Protein AF-0000000065911612 (afdb_homodimer)

Organism: Pyrococcus horikoshii (strain ATCC 700860 / DSM 12428 / JCM 9974 / NBRC 100139 / OT-3) (NCBI:txid70601)

Solvent-accessible surface area (backbone atoms only — not comparable to full-atom values): 47194 Å² total; per-residue (Å²): 113,81,70,70,86,50,84,61,63,89,39,46,66,60,55,32,49,72,70,73,36,94,46,76,66,59,75,48,62,83,52,57,66,87,73,58,70,90,69,70,99,57,81,78,86,70,44,71,65,56,48,51,53,53,50,50,58,57,54,64,73,57,78,52,57,88,76,26,48,61,21,42,27,88,85,53,60,71,54,79,56,62,69,66,37,59,57,57,48,63,34,61,74,50,60,70,51,68,84,60,82,52,38,93,81,24,45,70,48,39,44,45,41,34,49,28,20,51,53,51,14,64,50,42,44,23,76,41,33,29,48,31,28,56,23,38,33,58,27,48,28,50,48,52,54,36,30,18,54,74,47,72,60,75,21,43,29,36,38,34,45,60,61,46,49,66,68,37,50,51,42,29,51,59,64,27,51,78,79,59,46,43,79,43,69,26,51,58,39,87,57,68,35,76,24,64,70,55,38,66,71,61,43,67,62,17,16,25,34,43,49,42,35,49,31,59,61,7,30,59,54,83,56,51,48,58,51,27,49,55,23,47,76,47,68,16,42,22,35,36,33,32,52,62,62,44,44,43,72,44,83,28,52,29,77,39,56,35,44,31,40,27,15,42,45,26,74,32,41,38,71,45,57,94,74,39,84,38,12,3,31,47,28,28,45,94,36,70,78,52,56,64,42,49,57,71,52,31,58,37,80,48,62,46,98,84,66,45,84,36,39,39,77,41,79,55,78,35,31,30,94,70,35,46,91,72,22,62,35,84,70,81,76,61,21,55,64,43,37,43,22,16,32,50,36,50,64,69,38,38,74,67,36,36,23,50,49,20,48,43,15,35,51,39,17,49,50,50,48,55,56,46,49,74,74,36,44,57,80,47,87,58,61,46,51,32,24,35,49,36,32,47,97,50,66,48,70,62,51,41,52,53,33,46,76,69,48,31,41,48,47,35,74,40,30,90,82,39,60,92,61,41,39,23,25,24,33,31,29,31,72,63,57,46,69,68,56,52,50,50,50,47,54,50,46,63,73,70,109,112,82,68,71,85,50,84,59,62,88,39,47,66,61,54,29,49,72,70,73,34,93,45,75,65,60,76,47,61,84,51,58,67,87,72,59,70,90,68,70,100,57,81,78,87,68,43,72,67,55,49,50,52,52,50,50,58,57,55,66,76,56,78,52,58,90,76,27,47,62,21,42,26,85,86,53,61,70,52,80,57,61,69,66,38,60,58,57,48,62,35,61,74,49,61,71,50,66,86,59,80,53,37,90,80,25,45,68,51,39,44,45,41,34,48,27,22,52,53,48,14,64,50,41,44,24,75,39,35,30,49,31,27,56,23,38,33,57,27,48,27,51,49,53,53,36,30,19,55,74,47,73,61,77,21,44,29,36,36,33,44,60,60,46,49,65,67,36,50,51,42,29,51,61,67,27,52,80,80,58,46,44,78,43,69,26,51,58,39,88,56,68,34,76,25,64,70,55,38,67,70,62,42,66,63,17,17,24,34,42,49,43,35,48,30,60,60,7,30,59,54,84,57,52,48,58,52,28,50,55,23,47,75,46,68,15,42,23,33,36,35,32,54,61,61,45,44,44,72,44,85,28,52,30,75,38,57,35,43,30,39,28,15,42,44,28,75,32,43,39,71,47,58,94,73,38,84,36,12,3,31,47,27,26,45,93,37,71,79,52,55,64,41,49,56,70,52,33,58,38,81,49,62,46,98,84,66,44,83,38,39,39,77,42,79,55,78,36,30,30,94,70,34,47,90,73,23,63,35,86,70,81,78,60,20,54,64,44,38,42,22,15,33,50,35,49,64,70,38,39,74,66,38,36,23,51,49,21,48,43,16,34,50,39,18,48,50,50,48,53,56,47,50,74,74,37,43,57,80,47,86,56,61,47,49,32,23,36,50,37,33,47,95,50,65,48,70,60,52,40,53,55,32,47,76,70,47,29,40,47,46,35,74,41,31,89,82,39,60,91,59,41,38,22,27,23,33,30,30,31,70,64,58,46,70,68,56,51,52,50,50,46,56,50,46,63,71,70,106

Sequence (898 aa):
MGNHYIPNSAHKEEMLKEIGLSSIEELFADIPEKFIKEELNLPEGKSEYEVFLEMNEILEKNKTVLEMPTFLGAGTYFHYIPAHVKHLIERSEFLTSYTPYQPEISQGMLQALFEYQSLIAELVGLPVVNSSMYDWGTAMAEAALMTVRLHKGKRKKFVVPKHTHPERLQVLRTYTRGPEVEIVTVNWNERGQVDVEDLKEKVKDAAGVYIEIPNFFGLLEEEIREVGEIAHEAGAYFVVGVDPTILGIVEAPGELGADIVVGEASYFGNPMNFGGPRAGIFAVKNDMKLIRQMPGRIIGMTKDAEGKRAFVMTLQTREQHIRRAKATSNICSNEALVAVAAAIHIASLGPKGIRELGEVILKNTAYLKKRLSEVAEIPFDGVNFKDVLVRFDKPYREIHEELLKRNIHGGYYVGSHFPELGEAALFAATETTRKEWVDALISALKEVIMGNHYIPNSAHKEEMLKEIGLSSIEELFADIPEKFIKEELNLPEGKSEYEVFLEMNEILEKNKTVLEMPTFLGAGTYFHYIPAHVKHLIERSEFLTSYTPYQPEISQGMLQALFEYQSLIAELVGLPVVNSSMYDWGTAMAEAALMTVRLHKGKRKKFVVPKHTHPERLQVLRTYTRGPEVEIVTVNWNERGQVDVEDLKEKVKDAAGVYIEIPNFFGLLEEEIREVGEIAHEAGAYFVVGVDPTILGIVEAPGELGADIVVGEASYFGNPMNFGGPRAGIFAVKNDMKLIRQMPGRIIGMTKDAEGKRAFVMTLQTREQHIRRAKATSNICSNEALVAVAAAIHIASLGPKGIRELGEVILKNTAYLKKRLSEVAEIPFDGVNFKDVLVRFDKPYREIHEELLKRNIHGGYYVGSHFPELGEAALFAATETTRKEWVDALISALKEVI

Foldseek 3Di:
DPPDPDDCPVCVCVVQVVVPHRDPVVVCVVPPPVPDDPDDPDDDDDDPVVVVVVVVVVCVVDDDCVQFPAQADQAQDADDFDPVLVVVLPDCLRVVDDDPQPQVPNQPLLVLLVLLQCLVCVLQVANGWFSWAQFQLVQVLLVLLLLCVLVVNQFQEEEEALQARPVSVVSNCVSSVVSVRHYHHAYADQQREGDLVSCLVRLASHSEYEYEVVTRQQFGHDCLLVSLVSNVVNVHAYEYEYDSLQSLPDPRSNVSNHQKYKYWLLSFNHHSPVPDRTTMIIGGHPDPSSVLLGDHWGKDWDADPVRHIGIHTPNCCQECVNVPPNHSDPDDDHDSSSSSSSSVRCVVCDSVNSNVQNVLQQVQQVVLQVLLVVQFPQSHDGRGGFKGKTADPDQVVQLQVQCVVVSYHAYAFCCVSPVVRPRIGITGGGNPDDPVNSVVSSVSSNVRD/DDPDPDDCPVCVCVVQVVVPHRDPVVVCVVPPPVPDDPDDPDDDDDDPVVVVVVVVVVCVVDDDCVQFPAQADQAQDADDFDPVLVVVLPDCLRVVDDDPQPQVPNQPLLVLLVLLQCLVCVLQVANGWFSWAQFLLVQVLLVLLLLCVLVVNQFQEEEEALQARPVSVVSNCVSSVVVVRHYHHAYADQQREGDLVSCLVRLASHSEYEAEVVTRQQFGHPCLLVSLVSNVVNVHAYEYEYDSLQSLPDPRSNVSRHQKYKYWLLSFNHHSPVPDRTTMIIGGHPDPSSVLLGDHWGKDWDADPVRHIGIHTPNCCQACVNVPVNHSDPDDDHDSSSSSSSSVRCVVCDSVNSNVQNVLQQVQQVVLQVLLVVQFDQSHDGRGGFKGKTADPDQVVQLQVQCVVVSYHAYAFCCVSPVVRPRIGITGGGSPDDPVNSVVVSVSSNVRD

Radius of gyration: 34.72 Å; Cα contacts (8 Å, |Δi|>4): 1689; chains: 2; bounding box: 90×100×80 Å

pLDDT: mean 93.51, std 8.4, range [31.78, 98.94]

Structure (mmCIF, N/CA/C/O backbone):
data_AF-0000000065911612-model_v1
#
loop_
_entity.id
_entity.type
_entity.pdbx_description
1 polymer 'Probable glycine dehydrogenase (decarboxylating) subunit 1'
#
loop_
_atom_site.group_PDB
_atom_site.id
_atom_site.type_symbol
_atom_site.label_atom_id
_atom_site.label_alt_id
_atom_site.label_comp_id
_atom_site.label_asym_id
_atom_site.label_entity_id
_atom_site.label_seq_id
_atom_site.pdbx_PDB_ins_code
_atom_site.Cartn_x
_atom_site.Cartn_y
_atom_site.Cartn_z
_atom_site.occupancy
_atom_site.B_iso_or_equiv
_atom_site.auth_seq_id
_atom_site.auth_comp_id
_atom_site.auth_asym_id
_atom_site.auth_atom_id
_atom_site.pdbx_PDB_model_num
ATOM 1 N N . MET A 1 1 ? -23.266 11.758 0.957 1 31.78 1 MET A N 1
ATOM 2 C CA . MET A 1 1 ? -22.672 10.773 0.067 1 31.78 1 MET A CA 1
ATOM 3 C C . MET A 1 1 ? -22.188 11.422 -1.228 1 31.78 1 MET A C 1
ATOM 5 O O . MET A 1 1 ? -22.953 12.125 -1.894 1 31.78 1 MET A O 1
ATOM 9 N N . GLY A 1 2 ? -21.016 11.688 -1.24 1 42.59 2 GLY A N 1
ATOM 10 C CA . GLY A 1 2 ? -20.438 12.398 -2.371 1 42.59 2 GLY A CA 1
ATOM 11 C C . GLY A 1 2 ? -20.875 11.844 -3.713 1 42.59 2 GLY A C 1
ATOM 12 O O . GLY A 1 2 ? -20.984 10.633 -3.883 1 42.59 2 GLY A O 1
ATOM 13 N N . ASN A 1 3 ? -21.703 12.609 -4.281 1 46.22 3 ASN A N 1
ATOM 14 C CA . ASN A 1 3 ? -22.109 12.359 -5.66 1 46.22 3 ASN A CA 1
ATOM 15 C C . ASN A 1 3 ? -20.906 11.992 -6.535 1 46.22 3 ASN A C 1
ATOM 17 O O . ASN A 1 3 ? -19.828 12.539 -6.363 1 46.22 3 ASN A O 1
ATOM 21 N N . HIS A 1 4 ? -20.906 10.719 -6.824 1 50.16 4 HIS A N 1
ATOM 22 C CA . HIS A 1 4 ? -20.062 10.297 -7.93 1 50.16 4 HIS A CA 1
ATOM 23 C C . HIS A 1 4 ? -19.922 11.398 -8.977 1 50.16 4 HIS A C 1
ATOM 25 O O . HIS A 1 4 ? -20.859 12.156 -9.211 1 50.16 4 HIS A O 1
ATOM 31 N N . TYR A 1 5 ? -18.781 11.836 -9.008 1 53.59 5 TYR A N 1
ATOM 32 C CA . TYR A 1 5 ? -18.562 12.75 -10.117 1 53.59 5 TYR A CA 1
ATOM 33 C C . TYR A 1 5 ? -19.125 12.18 -11.414 1 53.59 5 TYR A C 1
ATOM 35 O O . TYR A 1 5 ? -18.656 11.141 -11.891 1 53.59 5 TYR A O 1
ATOM 43 N N . ILE A 1 6 ? -20.281 12.461 -11.57 1 60.88 6 ILE A N 1
ATOM 44 C CA . ILE A 1 6 ? -20.812 12.195 -12.906 1 60.88 6 ILE A CA 1
ATOM 45 C C . ILE A 1 6 ? -20.578 13.398 -13.805 1 60.88 6 ILE A C 1
ATOM 47 O O . ILE A 1 6 ? -21.156 14.469 -13.602 1 60.88 6 ILE A O 1
ATOM 51 N N . PRO A 1 7 ? -19.703 13.078 -14.625 1 63.41 7 PRO A N 1
ATOM 52 C CA . PRO A 1 7 ? -19.484 14.195 -15.547 1 63.41 7 PRO A CA 1
ATOM 53 C C . PRO A 1 7 ? -20.781 14.734 -16.141 1 63.41 7 PRO A C 1
ATOM 55 O O . PRO A 1 7 ? -21.75 13.977 -16.312 1 63.41 7 PRO A O 1
ATOM 58 N N . ASN A 1 8 ? -21.047 15.922 -16.172 1 70 8 ASN A N 1
ATOM 59 C CA . ASN A 1 8 ? -22.078 16.641 -16.906 1 70 8 ASN A CA 1
ATOM 60 C C . ASN A 1 8 ? -23.391 16.688 -16.125 1 70 8 ASN A C 1
ATOM 62 O O . ASN A 1 8 ? -24.438 17.016 -16.672 1 70 8 ASN A O 1
ATOM 66 N N . SER A 1 9 ? -23.312 16.172 -14.898 1 74.31 9 SER A N 1
ATOM 67 C CA . SER A 1 9 ? -24.531 16.219 -14.086 1 74.31 9 SER A CA 1
ATOM 68 C C . SER A 1 9 ? -25.125 17.609 -14.055 1 74.31 9 SER A C 1
ATOM 70 O O . SER A 1 9 ? -26.359 17.766 -14.047 1 74.31 9 SER A O 1
ATOM 72 N N . ALA A 1 10 ? -24.344 18.562 -14.211 1 73.56 10 ALA A N 1
ATOM 73 C CA . ALA A 1 10 ? -24.797 19.953 -14.172 1 73.56 10 ALA A CA 1
ATOM 74 C C . ALA A 1 10 ? -25.516 20.344 -15.469 1 73.56 10 ALA A C 1
ATOM 76 O O . ALA A 1 10 ? -26.25 21.328 -15.5 1 73.56 10 ALA A O 1
ATOM 77 N N . HIS A 1 11 ? -25.344 19.484 -16.406 1 82.94 11 HIS A N 1
ATOM 78 C CA . HIS A 1 11 ? -25.875 19.812 -17.719 1 82.94 11 HIS A CA 1
ATOM 79 C C . HIS A 1 11 ? -27.078 18.953 -18.062 1 82.94 11 HIS A C 1
ATOM 81 O O . HIS A 1 11 ? -27.531 18.922 -19.219 1 82.94 11 HIS A O 1
ATOM 87 N N . LYS A 1 12 ? -27.531 18.297 -17.125 1 86.06 12 LYS A N 1
ATOM 88 C CA . LYS A 1 12 ? -28.609 17.328 -17.359 1 86.06 12 LYS A CA 1
ATOM 89 C C . LYS A 1 12 ? -29.812 17.984 -18 1 86.06 12 LYS A C 1
ATOM 91 O O . LYS A 1 12 ? -30.359 17.469 -18.984 1 86.06 12 LYS A O 1
ATOM 96 N N . GLU A 1 13 ? -30.266 19.109 -17.484 1 88.5 13 GLU A N 1
ATOM 97 C CA . GLU A 1 13 ? -31.438 19.797 -18 1 88.5 13 GLU A CA 1
ATOM 98 C C . GLU A 1 13 ? -31.203 20.266 -19.438 1 88.5 13 GLU A C 1
ATOM 100 O O . GLU A 1 13 ? -32.094 20.156 -20.281 1 88.5 13 GLU A O 1
ATOM 105 N N . GLU A 1 14 ? -30.016 20.734 -19.562 1 91.62 14 GLU A N 1
ATOM 106 C CA . GLU A 1 14 ? -29.656 21.203 -20.906 1 91.62 14 GLU A CA 1
ATOM 107 C C . GLU A 1 14 ? -29.672 20.047 -21.891 1 91.62 14 GLU A C 1
ATOM 109 O O . GLU A 1 14 ? -30.141 20.203 -23.031 1 91.62 14 GLU A O 1
ATOM 114 N N . MET A 1 15 ? -29.125 18.938 -21.484 1 90.69 15 MET A N 1
ATOM 115 C CA . MET A 1 15 ? -29.062 17.766 -22.359 1 90.69 15 MET A CA 1
ATOM 116 C C . MET A 1 15 ? -30.469 17.234 -22.672 1 90.69 15 MET A C 1
ATOM 118 O O . MET A 1 15 ? -30.75 16.891 -23.812 1 90.69 15 MET A O 1
ATOM 122 N N . LEU A 1 16 ? -31.297 17.266 -21.672 1 92.38 16 LEU A N 1
ATOM 123 C CA . LEU A 1 16 ? -32.656 16.812 -21.859 1 92.38 16 LEU A CA 1
ATOM 124 C C . LEU A 1 16 ? -33.438 17.719 -22.812 1 92.38 16 LEU A C 1
ATOM 126 O O . LEU A 1 16 ? -34.094 17.234 -23.719 1 92.38 16 LEU A O 1
ATOM 130 N N . LYS A 1 17 ? -33.281 18.984 -22.609 1 92.75 17 LYS A N 1
ATOM 131 C CA . LYS A 1 17 ? -33.938 19.953 -23.469 1 92.75 17 LYS A CA 1
ATOM 132 C C . LYS A 1 17 ? -33.5 19.797 -24.922 1 92.75 17 LYS A C 1
ATOM 134 O O . LYS A 1 17 ? -34.312 19.875 -25.844 1 92.75 17 LYS A O 1
ATOM 139 N N . GLU A 1 18 ? -32.281 19.578 -25.062 1 94.12 18 GLU A N 1
ATOM 140 C CA . GLU A 1 18 ? -31.719 19.438 -26.406 1 94.12 18 GLU A CA 1
ATOM 141 C C . GLU A 1 18 ? -32.344 18.25 -27.141 1 94.12 18 GLU A C 1
ATOM 143 O O . GLU A 1 18 ? -32.531 18.297 -28.359 1 94.12 18 GLU A O 1
ATOM 148 N N . ILE A 1 19 ? -32.625 17.312 -26.406 1 93.06 19 ILE A N 1
ATOM 149 C CA . ILE A 1 19 ? -33.156 16.141 -27.078 1 93.06 19 ILE A CA 1
ATOM 150 C C . ILE A 1 19 ? -34.656 16.125 -26.969 1 93.06 19 ILE A C 1
ATOM 152 O O . ILE A 1 19 ? -35.312 15.133 -27.312 1 93.06 19 ILE A O 1
ATOM 156 N N . GLY A 1 20 ? -35.25 17.156 -26.469 1 92.81 20 GLY A N 1
ATOM 157 C CA . GLY A 1 20 ? -36.688 17.359 -26.453 1 92.81 20 GLY A CA 1
ATOM 158 C C . GLY A 1 20 ? -37.375 16.594 -25.344 1 92.81 20 GLY A C 1
ATOM 159 O O . GLY A 1 20 ? -38.531 16.188 -25.484 1 92.81 20 GLY A O 1
ATOM 160 N N . LEU A 1 21 ? -36.562 16.312 -24.344 1 93 21 LEU A N 1
ATOM 161 C CA . LEU A 1 21 ? -37.156 15.602 -23.219 1 93 21 LEU A CA 1
ATOM 162 C C . LEU A 1 21 ? -37.25 16.5 -21.984 1 93 21 LEU A C 1
ATOM 164 O O . LEU A 1 21 ? -36.531 17.5 -21.891 1 93 21 LEU A O 1
ATOM 168 N N . SER A 1 22 ? -38.281 16.156 -21.125 1 91.62 22 SER A N 1
ATOM 169 C CA . SER A 1 22 ? -38.469 17 -19.938 1 91.62 22 SER A CA 1
ATOM 170 C C . SER A 1 22 ? -37.969 16.312 -18.688 1 91.62 22 SER A C 1
ATOM 172 O O . SER A 1 22 ? -37.781 16.953 -17.641 1 91.62 22 SER A O 1
ATOM 174 N N . SER A 1 23 ? -37.781 15.008 -18.859 1 90.19 23 SER A N 1
ATOM 175 C CA . SER A 1 23 ? -37.281 14.242 -17.719 1 90.19 23 SER A CA 1
ATOM 176 C C . SER A 1 23 ? -36.469 13.039 -18.156 1 90.19 23 SER A C 1
ATOM 178 O O . SER A 1 23 ? -36.562 12.602 -19.312 1 90.19 23 SER A O 1
ATOM 180 N N . ILE A 1 24 ? -35.562 12.609 -17.25 1 86.38 24 ILE A N 1
ATOM 181 C CA . ILE A 1 24 ? -34.75 11.438 -17.5 1 86.38 24 ILE A CA 1
ATOM 182 C C . ILE A 1 24 ? -35.625 10.219 -17.719 1 86.38 24 ILE A C 1
ATOM 184 O O . ILE A 1 24 ? -35.312 9.336 -18.516 1 86.38 24 ILE A O 1
ATOM 188 N N . GLU A 1 25 ? -36.781 10.258 -17.094 1 86.56 25 GLU A N 1
ATOM 189 C CA . GLU A 1 25 ? -37.719 9.141 -17.219 1 86.56 25 GLU A CA 1
ATOM 190 C C . GLU A 1 25 ? -38.219 8.992 -18.641 1 86.56 25 GLU A C 1
ATOM 192 O O . GLU A 1 25 ? -38.438 7.875 -19.125 1 86.56 25 GLU A O 1
ATOM 197 N N . GLU A 1 26 ? -38.25 10.086 -19.188 1 89.06 26 GLU A N 1
ATOM 198 C CA . GLU A 1 26 ? -38.75 10.07 -20.562 1 89.06 26 GLU A CA 1
ATOM 199 C C . GLU A 1 26 ? -37.75 9.383 -21.5 1 89.06 26 GLU A C 1
ATOM 201 O O . GLU A 1 26 ? -38.156 8.828 -22.531 1 89.06 26 GLU A O 1
ATOM 206 N N . LEU A 1 27 ? -36.5 9.484 -21.125 1 87.44 27 LEU A N 1
ATOM 207 C CA . LEU A 1 27 ? -35.469 8.828 -21.922 1 87.44 27 LEU A CA 1
ATOM 208 C C . LEU A 1 27 ? -35.688 7.32 -21.969 1 87.44 27 LEU A C 1
ATOM 210 O O . LEU A 1 27 ? -35.312 6.66 -22.938 1 87.44 27 LEU A O 1
ATOM 214 N N . PHE A 1 28 ? -36.375 6.805 -20.906 1 86.88 28 PHE A N 1
ATOM 215 C CA . PHE A 1 28 ? -36.5 5.359 -20.766 1 86.88 28 PHE A CA 1
ATOM 216 C C . PHE A 1 28 ? -37.938 4.93 -21 1 86.88 28 PHE A C 1
ATOM 218 O O . PHE A 1 28 ? -38.344 3.824 -20.625 1 86.88 28 PHE A O 1
ATOM 225 N N . ALA A 1 29 ? -38.719 5.75 -21.688 1 86.81 29 ALA A N 1
ATOM 226 C CA . ALA A 1 29 ? -40.125 5.52 -21.906 1 86.81 29 ALA A CA 1
ATOM 227 C C . ALA A 1 29 ? -40.375 4.246 -22.719 1 86.81 29 ALA A C 1
ATOM 229 O O . ALA A 1 29 ? -41.406 3.611 -22.609 1 86.81 29 ALA A O 1
ATOM 230 N N . ASP A 1 30 ? -39.344 3.902 -23.484 1 88.69 30 ASP A N 1
ATOM 231 C CA . ASP A 1 30 ? -39.469 2.719 -24.328 1 88.69 30 ASP A CA 1
ATOM 232 C C . ASP A 1 30 ? -39.344 1.439 -23.5 1 88.69 30 ASP A C 1
ATOM 234 O O . ASP A 1 30 ? -39.688 0.354 -23.969 1 88.69 30 ASP A O 1
ATOM 238 N N . ILE A 1 31 ? -38.719 1.551 -22.406 1 87.69 31 ILE A N 1
ATOM 239 C CA . ILE A 1 31 ? -38.562 0.398 -21.531 1 87.69 31 ILE A CA 1
ATOM 240 C C . ILE A 1 31 ? -39.875 0.133 -20.797 1 87.69 31 ILE A C 1
ATOM 242 O O . ILE A 1 31 ? -40.438 1.023 -20.141 1 87.69 31 ILE A O 1
ATOM 246 N N . PRO A 1 32 ? -40.5 -1.023 -21.031 1 89.44 32 PRO A N 1
ATOM 247 C CA . PRO A 1 32 ? -41.719 -1.348 -20.312 1 89.44 32 PRO A CA 1
ATOM 248 C C . PRO A 1 32 ? -41.625 -1.088 -18.812 1 89.44 32 PRO A C 1
ATOM 250 O O . PRO A 1 32 ? -40.594 -1.369 -18.203 1 89.44 32 PRO A O 1
ATOM 253 N N . GLU A 1 33 ? -42.594 -0.499 -18.266 1 82.69 33 GLU A N 1
ATOM 254 C CA . GLU A 1 33 ? -42.656 -0.061 -16.875 1 82.69 33 GLU A CA 1
ATOM 255 C C . GLU A 1 33 ? -42.281 -1.197 -15.922 1 82.69 33 GLU A C 1
ATOM 257 O O . GLU A 1 33 ? -41.688 -0.966 -14.875 1 82.69 33 GLU A O 1
ATOM 262 N N . LYS A 1 34 ? -42.562 -2.41 -16.406 1 83.44 34 LYS A N 1
ATOM 263 C CA . LYS A 1 34 ? -42.344 -3.562 -15.539 1 83.44 34 LYS A CA 1
ATOM 264 C C . LYS A 1 34 ? -40.875 -3.779 -15.289 1 83.44 34 LYS A C 1
ATOM 266 O O . LYS A 1 34 ? -40.469 -4.418 -14.305 1 83.44 34 LYS A O 1
ATOM 271 N N . PHE A 1 35 ? -40.125 -3.242 -16.203 1 83 35 PHE A N 1
ATOM 272 C CA . PHE A 1 35 ? -38.688 -3.451 -16.078 1 83 35 PHE A CA 1
ATOM 273 C C . PHE A 1 35 ? -38.031 -2.277 -15.359 1 83 35 PHE A C 1
ATOM 275 O O . PHE A 1 35 ? -36.844 -2.318 -15.047 1 83 35 PHE A O 1
ATOM 282 N N . ILE A 1 36 ? -38.75 -1.243 -15.242 1 77.19 36 ILE A N 1
ATOM 283 C CA . ILE A 1 36 ? -38.25 -0.079 -14.539 1 77.19 36 ILE A CA 1
ATOM 284 C C . ILE A 1 36 ? -38.469 -0.238 -13.039 1 77.19 36 ILE A C 1
ATOM 286 O O . ILE A 1 36 ? -39.594 -0.276 -12.578 1 77.19 36 ILE A O 1
ATOM 290 N N . LYS A 1 37 ? -37.344 -0.72 -12.422 1 72.25 37 LYS A N 1
ATOM 291 C CA . LYS A 1 37 ? -37.438 -0.824 -10.969 1 72.25 37 LYS A CA 1
ATOM 292 C C . LYS A 1 37 ? -37.031 0.49 -10.297 1 72.25 37 LYS A C 1
ATOM 294 O O . LYS A 1 37 ? -36.031 1.09 -10.641 1 72.25 37 LYS A O 1
ATOM 299 N N . GLU A 1 38 ? -38 1.128 -9.633 1 68.44 38 GLU A N 1
ATOM 300 C CA . GLU A 1 38 ? -37.75 2.412 -8.984 1 68.44 38 GLU A CA 1
ATOM 301 C C . GLU A 1 38 ? -36.688 2.283 -7.902 1 68.44 38 GLU A C 1
ATOM 303 O O . GLU A 1 38 ? -35.812 3.139 -7.785 1 68.44 38 GLU A O 1
ATOM 308 N N . GLU A 1 39 ? -36.875 1.248 -7.09 1 73.12 39 GLU A N 1
ATOM 309 C CA . GLU A 1 39 ? -35.906 1.072 -6 1 73.12 39 GLU A CA 1
ATOM 310 C C . GLU A 1 39 ? -35.406 -0.362 -5.949 1 73.12 39 GLU A C 1
ATOM 312 O O . GLU A 1 39 ? -36.156 -1.311 -6.129 1 73.12 39 GLU A O 1
ATOM 317 N N . LEU A 1 40 ? -34.094 -0.484 -6.211 1 78.38 40 LEU A N 1
ATOM 318 C CA . LEU A 1 40 ? -33.5 -1.789 -5.992 1 78.38 40 LEU A CA 1
ATOM 319 C C . LEU A 1 40 ? -33.375 -2.092 -4.504 1 78.38 40 LEU A C 1
ATOM 321 O O . LEU A 1 40 ? -33.219 -1.175 -3.689 1 78.38 40 LEU A O 1
ATOM 325 N N . ASN A 1 41 ? -33.812 -3.219 -4.176 1 87 41 ASN A N 1
ATOM 326 C CA . ASN A 1 41 ? -33.625 -3.646 -2.791 1 87 41 ASN A CA 1
ATOM 327 C C . ASN A 1 41 ? -32.156 -3.719 -2.41 1 87 41 ASN A C 1
ATOM 329 O O . ASN A 1 41 ? -31.609 -4.805 -2.184 1 87 41 ASN A O 1
ATOM 333 N N . LEU A 1 42 ? -31.531 -2.58 -2.459 1 87.88 42 LEU A N 1
ATOM 334 C CA . LEU A 1 42 ? -30.141 -2.428 -2.047 1 87.88 42 LEU A CA 1
ATOM 335 C C . LEU A 1 42 ? -30.031 -1.472 -0.865 1 87.88 42 LEU A C 1
ATOM 337 O O . LEU A 1 42 ? -30.812 -0.534 -0.74 1 87.88 42 LEU A O 1
ATOM 341 N N . PRO A 1 43 ? -29.203 -1.851 0.057 1 86.75 43 PRO A N 1
ATOM 342 C CA . PRO A 1 43 ? -28.969 -0.881 1.133 1 86.75 43 PRO A CA 1
ATOM 343 C C . PRO A 1 43 ? -28.578 0.499 0.611 1 86.75 43 PRO A C 1
ATOM 345 O O . PRO A 1 43 ? -28.141 0.627 -0.531 1 86.75 43 PRO A O 1
ATOM 348 N N . GLU A 1 44 ? -28.891 1.483 1.371 1 87.69 44 GLU A N 1
ATOM 349 C CA . GLU A 1 44 ? -28.469 2.832 1.014 1 87.69 44 GLU A CA 1
ATOM 350 C C . GLU A 1 44 ? -26.953 2.916 0.895 1 87.69 44 GLU A C 1
ATOM 352 O O . GLU A 1 44 ? -26.234 2.174 1.564 1 87.69 44 GLU A O 1
ATOM 357 N N . GLY A 1 45 ? -26.484 3.699 0.002 1 86.75 45 GLY A N 1
ATOM 358 C CA . GLY A 1 45 ? -25.062 3.936 -0.147 1 86.75 45 GLY A CA 1
ATOM 359 C C . GLY A 1 45 ? -24.406 4.422 1.128 1 86.75 45 GLY A C 1
ATOM 360 O O . GLY A 1 45 ? -25.031 5.09 1.947 1 86.75 45 GLY A O 1
ATOM 361 N N . LYS A 1 46 ? -23.156 4.023 1.337 1 89.56 46 LYS A N 1
ATOM 362 C CA . LYS A 1 46 ? -22.344 4.449 2.475 1 89.56 46 LYS A CA 1
ATOM 363 C C . LYS A 1 46 ? -21.188 5.324 2.023 1 89.56 46 LYS A C 1
ATOM 365 O O . LYS A 1 46 ? -20.797 5.297 0.853 1 89.56 46 LYS A O 1
ATOM 370 N N . SER A 1 47 ? -20.719 6.191 2.945 1 88.69 47 SER A N 1
ATOM 371 C CA . SER A 1 47 ? -19.531 6.973 2.65 1 88.69 47 SER A CA 1
ATOM 372 C C . SER A 1 47 ? -18.297 6.078 2.51 1 88.69 47 SER A C 1
ATOM 374 O O . SER A 1 47 ? -18.297 4.941 2.982 1 88.69 47 SER A O 1
ATOM 376 N N . GLU A 1 48 ? -17.297 6.586 1.835 1 91.31 48 GLU A N 1
ATOM 377 C CA . GLU A 1 48 ? -16.047 5.848 1.698 1 91.31 48 GLU A CA 1
ATOM 378 C C . GLU A 1 48 ? -15.492 5.438 3.061 1 91.31 48 GLU A C 1
ATOM 380 O O . GLU A 1 48 ? -15 4.32 3.227 1 91.31 48 GLU A O 1
ATOM 385 N N . TYR A 1 49 ? -15.609 6.266 4.012 1 91.62 49 TYR A N 1
ATOM 386 C CA . TYR A 1 49 ? -15.109 5.984 5.352 1 91.62 49 TYR A CA 1
ATOM 387 C C . TYR A 1 49 ? -15.883 4.84 5.992 1 91.62 49 TYR A C 1
ATOM 389 O O . TYR A 1 49 ? -15.289 3.959 6.625 1 91.62 49 TYR A O 1
ATOM 397 N N . GLU A 1 50 ? -17.141 4.852 5.844 1 92.69 50 GLU A N 1
ATOM 398 C CA . GLU A 1 50 ? -17.984 3.789 6.406 1 92.69 50 GLU A CA 1
ATOM 399 C C . GLU A 1 50 ? -17.656 2.439 5.773 1 92.69 50 GLU A C 1
ATOM 401 O O . GLU A 1 50 ? -17.594 1.422 6.465 1 92.69 50 GLU A O 1
ATOM 406 N N . VAL A 1 51 ? -17.531 2.529 4.469 1 94.56 51 VAL A N 1
ATOM 407 C CA . VAL A 1 51 ? -17.172 1.304 3.76 1 94.56 51 VAL A CA 1
ATOM 408 C C . VAL A 1 51 ? -15.812 0.809 4.227 1 94.56 51 VAL A C 1
ATOM 410 O O . VAL A 1 51 ? -15.625 -0.387 4.461 1 94.56 51 VAL A O 1
ATOM 413 N N . PHE A 1 52 ? -14.891 1.691 4.336 1 94.06 52 PHE A N 1
ATOM 414 C CA . PHE A 1 52 ? -13.555 1.39 4.828 1 94.06 52 PHE A CA 1
ATOM 415 C C . PHE A 1 52 ? -13.617 0.703 6.188 1 94.06 52 PHE A C 1
ATOM 417 O O . PHE A 1 52 ? -12.961 -0.316 6.406 1 94.06 52 PHE A O 1
ATOM 424 N N . LEU A 1 53 ? -14.398 1.167 7.117 1 93.12 53 LEU A N 1
ATOM 425 C CA . LEU A 1 53 ? -14.547 0.594 8.453 1 93.12 53 LEU A CA 1
ATOM 426 C C . LEU A 1 53 ? -15.125 -0.814 8.375 1 93.12 53 LEU A C 1
ATOM 428 O O . LEU A 1 53 ? -14.641 -1.728 9.047 1 93.12 53 LEU A O 1
ATOM 432 N N . GLU A 1 54 ? -16.141 -0.906 7.57 1 94.06 54 GLU A N 1
ATOM 433 C CA . GLU A 1 54 ? -16.797 -2.203 7.43 1 94.06 54 GLU A CA 1
ATOM 434 C C . GLU A 1 54 ? -15.852 -3.238 6.832 1 94.06 54 GLU A C 1
ATOM 436 O O . GLU A 1 54 ? -15.82 -4.387 7.277 1 94.06 54 GLU A O 1
ATOM 441 N N . MET A 1 55 ? -15.133 -2.801 5.875 1 94.88 55 MET A N 1
ATOM 442 C CA . MET A 1 55 ? -14.188 -3.709 5.234 1 94.88 55 MET A CA 1
ATOM 443 C C . MET A 1 55 ? -13.078 -4.117 6.203 1 94.88 55 MET A C 1
ATOM 445 O O . MET A 1 55 ? -12.648 -5.273 6.211 1 94.88 55 MET A O 1
ATOM 449 N N . ASN A 1 56 ? -12.633 -3.188 6.938 1 92.88 56 ASN A N 1
ATOM 450 C CA . ASN A 1 56 ? -11.609 -3.502 7.93 1 92.88 56 ASN A CA 1
ATOM 451 C C . ASN A 1 56 ? -12.117 -4.492 8.969 1 92.88 56 ASN A C 1
ATOM 453 O O . ASN A 1 56 ? -11.375 -5.371 9.414 1 92.88 56 ASN A O 1
ATOM 457 N N . GLU A 1 57 ? -13.359 -4.379 9.375 1 92.31 57 GLU A N 1
ATOM 458 C CA . GLU A 1 57 ? -13.961 -5.312 10.32 1 92.31 57 GLU A CA 1
ATOM 459 C C . GLU A 1 57 ? -14 -6.727 9.75 1 92.31 57 GLU A C 1
ATOM 461 O O . GLU A 1 57 ? -13.742 -7.695 10.461 1 92.31 57 GLU A O 1
ATOM 466 N N . ILE A 1 58 ? -14.273 -6.773 8.523 1 93.75 58 ILE A N 1
ATOM 467 C CA . ILE A 1 58 ? -14.328 -8.07 7.855 1 93.75 58 ILE A CA 1
ATOM 468 C C . ILE A 1 58 ? -12.922 -8.648 7.742 1 93.75 58 ILE A C 1
ATOM 470 O O . ILE A 1 58 ? -12.703 -9.828 8.031 1 93.75 58 ILE A O 1
ATOM 474 N N . LEU A 1 59 ? -11.969 -7.844 7.367 1 91.69 59 LEU A N 1
ATOM 475 C CA . LEU A 1 59 ? -10.594 -8.289 7.18 1 91.69 59 LEU A CA 1
ATOM 476 C C . LEU A 1 59 ? -9.984 -8.75 8.5 1 91.69 59 LEU A C 1
ATOM 478 O O . LEU A 1 59 ? -9.156 -9.656 8.523 1 91.69 59 LEU A O 1
ATOM 482 N N . GLU A 1 60 ? -10.453 -8.188 9.586 1 90.12 60 GLU A N 1
ATOM 483 C CA . GLU A 1 60 ? -9.922 -8.508 10.906 1 90.12 60 GLU A CA 1
ATOM 484 C C . GLU A 1 60 ? -10.297 -9.922 11.328 1 90.12 60 GLU A C 1
ATOM 486 O O . GLU A 1 60 ? -9.719 -10.477 12.266 1 90.12 60 GLU A O 1
ATOM 491 N N . LYS A 1 61 ? -11.25 -10.477 10.664 1 91.88 61 LYS A N 1
ATOM 492 C CA . LYS A 1 61 ? -11.656 -11.844 10.961 1 91.88 61 LYS A CA 1
ATOM 493 C C . LYS A 1 61 ? -10.664 -12.852 10.383 1 91.88 61 LYS A C 1
ATOM 495 O O . LYS A 1 61 ? -10.664 -14.023 10.766 1 91.88 61 LYS A O 1
ATOM 500 N N . ASN A 1 62 ? -9.852 -12.414 9.516 1 91.19 62 ASN A N 1
ATOM 501 C CA . ASN A 1 62 ? -8.836 -13.266 8.906 1 91.19 62 ASN A CA 1
ATOM 502 C C . ASN A 1 62 ? -7.5 -13.172 9.633 1 91.19 62 ASN A C 1
ATOM 504 O O . ASN A 1 62 ? -7.25 -12.195 10.344 1 91.19 62 ASN A O 1
ATOM 508 N N . LYS A 1 63 ? -6.695 -14.195 9.5 1 91.56 63 LYS A N 1
ATOM 509 C CA . LYS A 1 63 ? -5.328 -14.18 10.016 1 91.56 63 LYS A CA 1
ATOM 510 C C . LYS A 1 63 ? -4.312 -14.141 8.883 1 91.56 63 LYS A C 1
ATOM 512 O O . LYS A 1 63 ? -4.52 -14.766 7.836 1 91.56 63 LYS A O 1
ATOM 517 N N . THR A 1 64 ? -3.314 -13.398 9.117 1 90.44 64 THR A N 1
ATOM 518 C CA . THR A 1 64 ? -2.209 -13.406 8.172 1 90.44 64 THR A CA 1
ATOM 519 C C . THR A 1 64 ? -1.242 -14.547 8.477 1 90.44 64 THR A C 1
ATOM 521 O O . THR A 1 64 ? -1.269 -15.117 9.562 1 90.44 64 THR A O 1
ATOM 524 N N . VAL A 1 65 ? -0.36 -14.859 7.547 1 92.62 65 VAL A N 1
ATOM 525 C CA . VAL A 1 65 ? 0.622 -15.93 7.699 1 92.62 65 VAL A CA 1
ATOM 526 C C . VAL A 1 65 ? 1.584 -15.594 8.836 1 92.62 65 VAL A C 1
ATOM 528 O O . VAL A 1 65 ? 2.076 -16.484 9.523 1 92.62 65 VAL A O 1
ATOM 531 N N . LEU A 1 66 ? 1.815 -14.328 9.109 1 90.62 66 LEU A N 1
ATOM 532 C CA . LEU A 1 66 ? 2.732 -13.914 10.164 1 90.62 66 LEU A CA 1
ATOM 533 C C . LEU A 1 66 ? 2.1 -14.117 11.539 1 90.62 66 LEU A C 1
ATOM 535 O O . LEU A 1 66 ? 2.801 -14.398 12.516 1 90.62 66 LEU A O 1
ATOM 539 N N . GLU A 1 67 ? 0.788 -14.023 11.57 1 90.69 67 GLU A N 1
ATOM 540 C CA . GLU A 1 67 ? 0.051 -14.242 12.812 1 90.69 67 GLU A CA 1
ATOM 541 C C . GLU A 1 67 ? -0.153 -15.734 13.078 1 90.69 67 GLU A C 1
ATOM 543 O O . GLU A 1 67 ? -0.152 -16.172 14.234 1 90.69 67 GLU A O 1
ATOM 548 N N . MET A 1 68 ? -0.359 -16.422 12.047 1 95.19 68 MET A N 1
ATOM 549 C CA . MET A 1 68 ? -0.574 -17.859 12.086 1 95.19 68 MET A CA 1
ATOM 550 C C . MET A 1 68 ? 0.202 -18.562 10.969 1 95.19 68 MET A C 1
ATOM 552 O O . MET A 1 68 ? -0.286 -18.672 9.844 1 95.19 68 MET A O 1
ATOM 556 N N . PRO A 1 69 ? 1.344 -19.047 11.352 1 95.62 69 PRO A N 1
ATOM 557 C CA . PRO A 1 69 ? 2.105 -19.781 10.336 1 95.62 69 PRO A CA 1
ATOM 558 C C . PRO A 1 69 ? 1.279 -20.859 9.648 1 95.62 69 PRO A C 1
ATOM 560 O O . PRO A 1 69 ? 0.494 -21.547 10.305 1 95.62 69 PRO A O 1
ATOM 563 N N . THR A 1 70 ? 1.445 -20.875 8.359 1 96.88 70 THR A N 1
ATOM 564 C CA . THR A 1 70 ? 0.644 -21.844 7.605 1 96.88 70 THR A CA 1
ATOM 565 C C . THR A 1 70 ? 1.537 -22.859 6.906 1 96.88 70 THR A C 1
ATOM 567 O O . THR A 1 70 ? 2.588 -22.516 6.367 1 96.88 70 THR A O 1
ATOM 570 N N . PHE A 1 71 ? 1.154 -24.141 7.008 1 98.56 71 PHE A N 1
ATOM 571 C CA . PHE A 1 71 ? 1.813 -25.234 6.309 1 98.56 71 PHE A CA 1
ATOM 572 C C . PHE A 1 71 ? 0.884 -25.844 5.266 1 98.56 71 PHE A C 1
ATOM 574 O O . PHE A 1 71 ? 1.062 -27 4.871 1 98.56 71 PHE A O 1
ATOM 581 N N . LEU A 1 72 ? -0.113 -25.047 4.934 1 97.19 72 LEU A N 1
ATOM 582 C CA . LEU A 1 72 ? -1.102 -25.516 3.969 1 97.19 72 LEU A CA 1
ATOM 583 C C . LEU A 1 72 ? -0.462 -25.734 2.602 1 97.19 72 LEU A C 1
ATOM 585 O O . LEU A 1 72 ? 0.019 -24.797 1.976 1 97.19 72 LEU A O 1
ATOM 589 N N . GLY A 1 73 ? -0.455 -27.016 2.125 1 96.81 73 GLY A N 1
ATOM 590 C CA . GLY A 1 73 ? 0.065 -27.359 0.811 1 96.81 73 GLY A CA 1
ATOM 591 C C . GLY A 1 73 ? -0.986 -27.297 -0.282 1 96.81 73 GLY A C 1
ATOM 592 O O . GLY A 1 73 ? -1.982 -26.578 -0.153 1 96.81 73 GLY A O 1
ATOM 593 N N . ALA A 1 74 ? -0.642 -27.734 -1.432 1 95.88 74 ALA A N 1
ATOM 594 C CA . ALA A 1 74 ? -1.575 -27.969 -2.529 1 95.88 74 ALA A CA 1
ATOM 595 C C . ALA A 1 74 ? -1.751 -26.719 -3.385 1 95.88 74 ALA A C 1
ATOM 597 O O . ALA A 1 74 ? -2.85 -26.453 -3.873 1 95.88 74 ALA A O 1
ATOM 598 N N . GLY A 1 75 ? -0.884 -25.891 -3.461 1 93.75 75 GLY A N 1
ATOM 599 C CA . GLY A 1 75 ? -0.891 -25.062 -4.66 1 93.75 75 GLY A CA 1
ATOM 600 C C . GLY A 1 75 ? -0.95 -23.578 -4.359 1 93.75 75 GLY A C 1
ATOM 601 O O . GLY A 1 75 ? -0.865 -22.75 -5.273 1 93.75 75 GLY A O 1
ATOM 602 N N . THR A 1 76 ? -1.192 -23.125 -3.113 1 94.44 76 THR A N 1
ATOM 603 C CA . THR A 1 76 ? -1.074 -21.719 -2.707 1 94.44 76 THR A CA 1
ATOM 604 C C . THR A 1 76 ? -0.028 -21.562 -1.607 1 94.44 76 THR A C 1
ATOM 606 O O . THR A 1 76 ? -0.232 -22.031 -0.48 1 94.44 76 THR A O 1
ATOM 609 N N . TYR A 1 77 ? 1.045 -20.906 -1.983 1 97.19 77 TYR A N 1
ATOM 610 C CA . TYR A 1 77 ? 2.189 -20.875 -1.08 1 97.19 77 TYR A CA 1
ATOM 611 C C . TYR A 1 77 ? 2.566 -19.453 -0.725 1 97.19 77 TYR A C 1
ATOM 613 O O . TYR A 1 77 ? 2.373 -18.531 -1.527 1 97.19 77 TYR A O 1
ATOM 621 N N . PHE A 1 78 ? 3.094 -19.328 0.428 1 96.44 78 PHE A N 1
ATOM 622 C CA . PHE A 1 78 ? 3.604 -18.031 0.859 1 96.44 78 PHE A CA 1
ATOM 623 C C . PHE A 1 78 ? 5.047 -17.844 0.406 1 96.44 78 PHE A C 1
ATOM 625 O O . PHE A 1 78 ? 5.953 -18.516 0.907 1 96.44 78 PHE A O 1
ATOM 632 N N . HIS A 1 79 ? 5.23 -17.047 -0.567 1 97.19 79 HIS A N 1
ATOM 633 C CA . HIS A 1 79 ? 6.535 -16.609 -1.047 1 97.19 79 HIS A CA 1
ATOM 634 C C . HIS A 1 79 ? 6.781 -15.141 -0.719 1 97.19 79 HIS A C 1
ATOM 636 O O . HIS A 1 79 ? 5.84 -14.344 -0.687 1 97.19 79 HIS A O 1
ATOM 642 N N . TYR A 1 80 ? 8.016 -14.867 -0.465 1 95.75 80 TYR A N 1
ATOM 643 C CA . TYR A 1 80 ? 8.344 -13.477 -0.202 1 95.75 80 TYR A CA 1
ATOM 644 C C . TYR A 1 80 ? 8.312 -12.656 -1.487 1 95.75 80 TYR A C 1
ATOM 646 O O . TYR A 1 80 ? 8.789 -13.109 -2.531 1 95.75 80 TYR A O 1
ATOM 654 N N . ILE A 1 81 ? 7.738 -11.523 -1.464 1 96.44 81 ILE A N 1
ATOM 655 C CA . ILE A 1 81 ? 7.684 -10.602 -2.592 1 96.44 81 ILE A CA 1
ATOM 656 C C . ILE A 1 81 ? 8.516 -9.359 -2.283 1 96.44 81 ILE A C 1
ATOM 658 O O . ILE A 1 81 ? 8.172 -8.578 -1.396 1 96.44 81 ILE A O 1
ATOM 662 N N . PRO A 1 82 ? 9.547 -9.211 -3.014 1 94.94 82 PRO A N 1
ATOM 663 C CA . PRO A 1 82 ? 10.352 -8.008 -2.797 1 94.94 82 PRO A CA 1
ATOM 664 C C . PRO A 1 82 ? 9.555 -6.719 -2.994 1 94.94 82 PRO A C 1
ATOM 666 O O . PRO A 1 82 ? 8.688 -6.652 -3.871 1 94.94 82 PRO A O 1
ATOM 669 N N . ALA A 1 83 ? 9.898 -5.652 -2.287 1 92.38 83 ALA A N 1
ATOM 670 C CA . ALA A 1 83 ? 9.156 -4.398 -2.246 1 92.38 83 ALA A CA 1
ATOM 671 C C . ALA A 1 83 ? 9.086 -3.754 -3.629 1 92.38 83 ALA A C 1
ATOM 673 O O . ALA A 1 83 ? 8.086 -3.133 -3.986 1 92.38 83 ALA A O 1
ATOM 674 N N . HIS A 1 84 ? 10.164 -3.863 -4.375 1 92.19 84 HIS A N 1
ATOM 675 C CA . HIS A 1 84 ? 10.219 -3.176 -5.66 1 92.19 84 HIS A CA 1
ATOM 676 C C . HIS A 1 84 ? 9.25 -3.795 -6.66 1 92.19 84 HIS A C 1
ATOM 678 O O . HIS A 1 84 ? 8.836 -3.139 -7.617 1 92.19 84 HIS A O 1
ATOM 684 N N . VAL A 1 85 ? 8.852 -5.113 -6.461 1 95.81 85 VAL A N 1
ATOM 685 C CA . VAL A 1 85 ? 7.887 -5.746 -7.355 1 95.81 85 VAL A CA 1
ATOM 686 C C . VAL A 1 85 ? 6.535 -5.043 -7.23 1 95.81 85 VAL A C 1
ATOM 688 O O . VAL A 1 85 ? 5.961 -4.609 -8.234 1 95.81 85 VAL A O 1
ATOM 691 N N . LYS A 1 86 ? 6.109 -4.895 -6.016 1 91.62 86 LYS A N 1
ATOM 692 C CA . LYS A 1 86 ? 4.844 -4.219 -5.758 1 91.62 86 LYS A CA 1
ATOM 693 C C . LYS A 1 86 ? 4.871 -2.781 -6.27 1 91.62 86 LYS A C 1
ATOM 695 O O . LYS A 1 86 ? 3.92 -2.324 -6.902 1 91.62 86 LYS A O 1
ATOM 700 N N . HIS A 1 87 ? 5.906 -2.133 -5.996 1 89.69 87 HIS A N 1
ATOM 701 C CA . HIS A 1 87 ? 6.031 -0.732 -6.387 1 89.69 87 HIS A CA 1
ATOM 702 C C . HIS A 1 87 ? 5.945 -0.571 -7.898 1 89.69 87 HIS A C 1
ATOM 704 O O . HIS A 1 87 ? 5.262 0.331 -8.391 1 89.69 87 HIS A O 1
ATOM 710 N N . LEU A 1 88 ? 6.559 -1.405 -8.602 1 90.88 88 LEU A N 1
ATOM 711 C CA . LEU A 1 88 ? 6.648 -1.28 -10.055 1 90.88 88 LEU A CA 1
ATOM 712 C C . LEU A 1 88 ? 5.32 -1.626 -10.711 1 90.88 88 LEU A C 1
ATOM 714 O O . LEU A 1 88 ? 4.883 -0.94 -11.641 1 90.88 88 LEU A O 1
ATOM 718 N N . ILE A 1 89 ? 4.637 -2.604 -10.219 1 92.69 89 ILE A N 1
ATOM 719 C CA . ILE A 1 89 ? 3.416 -3.02 -10.906 1 92.69 89 ILE A CA 1
ATOM 720 C C . ILE A 1 89 ? 2.295 -2.027 -10.609 1 92.69 89 ILE A C 1
ATOM 722 O O . ILE A 1 89 ? 1.254 -2.043 -11.273 1 92.69 89 ILE A O 1
ATOM 726 N N . GLU A 1 90 ? 2.477 -1.199 -9.578 1 89.19 90 GLU A N 1
ATOM 727 C CA . GLU A 1 90 ? 1.457 -0.219 -9.219 1 89.19 90 GLU A CA 1
ATOM 728 C C . GLU A 1 90 ? 1.536 1.015 -10.117 1 89.19 90 GLU A C 1
ATOM 730 O O . GLU A 1 90 ? 0.656 1.876 -10.07 1 89.19 90 GLU A O 1
ATOM 735 N N . ARG A 1 91 ? 2.51 1.056 -10.898 1 85.62 91 ARG A N 1
ATOM 736 C CA . ARG A 1 91 ? 2.572 2.141 -11.875 1 85.62 91 ARG A CA 1
ATOM 737 C C . ARG A 1 91 ? 1.382 2.09 -12.828 1 85.62 91 ARG A C 1
ATOM 739 O O . ARG A 1 91 ? 0.951 1.01 -13.234 1 85.62 91 ARG A O 1
ATOM 746 N N . SER A 1 92 ? 0.89 3.217 -13.188 1 82.12 92 SER A N 1
ATOM 747 C CA . SER A 1 92 ? -0.332 3.318 -13.977 1 82.12 92 SER A CA 1
ATOM 748 C C . SER A 1 92 ? -0.16 2.674 -15.352 1 82.12 92 SER A C 1
ATOM 750 O O . SER A 1 92 ? -1.121 2.16 -15.922 1 82.12 92 SER A O 1
ATOM 752 N N . GLU A 1 93 ? 1.098 2.691 -15.844 1 82.69 93 GLU A N 1
ATOM 753 C CA . GLU A 1 93 ? 1.388 2.1 -17.156 1 82.69 93 GLU A CA 1
ATOM 754 C C . GLU A 1 93 ? 1.08 0.605 -17.156 1 82.69 93 GLU A C 1
ATOM 756 O O . GLU A 1 93 ? 0.823 0.025 -18.219 1 82.69 93 GLU A O 1
ATOM 761 N N . PHE A 1 94 ? 1.027 -0.01 -15.914 1 88.31 94 PHE A N 1
ATOM 762 C CA . PHE A 1 94 ? 0.766 -1.44 -15.812 1 88.31 94 PHE A CA 1
ATOM 763 C C . PHE A 1 94 ? -0.6 -1.699 -15.188 1 88.31 94 PHE A C 1
ATOM 765 O O . PHE A 1 94 ? -1.395 -2.477 -15.719 1 88.31 94 PHE A O 1
ATOM 772 N N . LEU A 1 95 ? -0.836 -0.992 -14.148 1 85.75 95 LEU A N 1
ATOM 773 C CA . LEU A 1 95 ? -1.999 -1.274 -13.312 1 85.75 95 LEU A CA 1
ATOM 774 C C . LEU A 1 95 ? -3.293 -0.988 -14.07 1 85.75 95 LEU A C 1
ATOM 776 O O . LEU A 1 95 ? -4.266 -1.737 -13.953 1 85.75 95 LEU A O 1
ATOM 780 N N . THR A 1 96 ? -3.355 0.097 -14.836 1 78.56 96 THR A N 1
ATOM 781 C CA . THR A 1 96 ? -4.609 0.497 -15.461 1 78.56 96 THR A CA 1
ATOM 782 C C . THR A 1 96 ? -4.566 0.242 -16.969 1 78.56 96 THR A C 1
ATOM 784 O O . THR A 1 96 ? -5.434 0.71 -17.703 1 78.56 96 THR A O 1
ATOM 787 N N . SER A 1 97 ? -3.574 -0.481 -17.375 1 78.69 97 SER A N 1
ATOM 788 C CA . SER A 1 97 ? -3.445 -0.738 -18.812 1 78.69 97 SER A CA 1
ATOM 789 C C . SER A 1 97 ? -4.461 -1.776 -19.281 1 78.69 97 SER A C 1
ATOM 791 O O . SER A 1 97 ? -4.715 -2.76 -18.578 1 78.69 97 SER A O 1
ATOM 793 N N . TYR A 1 98 ? -5.098 -1.486 -20.266 1 77.69 98 TYR A N 1
ATOM 794 C CA . TYR A 1 98 ? -5.961 -2.451 -20.938 1 77.69 98 TYR A CA 1
ATOM 795 C C . TYR A 1 98 ? -5.188 -3.246 -21.984 1 77.69 98 TYR A C 1
ATOM 797 O O . TYR A 1 98 ? -3.975 -3.076 -22.125 1 77.69 98 TYR A O 1
ATOM 805 N N . THR A 1 99 ? -5.984 -4.148 -22.719 1 77.31 99 THR A N 1
ATOM 806 C CA . THR A 1 99 ? -5.344 -4.941 -23.75 1 77.31 99 THR A CA 1
ATOM 807 C C . THR A 1 99 ? -4.617 -4.039 -24.75 1 77.31 99 THR A C 1
ATOM 809 O O . THR A 1 99 ? -5.199 -3.084 -25.266 1 77.31 99 THR A O 1
ATOM 812 N N . PRO A 1 100 ? -3.41 -4.27 -24.938 1 83.38 100 PRO A N 1
ATOM 813 C CA . PRO A 1 100 ? -2.586 -3.361 -25.734 1 83.38 100 PRO A CA 1
ATOM 814 C C . PRO A 1 100 ? -2.785 -3.553 -27.234 1 83.38 100 PRO A C 1
ATOM 816 O O . PRO A 1 100 ? -1.82 -3.801 -27.969 1 83.38 100 PRO A O 1
ATOM 819 N N . TYR A 1 101 ? -3.996 -3.23 -27.672 1 80.44 101 TYR A N 1
ATOM 820 C CA . TYR A 1 101 ? -4.34 -3.393 -29.078 1 80.44 101 TYR A CA 1
ATOM 821 C C . TYR A 1 101 ? -3.707 -2.293 -29.922 1 80.44 101 TYR A C 1
ATOM 823 O O . TYR A 1 101 ? -3.541 -2.451 -31.141 1 80.44 101 TYR A O 1
ATOM 831 N N . GLN A 1 102 ? -3.453 -1.203 -29.266 1 84.69 102 GLN A N 1
ATOM 832 C CA . GLN A 1 102 ? -2.791 -0.095 -29.938 1 84.69 102 GLN A CA 1
ATOM 833 C C . GLN A 1 102 ? -1.312 -0.028 -29.562 1 84.69 102 GLN A C 1
ATOM 835 O O . GLN A 1 102 ? -0.932 0.68 -28.641 1 84.69 102 GLN A O 1
ATOM 840 N N . PRO A 1 103 ? -0.56 -0.735 -30.406 1 88.12 103 PRO A N 1
ATOM 841 C CA . PRO A 1 103 ? 0.853 -0.858 -30.047 1 88.12 103 PRO A CA 1
ATOM 842 C C . PRO A 1 103 ? 1.564 0.491 -29.984 1 88.12 103 PRO A C 1
ATOM 844 O O . PRO A 1 103 ? 2.533 0.646 -29.234 1 88.12 103 PRO A O 1
ATOM 847 N N . GLU A 1 104 ? 1.083 1.516 -30.672 1 87.06 104 GLU A N 1
ATOM 848 C CA . GLU A 1 104 ? 1.744 2.814 -30.75 1 87.06 104 GLU A CA 1
ATOM 849 C C . GLU A 1 104 ? 1.81 3.475 -29.375 1 87.06 104 GLU A C 1
ATOM 851 O O . GLU A 1 104 ? 2.732 4.242 -29.094 1 87.06 104 GLU A O 1
ATOM 856 N N . ILE A 1 105 ? 0.856 3.084 -28.547 1 85.12 105 ILE A N 1
ATOM 857 C CA . ILE A 1 105 ? 0.803 3.775 -27.25 1 85.12 105 ILE A CA 1
ATOM 858 C C . ILE A 1 105 ? 0.949 2.768 -26.125 1 85.12 105 ILE A C 1
ATOM 860 O O . ILE A 1 105 ? 0.764 3.111 -24.953 1 85.12 105 ILE A O 1
ATOM 864 N N . SER A 1 106 ? 1.251 1.554 -26.453 1 89.5 106 SER A N 1
ATOM 865 C CA . SER A 1 106 ? 1.283 0.517 -25.422 1 89.5 106 SER A CA 1
ATOM 866 C C . SER A 1 106 ? 2.621 -0.214 -25.422 1 89.5 106 SER A C 1
ATOM 868 O O . SER A 1 106 ? 2.695 -1.385 -25.047 1 89.5 106 SER A O 1
ATOM 870 N N . GLN A 1 107 ? 3.645 0.42 -25.797 1 91.12 107 GLN A N 1
ATOM 871 C CA . GLN A 1 107 ? 4.938 -0.236 -25.969 1 91.12 107 GLN A CA 1
ATOM 872 C C . GLN A 1 107 ? 5.492 -0.717 -24.641 1 91.12 107 GLN A C 1
ATOM 874 O O . GLN A 1 107 ? 6.148 -1.758 -24.562 1 91.12 107 GLN A O 1
ATOM 879 N N . GLY A 1 108 ? 5.227 0.039 -23.578 1 90.75 108 GLY A N 1
ATOM 880 C CA . GLY A 1 108 ? 5.703 -0.384 -22.266 1 90.75 108 GLY A CA 1
ATOM 881 C C . GLY A 1 108 ? 5.133 -1.721 -21.828 1 90.75 108 GLY A C 1
ATOM 882 O O . GLY A 1 108 ? 5.879 -2.623 -21.438 1 90.75 108 GLY A O 1
ATOM 883 N N . MET A 1 109 ? 3.873 -1.79 -21.953 1 93.06 109 MET A N 1
ATOM 884 C CA . MET A 1 109 ? 3.201 -3.031 -21.578 1 93.06 109 MET A CA 1
ATOM 885 C C . MET A 1 109 ? 3.596 -4.172 -22.5 1 93.06 109 MET A C 1
ATOM 887 O O . MET A 1 109 ? 3.859 -5.285 -22.062 1 93.06 109 MET A O 1
ATOM 891 N N . LEU A 1 110 ? 3.615 -3.896 -23.797 1 94.75 110 LEU A N 1
ATOM 892 C CA . LEU A 1 110 ? 3.982 -4.91 -24.781 1 94.75 110 LEU A CA 1
ATOM 893 C C . LEU A 1 110 ? 5.391 -5.434 -24.531 1 94.75 110 LEU A C 1
ATOM 895 O O . LEU A 1 110 ? 5.621 -6.645 -24.562 1 94.75 110 LEU A O 1
ATOM 899 N N . GLN A 1 111 ? 6.254 -4.578 -24.25 1 95 111 GLN A N 1
ATOM 900 C CA . GLN A 1 111 ? 7.617 -5.008 -23.953 1 95 111 GLN A CA 1
ATOM 901 C C . GLN A 1 111 ? 7.668 -5.828 -22.672 1 95 111 GLN A C 1
ATOM 903 O O . GLN A 1 111 ? 8.398 -6.82 -22.594 1 95 111 GLN A O 1
ATOM 908 N N . ALA A 1 112 ? 6.953 -5.367 -21.672 1 95.62 112 ALA A N 1
ATOM 909 C CA . ALA A 1 112 ? 6.93 -6.102 -20.406 1 95.62 112 ALA A CA 1
ATOM 910 C C . ALA A 1 112 ? 6.449 -7.531 -20.609 1 95.62 112 ALA A C 1
ATOM 912 O O . ALA A 1 112 ? 7.016 -8.469 -20.047 1 95.62 112 ALA A O 1
ATOM 913 N N . LEU A 1 113 ? 5.465 -7.684 -21.391 1 96.12 113 LEU A N 1
ATOM 914 C CA . LEU A 1 113 ? 4.918 -9.016 -21.656 1 96.12 113 LEU A CA 1
ATOM 915 C C . LEU A 1 113 ? 5.875 -9.836 -22.516 1 96.12 113 LEU A C 1
ATOM 917 O O . LEU A 1 113 ? 5.969 -11.055 -22.359 1 96.12 113 LEU A O 1
ATOM 921 N N . PHE A 1 114 ? 6.535 -9.133 -23.422 1 97.19 114 PHE A N 1
ATOM 922 C CA . PHE A 1 114 ? 7.566 -9.805 -24.203 1 97.19 114 PHE A CA 1
ATOM 923 C C . PHE A 1 114 ? 8.68 -10.328 -23.312 1 97.19 114 PHE A C 1
ATOM 925 O O . PHE A 1 114 ? 9.164 -11.445 -23.5 1 97.19 114 PHE A O 1
ATOM 932 N N . GLU A 1 115 ? 9.055 -9.539 -22.375 1 97.31 115 GLU A N 1
ATOM 933 C CA . GLU A 1 115 ? 10.062 -9.961 -21.406 1 97.31 115 GLU A CA 1
ATOM 934 C C . GLU A 1 115 ? 9.57 -11.141 -20.578 1 97.31 115 GLU A C 1
ATOM 936 O O . GLU A 1 115 ? 10.328 -12.078 -20.312 1 97.31 115 GLU A O 1
ATOM 941 N N . TYR A 1 116 ? 8.359 -11.047 -20.172 1 97.88 116 TYR A N 1
ATOM 942 C CA . TYR A 1 116 ? 7.766 -12.18 -19.484 1 97.88 116 TYR A CA 1
ATOM 943 C C . TYR A 1 116 ? 7.91 -13.461 -20.297 1 97.88 116 TYR A C 1
ATOM 945 O O . TYR A 1 116 ? 8.383 -14.477 -19.797 1 97.88 116 TYR A O 1
ATOM 953 N N . GLN A 1 117 ? 7.488 -13.398 -21.562 1 98.44 117 GLN A N 1
ATOM 954 C CA . GLN A 1 117 ? 7.57 -14.539 -22.469 1 98.44 117 GLN A CA 1
ATOM 955 C C . GLN A 1 117 ? 8.992 -15.07 -22.562 1 98.44 117 GLN A C 1
ATOM 957 O O . GLN A 1 117 ? 9.219 -16.281 -22.484 1 98.44 117 GLN A O 1
ATOM 962 N N . SER A 1 118 ? 9.914 -14.18 -22.656 1 98.25 118 SER A N 1
ATOM 963 C CA . SER A 1 118 ? 11.312 -14.539 -22.828 1 98.25 118 SER A CA 1
ATOM 964 C C . SER A 1 118 ? 11.875 -15.211 -21.578 1 98.25 118 SER A C 1
ATOM 966 O O . SER A 1 118 ? 12.594 -16.203 -21.672 1 98.25 118 SER A O 1
ATOM 968 N N . LEU A 1 119 ? 11.539 -14.648 -20.5 1 98.5 119 LEU A N 1
ATOM 969 C CA . LEU A 1 119 ? 12.023 -15.188 -19.234 1 98.5 119 LEU A CA 1
ATOM 970 C C . LEU A 1 119 ? 11.453 -16.578 -18.984 1 98.5 119 LEU A C 1
ATOM 972 O O . LEU A 1 119 ? 12.18 -17.5 -18.594 1 98.5 119 LEU A O 1
ATOM 976 N N . ILE A 1 120 ? 10.211 -16.75 -19.219 1 98.75 120 ILE A N 1
ATOM 977 C CA . ILE A 1 120 ? 9.57 -18.047 -19.016 1 98.75 120 ILE A CA 1
ATOM 978 C C . ILE A 1 120 ? 10.117 -19.062 -20.016 1 98.75 120 ILE A C 1
ATOM 980 O O . ILE A 1 120 ? 10.344 -20.219 -19.672 1 98.75 120 ILE A O 1
ATOM 984 N N . ALA A 1 121 ? 10.297 -18.609 -21.25 1 98.62 121 ALA A N 1
ATOM 985 C CA . ALA A 1 121 ? 10.859 -19.484 -22.281 1 98.62 121 ALA A CA 1
ATOM 986 C C . ALA A 1 121 ? 12.188 -20.062 -21.828 1 98.62 121 ALA A C 1
ATOM 988 O O . ALA A 1 121 ? 12.422 -21.281 -21.969 1 98.62 121 ALA A O 1
ATOM 989 N N . GLU A 1 122 ? 12.977 -19.234 -21.312 1 97.88 122 GLU A N 1
ATOM 990 C CA . GLU A 1 122 ? 14.281 -19.672 -20.812 1 97.88 122 GLU A CA 1
ATOM 991 C C . GLU A 1 122 ? 14.133 -20.625 -19.641 1 97.88 122 GLU A C 1
ATOM 993 O O . GLU A 1 122 ? 14.859 -21.609 -19.547 1 97.88 122 GLU A O 1
ATOM 998 N N . LEU A 1 123 ? 13.266 -20.375 -18.844 1 98.19 123 LEU A N 1
ATOM 999 C CA . LEU A 1 123 ? 13.086 -21.141 -17.625 1 98.19 123 LEU A CA 1
ATOM 1000 C C . LEU A 1 123 ? 12.578 -22.547 -17.938 1 98.19 123 LEU A C 1
ATOM 1002 O O . LEU A 1 123 ? 13.062 -23.531 -17.359 1 98.19 123 LEU A O 1
ATOM 1006 N N . VAL A 1 124 ? 11.625 -22.656 -18.828 1 98.62 124 VAL A N 1
ATOM 1007 C CA . VAL A 1 124 ? 10.938 -23.922 -19.016 1 98.62 124 VAL A CA 1
ATOM 1008 C C . VAL A 1 124 ? 11.602 -24.719 -20.141 1 98.62 124 VAL A C 1
ATOM 1010 O O . VAL A 1 124 ? 11.328 -25.906 -20.328 1 98.62 124 VAL A O 1
ATOM 1013 N N . GLY A 1 125 ? 12.445 -24.062 -20.969 1 98.38 125 GLY A N 1
ATOM 1014 C CA . GLY A 1 125 ? 13.195 -24.734 -22.016 1 98.38 125 GLY A CA 1
ATOM 1015 C C . GLY A 1 125 ? 12.422 -24.875 -23.312 1 98.38 125 GLY A C 1
ATOM 1016 O O . GLY A 1 125 ? 12.617 -25.844 -24.062 1 98.38 125 GLY A O 1
ATOM 1017 N N . LEU A 1 126 ? 11.414 -24.094 -23.516 1 98.69 126 LEU A N 1
ATOM 1018 C CA . LEU A 1 126 ? 10.68 -24.016 -24.766 1 98.69 126 LEU A CA 1
ATOM 1019 C C . LEU A 1 126 ? 10.609 -22.578 -25.266 1 98.69 126 LEU A C 1
ATOM 1021 O O . LEU A 1 126 ? 10.43 -21.641 -24.484 1 98.69 126 LEU A O 1
ATOM 1025 N N . PRO A 1 127 ? 10.688 -22.375 -26.469 1 97.75 127 PRO A N 1
ATOM 1026 C CA . PRO A 1 127 ? 11 -21.031 -26.969 1 97.75 127 PRO A CA 1
ATOM 1027 C C . PRO A 1 127 ? 9.758 -20.156 -27.125 1 97.75 1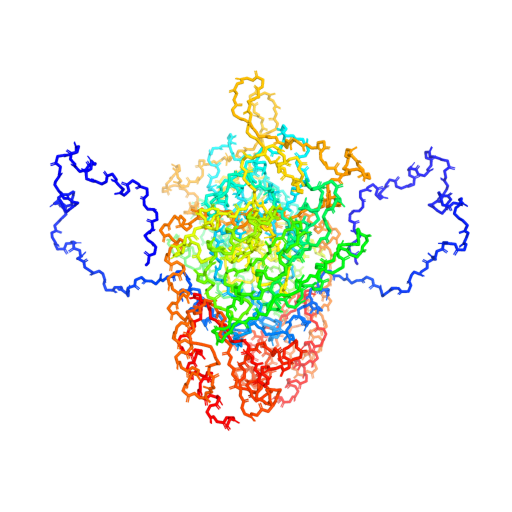27 PRO A C 1
ATOM 1029 O O . PRO A 1 127 ? 9.867 -18.938 -27.203 1 97.75 127 PRO A O 1
ATOM 1032 N N . VAL A 1 128 ? 8.578 -20.781 -27.312 1 98.19 128 VAL A N 1
ATOM 1033 C CA . VAL A 1 128 ? 7.387 -19.969 -27.578 1 98.19 128 VAL A CA 1
ATOM 1034 C C . VAL A 1 128 ? 6.453 -20.016 -26.359 1 98.19 128 VAL A C 1
ATOM 1036 O O . VAL A 1 128 ? 5.992 -21.094 -25.969 1 98.19 128 VAL A O 1
ATOM 1039 N N . VAL A 1 129 ? 6.25 -18.875 -25.844 1 98.25 129 VAL A N 1
ATOM 1040 C CA . VAL A 1 129 ? 5.414 -18.734 -24.656 1 98.25 129 VAL A CA 1
ATOM 1041 C C . VAL A 1 129 ? 4.324 -17.688 -24.906 1 98.25 129 VAL A C 1
ATOM 1043 O O . VAL A 1 129 ? 4.574 -16.656 -25.531 1 98.25 129 VAL A O 1
ATOM 1046 N N . ASN A 1 130 ? 3.152 -17.938 -24.438 1 95.94 130 ASN A N 1
ATOM 1047 C CA . ASN A 1 130 ? 2.119 -16.906 -24.516 1 95.94 130 ASN A CA 1
ATOM 1048 C C . ASN A 1 130 ? 2.199 -15.938 -23.344 1 95.94 130 ASN A C 1
ATOM 1050 O O . ASN A 1 130 ? 3.016 -16.125 -22.438 1 95.94 130 ASN A O 1
ATOM 1054 N N . SER A 1 131 ? 1.374 -14.898 -23.438 1 94.12 131 SER A N 1
ATOM 1055 C CA . SER A 1 131 ? 1.422 -13.852 -22.422 1 94.12 131 SER A CA 1
ATOM 1056 C C . SER A 1 131 ? 0.506 -14.188 -21.25 1 94.12 131 SER A C 1
ATOM 1058 O O . SER A 1 131 ? -0.337 -13.367 -20.859 1 94.12 131 SER A O 1
ATOM 1060 N N . SER A 1 132 ? 0.574 -15.414 -20.797 1 94.25 132 SER A N 1
ATOM 1061 C CA . SER A 1 132 ? -0.033 -15.945 -19.578 1 94.25 132 SER A CA 1
ATOM 1062 C C . SER A 1 132 ? -1.422 -16.5 -19.859 1 94.25 132 SER A C 1
ATOM 1064 O O . SER A 1 132 ? -2.105 -16.062 -20.781 1 94.25 132 SER A O 1
ATOM 1066 N N . MET A 1 133 ? -1.745 -17.453 -19.078 1 95.44 133 MET A N 1
ATOM 1067 C CA . MET A 1 133 ? -3.084 -18.016 -18.922 1 95.44 133 MET A CA 1
ATOM 1068 C C . MET A 1 133 ? -3.689 -17.594 -17.578 1 95.44 133 MET A C 1
ATOM 1070 O O . MET A 1 133 ? -3.074 -16.828 -16.828 1 95.44 133 MET A O 1
ATOM 1074 N N . TYR A 1 134 ? -4.906 -18.031 -17.281 1 94.81 134 TYR A N 1
ATOM 1075 C CA . TYR A 1 134 ? -5.547 -17.688 -16.016 1 94.81 134 TYR A CA 1
ATOM 1076 C C . TYR A 1 134 ? -4.832 -18.344 -14.852 1 94.81 134 TYR A C 1
ATOM 1078 O O . TYR A 1 134 ? -4.602 -17.703 -13.82 1 94.81 134 TYR A O 1
ATOM 1086 N N . ASP A 1 135 ? -4.602 -19.562 -14.984 1 95.94 135 ASP A N 1
ATOM 1087 C CA . ASP A 1 135 ? -3.969 -20.359 -13.938 1 95.94 135 ASP A CA 1
ATOM 1088 C C . ASP A 1 135 ? -3.457 -21.688 -14.492 1 95.94 135 ASP A C 1
ATOM 1090 O O . ASP A 1 135 ? -3.582 -21.953 -15.688 1 95.94 135 ASP A O 1
ATOM 1094 N N . TRP A 1 136 ? -2.834 -22.438 -13.633 1 97.38 136 TRP A N 1
ATOM 1095 C CA . TRP A 1 136 ? -2.264 -23.719 -14 1 97.38 136 TRP A CA 1
ATOM 1096 C C . TRP A 1 136 ? -3.35 -24.688 -14.477 1 97.38 136 TRP A C 1
ATOM 1098 O O . TRP A 1 136 ? -3.156 -25.406 -15.453 1 97.38 136 TRP A O 1
ATOM 1108 N N . GLY A 1 137 ? -4.488 -24.703 -13.836 1 97.31 137 GLY A N 1
ATOM 1109 C CA . GLY A 1 137 ? -5.578 -25.594 -14.219 1 97.31 137 GLY A CA 1
ATOM 1110 C C . GLY A 1 137 ? -6.105 -25.328 -15.617 1 97.31 137 GLY A C 1
ATOM 1111 O O . GLY A 1 137 ? -6.254 -26.25 -16.422 1 97.31 137 GLY A O 1
ATOM 1112 N N . THR A 1 138 ? -6.367 -24.094 -15.898 1 96.5 138 THR A N 1
ATOM 1113 C CA . THR A 1 138 ? -6.875 -23.734 -17.219 1 96.5 138 THR A CA 1
ATOM 1114 C C . THR A 1 138 ? -5.812 -23.969 -18.281 1 96.5 138 THR A C 1
ATOM 1116 O O . THR A 1 138 ? -6.133 -24.328 -19.422 1 96.5 138 THR A O 1
ATOM 1119 N N . ALA A 1 139 ? -4.57 -23.734 -17.953 1 97.5 139 ALA A N 1
ATOM 1120 C CA . ALA A 1 139 ? -3.486 -24.016 -18.891 1 97.5 139 ALA A CA 1
ATOM 1121 C C . ALA A 1 139 ? -3.432 -25.5 -19.25 1 97.5 139 ALA A C 1
ATOM 1123 O O . ALA A 1 139 ? -3.281 -25.859 -20.406 1 97.5 139 ALA A O 1
ATOM 1124 N N . MET A 1 140 ? -3.549 -26.297 -18.234 1 98.38 140 MET A N 1
ATOM 1125 C CA . MET A 1 140 ? -3.557 -27.734 -18.469 1 98.38 140 MET A CA 1
ATOM 1126 C C . MET A 1 140 ? -4.73 -28.141 -19.344 1 98.38 140 MET A C 1
ATOM 1128 O O . MET A 1 140 ? -4.57 -28.953 -20.266 1 98.38 140 MET A O 1
ATOM 1132 N N . ALA A 1 141 ? -5.871 -27.609 -19.062 1 98 141 ALA A N 1
ATOM 1133 C CA . ALA A 1 141 ? -7.07 -27.938 -19.828 1 98 141 ALA A CA 1
ATOM 1134 C C . ALA A 1 141 ? -6.918 -27.516 -21.297 1 98 141 ALA A C 1
ATOM 1136 O O . ALA A 1 141 ? -7.293 -28.266 -22.203 1 98 141 ALA A O 1
ATOM 1137 N N . GLU A 1 142 ? -6.422 -26.375 -21.484 1 97.06 142 GLU A N 1
ATOM 1138 C CA . GLU A 1 142 ? -6.203 -25.875 -22.844 1 97.06 142 GLU A CA 1
ATOM 1139 C C . GLU A 1 142 ? -5.168 -26.734 -23.578 1 97.06 142 GLU A C 1
ATOM 1141 O O . GLU A 1 142 ? -5.262 -26.922 -24.797 1 97.06 142 GLU A O 1
ATOM 1146 N N . ALA A 1 143 ? -4.148 -27.203 -22.844 1 98.38 143 ALA A N 1
ATOM 1147 C CA . ALA A 1 143 ? -3.174 -28.094 -23.453 1 98.38 143 ALA A CA 1
ATOM 1148 C C . ALA A 1 143 ? -3.84 -29.391 -23.922 1 98.38 143 ALA A C 1
ATOM 1150 O O . ALA A 1 143 ? -3.545 -29.891 -25.016 1 98.38 143 ALA A O 1
ATOM 1151 N N . ALA A 1 144 ? -4.68 -29.922 -23.109 1 98.44 144 ALA A N 1
ATOM 1152 C CA . ALA A 1 144 ? -5.414 -31.125 -23.5 1 98.44 144 ALA A CA 1
ATOM 1153 C C . ALA A 1 144 ? -6.199 -30.906 -24.797 1 98.44 144 ALA A C 1
ATOM 1155 O O . ALA A 1 144 ? -6.109 -31.703 -25.719 1 98.44 144 ALA A O 1
ATOM 1156 N N . LEU A 1 145 ? -6.941 -29.844 -24.828 1 97 145 LEU A N 1
ATOM 1157 C CA . LEU A 1 145 ? -7.73 -29.516 -26.016 1 97 145 LEU A CA 1
ATOM 1158 C C . LEU A 1 145 ? -6.832 -29.312 -27.234 1 97 145 LEU A C 1
ATOM 1160 O O . LEU A 1 145 ? -7.172 -29.75 -28.328 1 97 145 LEU A O 1
ATOM 1164 N N . MET A 1 146 ? -5.754 -28.688 -27 1 96.75 146 MET A N 1
ATOM 1165 C CA . MET A 1 146 ? -4.801 -28.422 -28.078 1 96.75 146 MET A CA 1
ATOM 1166 C C . MET A 1 146 ? -4.289 -29.734 -28.672 1 96.75 146 MET A C 1
ATOM 1168 O O . MET A 1 146 ? -4.191 -29.875 -29.891 1 96.75 146 MET A O 1
ATOM 1172 N N . THR A 1 147 ? -3.928 -30.719 -27.844 1 98.19 147 THR A N 1
ATOM 1173 C CA . THR A 1 147 ? -3.414 -31.984 -28.344 1 98.19 147 THR A CA 1
ATOM 1174 C C . THR A 1 147 ? -4.461 -32.688 -29.188 1 98.19 147 THR A C 1
ATOM 1176 O O . THR A 1 147 ? -4.133 -33.312 -30.219 1 98.19 147 THR A O 1
ATOM 1179 N N . VAL A 1 148 ? -5.699 -32.594 -28.844 1 97.38 148 VAL A N 1
ATOM 1180 C CA . VAL A 1 148 ? -6.785 -33.188 -29.609 1 97.38 148 VAL A CA 1
ATOM 1181 C C . VAL A 1 148 ? -6.902 -32.5 -30.969 1 97.38 148 VAL A C 1
ATOM 1183 O O . VAL A 1 148 ? -7.035 -33.156 -32 1 97.38 148 VAL A O 1
ATOM 1186 N N . ARG A 1 149 ? -6.844 -31.188 -30.891 1 95.38 149 ARG A N 1
ATOM 1187 C CA . ARG A 1 149 ? -6.922 -30.438 -32.156 1 95.38 149 ARG A CA 1
ATOM 1188 C C . ARG A 1 149 ? -5.75 -30.766 -33.062 1 95.38 149 ARG A C 1
ATOM 1190 O O . ARG A 1 149 ? -5.902 -30.812 -34.281 1 95.38 149 ARG A O 1
ATOM 1197 N N . LEU A 1 150 ? -4.633 -30.969 -32.469 1 96.88 150 LEU A N 1
ATOM 1198 C CA . LEU A 1 150 ? -3.428 -31.266 -33.25 1 96.88 150 LEU A CA 1
ATOM 1199 C C . LEU A 1 150 ? -3.555 -32.594 -33.969 1 96.88 150 LEU A C 1
ATOM 1201 O O . LEU A 1 150 ? -2.887 -32.844 -34.969 1 96.88 150 LEU A O 1
ATOM 1205 N N . HIS A 1 151 ? -4.434 -33.5 -33.469 1 97.25 151 HIS A N 1
ATOM 1206 C CA . HIS A 1 151 ? -4.734 -34.75 -34.125 1 97.25 151 HIS A CA 1
ATOM 1207 C C . HIS A 1 151 ? -6.004 -34.656 -34.969 1 97.25 151 HIS A C 1
ATOM 1209 O O . HIS A 1 151 ? -6.598 -35.688 -35.312 1 97.25 151 HIS A O 1
ATOM 1215 N N . LYS A 1 152 ? -6.492 -33.531 -35.188 1 94.81 152 LYS A N 1
ATOM 1216 C CA . LYS A 1 152 ? -7.676 -33.25 -35.969 1 94.81 152 LYS A CA 1
ATOM 1217 C C . LYS A 1 152 ? -8.898 -33.969 -35.438 1 94.81 152 LYS A C 1
ATOM 1219 O O . LYS A 1 152 ? -9.75 -34.438 -36.188 1 94.81 152 LYS A O 1
ATOM 1224 N N . GLY A 1 153 ? -8.805 -34.188 -34.188 1 93.06 153 GLY A N 1
ATOM 1225 C CA . GLY A 1 153 ? -9.953 -34.781 -33.5 1 93.06 153 GLY A CA 1
ATOM 1226 C C . GLY A 1 153 ? -9.984 -36.312 -33.656 1 93.06 153 GLY A C 1
ATOM 1227 O O . GLY A 1 153 ? -10.922 -36.938 -33.156 1 93.06 153 GLY A O 1
ATOM 1228 N N . LYS A 1 154 ? -9.008 -36.938 -34.188 1 96.12 154 LYS A N 1
ATOM 1229 C CA . LYS A 1 154 ? -8.984 -38.375 -34.406 1 96.12 154 LYS A CA 1
ATOM 1230 C C . LYS A 1 154 ? -8.617 -39.094 -33.094 1 96.12 154 LYS A C 1
ATOM 1232 O O . LYS A 1 154 ? -9.008 -40.25 -32.906 1 96.12 154 LYS A O 1
ATOM 1237 N N . ARG A 1 155 ? -7.801 -38.438 -32.312 1 96.94 155 ARG A N 1
ATOM 1238 C CA . ARG A 1 155 ? -7.465 -38.938 -30.984 1 96.94 155 ARG A CA 1
ATOM 1239 C C . ARG A 1 155 ? -8.086 -38.062 -29.906 1 96.94 155 ARG A C 1
ATOM 1241 O O . ARG A 1 155 ? -7.883 -36.844 -29.891 1 96.94 155 ARG A O 1
ATOM 1248 N N . LYS A 1 156 ? -8.789 -38.656 -28.984 1 96.69 156 LYS A N 1
ATOM 1249 C CA . LYS A 1 156 ? -9.516 -37.844 -28 1 96.69 156 LYS A CA 1
ATOM 1250 C C . LYS A 1 156 ? -9.164 -38.281 -26.578 1 96.69 156 LYS A C 1
ATOM 1252 O O . LYS A 1 156 ? -9.797 -37.812 -25.609 1 96.69 156 LYS A O 1
ATOM 1257 N N . LYS A 1 157 ? -8.172 -39.062 -26.5 1 98.06 157 LYS A N 1
ATOM 1258 C CA . LYS A 1 157 ? -7.75 -39.562 -25.188 1 98.06 157 LYS A CA 1
ATOM 1259 C C . LYS A 1 157 ? -6.625 -38.719 -24.625 1 98.06 157 LYS A C 1
ATOM 1261 O O . LYS A 1 157 ? -5.645 -38.406 -25.312 1 98.06 157 LYS A O 1
ATOM 1266 N N . PHE A 1 158 ? -6.809 -38.188 -23.469 1 98.75 158 PHE A N 1
ATOM 1267 C CA . PHE A 1 158 ? -5.797 -37.469 -22.734 1 98.75 158 PHE A CA 1
ATOM 1268 C C . PHE A 1 158 ? -5.449 -38.188 -21.438 1 98.75 158 PHE A C 1
ATOM 1270 O O . PHE A 1 158 ? -6.32 -38.406 -20.594 1 98.75 158 PHE A O 1
ATOM 1277 N N . VAL A 1 159 ? -4.156 -38.562 -21.25 1 98.88 159 VAL A N 1
ATOM 1278 C CA . VAL A 1 159 ? -3.717 -39.406 -20.141 1 98.88 159 VAL A CA 1
ATOM 1279 C C . VAL A 1 159 ? -3.055 -38.531 -19.078 1 98.88 159 VAL A C 1
ATOM 1281 O O . VAL A 1 159 ? -2.148 -37.75 -19.375 1 98.88 159 VAL A O 1
ATOM 1284 N N . VAL A 1 160 ? -3.51 -38.625 -17.859 1 98.81 160 VAL A N 1
ATOM 1285 C CA . VAL A 1 160 ? -2.973 -37.812 -16.75 1 98.81 160 VAL A CA 1
ATOM 1286 C C . VAL A 1 160 ? -2.727 -38.719 -15.547 1 98.81 160 VAL A C 1
ATOM 1288 O O . VAL A 1 160 ? -3.381 -39.75 -15.391 1 98.81 160 VAL A O 1
ATOM 1291 N N . PRO A 1 161 ? -1.785 -38.344 -14.68 1 98.56 161 PRO A N 1
ATOM 1292 C CA . PRO A 1 161 ? -1.628 -39.094 -13.438 1 98.56 161 PRO A CA 1
ATOM 1293 C C . PRO A 1 161 ? -2.859 -39.031 -12.539 1 98.56 161 PRO A C 1
ATOM 1295 O O . PRO A 1 161 ? -3.486 -37.969 -12.43 1 98.56 161 PRO A O 1
ATOM 1298 N N . LYS A 1 162 ? -3.117 -40.125 -11.859 1 97.94 162 LYS A N 1
ATOM 1299 C CA . LYS A 1 162 ? -4.195 -40.156 -10.875 1 97.94 162 LYS A CA 1
ATOM 1300 C C . LYS A 1 162 ? -3.953 -39.125 -9.758 1 97.94 162 LYS A C 1
ATOM 1302 O O . LYS A 1 162 ? -4.898 -38.562 -9.227 1 97.94 162 LYS A O 1
ATOM 1307 N N . HIS A 1 163 ? -2.689 -38.938 -9.469 1 97.62 163 HIS A N 1
ATOM 1308 C CA . HIS A 1 163 ? -2.336 -38 -8.398 1 97.62 163 HIS A CA 1
ATOM 1309 C C . HIS A 1 163 ? -2.135 -36.594 -8.93 1 97.62 163 HIS A C 1
ATOM 1311 O O . HIS A 1 163 ? -1.293 -35.844 -8.422 1 97.62 163 HIS A O 1
ATOM 1317 N N . THR A 1 164 ? -2.803 -36.25 -10.023 1 97.44 164 THR A N 1
ATOM 1318 C CA . THR A 1 164 ? -2.881 -34.844 -10.422 1 97.44 164 THR A CA 1
ATOM 1319 C C . THR A 1 164 ? -3.705 -34.062 -9.422 1 97.44 164 THR A C 1
ATOM 1321 O O . THR A 1 164 ? -4.641 -34.562 -8.812 1 97.44 164 THR A O 1
ATOM 1324 N N . HIS A 1 165 ? -3.307 -32.812 -9.203 1 97.25 165 HIS A N 1
ATOM 1325 C CA . HIS A 1 165 ? -4.055 -31.938 -8.305 1 97.25 165 HIS A CA 1
ATOM 1326 C C . HIS A 1 165 ? -5.555 -32.062 -8.547 1 97.25 165 HIS A C 1
ATOM 1328 O O . HIS A 1 165 ? -6.023 -31.828 -9.672 1 97.25 165 HIS A O 1
ATOM 1334 N N . PRO A 1 166 ? -6.332 -32.344 -7.523 1 97.19 166 PRO A N 1
ATOM 1335 C CA . PRO A 1 166 ? -7.762 -32.625 -7.707 1 97.19 166 PRO A CA 1
ATOM 1336 C C . PRO A 1 166 ? -8.516 -31.453 -8.312 1 97.19 166 PRO A C 1
ATOM 1338 O O . PRO A 1 166 ? -9.398 -31.641 -9.156 1 97.19 166 PRO A O 1
ATOM 1341 N N . GLU A 1 167 ? -8.211 -30.281 -7.922 1 95.38 167 GLU A N 1
ATOM 1342 C CA . GLU A 1 167 ? -8.898 -29.125 -8.469 1 95.38 167 GLU A CA 1
ATOM 1343 C C . GLU A 1 167 ? -8.516 -28.891 -9.93 1 95.38 167 GLU A C 1
ATOM 1345 O O . GLU A 1 167 ? -9.344 -28.484 -10.742 1 95.38 167 GLU A O 1
ATOM 1350 N N . ARG A 1 168 ? -7.316 -29.094 -10.25 1 97.25 168 ARG A N 1
ATOM 1351 C CA . ARG A 1 168 ? -6.891 -29 -11.641 1 97.25 168 ARG A CA 1
ATOM 1352 C C . ARG A 1 168 ? -7.582 -30.047 -12.5 1 97.25 168 ARG A C 1
ATOM 1354 O O . ARG A 1 168 ? -7.945 -29.781 -13.648 1 97.25 168 ARG A O 1
ATOM 1361 N N . LEU A 1 169 ? -7.707 -31.203 -11.945 1 97.69 169 LEU A N 1
ATOM 1362 C CA . LEU A 1 169 ? -8.422 -32.25 -12.648 1 97.69 169 LEU A CA 1
ATOM 1363 C C . LEU A 1 169 ? -9.875 -31.875 -12.883 1 97.69 169 LEU A C 1
ATOM 1365 O O . LEU A 1 169 ? -10.453 -32.188 -13.922 1 97.69 169 LEU A O 1
ATOM 1369 N N . GLN A 1 170 ? -10.461 -31.234 -11.883 1 97.62 170 GLN A N 1
ATOM 1370 C CA . GLN A 1 170 ? -11.836 -30.766 -12.039 1 97.62 170 GLN A CA 1
ATOM 1371 C C . GLN A 1 170 ? -11.945 -29.766 -13.18 1 97.62 170 GLN A C 1
ATOM 1373 O O . GLN A 1 170 ? -12.898 -29.797 -13.961 1 97.62 170 GLN A O 1
ATOM 1378 N N . VAL A 1 171 ? -11.016 -28.875 -13.242 1 97.44 171 VAL A N 1
ATOM 1379 C CA . VAL A 1 171 ? -10.992 -27.906 -14.336 1 97.44 171 VAL A CA 1
ATOM 1380 C C . VAL A 1 171 ? -10.844 -28.641 -15.672 1 97.44 171 VAL A C 1
ATOM 1382 O O . VAL A 1 171 ? -11.555 -28.328 -16.625 1 97.44 171 VAL A O 1
ATOM 1385 N N . LEU A 1 172 ? -9.945 -29.609 -15.766 1 98.12 172 LEU A N 1
ATOM 1386 C CA . LEU A 1 172 ? -9.727 -30.406 -16.969 1 98.12 172 LEU A CA 1
ATOM 1387 C C . LEU A 1 172 ? -11.023 -31.062 -17.422 1 98.12 172 LEU A C 1
ATOM 1389 O O . LEU A 1 172 ? -11.383 -30.984 -18.594 1 98.12 172 LEU A O 1
ATOM 1393 N N . ARG A 1 173 ? -11.703 -31.641 -16.5 1 97.81 173 ARG A N 1
ATOM 1394 C CA . A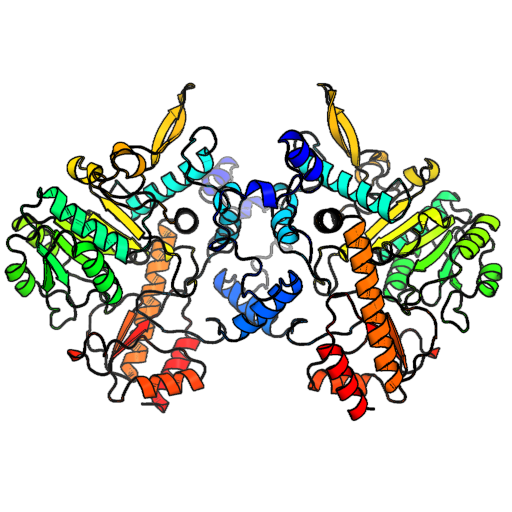RG A 1 173 ? -12.945 -32.344 -16.812 1 97.81 173 ARG A CA 1
ATOM 1395 C C . ARG A 1 173 ? -14 -31.375 -17.344 1 97.81 173 ARG A C 1
ATOM 1397 O O . ARG A 1 173 ? -14.727 -31.688 -18.297 1 97.81 173 ARG A O 1
ATOM 1404 N N . THR A 1 174 ? -14.023 -30.281 -16.734 1 96.88 174 THR A N 1
ATOM 1405 C CA . THR A 1 174 ? -15 -29.281 -17.156 1 96.88 174 THR A CA 1
ATOM 1406 C C . THR A 1 174 ? -14.719 -28.812 -18.578 1 96.88 174 THR A C 1
ATOM 1408 O O . THR A 1 174 ? -15.625 -28.75 -19.406 1 96.88 174 THR A O 1
ATOM 1411 N N . TYR A 1 175 ? -13.531 -28.484 -18.891 1 95.44 175 TYR A N 1
ATOM 1412 C CA . TYR A 1 175 ? -13.141 -27.953 -20.188 1 95.44 175 TYR A CA 1
ATOM 1413 C C . TYR A 1 175 ? -13.328 -29 -21.281 1 95.44 175 TYR A C 1
ATOM 1415 O O . TYR A 1 175 ? -13.609 -28.672 -22.438 1 95.44 175 TYR A O 1
ATOM 1423 N N . THR A 1 176 ? -13.18 -30.281 -20.969 1 95.44 176 THR A N 1
ATOM 1424 C CA . THR A 1 176 ? -13.086 -31.328 -22 1 95.44 176 THR A CA 1
ATOM 1425 C C . THR A 1 176 ? -14.445 -31.984 -22.219 1 95.44 176 THR A C 1
ATOM 1427 O O . THR A 1 176 ? -14.617 -32.75 -23.156 1 95.44 176 THR A O 1
ATOM 1430 N N . ARG A 1 177 ? -15.328 -31.656 -21.328 1 94.88 177 ARG A N 1
ATOM 1431 C CA . ARG A 1 177 ? -16.641 -32.281 -21.422 1 94.88 177 ARG A CA 1
ATOM 1432 C C . ARG A 1 177 ? -17.281 -32 -22.781 1 94.88 177 ARG A C 1
ATOM 1434 O O . ARG A 1 177 ? -17.797 -32.906 -23.438 1 94.88 177 ARG A O 1
ATOM 1441 N N . GLY A 1 178 ? -17.297 -30.828 -23.203 1 90.81 178 GLY A N 1
ATOM 1442 C CA . GLY A 1 178 ? -17.906 -30.453 -24.469 1 90.81 178 GLY A CA 1
ATOM 1443 C C . GLY A 1 178 ? -17.281 -31.156 -25.656 1 90.81 178 GLY A C 1
ATOM 1444 O O . GLY A 1 178 ? -17.984 -31.859 -26.391 1 90.81 178 GLY A O 1
ATOM 1445 N N . PRO A 1 179 ? -16.062 -31.031 -25.828 1 91.88 179 PRO A N 1
ATOM 1446 C CA . PRO A 1 179 ? -15.367 -31.672 -26.938 1 91.88 179 PRO A CA 1
ATOM 1447 C C . PRO A 1 179 ? -15.305 -33.188 -26.797 1 91.88 179 PRO A C 1
ATOM 1449 O O . PRO A 1 179 ? -14.773 -33.875 -27.672 1 91.88 179 PRO A O 1
ATOM 1452 N N . GLU A 1 180 ? -15.758 -33.719 -25.672 1 95.06 180 GLU A N 1
ATOM 1453 C CA . GLU A 1 180 ? -15.844 -35.156 -25.438 1 95.06 180 GLU A CA 1
ATOM 1454 C C . GLU A 1 180 ? -14.461 -35.781 -25.422 1 95.06 180 GLU A C 1
ATOM 1456 O O . GLU A 1 180 ? -14.234 -36.812 -26.094 1 95.06 180 GLU A O 1
ATOM 1461 N N . VAL A 1 181 ? -13.531 -35.156 -24.781 1 97.12 181 VAL A N 1
ATOM 1462 C CA . VAL A 1 181 ? -12.203 -35.688 -24.562 1 97.12 181 VAL A CA 1
ATOM 1463 C C . VAL A 1 181 ? -12.25 -36.75 -23.453 1 97.12 181 VAL A C 1
ATOM 1465 O O . VAL A 1 181 ? -12.836 -36.5 -22.391 1 97.12 181 VAL A O 1
ATOM 1468 N N . GLU A 1 182 ? -11.711 -37.875 -23.688 1 98.12 182 GLU A N 1
ATOM 1469 C CA . GLU A 1 182 ? -11.625 -38.938 -22.688 1 98.12 182 GLU A CA 1
ATOM 1470 C C . GLU A 1 182 ? -10.414 -38.75 -21.781 1 98.12 182 GLU A C 1
ATOM 1472 O O . GLU A 1 182 ? -9.273 -38.781 -22.25 1 98.12 182 GLU A O 1
ATOM 1477 N N . ILE A 1 183 ? -10.672 -38.562 -20.516 1 98.5 183 ILE A N 1
ATOM 1478 C CA . ILE A 1 183 ? -9.594 -38.438 -19.547 1 98.5 183 ILE A CA 1
ATOM 1479 C C . ILE A 1 183 ? -9.273 -39.812 -18.938 1 98.5 183 ILE A C 1
ATOM 1481 O O . ILE A 1 183 ? -10.133 -40.406 -18.297 1 98.5 183 ILE A O 1
ATOM 1485 N N . VAL A 1 184 ? -8.078 -40.281 -19.125 1 98.62 184 VAL A N 1
ATOM 1486 C CA . VAL A 1 184 ? -7.629 -41.562 -18.578 1 98.62 184 VAL A CA 1
ATOM 1487 C C . VAL A 1 184 ? -6.551 -41.312 -17.531 1 98.62 184 VAL A C 1
ATOM 1489 O O . VAL A 1 184 ? -5.59 -40.594 -17.766 1 98.62 184 VAL A O 1
ATOM 1492 N N . THR A 1 185 ? -6.695 -41.938 -16.359 1 98.44 185 THR A N 1
ATOM 1493 C CA . THR A 1 185 ? -5.734 -41.719 -15.289 1 98.44 185 THR A CA 1
ATOM 1494 C C . THR A 1 185 ? -4.773 -42.906 -15.188 1 98.44 185 THR A C 1
ATOM 1496 O O . THR A 1 185 ? -5.156 -44.062 -15.43 1 98.44 185 THR A O 1
ATOM 1499 N N . VAL A 1 186 ? -3.553 -42.562 -14.883 1 98.5 186 VAL A N 1
ATOM 1500 C CA . VAL A 1 186 ? -2.498 -43.531 -14.625 1 98.5 186 VAL A CA 1
ATOM 1501 C C . VAL A 1 186 ? -2.195 -43.594 -13.125 1 98.5 186 VAL A C 1
ATOM 1503 O O . VAL A 1 186 ? -2.154 -42.562 -12.461 1 98.5 186 VAL A O 1
ATOM 1506 N N . ASN A 1 187 ? -1.975 -44.75 -12.602 1 98.06 187 ASN A N 1
ATOM 1507 C CA . ASN A 1 187 ? -1.699 -44.938 -11.18 1 98.06 187 ASN A CA 1
ATOM 1508 C C . ASN A 1 187 ? -0.302 -44.438 -10.812 1 98.06 187 ASN A C 1
ATOM 1510 O O . ASN A 1 187 ? 0.538 -44.25 -11.688 1 98.06 187 ASN A O 1
ATOM 1514 N N . TRP A 1 188 ? -0.151 -44.156 -9.555 1 98 188 TRP A N 1
ATOM 1515 C CA . TRP A 1 188 ? 1.207 -43.938 -9.07 1 98 188 TRP A CA 1
ATOM 1516 C C . TRP A 1 188 ? 1.85 -45.219 -8.609 1 98 188 TRP A C 1
ATOM 1518 O O . TRP A 1 188 ? 1.15 -46.188 -8.266 1 98 188 TRP A O 1
ATOM 1528 N N . ASN A 1 189 ? 3.148 -45.312 -8.656 1 97.06 189 ASN A N 1
ATOM 1529 C CA . ASN A 1 189 ? 3.891 -46.5 -8.219 1 97.06 189 ASN A CA 1
ATOM 1530 C C . ASN A 1 189 ? 4.176 -46.438 -6.719 1 97.06 189 ASN A C 1
ATOM 1532 O O . ASN A 1 189 ? 3.627 -45.594 -6.004 1 97.06 189 ASN A O 1
ATOM 1536 N N . GLU A 1 190 ? 4.961 -47.375 -6.199 1 95.25 190 GLU A N 1
ATOM 1537 C CA . GLU A 1 190 ? 5.254 -47.5 -4.777 1 95.25 190 GLU A CA 1
ATOM 1538 C C . GLU A 1 190 ? 6.004 -46.281 -4.238 1 95.25 190 GLU A C 1
ATOM 1540 O O . GLU A 1 190 ? 6 -46.031 -3.033 1 95.25 190 GLU A O 1
ATOM 1545 N N . ARG A 1 191 ? 6.551 -45.531 -5.125 1 96.25 191 ARG A N 1
ATOM 1546 C CA . ARG A 1 191 ? 7.324 -44.344 -4.719 1 96.25 191 ARG A CA 1
ATOM 1547 C C . ARG A 1 191 ? 6.492 -43.094 -4.828 1 96.25 191 ARG A C 1
ATOM 1549 O O . ARG A 1 191 ? 7 -41.969 -4.617 1 96.25 191 ARG A O 1
ATOM 1556 N N . GLY A 1 192 ? 5.238 -43.219 -5.145 1 97.31 192 GLY A N 1
ATOM 1557 C CA . GLY A 1 192 ? 4.352 -42.094 -5.285 1 97.31 192 GLY A CA 1
ATOM 1558 C C . GLY A 1 192 ? 4.535 -41.344 -6.598 1 97.31 192 GLY A C 1
ATOM 1559 O O . GLY A 1 192 ? 4.105 -40.188 -6.734 1 97.31 192 GLY A O 1
ATOM 1560 N N . GLN A 1 193 ? 5.258 -41.906 -7.555 1 98 193 GLN A N 1
ATOM 1561 C CA . GLN A 1 193 ? 5.512 -41.344 -8.875 1 98 193 GLN A CA 1
ATOM 1562 C C . GLN A 1 193 ? 4.66 -42.031 -9.938 1 98 193 GLN A C 1
ATOM 1564 O O . GLN A 1 193 ? 3.979 -43.031 -9.656 1 98 193 GLN A O 1
ATOM 1569 N N . VAL A 1 194 ? 4.684 -41.562 -11.117 1 98.19 194 VAL A N 1
ATOM 1570 C CA . VAL A 1 194 ? 3.893 -42.125 -12.203 1 98.19 194 VAL A CA 1
ATOM 1571 C C . VAL A 1 194 ? 4.297 -43.594 -12.438 1 98.19 194 VAL A C 1
ATOM 1573 O O . VAL A 1 194 ? 5.484 -43.906 -12.508 1 98.19 194 VAL A O 1
ATOM 1576 N N . ASP A 1 195 ? 3.303 -44.469 -12.484 1 98.25 195 ASP A N 1
ATOM 1577 C CA . ASP A 1 195 ? 3.561 -45.875 -12.836 1 98.25 195 ASP A CA 1
ATOM 1578 C C . ASP A 1 195 ? 3.797 -46.031 -14.336 1 98.25 195 ASP A C 1
ATOM 1580 O O . ASP A 1 195 ? 2.846 -46.094 -15.117 1 98.25 195 ASP A O 1
ATOM 1584 N N . VAL A 1 196 ? 5.016 -46.219 -14.695 1 98 196 VAL A N 1
ATOM 1585 C CA . VAL A 1 196 ? 5.434 -46.219 -16.094 1 98 196 VAL A CA 1
ATOM 1586 C C . VAL A 1 196 ? 4.785 -47.406 -16.812 1 98 196 VAL A C 1
ATOM 1588 O O . VAL A 1 196 ? 4.41 -47.312 -17.969 1 98 196 VAL A O 1
ATOM 1591 N N . GLU A 1 197 ? 4.672 -48.531 -16.141 1 97.94 197 GLU A N 1
ATOM 1592 C CA . GLU A 1 197 ? 4.059 -49.719 -16.766 1 97.94 197 GLU A CA 1
ATOM 1593 C C . GLU A 1 197 ? 2.574 -49.5 -17.016 1 97.94 197 GLU A C 1
ATOM 1595 O O . GLU A 1 197 ? 2.059 -49.875 -18.078 1 97.94 197 GLU A O 1
ATOM 1600 N N . ASP A 1 198 ? 1.93 -48.938 -16.047 1 98.38 198 ASP A N 1
ATOM 1601 C CA . ASP A 1 198 ? 0.524 -48.594 -16.25 1 98.38 198 ASP A CA 1
ATOM 1602 C C . ASP A 1 198 ? 0.357 -47.594 -17.391 1 98.38 198 ASP A C 1
ATOM 1604 O O . ASP A 1 198 ? -0.589 -47.688 -18.172 1 98.38 198 ASP A O 1
ATOM 1608 N N . LEU A 1 199 ? 1.259 -46.656 -17.484 1 98.75 199 LEU A N 1
ATOM 1609 C CA . LEU A 1 199 ? 1.231 -45.656 -18.547 1 98.75 199 LEU A CA 1
ATOM 1610 C C . LEU A 1 199 ? 1.353 -46.312 -19.922 1 98.75 199 LEU A C 1
ATOM 1612 O O . LEU A 1 199 ? 0.63 -45.969 -20.859 1 98.75 199 LEU A O 1
ATOM 1616 N N . LYS A 1 200 ? 2.227 -47.281 -20.078 1 98.31 200 LYS A N 1
ATOM 1617 C CA . LYS A 1 200 ? 2.443 -47.969 -21.344 1 98.31 200 LYS A CA 1
ATOM 1618 C C . LYS A 1 200 ? 1.159 -48.625 -21.828 1 98.31 200 LYS A C 1
ATOM 1620 O O . LYS A 1 200 ? 0.896 -48.656 -23.047 1 98.31 200 LYS A O 1
ATOM 1625 N N . GLU A 1 201 ? 0.423 -49.062 -20.922 1 97.56 201 GLU A N 1
ATOM 1626 C CA . GLU A 1 201 ? -0.813 -49.75 -21.266 1 97.56 201 GLU A CA 1
ATOM 1627 C C . GLU A 1 201 ? -1.896 -48.781 -21.703 1 97.56 201 GLU A C 1
ATOM 1629 O O . GLU A 1 201 ? -2.771 -49.125 -22.5 1 97.56 201 GLU A O 1
ATOM 1634 N N . LYS A 1 202 ? -1.812 -47.625 -21.234 1 98.25 202 LYS A N 1
ATOM 1635 C CA . LYS A 1 202 ? -2.955 -46.719 -21.375 1 98.25 202 LYS A CA 1
ATOM 1636 C C . LYS A 1 202 ? -2.684 -45.625 -22.406 1 98.25 202 LYS A C 1
ATOM 1638 O O . LYS A 1 202 ? -3.605 -44.938 -22.844 1 98.25 202 LYS A O 1
ATOM 1643 N N . VAL A 1 203 ? -1.5 -45.531 -22.859 1 98.5 203 VAL A N 1
ATOM 1644 C CA . VAL A 1 203 ? -1.081 -44.406 -23.703 1 98.5 203 VAL A CA 1
ATOM 1645 C C . VAL A 1 203 ? -1.573 -44.625 -25.125 1 98.5 203 VAL A C 1
ATOM 1647 O O . VAL A 1 203 ? -1.604 -43.688 -25.922 1 98.5 203 VAL A O 1
ATOM 1650 N N . LYS A 1 204 ? -2.066 -45.875 -25.453 1 96.81 204 LYS A N 1
ATOM 1651 C CA . LYS A 1 204 ? -2.48 -46.188 -26.828 1 96.81 204 LYS A CA 1
ATOM 1652 C C . LYS A 1 204 ? -3.58 -45.25 -27.297 1 96.81 204 LYS A C 1
ATOM 1654 O O . LYS A 1 204 ? -4.566 -45.031 -26.594 1 96.81 204 LYS A O 1
ATOM 1659 N N . ASP A 1 205 ? -3.422 -44.625 -28.453 1 96.62 205 ASP A N 1
ATOM 1660 C CA . ASP A 1 205 ? -4.363 -43.75 -29.141 1 96.62 205 ASP A CA 1
ATOM 1661 C C . ASP A 1 205 ? -4.555 -42.438 -28.375 1 96.62 205 ASP A C 1
ATOM 1663 O O . ASP A 1 205 ? -5.547 -41.75 -28.578 1 96.62 205 ASP A O 1
ATOM 1667 N N . ALA A 1 206 ? -3.639 -42.156 -27.484 1 98.69 206 ALA A N 1
ATOM 1668 C CA . ALA A 1 206 ? -3.732 -40.906 -26.719 1 98.69 206 ALA A CA 1
ATOM 1669 C C . ALA A 1 206 ? -3.357 -39.719 -27.594 1 98.69 206 ALA A C 1
ATOM 1671 O O . ALA A 1 206 ? -2.445 -39.812 -28.422 1 98.69 206 ALA A O 1
ATOM 1672 N N . ALA A 1 207 ? -4.094 -38.656 -27.422 1 98.62 207 ALA A N 1
ATOM 1673 C CA . ALA A 1 207 ? -3.717 -37.375 -28.047 1 98.62 207 ALA A CA 1
ATOM 1674 C C . ALA A 1 207 ? -2.541 -36.75 -27.312 1 98.62 207 ALA A C 1
ATOM 1676 O O . ALA A 1 207 ? -1.66 -36.156 -27.938 1 98.62 207 ALA A O 1
ATOM 1677 N N . GLY A 1 208 ? -2.562 -36.844 -26.016 1 98.75 208 GLY A N 1
ATOM 1678 C CA . GLY A 1 208 ? -1.522 -36.281 -25.172 1 98.75 208 GLY A CA 1
ATOM 1679 C C . GLY A 1 208 ? -1.345 -37 -23.859 1 98.75 208 GLY A C 1
ATOM 1680 O O . GLY A 1 208 ? -2.252 -37.688 -23.391 1 98.75 208 GLY A O 1
ATOM 1681 N N . VAL A 1 209 ? -0.192 -36.906 -23.281 1 98.94 209 VAL A N 1
ATOM 1682 C CA . VAL A 1 209 ? 0.172 -37.406 -21.953 1 98.94 209 VAL A CA 1
ATOM 1683 C C . VAL A 1 209 ? 0.662 -36.25 -21.078 1 98.94 209 VAL A C 1
ATOM 1685 O O . VAL A 1 209 ? 1.505 -35.469 -21.516 1 98.94 209 VAL A O 1
ATOM 1688 N N . TYR A 1 210 ? 0.125 -36.156 -19.891 1 98.81 210 TYR A N 1
ATOM 1689 C CA . TYR A 1 210 ? 0.435 -35.062 -18.969 1 98.81 210 TYR A CA 1
ATOM 1690 C C . TYR A 1 210 ? 1.084 -35.594 -17.688 1 98.81 210 TYR A C 1
ATOM 1692 O O . TYR A 1 210 ? 0.67 -36.656 -17.156 1 98.81 210 TYR A O 1
ATOM 1700 N N . ILE A 1 211 ? 2.123 -34.938 -17.203 1 98.62 211 ILE A N 1
ATOM 1701 C CA . ILE A 1 211 ? 2.656 -35.188 -15.859 1 98.62 211 ILE A CA 1
ATOM 1702 C C . ILE A 1 211 ? 3.064 -33.844 -15.234 1 98.62 211 ILE A C 1
ATOM 1704 O O . ILE A 1 211 ? 3.074 -32.812 -15.906 1 98.62 211 ILE A O 1
ATOM 1708 N N . GLU A 1 212 ? 3.324 -33.844 -13.922 1 97.88 212 GLU A N 1
ATOM 1709 C CA . GLU A 1 212 ? 3.695 -32.625 -13.211 1 97.88 212 GLU A CA 1
ATOM 1710 C C . GLU A 1 212 ? 5.004 -32.812 -12.445 1 97.88 212 GLU A C 1
ATOM 1712 O O . GLU A 1 212 ? 5.316 -33.906 -11.992 1 97.88 212 GLU A O 1
ATOM 1717 N N . ILE A 1 213 ? 5.73 -31.734 -12.305 1 97.81 213 ILE A N 1
ATOM 1718 C CA . ILE A 1 213 ? 6.918 -31.719 -11.453 1 97.81 213 ILE A CA 1
ATOM 1719 C C . ILE A 1 213 ? 6.926 -30.453 -10.602 1 97.81 213 ILE A C 1
ATOM 1721 O O . ILE A 1 213 ? 6.969 -29.344 -11.125 1 97.81 213 ILE A O 1
ATOM 1725 N N . PRO A 1 214 ? 7.02 -30.531 -9.336 1 97.94 214 PRO A N 1
ATOM 1726 C CA . PRO A 1 214 ? 6.738 -31.797 -8.633 1 97.94 214 PRO A CA 1
ATOM 1727 C C . PRO A 1 214 ? 5.312 -32.281 -8.852 1 97.94 214 PRO A C 1
ATOM 1729 O O . PRO A 1 214 ? 4.465 -31.531 -9.352 1 97.94 214 PRO A O 1
ATOM 1732 N N . ASN A 1 215 ? 5.113 -33.562 -8.57 1 98.31 215 ASN A N 1
ATOM 1733 C CA . ASN A 1 215 ? 3.742 -34.031 -8.648 1 98.31 215 ASN A CA 1
ATOM 1734 C C . ASN A 1 215 ? 2.926 -33.625 -7.434 1 98.31 215 ASN A C 1
ATOM 1736 O O . ASN A 1 215 ? 3.408 -32.844 -6.598 1 98.31 215 ASN A O 1
ATOM 1740 N N . PHE A 1 216 ? 1.67 -33.938 -7.32 1 98.25 216 PHE A N 1
ATOM 1741 C CA . PHE A 1 216 ? 0.745 -33.438 -6.316 1 98.25 216 PHE A CA 1
ATOM 1742 C C . PHE A 1 216 ? 1.23 -33.781 -4.91 1 98.25 216 PHE A C 1
ATOM 1744 O O . PHE A 1 216 ? 0.99 -33.031 -3.967 1 98.25 216 PHE A O 1
ATOM 1751 N N . PHE A 1 217 ? 1.966 -34.906 -4.758 1 98.44 217 PHE A N 1
ATOM 1752 C CA . PHE A 1 217 ? 2.459 -35.344 -3.453 1 98.44 217 PHE A CA 1
ATOM 1753 C C . PHE A 1 217 ? 3.74 -34.594 -3.09 1 98.44 217 PHE A C 1
ATOM 1755 O O . PHE A 1 217 ? 4.34 -34.844 -2.047 1 98.44 217 PHE A O 1
ATOM 1762 N N . GLY A 1 218 ? 4.188 -33.719 -3.947 1 98.31 218 GLY A N 1
ATOM 1763 C CA . GLY A 1 218 ? 5.398 -32.938 -3.719 1 98.31 218 GLY A CA 1
ATOM 1764 C C . GLY A 1 218 ? 6.656 -33.656 -4.176 1 98.31 218 GLY A C 1
ATOM 1765 O O . GLY A 1 218 ? 7.77 -33.188 -3.93 1 98.31 218 GLY A O 1
ATOM 1766 N N . LEU A 1 219 ? 6.5 -34.75 -4.895 1 98.44 219 LEU A N 1
ATOM 1767 C CA . LEU A 1 219 ? 7.633 -35.562 -5.277 1 98.44 219 LEU A CA 1
ATOM 1768 C C . LEU A 1 219 ? 8.156 -35.188 -6.652 1 98.44 219 LEU A C 1
ATOM 1770 O O . LEU A 1 219 ? 7.375 -34.844 -7.551 1 98.44 219 LEU A O 1
ATOM 1774 N N . LEU A 1 220 ? 9.445 -35.188 -6.805 1 97.44 220 LEU A N 1
ATOM 1775 C CA . LEU A 1 220 ? 10.047 -35.031 -8.125 1 97.44 220 LEU A CA 1
ATOM 1776 C C . LEU A 1 220 ? 9.844 -36.281 -8.969 1 97.44 220 LEU A C 1
ATOM 1778 O O . LEU A 1 220 ? 10.227 -37.375 -8.562 1 97.44 220 LEU A O 1
ATOM 1782 N N . GLU A 1 221 ? 9.18 -36.125 -10.055 1 96.25 221 GLU A N 1
ATOM 1783 C CA . GLU A 1 221 ? 9.109 -37.219 -11.016 1 96.25 221 GLU A CA 1
ATOM 1784 C C . GLU A 1 221 ? 10.477 -37.5 -11.617 1 96.25 221 GLU A C 1
ATOM 1786 O O . GLU A 1 221 ? 11.07 -36.656 -12.266 1 96.25 221 GLU A O 1
ATOM 1791 N N . GLU A 1 222 ? 10.977 -38.625 -11.453 1 93.31 222 GLU A N 1
ATOM 1792 C CA . GLU A 1 222 ? 12.344 -38.938 -11.859 1 93.31 222 GLU A CA 1
ATOM 1793 C C . GLU A 1 222 ? 12.406 -39.406 -13.305 1 93.31 222 GLU A C 1
ATOM 1795 O O . GLU A 1 222 ? 13.422 -39.25 -13.977 1 93.31 222 GLU A O 1
ATOM 1800 N N . GLU A 1 223 ? 11.352 -39.938 -13.852 1 95.75 223 GLU A N 1
ATOM 1801 C CA . GLU A 1 223 ? 11.383 -40.594 -15.164 1 95.75 223 GLU A CA 1
ATOM 1802 C C . GLU A 1 223 ? 10.656 -39.719 -16.203 1 95.75 223 GLU A C 1
ATOM 1804 O O . GLU A 1 223 ? 9.922 -40.25 -17.047 1 95.75 223 GLU A O 1
ATOM 1809 N N . ILE A 1 224 ? 10.82 -38.469 -16.078 1 97.5 224 ILE A N 1
ATOM 1810 C CA . ILE A 1 224 ? 10.117 -37.562 -16.969 1 97.5 224 ILE A CA 1
ATOM 1811 C C . ILE A 1 224 ? 10.492 -37.812 -18.422 1 97.5 224 ILE A C 1
ATOM 1813 O O . ILE A 1 224 ? 9.625 -37.875 -19.297 1 97.5 224 ILE A O 1
ATOM 1817 N N . ARG A 1 225 ? 11.805 -38.062 -18.688 1 97.38 225 ARG A N 1
ATOM 1818 C CA . ARG A 1 225 ? 12.273 -38.312 -20.047 1 97.38 225 ARG A CA 1
ATOM 1819 C C . ARG A 1 225 ? 11.648 -39.594 -20.594 1 97.38 225 ARG A C 1
ATOM 1821 O O . ARG A 1 225 ? 11.219 -39.656 -21.75 1 97.38 225 ARG A O 1
ATOM 1828 N N . GLU A 1 226 ? 11.633 -40.562 -19.781 1 98 226 GLU A N 1
ATOM 1829 C CA . GLU A 1 226 ? 11.047 -41.844 -20.188 1 98 226 GLU A CA 1
ATOM 1830 C C . GLU A 1 226 ? 9.562 -41.688 -20.5 1 98 226 GLU A C 1
ATOM 1832 O O . GLU A 1 226 ? 9.07 -42.25 -21.484 1 98 226 GLU A O 1
ATOM 1837 N N . VAL A 1 227 ? 8.859 -41 -19.703 1 98.56 227 VAL A N 1
ATOM 1838 C CA . VAL A 1 227 ? 7.445 -40.75 -19.938 1 98.56 227 VAL A CA 1
ATOM 1839 C C . VAL A 1 227 ? 7.25 -40.062 -21.281 1 98.56 227 VAL A C 1
ATOM 1841 O O . VAL A 1 227 ? 6.344 -40.406 -22.031 1 98.56 227 VAL A O 1
ATOM 1844 N N . GLY A 1 228 ? 8.086 -39.062 -21.547 1 98.5 228 GLY A N 1
ATOM 1845 C CA . GLY A 1 228 ? 8.031 -38.375 -22.828 1 98.5 228 GLY A CA 1
ATOM 1846 C C . GLY A 1 228 ? 8.266 -39.312 -24 1 98.5 228 GLY A C 1
ATOM 1847 O O . GLY A 1 228 ? 7.582 -39.219 -25.016 1 98.5 228 GLY A O 1
ATOM 1848 N N . GLU A 1 229 ? 9.219 -40.219 -23.875 1 98.5 229 GLU A N 1
ATOM 1849 C CA . GLU A 1 229 ? 9.516 -41.188 -24.922 1 98.5 229 GLU A CA 1
ATOM 1850 C C . GLU A 1 229 ? 8.328 -42.125 -25.156 1 98.5 229 GLU A C 1
ATOM 1852 O O . GLU A 1 229 ? 7.977 -42.406 -26.312 1 98.5 229 GLU A O 1
ATOM 1857 N N . ILE A 1 230 ? 7.723 -42.562 -24.094 1 98.69 230 ILE A N 1
ATOM 1858 C CA . ILE A 1 230 ? 6.555 -43.438 -24.188 1 98.69 230 ILE A CA 1
ATOM 1859 C C . ILE A 1 230 ? 5.43 -42.719 -24.922 1 98.69 230 ILE A C 1
ATOM 1861 O O . ILE A 1 230 ? 4.781 -43.281 -25.797 1 98.69 230 ILE A O 1
ATOM 1865 N N . ALA A 1 231 ? 5.176 -41.438 -24.547 1 98.75 231 ALA A N 1
ATOM 1866 C CA . ALA A 1 231 ? 4.152 -40.625 -25.188 1 98.75 231 ALA A CA 1
ATOM 1867 C C . ALA A 1 231 ? 4.422 -40.5 -26.688 1 98.75 231 ALA A C 1
ATOM 1869 O O . ALA A 1 231 ? 3.539 -40.781 -27.516 1 98.75 231 ALA A O 1
ATOM 1870 N N . HIS A 1 232 ? 5.641 -40.219 -27.062 1 98.5 232 HIS A N 1
ATOM 1871 C CA . HIS A 1 232 ? 6.016 -39.969 -28.453 1 98.5 232 HIS A CA 1
ATOM 1872 C C . HIS A 1 232 ? 5.938 -41.25 -29.266 1 98.5 232 HIS A C 1
ATOM 1874 O O . HIS A 1 232 ? 5.516 -41.25 -30.422 1 98.5 232 HIS A O 1
ATOM 1880 N N . GLU A 1 233 ? 6.379 -42.312 -28.656 1 98.38 233 GLU A N 1
ATOM 1881 C CA . GLU A 1 233 ? 6.305 -43.594 -29.328 1 98.38 233 GLU A CA 1
ATOM 1882 C C . GLU A 1 233 ? 4.859 -43.969 -29.672 1 98.38 233 GLU A C 1
ATOM 1884 O O . GLU A 1 233 ? 4.598 -44.594 -30.688 1 98.38 233 GLU A O 1
ATOM 1889 N N . ALA A 1 234 ? 3.967 -43.531 -28.859 1 98.31 234 ALA A N 1
ATOM 1890 C CA . ALA A 1 234 ? 2.549 -43.812 -29.078 1 98.31 234 ALA A CA 1
ATOM 1891 C C . ALA A 1 234 ? 1.928 -42.75 -30 1 98.31 234 ALA A C 1
ATOM 1893 O O . ALA A 1 234 ? 0.737 -42.812 -30.312 1 98.31 234 ALA A O 1
ATOM 1894 N N . GLY A 1 235 ? 2.705 -41.75 -30.406 1 98.12 235 GLY A N 1
ATOM 1895 C CA . GLY A 1 235 ? 2.219 -40.688 -31.281 1 98.12 235 GLY A CA 1
ATOM 1896 C C . GLY A 1 235 ? 1.517 -39.594 -30.531 1 98.12 235 GLY A C 1
ATOM 1897 O O . GLY A 1 235 ? 0.878 -38.719 -31.141 1 98.12 235 GLY A O 1
ATOM 1898 N N . ALA A 1 236 ? 1.575 -39.594 -29.25 1 98.75 236 ALA A N 1
ATOM 1899 C CA . ALA A 1 236 ? 0.932 -38.594 -28.422 1 98.75 236 ALA A CA 1
ATOM 1900 C C . ALA A 1 236 ? 1.871 -37.406 -28.172 1 98.75 236 ALA A C 1
ATOM 1902 O O . ALA A 1 236 ? 3.09 -37.531 -28.297 1 98.75 236 ALA A O 1
ATOM 1903 N N . TYR A 1 237 ? 1.311 -36.219 -27.875 1 98.81 237 TYR A N 1
ATOM 1904 C CA . TYR A 1 237 ? 2.098 -35.094 -27.438 1 98.81 237 TYR A CA 1
ATOM 1905 C C . TYR A 1 237 ? 2.385 -35.156 -25.938 1 98.81 237 TYR A C 1
ATOM 1907 O O . TYR A 1 237 ? 1.569 -35.688 -25.172 1 98.81 237 TYR A O 1
ATOM 1915 N N . PHE A 1 238 ? 3.518 -34.75 -25.562 1 98.88 238 PHE A N 1
ATOM 1916 C CA . PHE A 1 238 ? 3.953 -34.781 -24.172 1 98.88 238 PHE A CA 1
ATOM 1917 C C . PHE A 1 238 ? 3.811 -33.438 -23.5 1 98.88 238 PHE A C 1
ATOM 1919 O O . PHE A 1 238 ? 4.469 -32.469 -23.906 1 98.88 238 PHE A O 1
ATOM 1926 N N . VAL A 1 239 ? 2.945 -33.281 -22.516 1 98.94 239 VAL A N 1
ATOM 1927 C CA . VAL A 1 239 ? 2.656 -32.062 -21.766 1 98.94 239 VAL A CA 1
ATOM 1928 C C . VAL A 1 239 ? 3.205 -32.188 -20.344 1 98.94 239 VAL A C 1
ATOM 1930 O O . VAL A 1 239 ? 2.947 -33.188 -19.656 1 98.94 239 VAL A O 1
ATOM 1933 N N . VAL A 1 240 ? 3.947 -31.203 -19.891 1 98.88 240 VAL A N 1
ATOM 1934 C CA . VAL A 1 240 ? 4.492 -31.219 -18.531 1 98.88 240 VAL A CA 1
ATOM 1935 C C . VAL A 1 240 ? 4.047 -29.969 -17.766 1 98.88 240 VAL A C 1
ATOM 1937 O O . VAL A 1 240 ? 4.203 -28.859 -18.266 1 98.88 240 VAL A O 1
ATOM 1940 N N . GLY A 1 241 ? 3.377 -30.172 -16.625 1 98.69 241 GLY A N 1
ATOM 1941 C CA . GLY A 1 241 ? 3.107 -29.094 -15.695 1 98.69 241 GLY A CA 1
ATOM 1942 C C . GLY A 1 241 ? 4.219 -28.891 -14.688 1 98.69 241 GLY A C 1
ATOM 1943 O O . GLY A 1 241 ? 4.77 -29.859 -14.156 1 98.69 241 GLY A O 1
ATOM 1944 N N . VAL A 1 242 ? 4.539 -27.609 -14.383 1 98.38 242 VAL A N 1
ATOM 1945 C CA . VAL A 1 242 ? 5.707 -27.438 -13.531 1 98.38 242 VAL A CA 1
ATOM 1946 C C . VAL A 1 242 ? 5.473 -26.266 -12.57 1 98.38 242 VAL A C 1
ATOM 1948 O O . VAL A 1 242 ? 4.836 -25.281 -12.938 1 98.38 242 VAL A O 1
ATOM 1951 N N . ASP A 1 243 ? 5.891 -26.406 -11.305 1 98.31 243 ASP A N 1
ATOM 1952 C CA . ASP A 1 243 ? 6.219 -25.281 -10.438 1 98.31 243 ASP A CA 1
ATOM 1953 C C . ASP A 1 243 ? 7.543 -24.641 -10.844 1 98.31 243 ASP A C 1
ATOM 1955 O O . ASP A 1 243 ? 8.609 -25.203 -10.617 1 98.31 243 ASP A O 1
ATOM 1959 N N . PRO A 1 244 ? 7.488 -23.516 -11.375 1 98.38 244 PRO A N 1
ATOM 1960 C CA . PRO A 1 244 ? 8.703 -23 -12.008 1 98.38 244 PRO A CA 1
ATOM 1961 C C . PRO A 1 244 ? 9.781 -22.625 -10.992 1 98.38 244 PRO A C 1
ATOM 1963 O O . PRO A 1 244 ? 10.938 -22.422 -11.367 1 98.38 244 PRO A O 1
ATOM 1966 N N . THR A 1 245 ? 9.477 -22.594 -9.711 1 98.38 245 THR A N 1
ATOM 1967 C CA . THR A 1 245 ? 10.461 -22.234 -8.695 1 98.38 245 THR A CA 1
ATOM 1968 C C . THR A 1 245 ? 11.492 -23.359 -8.531 1 98.38 245 THR A C 1
ATOM 1970 O O . THR A 1 245 ? 12.539 -23.156 -7.914 1 98.38 245 THR A O 1
ATOM 1973 N N . ILE A 1 246 ? 11.227 -24.5 -9.109 1 98.12 246 ILE A N 1
ATOM 1974 C CA . ILE A 1 246 ? 12.148 -25.625 -8.984 1 98.12 246 ILE A CA 1
ATOM 1975 C C . ILE A 1 246 ? 13.164 -25.578 -10.125 1 98.12 246 ILE A C 1
ATOM 1977 O O . ILE A 1 246 ? 14.164 -26.297 -10.102 1 98.12 246 ILE A O 1
ATOM 1981 N N . LEU A 1 247 ? 12.977 -24.797 -11.086 1 98.31 247 LEU A N 1
ATOM 1982 C CA . LEU A 1 247 ? 13.68 -24.906 -12.359 1 98.31 247 LEU A CA 1
ATOM 1983 C C . LEU A 1 247 ? 15.078 -24.297 -12.258 1 98.31 247 LEU A C 1
ATOM 1985 O O . LEU A 1 247 ? 15.859 -24.359 -13.211 1 98.31 247 LEU A O 1
ATOM 1989 N N . GLY A 1 248 ? 15.352 -23.75 -11.102 1 96.94 248 GLY A N 1
ATOM 1990 C CA . GLY A 1 248 ? 16.719 -23.359 -10.836 1 96.94 248 GLY A CA 1
ATOM 1991 C C . GLY A 1 248 ? 17.609 -24.516 -10.453 1 96.94 248 GLY A C 1
ATOM 1992 O O . GLY A 1 248 ? 18.844 -24.406 -10.492 1 96.94 248 GLY A O 1
ATOM 1993 N N . ILE A 1 249 ? 16.969 -25.656 -10.156 1 97.12 249 ILE A N 1
ATOM 1994 C CA . ILE A 1 249 ? 17.797 -26.719 -9.594 1 97.12 249 ILE A CA 1
ATOM 1995 C C . ILE A 1 249 ? 17.5 -28.031 -10.32 1 97.12 249 ILE A C 1
ATOM 1997 O O . ILE A 1 249 ? 18.156 -29.047 -10.07 1 97.12 249 ILE A O 1
ATOM 2001 N N . VAL A 1 250 ? 16.562 -28.062 -11.219 1 97.12 250 VAL A N 1
ATOM 2002 C CA . VAL A 1 250 ? 16.297 -29.234 -12.031 1 97.12 250 VAL A CA 1
ATOM 2003 C C . VAL A 1 250 ? 16.297 -28.859 -13.516 1 97.12 250 VAL A C 1
ATOM 2005 O O . VAL A 1 250 ? 16.156 -27.672 -13.852 1 97.12 250 VAL A O 1
ATOM 2008 N N . GLU A 1 251 ? 16.484 -29.859 -14.336 1 97.12 251 GLU A N 1
ATOM 2009 C CA . GLU A 1 251 ? 16.469 -29.641 -15.773 1 97.12 251 GLU A CA 1
ATOM 2010 C C . GLU A 1 251 ? 15.086 -29.203 -16.25 1 97.12 251 GLU A C 1
ATOM 2012 O O . GLU A 1 251 ? 14.07 -29.734 -15.805 1 97.12 251 GLU A O 1
ATOM 2017 N N . ALA A 1 252 ? 15.047 -28.266 -17.141 1 98.12 252 ALA A N 1
ATOM 2018 C CA . ALA A 1 252 ? 13.789 -27.75 -17.672 1 98.12 252 ALA A CA 1
ATOM 2019 C C . ALA A 1 252 ? 13.031 -28.812 -18.453 1 98.12 252 ALA A C 1
ATOM 2021 O O . ALA A 1 252 ? 13.633 -29.609 -19.172 1 98.12 252 ALA A O 1
ATOM 2022 N N . PRO A 1 253 ? 11.711 -28.844 -18.328 1 98.5 253 PRO A N 1
ATOM 2023 C CA . PRO A 1 253 ? 10.914 -29.844 -19.031 1 98.5 253 PRO A CA 1
ATOM 2024 C C . PRO A 1 253 ? 11.141 -29.844 -20.531 1 98.5 253 PRO A C 1
ATOM 2026 O O . PRO A 1 253 ? 11.117 -30.906 -21.172 1 98.5 253 PRO A O 1
ATOM 2029 N N . GLY A 1 254 ? 11.32 -28.641 -21.078 1 98.44 254 GLY A N 1
ATOM 2030 C CA . GLY A 1 254 ? 11.594 -28.562 -22.5 1 98.44 254 GLY A CA 1
ATOM 2031 C C . GLY A 1 254 ? 12.812 -29.359 -22.922 1 98.44 254 GLY A C 1
ATOM 2032 O O . GLY A 1 254 ? 12.836 -29.938 -24.016 1 98.44 254 GLY A O 1
ATOM 2033 N N . GLU A 1 255 ? 13.75 -29.453 -22.062 1 97.75 255 GLU A N 1
ATOM 2034 C CA . GLU A 1 255 ? 14.984 -30.188 -22.328 1 97.75 255 GLU A CA 1
ATOM 2035 C C . GLU A 1 255 ? 14.797 -31.688 -22.078 1 97.75 255 GLU A C 1
ATOM 2037 O O . GLU A 1 255 ? 15.656 -32.5 -22.453 1 97.75 255 GLU A O 1
ATOM 2042 N N . LEU A 1 256 ? 13.672 -31.984 -21.531 1 97.88 256 LEU A N 1
ATOM 2043 C CA . LEU A 1 256 ? 13.398 -33.375 -21.188 1 97.88 256 LEU A CA 1
ATOM 2044 C C . LEU A 1 256 ? 12.375 -34 -22.141 1 97.88 256 LEU A C 1
ATOM 2046 O O . LEU A 1 256 ? 11.82 -35.062 -21.859 1 97.88 256 LEU A O 1
ATOM 2050 N N . GLY A 1 257 ? 12.078 -33.25 -23.156 1 97.94 257 GLY A N 1
ATOM 2051 C CA . GLY A 1 257 ? 11.281 -33.812 -24.219 1 97.94 257 GLY A CA 1
ATOM 2052 C C . GLY A 1 257 ? 9.867 -33.281 -24.281 1 97.94 257 GLY A C 1
ATOM 2053 O O . GLY A 1 257 ? 9.094 -33.625 -25.172 1 97.94 257 GLY A O 1
ATOM 2054 N N . ALA A 1 258 ? 9.492 -32.375 -23.438 1 98.81 258 ALA A N 1
ATOM 2055 C CA . ALA A 1 258 ? 8.133 -31.844 -23.438 1 98.81 258 ALA A CA 1
ATOM 2056 C C . ALA A 1 258 ? 7.836 -31.094 -24.734 1 98.81 258 ALA A C 1
ATOM 2058 O O . ALA A 1 258 ? 8.688 -30.391 -25.266 1 98.81 258 ALA A O 1
ATOM 2059 N N . ASP A 1 259 ? 6.625 -31.312 -25.281 1 98.81 259 ASP A N 1
ATOM 2060 C CA . ASP A 1 259 ? 6.129 -30.547 -26.422 1 98.81 259 ASP A CA 1
ATOM 2061 C C . ASP A 1 259 ? 5.453 -29.266 -25.969 1 98.81 259 ASP A C 1
ATOM 2063 O O . ASP A 1 259 ? 5.492 -28.25 -26.656 1 98.81 259 ASP A O 1
ATOM 2067 N N . ILE A 1 260 ? 4.781 -29.375 -24.859 1 98.88 260 ILE A N 1
ATOM 2068 C CA . ILE A 1 260 ? 4.035 -28.297 -24.219 1 98.88 260 ILE A CA 1
ATOM 2069 C C . ILE A 1 260 ? 4.375 -28.234 -22.734 1 98.88 260 ILE A C 1
ATOM 2071 O O . ILE A 1 260 ? 4.434 -29.281 -22.062 1 98.88 260 ILE A O 1
ATOM 2075 N N . VAL A 1 261 ? 4.668 -27.094 -22.234 1 98.94 261 VAL A N 1
ATOM 2076 C CA . VAL A 1 261 ? 4.887 -26.906 -20.797 1 98.94 261 VAL A CA 1
ATOM 2077 C C . VAL A 1 261 ? 3.865 -25.922 -20.234 1 98.94 261 VAL A C 1
ATOM 2079 O O . VAL A 1 261 ? 3.652 -24.844 -20.812 1 98.94 261 VAL A O 1
ATOM 2082 N N . VAL A 1 262 ? 3.17 -26.297 -19.203 1 98.81 262 VAL A N 1
ATOM 2083 C CA . VAL A 1 262 ? 2.244 -25.438 -18.484 1 98.81 262 VAL A CA 1
ATOM 2084 C C . VAL A 1 262 ? 2.703 -25.281 -17.031 1 98.81 262 VAL A C 1
ATOM 2086 O O . VAL A 1 262 ? 3.693 -25.891 -16.625 1 98.81 262 VAL A O 1
ATOM 2089 N N . GLY A 1 263 ? 2.088 -24.438 -16.297 1 98.38 263 GLY A N 1
ATOM 2090 C CA . GLY A 1 263 ? 2.506 -24.234 -14.922 1 98.38 263 GLY A CA 1
ATOM 2091 C C . GLY A 1 263 ? 1.896 -23 -14.289 1 98.38 263 GLY A C 1
ATOM 2092 O O . GLY A 1 263 ? 0.783 -22.609 -14.641 1 98.38 263 GLY A O 1
ATOM 2093 N N . GLU A 1 264 ? 2.596 -22.453 -13.242 1 98.06 264 GLU A N 1
ATOM 2094 C CA . GLU A 1 264 ? 2.088 -21.328 -12.469 1 98.06 264 GLU A CA 1
ATOM 2095 C C . GLU A 1 264 ? 3.164 -20.266 -12.281 1 98.06 264 GLU A C 1
ATOM 2097 O O . GLU A 1 264 ? 4.055 -20.422 -11.445 1 98.06 264 GLU A O 1
ATOM 2102 N N . ALA A 1 265 ? 2.941 -19.172 -12.922 1 98.06 265 ALA A N 1
ATOM 2103 C CA . ALA A 1 265 ? 3.949 -18.109 -12.859 1 98.06 265 ALA A CA 1
ATOM 2104 C C . ALA A 1 265 ? 3.768 -17.25 -11.617 1 98.06 265 ALA A C 1
ATOM 2106 O O . ALA A 1 265 ? 4.699 -16.562 -11.188 1 98.06 265 ALA A O 1
ATOM 2107 N N . SER A 1 266 ? 2.566 -17.312 -11.008 1 97.62 266 SER A N 1
ATOM 2108 C CA . SER A 1 266 ? 2.232 -16.422 -9.898 1 97.62 266 SER A CA 1
ATOM 2109 C C . SER A 1 266 ? 3.045 -16.75 -8.656 1 97.62 266 SER A C 1
ATOM 2111 O O . SER A 1 266 ? 3.066 -15.977 -7.695 1 97.62 266 SER A O 1
ATOM 2113 N N . TYR A 1 267 ? 3.775 -17.859 -8.648 1 98 267 TYR A N 1
ATOM 2114 C CA . TYR A 1 267 ? 4.637 -18.172 -7.516 1 98 267 TYR A CA 1
ATOM 2115 C C . TYR A 1 267 ? 5.797 -17.203 -7.414 1 98 267 TYR A C 1
ATOM 2117 O O . TYR A 1 267 ? 6.484 -17.141 -6.391 1 98 267 TYR A O 1
ATOM 2125 N N . PHE A 1 268 ? 5.969 -16.469 -8.523 1 98 268 PHE A N 1
ATOM 2126 C CA . PHE A 1 268 ? 6.953 -15.391 -8.516 1 98 268 PHE A CA 1
ATOM 2127 C C . PHE A 1 268 ? 6.273 -14.039 -8.336 1 98 268 PHE A C 1
ATOM 2129 O O . PHE A 1 268 ? 5.469 -13.625 -9.172 1 98 268 PHE A O 1
ATOM 2136 N N . GLY A 1 269 ? 6.559 -13.398 -7.328 1 97.19 269 GLY A N 1
ATOM 2137 C CA . GLY A 1 269 ? 6.289 -11.977 -7.219 1 97.19 269 GLY A CA 1
ATOM 2138 C C . GLY A 1 269 ? 4.832 -11.664 -6.938 1 97.19 269 GLY A C 1
ATOM 2139 O O . GLY A 1 269 ? 4.41 -10.508 -7.02 1 97.19 269 GLY A O 1
ATOM 2140 N N . ASN A 1 270 ? 4.004 -12.672 -6.668 1 97.56 270 ASN A N 1
ATOM 2141 C CA . ASN A 1 270 ? 2.588 -12.445 -6.395 1 97.56 270 ASN A CA 1
ATOM 2142 C C . ASN A 1 270 ? 2.188 -12.977 -5.023 1 97.56 270 ASN A C 1
ATOM 2144 O O . ASN A 1 270 ? 2.748 -13.969 -4.547 1 97.56 270 ASN A O 1
ATOM 2148 N N . PRO A 1 271 ? 1.237 -12.344 -4.418 1 95.5 271 PRO A N 1
ATOM 2149 C CA . PRO A 1 271 ? 0.757 -12.828 -3.119 1 95.5 271 PRO A CA 1
ATOM 2150 C C . PRO A 1 271 ? -0.172 -14.031 -3.244 1 95.5 271 PRO A C 1
ATOM 2152 O O . PRO A 1 271 ? -0.507 -14.445 -4.359 1 95.5 271 PRO A O 1
ATOM 2155 N N . MET A 1 272 ? -0.571 -14.586 -2.129 1 94.62 272 MET A N 1
ATOM 2156 C CA . MET A 1 272 ? -1.441 -15.758 -2.094 1 94.62 272 MET A CA 1
ATOM 2157 C C . MET A 1 272 ? -2.854 -15.398 -2.547 1 94.62 272 MET A C 1
ATOM 2159 O O . MET A 1 272 ? -3.551 -16.234 -3.135 1 94.62 272 MET A O 1
ATOM 2163 N N . ASN A 1 273 ? -3.314 -14.148 -2.26 1 90.38 273 ASN A N 1
ATOM 2164 C CA . ASN A 1 273 ? -4.586 -13.594 -2.701 1 90.38 273 ASN A CA 1
ATOM 2165 C C . ASN A 1 273 ? -5.746 -14.547 -2.41 1 90.38 273 ASN A C 1
ATOM 2167 O O . ASN A 1 273 ? -6.668 -14.672 -3.219 1 90.38 273 ASN A O 1
ATOM 2171 N N . PHE A 1 274 ? -5.707 -15.344 -1.347 1 87.56 274 PHE A N 1
ATOM 2172 C CA . PHE A 1 274 ? -6.734 -16.312 -0.996 1 87.56 274 PHE A CA 1
ATOM 2173 C C . PHE A 1 274 ? -7 -17.266 -2.158 1 87.56 274 PHE A C 1
ATOM 2175 O O . PHE A 1 274 ? -8.148 -17.625 -2.424 1 87.56 274 PHE A O 1
ATOM 2182 N N . GLY A 1 275 ? -5.977 -17.469 -2.98 1 90.31 275 GLY A N 1
ATOM 2183 C CA . GLY A 1 275 ? -6.074 -18.469 -4.031 1 90.31 275 GLY A CA 1
ATOM 2184 C C . GLY A 1 275 ? -6.02 -17.875 -5.426 1 90.31 275 GLY A C 1
ATOM 2185 O O . GLY A 1 275 ? -5.895 -18.609 -6.41 1 90.31 275 GLY A O 1
ATOM 2186 N N . GLY A 1 276 ? -6.129 -16.531 -5.598 1 90.62 276 GLY A N 1
ATOM 2187 C CA . GLY A 1 276 ? -6.062 -15.906 -6.902 1 90.62 276 GLY A CA 1
ATOM 2188 C C . GLY A 1 276 ? -6.164 -14.398 -6.844 1 90.62 276 GLY A C 1
ATOM 2189 O O . GLY A 1 276 ? -6.445 -13.828 -5.785 1 90.62 276 GLY A O 1
ATOM 2190 N N . PRO A 1 277 ? -5.961 -13.727 -7.93 1 93.5 277 PRO A N 1
ATOM 2191 C CA . PRO A 1 277 ? -5.695 -14.258 -9.266 1 93.5 277 PRO A CA 1
ATOM 2192 C C . PRO A 1 277 ? -4.324 -14.922 -9.375 1 93.5 277 PRO A C 1
ATOM 2194 O O . PRO A 1 277 ? -3.459 -14.703 -8.516 1 93.5 277 PRO A O 1
ATOM 2197 N N . ARG A 1 278 ? -4.191 -15.773 -10.375 1 95.69 278 ARG A N 1
ATOM 2198 C CA . ARG A 1 278 ? -2.977 -16.5 -10.703 1 95.69 278 ARG A CA 1
ATOM 2199 C C . ARG A 1 278 ? -2.5 -16.172 -12.117 1 95.69 278 ARG A C 1
ATOM 2201 O O . ARG A 1 278 ? -2.859 -15.125 -12.664 1 95.69 278 ARG A O 1
ATOM 2208 N N . ALA A 1 279 ? -1.461 -16.891 -12.609 1 96.44 279 ALA A N 1
ATOM 2209 C CA . ALA A 1 279 ? -0.979 -16.734 -13.984 1 96.44 279 ALA A CA 1
ATOM 2210 C C . ALA A 1 279 ? -0.43 -18.062 -14.523 1 96.44 279 ALA A C 1
ATOM 2212 O O . ALA A 1 279 ? 0.706 -18.438 -14.219 1 96.44 279 ALA A O 1
ATOM 2213 N N . GLY A 1 280 ? -1.197 -18.641 -15.352 1 97.31 280 GLY A N 1
ATOM 2214 C CA . GLY A 1 280 ? -0.758 -19.891 -15.938 1 97.31 280 GLY A CA 1
ATOM 2215 C C . GLY A 1 280 ? 0.335 -19.719 -16.969 1 97.31 280 GLY A C 1
ATOM 2216 O O . GLY A 1 280 ? 0.325 -18.75 -17.734 1 97.31 280 GLY A O 1
ATOM 2217 N N . ILE A 1 281 ? 1.247 -20.641 -17.047 1 98.56 281 ILE A N 1
ATOM 2218 C CA . ILE A 1 281 ? 2.291 -20.719 -18.062 1 98.56 281 ILE A CA 1
ATOM 2219 C C . ILE A 1 281 ? 1.824 -21.609 -19.203 1 98.56 281 ILE A C 1
ATOM 2221 O O . ILE A 1 281 ? 1.186 -22.641 -18.984 1 98.56 281 ILE A O 1
ATOM 2225 N N . PHE A 1 282 ? 2.137 -21.203 -20.391 1 98.5 282 PHE A N 1
ATOM 2226 C CA . PHE A 1 282 ? 1.905 -22.031 -21.562 1 98.5 282 PHE A CA 1
ATOM 2227 C C . PHE A 1 282 ? 3.023 -21.844 -22.594 1 98.5 282 PHE A C 1
ATOM 2229 O O . PHE A 1 282 ? 3.172 -20.766 -23.172 1 98.5 282 PHE A O 1
ATOM 2236 N N . ALA A 1 283 ? 3.787 -22.844 -22.766 1 98.81 283 ALA A N 1
ATOM 2237 C CA . ALA A 1 283 ? 4.938 -22.812 -23.656 1 98.81 283 ALA A CA 1
ATOM 2238 C C . ALA A 1 283 ? 4.93 -23.984 -24.625 1 98.81 283 ALA A C 1
ATOM 2240 O O . ALA A 1 283 ? 4.492 -25.094 -24.266 1 98.81 283 ALA A O 1
ATOM 2241 N N . VAL A 1 284 ? 5.422 -23.812 -25.844 1 98.75 284 VAL A N 1
ATOM 2242 C CA . VAL A 1 284 ? 5.461 -24.906 -26.828 1 98.75 284 VAL A CA 1
ATOM 2243 C C . VAL A 1 284 ? 6.793 -24.875 -27.578 1 98.75 284 VAL A C 1
ATOM 2245 O O . VAL A 1 284 ? 7.523 -23.891 -27.516 1 98.75 284 VAL A O 1
ATOM 2248 N N . LYS A 1 285 ? 7.059 -25.984 -28.219 1 98.19 285 LYS A N 1
ATOM 2249 C CA . LYS A 1 285 ? 8.195 -26.062 -29.141 1 98.19 285 LYS A CA 1
ATOM 2250 C C . LYS A 1 285 ? 8.023 -25.125 -30.312 1 98.19 285 LYS A C 1
ATOM 2252 O O . LYS A 1 285 ? 6.906 -24.719 -30.641 1 98.19 285 LYS A O 1
ATOM 2257 N N . ASN A 1 286 ? 9.172 -24.812 -30.859 1 96.56 286 ASN A N 1
ATOM 2258 C CA . ASN A 1 286 ? 9.141 -23.984 -32.062 1 96.56 286 ASN A CA 1
ATOM 2259 C C . ASN A 1 286 ? 8.672 -24.781 -33.281 1 96.56 286 ASN A C 1
ATOM 2261 O O . ASN A 1 286 ? 9.477 -25.141 -34.125 1 96.56 286 ASN A O 1
ATOM 2265 N N . ASP A 1 287 ? 7.496 -25.078 -33.312 1 96.75 287 ASP A N 1
ATOM 2266 C CA . ASP A 1 287 ? 6.773 -25.766 -34.375 1 96.75 287 ASP A CA 1
ATOM 2267 C C . ASP A 1 287 ? 5.469 -25.062 -34.719 1 96.75 287 ASP A C 1
ATOM 2269 O O . ASP A 1 287 ? 4.586 -24.922 -33.875 1 96.75 287 ASP A O 1
ATOM 2273 N N . MET A 1 288 ? 5.391 -24.672 -35.969 1 95.38 288 MET A N 1
ATOM 2274 C CA . MET A 1 288 ? 4.25 -23.859 -36.406 1 95.38 288 MET A CA 1
ATOM 2275 C C . MET A 1 288 ? 2.939 -24.594 -36.188 1 95.38 288 MET A C 1
ATOM 2277 O O . MET A 1 288 ? 1.905 -23.984 -35.906 1 95.38 288 MET A O 1
ATOM 2281 N N . LYS A 1 289 ? 2.996 -25.891 -36.281 1 95.38 289 LYS A N 1
ATOM 2282 C CA . LYS A 1 289 ? 1.803 -26.672 -36 1 95.38 289 LYS A CA 1
ATOM 2283 C C . LYS A 1 289 ? 1.335 -26.469 -34.562 1 95.38 289 LYS A C 1
ATOM 2285 O O . LYS A 1 289 ? 0.133 -26.391 -34.281 1 95.38 289 LYS A O 1
ATOM 2290 N N . LEU A 1 290 ? 2.291 -26.406 -33.688 1 97.12 290 LEU A N 1
ATOM 2291 C CA . LEU A 1 290 ? 1.983 -26.188 -32.281 1 97.12 290 LEU A CA 1
ATOM 2292 C C . LEU A 1 290 ? 1.621 -24.719 -32.031 1 97.12 290 LEU A C 1
ATOM 2294 O O . LEU A 1 290 ? 0.626 -24.438 -31.344 1 97.12 290 LEU A O 1
ATOM 2298 N N . ILE A 1 291 ? 2.346 -23.828 -32.562 1 96.06 291 ILE A N 1
ATOM 2299 C CA . ILE A 1 291 ? 2.219 -22.406 -32.312 1 96.06 291 ILE A CA 1
ATOM 2300 C C . ILE A 1 291 ? 0.84 -21.922 -32.781 1 96.06 291 ILE A C 1
ATOM 2302 O O . ILE A 1 291 ? 0.195 -21.125 -32.094 1 96.06 291 ILE A O 1
ATOM 2306 N N . ARG A 1 292 ? 0.344 -22.422 -33.844 1 93.62 292 ARG A N 1
ATOM 2307 C CA . ARG A 1 292 ? -0.931 -21.984 -34.406 1 93.62 292 ARG A CA 1
ATOM 2308 C C . ARG A 1 292 ? -2.098 -22.469 -33.562 1 93.62 292 ARG A C 1
ATOM 2310 O O . ARG A 1 292 ? -3.197 -21.922 -33.625 1 93.62 292 ARG A O 1
ATOM 2317 N N . GLN A 1 293 ? -1.825 -23.484 -32.781 1 94.31 293 GLN A N 1
ATOM 2318 C CA . GLN A 1 293 ? -2.898 -24.047 -31.984 1 94.31 293 GLN A CA 1
ATOM 2319 C C . GLN A 1 293 ? -2.803 -23.578 -30.531 1 94.31 293 GLN A C 1
ATOM 2321 O O . GLN A 1 293 ? -3.693 -23.844 -29.719 1 94.31 293 GLN A O 1
ATOM 2326 N N . MET A 1 294 ? -1.75 -22.891 -30.234 1 93.88 294 MET A N 1
ATOM 2327 C CA . MET A 1 294 ? -1.521 -22.453 -28.875 1 93.88 294 MET A CA 1
ATOM 2328 C C . MET A 1 294 ? -2.562 -21.422 -28.453 1 93.88 294 MET A C 1
ATOM 2330 O O . MET A 1 294 ? -2.932 -20.547 -29.234 1 93.88 294 MET A O 1
ATOM 2334 N N . PRO A 1 295 ? -3.02 -21.438 -27.266 1 93.06 295 PRO A N 1
ATOM 2335 C CA . PRO A 1 295 ? -3.959 -20.438 -26.766 1 93.06 295 PRO A CA 1
ATOM 2336 C C . PRO A 1 295 ? -3.266 -19.156 -26.312 1 93.06 295 PRO A C 1
ATOM 2338 O O . PRO A 1 295 ? -2.055 -19.141 -26.094 1 93.06 295 PRO A O 1
ATOM 2341 N N . GLY A 1 296 ? -4.07 -18.094 -26.203 1 90.38 296 GLY A N 1
ATOM 2342 C CA . GLY A 1 296 ? -3.617 -16.875 -25.562 1 90.38 296 GLY A CA 1
ATOM 2343 C C . GLY A 1 296 ? -2.873 -15.938 -26.5 1 90.38 296 GLY A C 1
ATOM 2344 O O . GLY A 1 296 ? -2.582 -16.297 -27.641 1 90.38 296 GLY A O 1
ATOM 2345 N N . ARG A 1 297 ? -2.475 -14.852 -26.031 1 91.81 297 ARG A N 1
ATOM 2346 C CA . ARG A 1 297 ? -1.833 -13.789 -26.797 1 91.81 297 ARG A CA 1
ATOM 2347 C C . ARG A 1 297 ? -0.324 -14 -26.875 1 91.81 297 ARG A C 1
ATOM 2349 O O . ARG A 1 297 ? 0.289 -14.469 -25.906 1 91.81 297 ARG A O 1
ATOM 2356 N N . ILE A 1 298 ? 0.223 -13.641 -28.031 1 94.12 298 ILE A N 1
ATOM 2357 C CA . ILE A 1 298 ? 1.669 -13.695 -28.203 1 94.12 298 ILE A CA 1
ATOM 2358 C C . ILE A 1 298 ? 2.188 -12.312 -28.594 1 94.12 298 ILE A C 1
ATOM 2360 O O . ILE A 1 298 ? 1.651 -11.672 -29.5 1 94.12 298 ILE A O 1
ATOM 2364 N N . ILE A 1 299 ? 3.143 -11.875 -27.859 1 96.12 299 ILE A N 1
ATOM 2365 C CA . ILE A 1 299 ? 3.791 -10.602 -28.172 1 96.12 299 ILE A CA 1
ATOM 2366 C C . ILE A 1 299 ? 5.043 -10.859 -29.016 1 96.12 299 ILE A C 1
ATOM 2368 O O . ILE A 1 299 ? 5.914 -11.641 -28.609 1 96.12 299 ILE A O 1
ATOM 2372 N N . GLY A 1 300 ? 5.137 -10.297 -30.109 1 95.56 300 GLY A N 1
ATOM 2373 C CA . GLY A 1 300 ? 6.289 -10.414 -31 1 95.56 300 GLY A CA 1
ATOM 2374 C C . GLY A 1 300 ? 7.09 -9.125 -31.094 1 95.56 300 GLY A C 1
ATOM 2375 O O . GLY A 1 300 ? 6.586 -8.047 -30.766 1 95.56 300 GLY A O 1
ATOM 2376 N N . MET A 1 301 ? 8.336 -9.281 -31.406 1 95.44 301 MET A N 1
ATOM 2377 C CA . MET A 1 301 ? 9.219 -8.141 -31.641 1 95.44 301 MET A CA 1
ATOM 2378 C C . MET A 1 301 ? 9.289 -7.797 -33.125 1 95.44 301 MET A C 1
ATOM 2380 O O . MET A 1 301 ? 9.352 -8.688 -33.969 1 95.44 301 MET A O 1
ATOM 2384 N N . THR A 1 302 ? 9.18 -6.543 -33.469 1 94.44 302 THR A N 1
ATOM 2385 C CA . THR A 1 302 ? 9.25 -6.043 -34.844 1 94.44 302 THR A CA 1
ATOM 2386 C C . THR A 1 302 ? 9.93 -4.684 -34.875 1 94.44 302 THR A C 1
ATOM 2388 O O . THR A 1 302 ? 10.719 -4.348 -34 1 94.44 302 THR A O 1
ATOM 2391 N N . LYS A 1 303 ? 9.867 -4.125 -36.031 1 94.38 303 LYS A N 1
ATOM 2392 C CA . LYS A 1 303 ? 10.383 -2.768 -36.188 1 94.38 303 LYS A CA 1
ATOM 2393 C C . LYS A 1 303 ? 9.266 -1.806 -36.625 1 94.38 303 LYS A C 1
ATOM 2395 O O . LYS A 1 303 ? 8.352 -2.184 -37.344 1 94.38 303 LYS A O 1
ATOM 2400 N N . ASP A 1 304 ? 9.43 -0.528 -36.125 1 91.88 304 ASP A N 1
ATOM 2401 C CA . ASP A 1 304 ? 8.461 0.479 -36.531 1 91.88 304 ASP A CA 1
ATOM 2402 C C . ASP A 1 304 ? 8.875 1.128 -37.875 1 91.88 304 ASP A C 1
ATOM 2404 O O . ASP A 1 304 ? 9.797 0.658 -38.531 1 91.88 304 ASP A O 1
ATOM 2408 N N . ALA A 1 305 ? 8.148 2.123 -38.281 1 91.5 305 ALA A N 1
ATOM 2409 C CA . ALA A 1 305 ? 8.352 2.77 -39.562 1 91.5 305 ALA A CA 1
ATOM 2410 C C . ALA A 1 305 ? 9.734 3.412 -39.656 1 91.5 305 ALA A C 1
ATOM 2412 O O . ALA A 1 305 ? 10.273 3.588 -40.75 1 91.5 305 ALA A O 1
ATOM 2413 N N . GLU A 1 306 ? 10.328 3.713 -38.594 1 94.25 306 GLU A N 1
ATOM 2414 C CA . GLU A 1 306 ? 11.633 4.363 -38.531 1 94.25 306 GLU A CA 1
ATOM 2415 C C . GLU A 1 306 ? 12.75 3.344 -38.312 1 94.25 306 GLU A C 1
ATOM 2417 O O . GLU A 1 306 ? 13.906 3.717 -38.094 1 94.25 306 GLU A O 1
ATOM 2422 N N . GLY A 1 307 ? 12.375 2.084 -38.188 1 93.69 307 GLY A N 1
ATOM 2423 C CA . GLY A 1 307 ? 13.359 1.021 -38.031 1 93.69 307 GLY A CA 1
ATOM 2424 C C . GLY A 1 307 ? 13.703 0.732 -36.594 1 93.69 307 GLY A C 1
ATOM 2425 O O . GLY A 1 307 ? 14.594 -0.079 -36.312 1 93.69 307 GLY A O 1
ATOM 2426 N N . LYS A 1 308 ? 13.008 1.457 -35.719 1 92.75 308 LYS A N 1
ATOM 2427 C CA . LYS A 1 308 ? 13.258 1.23 -34.281 1 92.75 308 LYS A CA 1
ATOM 2428 C C . LYS A 1 308 ? 12.531 -0.013 -33.781 1 92.75 308 LYS A C 1
ATOM 2430 O O . LYS A 1 308 ? 11.414 -0.302 -34.219 1 92.75 308 LYS A O 1
ATOM 2435 N N . ARG A 1 309 ? 13.102 -0.717 -32.812 1 95.56 309 ARG A N 1
ATOM 2436 C CA . ARG A 1 309 ? 12.5 -1.896 -32.219 1 95.56 309 ARG A CA 1
ATOM 2437 C C . ARG A 1 309 ? 11.125 -1.572 -31.625 1 95.56 309 ARG A C 1
ATOM 2439 O O . ARG A 1 309 ? 10.945 -0.531 -31 1 95.56 309 ARG A O 1
ATOM 2446 N N . ALA A 1 310 ? 10.195 -2.449 -31.953 1 95.75 310 ALA A N 1
ATOM 2447 C CA . ALA A 1 310 ? 8.836 -2.305 -31.438 1 95.75 310 ALA A CA 1
ATOM 2448 C C . ALA A 1 310 ? 8.211 -3.666 -31.141 1 95.75 310 ALA A C 1
ATOM 2450 O O . ALA A 1 310 ? 8.727 -4.699 -31.578 1 95.75 310 ALA A O 1
ATOM 2451 N N . PHE A 1 311 ? 7.199 -3.619 -30.375 1 96.56 311 PHE A N 1
ATOM 2452 C CA . PHE A 1 311 ? 6.496 -4.832 -29.984 1 96.56 311 PHE A CA 1
ATOM 2453 C C . PHE A 1 311 ? 5.027 -4.762 -30.391 1 96.56 311 PHE A C 1
ATOM 2455 O O . PHE A 1 311 ? 4.434 -3.684 -30.406 1 96.56 311 PHE A O 1
ATOM 2462 N N . VAL A 1 312 ? 4.484 -5.922 -30.766 1 94.81 312 VAL A N 1
ATOM 2463 C CA . VAL A 1 312 ? 3.09 -5.98 -31.203 1 94.81 312 VAL A CA 1
ATOM 2464 C C . VAL A 1 312 ? 2.494 -7.34 -30.844 1 94.81 312 VAL A C 1
ATOM 2466 O O . VAL A 1 312 ? 3.227 -8.312 -30.656 1 94.81 312 VAL A O 1
ATOM 2469 N N . MET A 1 313 ? 1.213 -7.352 -30.688 1 92 313 MET A N 1
ATOM 2470 C CA . MET A 1 313 ? 0.527 -8.641 -30.625 1 92 313 MET A CA 1
ATOM 2471 C C . MET A 1 313 ? 0.563 -9.336 -31.984 1 92 313 MET A C 1
ATOM 2473 O O . MET A 1 313 ? 0.219 -8.734 -33 1 92 313 MET A O 1
ATOM 2477 N N . THR A 1 314 ? 1.023 -10.578 -31.969 1 91.38 314 THR A N 1
ATOM 2478 C CA . THR A 1 314 ? 1.185 -11.297 -33.219 1 91.38 314 THR A CA 1
ATOM 2479 C C . THR A 1 314 ? 0.336 -12.562 -33.25 1 91.38 314 THR A C 1
ATOM 2481 O O . THR A 1 314 ? -0.117 -13.023 -32.188 1 91.38 314 THR A O 1
ATOM 2484 N N . LEU A 1 315 ? -0.009 -13.055 -34.469 1 89.56 315 LEU A N 1
ATOM 2485 C CA . LEU A 1 315 ? -0.759 -14.281 -34.688 1 89.56 315 LEU A CA 1
ATOM 2486 C C . LEU A 1 315 ? -2.133 -14.211 -34.031 1 89.56 315 LEU A C 1
ATOM 2488 O O . LEU A 1 315 ? -2.57 -15.18 -33.406 1 89.56 315 LEU A O 1
ATOM 2492 N N . GLN A 1 316 ? -2.766 -13.094 -34.156 1 84.75 316 GLN A N 1
ATOM 2493 C CA . GLN A 1 316 ? -4.047 -12.859 -33.5 1 84.75 316 GLN A CA 1
ATOM 2494 C C . GLN A 1 316 ? -5.176 -13.609 -34.188 1 84.75 316 GLN A C 1
ATOM 2496 O O . GLN A 1 316 ? -6.262 -13.773 -33.625 1 84.75 316 GLN A O 1
ATOM 2501 N N . THR A 1 317 ? -4.898 -14.078 -35.438 1 79.06 317 THR A N 1
ATOM 2502 C CA . THR A 1 317 ? -5.91 -14.797 -36.219 1 79.06 317 THR A CA 1
ATOM 2503 C C . THR A 1 317 ? -6.242 -16.125 -35.531 1 79.06 317 THR A C 1
ATOM 2505 O O . THR A 1 317 ? -7.145 -16.844 -36 1 79.06 317 THR A O 1
ATOM 2508 N N . ARG A 1 318 ? -5.688 -16.359 -34.375 1 79.81 318 ARG A N 1
ATOM 2509 C CA . ARG A 1 318 ? -5.984 -17.547 -33.594 1 79.81 318 ARG A CA 1
ATOM 2510 C C . ARG A 1 318 ? -7.062 -17.25 -32.562 1 79.81 318 ARG A C 1
ATOM 2512 O O . ARG A 1 318 ? -7.684 -18.172 -32.031 1 79.81 318 ARG A O 1
ATOM 2519 N N . GLU A 1 319 ? -7.266 -15.961 -32.375 1 76.94 319 GLU A N 1
ATOM 2520 C CA . GLU A 1 319 ? -7.992 -15.547 -31.156 1 76.94 319 GLU A CA 1
ATOM 2521 C C . GLU A 1 319 ? -9.469 -15.328 -31.469 1 76.94 319 GLU A C 1
ATOM 2523 O O . GLU A 1 319 ? -9.859 -15.195 -32.625 1 76.94 319 GLU A O 1
ATOM 2528 N N . GLN A 1 320 ? -10.133 -15.25 -30.406 1 76 320 GLN A N 1
ATOM 2529 C CA . GLN A 1 320 ? -11.586 -15.305 -30.5 1 76 320 GLN A CA 1
ATOM 2530 C C . GLN A 1 320 ? -12.148 -14.008 -31.062 1 76 320 GLN A C 1
ATOM 2532 O O . GLN A 1 320 ? -13.211 -14 -31.688 1 76 320 GLN A O 1
ATOM 2537 N N . HIS A 1 321 ? -11.43 -12.922 -30.828 1 73.06 321 HIS A N 1
ATOM 2538 C CA . HIS A 1 321 ? -11.992 -11.664 -31.312 1 73.06 321 HIS A CA 1
ATOM 2539 C C . HIS A 1 321 ? -11.914 -11.57 -32.844 1 73.06 321 HIS A C 1
ATOM 2541 O O . HIS A 1 321 ? -12.602 -10.758 -33.438 1 73.06 321 HIS A O 1
ATOM 2547 N N . ILE A 1 322 ? -11.172 -12.484 -33.438 1 73.19 322 ILE A N 1
ATOM 2548 C CA . ILE A 1 322 ? -11.055 -12.531 -34.875 1 73.19 322 ILE A CA 1
ATOM 2549 C C . ILE A 1 322 ? -11.758 -13.781 -35.406 1 73.19 322 ILE A C 1
ATOM 2551 O O . ILE A 1 322 ? -12.633 -13.688 -36.281 1 73.19 322 ILE A O 1
ATOM 2555 N N . ARG A 1 323 ? -11.438 -14.953 -34.75 1 71.94 323 ARG A N 1
ATOM 2556 C CA . ARG A 1 323 ? -11.891 -16.219 -35.312 1 71.94 323 ARG A CA 1
ATOM 2557 C C . ARG A 1 323 ? -13.172 -16.688 -34.594 1 71.94 323 ARG A C 1
ATOM 2559 O O . ARG A 1 323 ? -13.797 -17.656 -35.031 1 71.94 323 ARG A O 1
ATOM 2566 N N . ARG A 1 324 ? -13.602 -16.047 -33.625 1 71.25 324 ARG A N 1
ATOM 2567 C CA . ARG A 1 324 ? -14.867 -16.312 -32.938 1 71.25 324 ARG A CA 1
ATOM 2568 C C . ARG A 1 324 ? -15.023 -17.797 -32.625 1 71.25 324 ARG A C 1
ATOM 2570 O O . ARG A 1 324 ? -14.133 -18.422 -32.031 1 71.25 324 ARG A O 1
ATOM 2577 N N . ALA A 1 325 ? -15.875 -18.453 -33.25 1 71 325 ALA A N 1
ATOM 2578 C CA . ALA A 1 325 ? -16.172 -19.844 -32.969 1 71 325 ALA A CA 1
ATOM 2579 C C . ALA A 1 325 ? -15.055 -20.766 -33.438 1 71 325 ALA A C 1
ATOM 2581 O O . ALA A 1 325 ? -14.922 -21.891 -32.969 1 71 325 ALA A O 1
ATOM 2582 N N . LYS A 1 326 ? -14.25 -20.375 -34.25 1 75 326 LYS A N 1
ATOM 2583 C CA . LYS A 1 326 ? -13.164 -21.188 -34.781 1 75 326 LYS A CA 1
ATOM 2584 C C . LYS A 1 326 ? -11.852 -20.922 -34.062 1 75 326 LYS A C 1
ATOM 2586 O O . LYS A 1 326 ? -10.805 -21.453 -34.438 1 75 326 LYS A O 1
ATOM 2591 N N . ALA A 1 327 ? -12.008 -20.156 -33 1 76.19 327 ALA A N 1
ATOM 2592 C CA . ALA A 1 327 ? -10.797 -19.797 -32.25 1 76.19 327 ALA A CA 1
ATOM 2593 C C . ALA A 1 327 ? -10.227 -21.016 -31.531 1 76.19 327 ALA A C 1
ATOM 2595 O O . ALA A 1 327 ? -10.953 -21.984 -31.25 1 76.19 327 ALA A O 1
ATOM 2596 N N . THR A 1 328 ? -8.953 -20.984 -31.281 1 75.5 328 THR A N 1
ATOM 2597 C CA . THR A 1 328 ? -8.258 -22.062 -30.594 1 75.5 328 THR A CA 1
ATOM 2598 C C . THR A 1 328 ? -8.695 -22.125 -29.125 1 75.5 328 THR A C 1
ATOM 2600 O O . THR A 1 328 ? -8.594 -23.188 -28.484 1 75.5 328 THR A O 1
ATOM 2603 N N . SER A 1 329 ? -9.062 -20.906 -28.641 1 78.62 329 SER A N 1
ATOM 2604 C CA . SER A 1 329 ? -9.531 -20.828 -27.266 1 78.62 329 SER A CA 1
ATOM 2605 C C . SER A 1 329 ? -10.531 -19.688 -27.094 1 78.62 329 SER A C 1
ATOM 2607 O O . SER A 1 329 ? -10.586 -18.766 -27.906 1 78.62 329 SER A O 1
ATOM 2609 N N . ASN A 1 330 ? -11.289 -19.859 -26.031 1 75.94 330 ASN A N 1
ATOM 2610 C CA . ASN A 1 330 ? -12.258 -18.797 -25.75 1 75.94 330 ASN A CA 1
ATOM 2611 C C . ASN A 1 330 ? -11.727 -17.812 -24.719 1 75.94 330 ASN A C 1
ATOM 2613 O O . ASN A 1 330 ? -12.453 -16.922 -24.266 1 75.94 330 ASN A O 1
ATOM 2617 N N . ILE A 1 331 ? -10.516 -17.938 -24.516 1 79.5 331 ILE A N 1
ATOM 2618 C CA . ILE A 1 331 ? -9.938 -17.016 -23.531 1 79.5 331 ILE A CA 1
ATOM 2619 C C . ILE A 1 331 ? -9.906 -15.602 -24.109 1 79.5 331 ILE A C 1
ATOM 2621 O O . ILE A 1 331 ? -9.523 -15.398 -25.266 1 79.5 331 ILE A O 1
ATOM 2625 N N . CYS A 1 332 ? -10.438 -14.633 -23.359 1 76.69 332 CYS A N 1
ATOM 2626 C CA . CYS A 1 332 ? -10.422 -13.234 -23.75 1 76.69 332 CYS A CA 1
ATOM 2627 C C . CYS A 1 332 ? -9.508 -12.422 -22.828 1 76.69 332 CYS A C 1
ATOM 2629 O O . CYS A 1 332 ? -8.672 -11.648 -23.312 1 76.69 332 CYS A O 1
ATOM 2631 N N . SER A 1 333 ? -9.711 -12.516 -21.578 1 79.94 333 SER A N 1
ATOM 2632 C CA . SER A 1 333 ? -8.906 -11.812 -20.578 1 79.94 333 SER A CA 1
ATOM 2633 C C . SER A 1 333 ? -7.77 -12.695 -20.078 1 79.94 333 SER A C 1
ATOM 2635 O O . SER A 1 333 ? -7.871 -13.922 -20.094 1 79.94 333 SER A O 1
ATOM 2637 N N . ASN A 1 334 ? -6.727 -12.07 -19.859 1 80.19 334 ASN A N 1
ATOM 2638 C CA . ASN A 1 334 ? -5.605 -12.781 -19.25 1 80.19 334 ASN A CA 1
ATOM 2639 C C . ASN A 1 334 ? -5.16 -12.125 -17.953 1 80.19 334 ASN A C 1
ATOM 2641 O O . ASN A 1 334 ? -5.887 -11.312 -17.391 1 80.19 334 ASN A O 1
ATOM 2645 N N . GLU A 1 335 ? -4.059 -12.656 -17.422 1 92.12 335 GLU A N 1
ATOM 2646 C CA . GLU A 1 335 ? -3.543 -12.172 -16.141 1 92.12 335 GLU A CA 1
ATOM 2647 C C . GLU A 1 335 ? -2.262 -11.367 -16.344 1 92.12 335 GLU A C 1
ATOM 2649 O O . GLU A 1 335 ? -1.241 -11.656 -15.711 1 92.12 335 GLU A O 1
ATOM 2654 N N . ALA A 1 336 ? -2.41 -10.305 -17.141 1 92.69 336 ALA A N 1
ATOM 2655 C CA . ALA A 1 336 ? -1.245 -9.547 -17.578 1 92.69 336 ALA A CA 1
ATOM 2656 C C . ALA A 1 336 ? -0.495 -8.945 -16.391 1 92.69 336 ALA A C 1
ATOM 2658 O O . ALA A 1 336 ? 0.735 -9.008 -16.328 1 92.69 336 ALA A O 1
ATOM 2659 N N . LEU A 1 337 ? -1.186 -8.375 -15.453 1 94.94 337 LEU A N 1
ATOM 2660 C CA . LEU A 1 337 ? -0.535 -7.73 -14.32 1 94.94 337 LEU A CA 1
ATOM 2661 C C . LEU A 1 337 ? 0.212 -8.75 -13.469 1 94.94 337 LEU A C 1
ATOM 2663 O O . LEU A 1 337 ? 1.321 -8.484 -13 1 94.94 337 LEU A O 1
ATOM 2667 N N . VAL A 1 338 ? -0.379 -9.961 -13.258 1 96.81 338 VAL A N 1
ATOM 2668 C CA . VAL A 1 338 ? 0.239 -11.039 -12.5 1 96.81 338 VAL A CA 1
ATOM 2669 C C . VAL A 1 338 ? 1.489 -11.531 -13.219 1 96.81 338 VAL A C 1
ATOM 2671 O O . VAL A 1 338 ? 2.516 -11.797 -12.594 1 96.81 338 VAL A O 1
ATOM 2674 N N . ALA A 1 339 ? 1.375 -11.594 -14.477 1 97 339 ALA A N 1
ATOM 2675 C CA . ALA A 1 339 ? 2.51 -12.016 -15.297 1 97 339 ALA A CA 1
ATOM 2676 C C . ALA A 1 339 ? 3.645 -10.992 -15.227 1 97 339 ALA A C 1
ATOM 2678 O O . ALA A 1 339 ? 4.816 -11.367 -15.156 1 97 339 ALA A O 1
ATOM 2679 N N . VAL A 1 340 ? 3.299 -9.75 -15.297 1 96.88 340 VAL A N 1
ATOM 2680 C CA . VAL A 1 340 ? 4.305 -8.695 -15.219 1 96.88 340 VAL A CA 1
ATOM 2681 C C . VAL A 1 340 ? 5.008 -8.758 -13.859 1 96.88 340 VAL A C 1
ATOM 2683 O O . VAL A 1 340 ? 6.23 -8.617 -13.781 1 96.88 340 VAL A O 1
ATOM 2686 N N . ALA A 1 341 ? 4.262 -8.969 -12.789 1 97.69 341 ALA A N 1
ATOM 2687 C CA . ALA A 1 341 ? 4.852 -9.133 -11.461 1 97.69 341 ALA A CA 1
ATOM 2688 C C . ALA A 1 341 ? 5.848 -10.281 -11.445 1 97.69 341 ALA A C 1
ATOM 2690 O O . ALA A 1 341 ? 6.945 -10.156 -10.898 1 97.69 341 ALA A O 1
ATOM 2691 N N . ALA A 1 342 ? 5.457 -11.336 -12.062 1 98.31 342 ALA A N 1
ATOM 2692 C CA . ALA A 1 342 ? 6.34 -12.5 -12.148 1 98.31 342 ALA A CA 1
ATOM 2693 C C . ALA A 1 342 ? 7.617 -12.172 -12.914 1 98.31 342 ALA A C 1
ATOM 2695 O O . ALA A 1 342 ? 8.719 -12.523 -12.477 1 98.31 342 ALA A O 1
ATOM 2696 N N . ALA A 1 343 ? 7.457 -11.477 -13.992 1 97.88 343 ALA A N 1
ATOM 2697 C CA . ALA A 1 343 ? 8.602 -11.102 -14.812 1 97.88 343 ALA A CA 1
ATOM 2698 C C . ALA A 1 343 ? 9.578 -10.227 -14.031 1 97.88 343 ALA A C 1
ATOM 2700 O O . ALA A 1 343 ? 10.789 -10.438 -14.078 1 97.88 343 ALA A O 1
ATOM 2701 N N . ILE A 1 344 ? 9.047 -9.258 -13.305 1 97.12 344 ILE A N 1
ATOM 2702 C CA . ILE A 1 344 ? 9.875 -8.359 -12.516 1 97.12 344 ILE A CA 1
ATOM 2703 C C . ILE A 1 344 ? 10.641 -9.156 -11.461 1 97.12 344 ILE A C 1
ATOM 2705 O O . ILE A 1 344 ? 11.844 -8.961 -11.273 1 97.12 344 ILE A O 1
ATOM 2709 N N . HIS A 1 345 ? 9.984 -10.047 -10.82 1 97.81 345 HIS A N 1
ATOM 2710 C CA . HIS A 1 345 ? 10.609 -10.852 -9.781 1 97.81 345 HIS A CA 1
ATOM 2711 C C . HIS A 1 345 ? 11.688 -11.766 -10.359 1 97.81 345 HIS A C 1
ATOM 2713 O O . HIS A 1 345 ? 12.805 -11.82 -9.844 1 97.81 345 HIS A O 1
ATOM 2719 N N . ILE A 1 346 ? 11.375 -12.461 -11.422 1 98 346 ILE A N 1
ATOM 2720 C CA . ILE A 1 346 ? 12.328 -13.367 -12.062 1 98 346 ILE A CA 1
ATOM 2721 C C . ILE A 1 346 ? 13.555 -12.578 -12.516 1 98 346 ILE A C 1
ATOM 2723 O O . ILE A 1 346 ? 14.688 -13.008 -12.297 1 98 346 ILE A O 1
ATOM 2727 N N . ALA A 1 347 ? 13.297 -11.453 -13.125 1 96.19 347 ALA A N 1
ATOM 2728 C CA . ALA A 1 347 ? 14.398 -10.609 -13.586 1 96.19 347 ALA A CA 1
ATOM 2729 C C . ALA A 1 347 ? 15.281 -10.18 -12.422 1 96.19 347 ALA A C 1
ATOM 2731 O O . ALA A 1 347 ? 16.5 -10.062 -12.578 1 96.19 347 ALA A O 1
ATOM 2732 N N . SER A 1 348 ? 14.625 -9.914 -11.312 1 93.62 348 SER A N 1
ATOM 2733 C CA . SER A 1 348 ? 15.359 -9.5 -10.125 1 93.62 348 SER A CA 1
ATOM 2734 C C . SER A 1 348 ? 16.203 -10.641 -9.57 1 93.62 348 SER A C 1
ATOM 2736 O O . SER A 1 348 ? 17.297 -10.414 -9.039 1 93.62 348 SER A O 1
ATOM 2738 N N . LEU A 1 349 ? 15.766 -11.828 -9.641 1 94.88 349 LEU A N 1
ATOM 2739 C CA . LEU A 1 349 ? 16.469 -12.992 -9.125 1 94.88 349 LEU A CA 1
ATOM 2740 C C . LEU A 1 349 ? 17.656 -13.359 -10.023 1 94.88 349 LEU A C 1
ATOM 2742 O O . LEU A 1 349 ? 18.75 -13.609 -9.539 1 94.88 349 LEU A O 1
ATOM 2746 N N . GLY A 1 350 ? 17.359 -13.312 -11.391 1 93.69 350 GLY A N 1
ATOM 2747 C CA . GLY A 1 350 ? 18.375 -13.805 -12.312 1 93.69 350 GLY A CA 1
ATOM 2748 C C . GLY A 1 350 ? 18.625 -15.297 -12.172 1 93.69 350 GLY A C 1
ATOM 2749 O O . GLY A 1 350 ? 18 -15.961 -11.344 1 93.69 350 GLY A O 1
ATOM 2750 N N . PRO A 1 351 ? 19.531 -15.82 -12.945 1 94.12 351 PRO A N 1
ATOM 2751 C CA . PRO A 1 351 ? 19.797 -17.266 -12.914 1 94.12 351 PRO A CA 1
ATOM 2752 C C . PRO A 1 351 ? 20.328 -17.734 -11.555 1 94.12 351 PRO A C 1
ATOM 2754 O O . PRO A 1 351 ? 19.922 -18.781 -11.062 1 94.12 351 PRO A O 1
ATOM 2757 N N . LYS A 1 352 ? 21.156 -16.938 -11.016 1 94.19 352 LYS A N 1
ATOM 2758 C CA . LYS A 1 352 ? 21.719 -17.297 -9.719 1 94.19 352 LYS A CA 1
ATOM 2759 C C . LYS A 1 352 ? 20.641 -17.25 -8.633 1 94.19 352 LYS A C 1
ATOM 2761 O O . LYS A 1 352 ? 20.578 -18.141 -7.781 1 94.19 352 LYS A O 1
ATOM 2766 N N . GLY A 1 353 ? 19.828 -16.219 -8.664 1 95.81 353 GLY A N 1
ATOM 2767 C CA . GLY A 1 353 ? 18.781 -16.062 -7.672 1 95.81 353 GLY A CA 1
ATOM 2768 C C . GLY A 1 353 ? 17.734 -17.156 -7.75 1 95.81 353 GLY A C 1
ATOM 2769 O O . GLY A 1 353 ? 17.234 -17.625 -6.723 1 95.81 353 GLY A O 1
ATOM 2770 N N . ILE A 1 354 ? 17.438 -17.547 -8.938 1 97.5 354 ILE A N 1
ATOM 2771 C CA . ILE A 1 354 ? 16.438 -18.609 -9.117 1 97.5 354 ILE A CA 1
ATOM 2772 C C . ILE A 1 354 ? 16.984 -19.922 -8.57 1 97.5 354 ILE A C 1
ATOM 2774 O O . ILE A 1 354 ? 16.266 -20.688 -7.945 1 97.5 354 ILE A O 1
ATOM 2778 N N . ARG A 1 355 ? 18.234 -20.172 -8.812 1 97.88 355 ARG A N 1
ATOM 2779 C CA . ARG A 1 355 ? 18.875 -21.359 -8.266 1 97.88 355 ARG A CA 1
ATOM 2780 C C . ARG A 1 355 ? 18.859 -21.344 -6.742 1 97.88 355 ARG A C 1
ATOM 2782 O O . ARG A 1 355 ? 18.5 -22.328 -6.102 1 97.88 355 ARG A O 1
ATOM 2789 N N . GLU A 1 356 ? 19.219 -20.234 -6.207 1 97.19 356 GLU A N 1
ATOM 2790 C CA . GLU A 1 356 ? 19.266 -20.094 -4.754 1 97.19 356 GLU A CA 1
ATOM 2791 C C . GLU A 1 356 ? 17.875 -20.266 -4.148 1 97.19 356 GLU A C 1
ATOM 2793 O O . GLU A 1 356 ? 17.719 -20.875 -3.096 1 97.19 356 GLU A O 1
ATOM 2798 N N . LEU A 1 357 ? 16.922 -19.703 -4.801 1 97.75 357 LEU A N 1
ATOM 2799 C CA . LEU A 1 357 ? 15.539 -19.859 -4.352 1 97.75 357 LEU A CA 1
ATOM 2800 C C . LEU A 1 357 ? 15.148 -21.344 -4.293 1 97.75 357 LEU A C 1
ATOM 2802 O O . LEU A 1 357 ? 14.617 -21.812 -3.283 1 97.75 357 LEU A O 1
ATOM 2806 N N . GLY A 1 358 ? 15.422 -22.062 -5.398 1 98.38 358 GLY A N 1
ATOM 2807 C CA . GLY A 1 358 ? 15.133 -23.484 -5.434 1 98.38 358 GLY A CA 1
ATOM 2808 C C . GLY A 1 358 ? 15.859 -24.266 -4.348 1 98.38 358 GLY A C 1
ATOM 2809 O O . GLY A 1 358 ? 15.273 -25.156 -3.727 1 98.38 358 GLY A O 1
ATOM 2810 N N . GLU A 1 359 ? 17.062 -23.891 -4.117 1 98.44 359 GLU A N 1
ATOM 2811 C CA . GLU A 1 359 ? 17.875 -24.578 -3.123 1 98.44 359 GLU A CA 1
ATOM 2812 C C . GLU A 1 359 ? 17.328 -24.375 -1.715 1 98.44 359 GLU A C 1
ATOM 2814 O O . GLU A 1 359 ? 17.25 -25.312 -0.929 1 98.44 359 GLU A O 1
ATOM 2819 N N . VAL A 1 360 ? 16.984 -23.156 -1.421 1 98.06 360 VAL A N 1
ATOM 2820 C CA . VAL A 1 360 ? 16.469 -22.859 -0.087 1 98.06 360 VAL A CA 1
ATOM 2821 C C . VAL A 1 360 ? 15.141 -23.578 0.13 1 98.06 360 VAL A C 1
ATOM 2823 O O . VAL A 1 360 ? 14.891 -24.109 1.21 1 98.06 360 VAL A O 1
ATOM 2826 N N . ILE A 1 361 ? 14.32 -23.578 -0.882 1 98.69 361 ILE A N 1
ATOM 2827 C CA . ILE A 1 361 ? 13.047 -24.281 -0.771 1 98.69 361 ILE A CA 1
ATOM 2828 C C . ILE A 1 361 ? 13.289 -25.766 -0.55 1 98.69 361 ILE A C 1
ATOM 2830 O O . ILE A 1 361 ? 12.648 -26.391 0.302 1 98.69 361 ILE A O 1
ATOM 2834 N N . LEU A 1 362 ? 14.188 -26.281 -1.348 1 98.56 362 LEU A N 1
ATOM 2835 C CA . LEU A 1 362 ? 14.531 -27.688 -1.216 1 98.56 362 LEU A CA 1
ATOM 2836 C C . LEU A 1 362 ? 15.031 -28 0.192 1 98.56 362 LEU A C 1
ATOM 2838 O O . LEU A 1 362 ? 14.617 -28.984 0.795 1 98.56 362 LEU A O 1
ATOM 2842 N N . LYS A 1 363 ? 15.883 -27.188 0.693 1 98.38 363 LYS A N 1
ATOM 2843 C CA . LYS A 1 363 ? 16.453 -27.359 2.029 1 98.38 363 LYS A CA 1
ATOM 2844 C C . LYS A 1 363 ? 15.359 -27.297 3.096 1 98.38 363 LYS A C 1
ATOM 2846 O O . LYS A 1 363 ? 15.305 -28.141 3.994 1 98.38 363 LYS A O 1
ATOM 2851 N N . ASN A 1 364 ? 14.539 -26.281 3.027 1 98.69 364 ASN A N 1
ATOM 2852 C CA . ASN A 1 364 ? 13.461 -26.125 3.996 1 98.69 364 ASN A CA 1
ATOM 2853 C C . ASN A 1 364 ? 12.469 -27.281 3.914 1 98.69 364 ASN A C 1
ATOM 2855 O O . ASN A 1 364 ? 11.93 -27.719 4.934 1 98.69 364 ASN A O 1
ATOM 2859 N N . THR A 1 365 ? 12.227 -27.719 2.699 1 98.81 365 THR A N 1
ATOM 2860 C CA . THR A 1 365 ? 11.336 -28.859 2.508 1 98.81 365 THR A CA 1
ATOM 2861 C C . THR A 1 365 ? 11.93 -30.125 3.127 1 98.81 365 THR A C 1
ATOM 2863 O O . THR A 1 365 ? 11.227 -30.891 3.789 1 98.81 365 THR A O 1
ATOM 2866 N N . ALA A 1 366 ? 13.18 -30.312 2.875 1 98.56 366 ALA A N 1
ATOM 2867 C CA . ALA A 1 366 ? 13.875 -31.469 3.441 1 98.56 366 ALA A CA 1
ATOM 2868 C C . ALA A 1 366 ? 13.852 -31.422 4.965 1 98.56 366 ALA A C 1
ATOM 2870 O O . ALA A 1 366 ? 13.664 -32.469 5.617 1 98.56 366 ALA A O 1
ATOM 2871 N N . TYR A 1 367 ? 14.062 -30.281 5.496 1 98.75 367 TYR A N 1
ATOM 2872 C CA . TYR A 1 367 ? 14.016 -30.109 6.945 1 98.75 367 TYR A CA 1
ATOM 2873 C C . TYR A 1 367 ? 12.633 -30.422 7.488 1 98.75 367 TYR A C 1
ATOM 2875 O O . TYR A 1 367 ? 12.492 -31.141 8.477 1 98.75 367 TYR A O 1
ATOM 2883 N N . LEU A 1 368 ? 11.609 -29.875 6.848 1 98.81 368 LEU A N 1
ATOM 2884 C CA . LEU A 1 368 ? 10.234 -30.125 7.258 1 98.81 368 LEU A CA 1
ATOM 2885 C C . LEU A 1 368 ? 9.93 -31.625 7.215 1 98.81 368 LEU A C 1
ATOM 2887 O O . LEU A 1 368 ? 9.352 -32.188 8.156 1 98.81 368 LEU A O 1
ATOM 2891 N N . LYS A 1 369 ? 10.312 -32.25 6.117 1 98.81 369 LYS A N 1
ATOM 2892 C CA . LYS A 1 369 ? 10.086 -33.656 5.941 1 98.81 369 LYS A CA 1
ATOM 2893 C C . LYS A 1 369 ? 10.75 -34.469 7.055 1 98.81 369 LYS A C 1
ATOM 2895 O O . LYS A 1 369 ? 10.133 -35.375 7.633 1 98.81 369 LYS A O 1
ATOM 2900 N N . LYS A 1 370 ? 11.961 -34.125 7.305 1 98.62 370 LYS A N 1
ATOM 2901 C CA . LYS A 1 370 ? 12.711 -34.812 8.352 1 98.62 370 LYS A CA 1
ATOM 2902 C C . LYS A 1 370 ? 12.031 -34.688 9.703 1 98.62 370 LYS A C 1
ATOM 2904 O O . LYS A 1 370 ? 11.836 -35.656 10.422 1 98.62 370 LYS A O 1
ATOM 2909 N N . ARG A 1 371 ? 11.656 -33.531 10.055 1 98.69 371 ARG A N 1
ATOM 2910 C CA . ARG A 1 371 ? 11.047 -33.25 11.359 1 98.69 371 ARG A CA 1
ATOM 2911 C C . ARG A 1 371 ? 9.672 -33.906 11.461 1 98.69 371 ARG A C 1
ATOM 2913 O O . ARG A 1 371 ? 9.305 -34.438 12.516 1 98.69 371 ARG A O 1
ATOM 2920 N N . LEU A 1 372 ? 8.922 -33.875 10.367 1 98.69 372 LEU A N 1
ATOM 2921 C CA . LEU A 1 372 ? 7.613 -34.5 10.352 1 98.69 372 LEU A CA 1
ATOM 2922 C C . LEU A 1 372 ? 7.742 -36.031 10.508 1 98.69 372 LEU A C 1
ATOM 2924 O O . LEU A 1 372 ? 6.879 -36.656 11.117 1 98.69 372 LEU A O 1
ATOM 2928 N N . SER A 1 373 ? 8.797 -36.594 9.945 1 98.38 373 SER A N 1
ATOM 2929 C CA . SER A 1 373 ? 9.008 -38.031 10.008 1 98.38 373 SER A CA 1
ATOM 2930 C C . SER A 1 373 ? 9.234 -38.5 11.438 1 98.38 373 SER A C 1
ATOM 2932 O O . SER A 1 373 ? 9.102 -39.688 11.742 1 98.38 373 SER A O 1
ATOM 2934 N N . GLU A 1 374 ? 9.516 -37.594 12.297 1 97.62 374 GLU A N 1
ATOM 2935 C CA . GLU A 1 374 ? 9.727 -37.906 13.703 1 97.62 374 GLU A CA 1
ATOM 2936 C C . GLU A 1 374 ? 8.398 -38.156 14.422 1 97.62 374 GLU A C 1
ATOM 2938 O O . GLU A 1 374 ? 8.367 -38.75 15.484 1 97.62 374 GLU A O 1
ATOM 2943 N N . VAL A 1 375 ? 7.348 -37.656 13.836 1 97.62 375 VAL A N 1
ATOM 2944 C CA . VAL A 1 375 ? 6.117 -37.656 14.617 1 97.62 375 VAL A CA 1
ATOM 2945 C C . VAL A 1 375 ? 5 -38.344 13.82 1 97.62 375 VAL A C 1
ATOM 2947 O O . VAL A 1 375 ? 3.959 -38.688 14.375 1 97.62 375 VAL A O 1
ATOM 2950 N N . ALA A 1 376 ? 5.18 -38.562 12.57 1 97.94 376 ALA A N 1
ATOM 2951 C CA . ALA A 1 376 ? 4.176 -39.156 11.703 1 97.94 376 ALA A CA 1
ATOM 2952 C C . ALA A 1 376 ? 4.832 -39.938 10.555 1 97.94 376 ALA A C 1
ATOM 2954 O O . ALA A 1 376 ? 6.059 -39.938 10.43 1 97.94 376 ALA A O 1
ATOM 2955 N N . GLU A 1 377 ? 4.047 -40.594 9.742 1 98.06 377 GLU A N 1
ATOM 2956 C CA . GLU A 1 377 ? 4.59 -41.438 8.688 1 98.06 377 GLU A CA 1
ATOM 2957 C C . GLU A 1 377 ? 4.723 -40.656 7.375 1 98.06 377 GLU A C 1
ATOM 2959 O O . GLU A 1 377 ? 3.812 -39.938 6.98 1 98.06 377 GLU A O 1
ATOM 2964 N N . ILE A 1 378 ? 5.809 -40.812 6.742 1 98.38 378 ILE A N 1
ATOM 2965 C CA . ILE A 1 378 ? 6.02 -40.344 5.379 1 98.38 378 ILE A CA 1
ATOM 2966 C C . ILE A 1 378 ? 5.82 -41.5 4.398 1 98.38 378 ILE A C 1
ATOM 2968 O O . ILE A 1 378 ? 6.68 -42.375 4.273 1 98.38 378 ILE A O 1
ATOM 2972 N N . PRO A 1 379 ? 4.758 -41.438 3.682 1 97.5 379 PRO A N 1
ATOM 2973 C CA . PRO A 1 379 ? 4.391 -42.625 2.9 1 97.5 379 PRO A CA 1
ATOM 2974 C C . PRO A 1 379 ? 5.344 -42.875 1.736 1 97.5 379 PRO A C 1
ATOM 2976 O O . PRO A 1 379 ? 5.488 -44 1.294 1 97.5 379 PRO A O 1
ATOM 2979 N N . PHE A 1 380 ? 5.945 -41.844 1.178 1 97.44 380 PHE A N 1
ATOM 2980 C CA . PHE A 1 380 ? 6.816 -41.969 0.015 1 97.44 380 PHE A CA 1
ATOM 2981 C C . PHE A 1 380 ? 8.203 -41.406 0.307 1 97.44 380 PHE A C 1
ATOM 2983 O O . PHE A 1 380 ? 8.336 -40.344 0.917 1 97.44 380 PHE A O 1
ATOM 2990 N N . ASP A 1 381 ? 9.305 -42.094 -0.067 1 91.44 381 ASP A N 1
ATOM 2991 C CA . ASP A 1 381 ? 10.672 -41.75 0.291 1 91.44 381 ASP A CA 1
ATOM 2992 C C . ASP A 1 381 ? 11.328 -40.906 -0.804 1 91.44 381 ASP A C 1
ATOM 2994 O O . ASP A 1 381 ? 12.523 -40.594 -0.729 1 91.44 381 ASP A O 1
ATOM 2998 N N . GLY A 1 382 ? 10.688 -40.438 -1.793 1 95.19 382 GLY A N 1
ATOM 2999 C CA . GLY A 1 382 ? 11.297 -39.656 -2.854 1 95.19 382 GLY A CA 1
ATOM 3000 C C . GLY A 1 382 ? 11.664 -38.25 -2.42 1 95.19 382 GLY A C 1
ATOM 3001 O O . GLY A 1 382 ? 11.453 -37.875 -1.263 1 95.19 382 GLY A O 1
ATOM 3002 N N . VAL A 1 383 ? 12.359 -37.469 -3.262 1 97.25 383 VAL A N 1
ATOM 3003 C CA . VAL A 1 383 ? 12.742 -36.062 -3 1 97.25 383 VAL A CA 1
ATOM 3004 C C . VAL A 1 383 ? 11.523 -35.156 -3.158 1 97.25 383 VAL A C 1
ATOM 3006 O O . VAL A 1 383 ? 10.852 -35.188 -4.195 1 97.25 383 VAL A O 1
ATOM 3009 N N . ASN A 1 384 ? 11.211 -34.469 -2.105 1 98.56 384 ASN A N 1
ATOM 3010 C CA . ASN A 1 384 ? 10.086 -33.531 -2.135 1 98.56 384 ASN A CA 1
ATOM 3011 C C . ASN A 1 384 ? 10.539 -32.094 -2.412 1 98.56 384 ASN A C 1
ATOM 3013 O O . ASN A 1 384 ? 11.672 -31.734 -2.109 1 98.56 384 ASN A O 1
ATOM 3017 N N . PHE A 1 385 ? 9.625 -31.344 -2.959 1 98.62 385 PHE A N 1
ATOM 3018 C CA . PHE A 1 385 ? 9.789 -29.906 -3.145 1 98.62 385 PHE A CA 1
ATOM 3019 C C . PHE A 1 385 ? 8.516 -29.172 -2.74 1 98.62 385 PHE A C 1
ATOM 3021 O O . PHE A 1 385 ? 7.465 -29.344 -3.354 1 98.62 385 PHE A O 1
ATOM 3028 N N . LYS A 1 386 ? 8.5 -28.328 -1.754 1 98.56 386 LYS A N 1
ATOM 3029 C CA . LYS A 1 386 ? 7.445 -27.562 -1.103 1 98.56 386 LYS A CA 1
ATOM 3030 C C . LYS A 1 386 ? 6.504 -28.469 -0.315 1 98.56 386 LYS A C 1
ATOM 3032 O O . LYS A 1 386 ? 6.484 -28.438 0.917 1 98.56 386 LYS A O 1
ATOM 3037 N N . ASP A 1 387 ? 5.883 -29.453 -0.961 1 98.81 387 ASP A N 1
ATOM 3038 C CA . ASP A 1 387 ? 4.852 -30.25 -0.317 1 98.81 387 ASP A CA 1
ATOM 3039 C C . ASP A 1 387 ? 5.418 -31.594 0.172 1 98.81 387 ASP A C 1
ATOM 3041 O O . ASP A 1 387 ? 6.234 -32.219 -0.512 1 98.81 387 ASP A O 1
ATOM 3045 N N . VAL A 1 388 ? 4.98 -31.969 1.324 1 98.75 388 VAL A N 1
ATOM 3046 C CA . VAL A 1 388 ? 5.305 -33.25 1.923 1 98.75 388 VAL A CA 1
ATOM 3047 C C . VAL A 1 388 ? 4.02 -33.938 2.375 1 98.75 388 VAL A C 1
ATOM 3049 O O . VAL A 1 388 ? 3.279 -33.406 3.203 1 98.75 388 VAL A O 1
ATOM 3052 N N . LEU A 1 389 ? 3.795 -35.125 1.818 1 98.75 389 LEU A N 1
ATOM 3053 C CA . LEU A 1 389 ? 2.648 -35.906 2.242 1 98.75 389 LEU A CA 1
ATOM 3054 C C . LEU A 1 389 ? 2.936 -36.625 3.562 1 98.75 389 LEU A C 1
ATOM 3056 O O . LEU A 1 389 ? 3.955 -37.312 3.699 1 98.75 389 LEU A O 1
ATOM 3060 N N . VAL A 1 390 ? 2.061 -36.438 4.5 1 98.69 390 VAL A N 1
ATOM 3061 C CA . VAL A 1 390 ? 2.219 -37 5.836 1 98.69 390 VAL A CA 1
ATOM 3062 C C . VAL A 1 390 ? 0.96 -37.75 6.223 1 98.69 390 VAL A C 1
ATOM 3064 O O . VAL A 1 390 ? -0.156 -37.281 6.051 1 98.69 390 VAL A O 1
ATOM 3067 N N . ARG A 1 391 ? 1.121 -38.969 6.715 1 98.19 391 ARG A N 1
ATOM 3068 C CA . ARG A 1 391 ? 0.005 -39.812 7.121 1 98.19 391 ARG A CA 1
ATOM 3069 C C . ARG A 1 391 ? -0.056 -39.938 8.641 1 98.19 391 ARG A C 1
ATOM 3071 O O . ARG A 1 391 ? 0.973 -40.125 9.289 1 98.19 391 ARG A O 1
ATOM 3078 N N . PHE A 1 392 ? -1.225 -39.844 9.094 1 98.12 392 PHE A N 1
ATOM 3079 C CA . PHE A 1 392 ? -1.444 -39.875 10.531 1 98.12 392 PHE A CA 1
ATOM 3080 C C . PHE A 1 392 ? -2.312 -41.094 10.906 1 98.12 392 PHE A C 1
ATOM 3082 O O . PHE A 1 392 ? -3.039 -41.625 10.062 1 98.12 392 PHE A O 1
ATOM 3089 N N . ASP A 1 393 ? -2.271 -41.5 12.203 1 95.44 393 ASP A N 1
ATOM 3090 C CA . ASP A 1 393 ? -3.062 -42.625 12.711 1 95.44 393 ASP A CA 1
ATOM 3091 C C . ASP A 1 393 ? -4.391 -42.125 13.289 1 95.44 393 ASP A C 1
ATOM 3093 O O . ASP A 1 393 ? -5.277 -42.938 13.578 1 95.44 393 ASP A O 1
ATOM 3097 N N . LYS A 1 394 ? -4.496 -40.844 13.445 1 95.81 394 LYS A N 1
ATOM 3098 C CA . LYS A 1 394 ? -5.707 -40.188 13.93 1 95.81 394 LYS A CA 1
ATOM 3099 C C . LYS A 1 394 ? -6.371 -39.375 12.82 1 95.81 394 LYS A C 1
ATOM 3101 O O . LYS A 1 394 ? -5.703 -38.938 11.883 1 95.81 394 LYS A O 1
ATOM 3106 N N . PRO A 1 395 ? -7.719 -39.281 13.008 1 97.25 395 PRO A N 1
ATOM 3107 C CA . PRO A 1 395 ? -8.367 -38.438 12.016 1 97.25 395 PRO A CA 1
ATOM 3108 C C . PRO A 1 395 ? -7.711 -37.062 11.914 1 97.25 395 PRO A C 1
ATOM 3110 O O . PRO A 1 395 ? -7.562 -36.344 12.914 1 97.25 395 PRO A O 1
ATOM 3113 N N . TYR A 1 396 ? -7.391 -36.656 10.734 1 97.94 396 TYR A N 1
ATOM 3114 C CA . TYR A 1 396 ? -6.613 -35.438 10.547 1 97.94 396 TYR A CA 1
ATOM 3115 C C . TYR A 1 396 ? -7.406 -34.219 10.969 1 97.94 396 TYR A C 1
ATOM 3117 O O . TYR A 1 396 ? -6.84 -33.25 11.469 1 97.94 396 TYR A O 1
ATOM 3125 N N . ARG A 1 397 ? -8.688 -34.25 10.773 1 97.62 397 ARG A N 1
ATOM 3126 C CA . ARG A 1 397 ? -9.539 -33.125 11.172 1 97.62 397 ARG A CA 1
ATOM 3127 C C . ARG A 1 397 ? -9.336 -32.781 12.641 1 97.62 397 ARG A C 1
ATOM 3129 O O . ARG A 1 397 ? -9.297 -31.609 13 1 97.62 397 ARG A O 1
ATOM 3136 N N . GLU A 1 398 ? -9.195 -33.75 13.492 1 98 398 GLU A N 1
ATOM 3137 C CA . GLU A 1 398 ? -8.969 -33.531 14.922 1 98 398 GLU A CA 1
ATOM 3138 C C . GLU A 1 398 ? -7.586 -32.938 15.172 1 98 398 GLU A C 1
ATOM 3140 O O . GLU A 1 398 ? -7.434 -32.031 16.016 1 98 398 GLU A O 1
ATOM 3145 N N . ILE A 1 399 ? -6.676 -33.469 14.422 1 98.31 399 ILE A N 1
ATOM 3146 C CA . ILE A 1 399 ? -5.312 -32.969 14.531 1 98.31 399 ILE A CA 1
ATOM 3147 C C . ILE A 1 399 ? -5.273 -31.5 14.117 1 98.31 399 ILE A C 1
ATOM 3149 O O . ILE A 1 399 ? -4.715 -30.656 14.828 1 98.31 399 ILE A O 1
ATOM 3153 N N . HIS A 1 400 ? -5.918 -31.203 13.008 1 98.44 400 HIS A N 1
ATOM 3154 C CA . HIS A 1 400 ? -5.902 -29.859 12.469 1 98.44 400 HIS A CA 1
ATOM 3155 C C . HIS A 1 400 ? -6.598 -28.875 13.414 1 98.44 400 HIS A C 1
ATOM 3157 O O . HIS A 1 400 ? -6.133 -27.75 13.594 1 98.44 400 HIS A O 1
ATOM 3163 N N . GLU A 1 401 ? -7.68 -29.266 13.992 1 98.06 401 GLU A N 1
ATOM 3164 C CA . GLU A 1 401 ? -8.398 -28.422 14.938 1 98.06 401 GLU A CA 1
ATOM 3165 C C . GLU A 1 401 ? -7.516 -28.062 16.141 1 98.06 401 GLU A C 1
ATOM 3167 O O . GLU A 1 401 ? -7.539 -26.938 16.625 1 98.06 401 GLU A O 1
ATOM 3172 N N . GLU A 1 402 ? -6.762 -29.031 16.609 1 98.06 402 GLU A N 1
ATOM 3173 C CA . GLU A 1 402 ? -5.855 -28.797 17.734 1 98.06 402 GLU A CA 1
ATOM 3174 C C . GLU A 1 402 ? -4.723 -27.859 17.328 1 98.06 402 GLU A C 1
ATOM 3176 O O . GLU A 1 402 ? -4.273 -27.047 18.141 1 98.06 402 GLU A O 1
ATOM 3181 N N . LEU A 1 403 ? -4.246 -28.016 16.094 1 98.38 403 LEU A N 1
ATOM 3182 C CA . LEU A 1 403 ? -3.217 -27.109 15.602 1 98.38 403 LEU A CA 1
ATOM 3183 C C . LEU A 1 403 ? -3.736 -25.688 15.531 1 98.38 403 LEU A C 1
ATOM 3185 O O . LEU A 1 403 ? -3.043 -24.75 15.938 1 98.38 403 LEU A O 1
ATOM 3189 N N . LEU A 1 404 ? -4.984 -25.516 15.055 1 97.62 404 LEU A N 1
ATOM 3190 C CA . LEU A 1 404 ? -5.59 -24.188 14.922 1 97.62 404 LEU A CA 1
ATOM 3191 C C . LEU A 1 404 ? -5.719 -23.516 16.281 1 97.62 404 LEU A C 1
ATOM 3193 O O . LEU A 1 404 ? -5.516 -22.297 16.406 1 97.62 404 LEU A O 1
ATOM 3197 N N . LYS A 1 405 ? -6.016 -24.297 17.312 1 97.06 405 LYS A N 1
ATOM 3198 C CA . LYS A 1 405 ? -6.105 -23.766 18.672 1 97.06 405 LYS A CA 1
ATOM 3199 C C . LYS A 1 405 ? -4.762 -23.203 19.125 1 97.06 405 LYS A C 1
ATOM 3201 O O . LYS A 1 405 ? -4.715 -22.312 19.984 1 97.06 405 LYS A O 1
ATOM 3206 N N . ARG A 1 406 ? -3.764 -23.766 18.547 1 96.62 406 ARG A N 1
ATOM 3207 C CA . ARG A 1 406 ? -2.41 -23.344 18.906 1 96.62 406 ARG A CA 1
ATOM 3208 C C . ARG A 1 406 ? -1.876 -22.328 17.906 1 96.62 406 ARG A C 1
ATOM 3210 O O . ARG A 1 406 ? -0.675 -22.047 17.875 1 96.62 406 ARG A O 1
ATOM 3217 N N . ASN A 1 407 ? -2.723 -21.828 16.969 1 96.12 407 ASN A N 1
ATOM 3218 C CA . ASN A 1 407 ? -2.422 -20.797 15.984 1 96.12 407 ASN A CA 1
ATOM 3219 C C . ASN A 1 407 ? -1.456 -21.312 14.914 1 96.12 407 ASN A C 1
ATOM 3221 O O . ASN A 1 407 ? -0.537 -20.594 14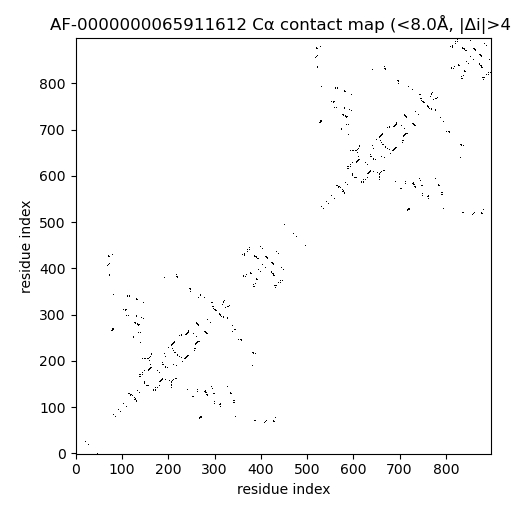.516 1 96.12 407 ASN A O 1
ATOM 3225 N N . ILE A 1 408 ? -1.576 -22.531 14.578 1 98.19 408 ILE A N 1
ATOM 3226 C CA . ILE A 1 408 ? -0.826 -23.141 13.484 1 98.19 408 ILE A CA 1
ATOM 3227 C C . ILE A 1 408 ? -1.792 -23.672 12.422 1 98.19 408 ILE A C 1
ATOM 3229 O O . ILE A 1 408 ? -2.699 -24.453 12.727 1 98.19 408 ILE A O 1
ATOM 3233 N N . HIS A 1 409 ? -1.67 -23.188 11.258 1 97.88 409 HIS A N 1
ATOM 3234 C CA . HIS A 1 409 ? -2.459 -23.719 10.156 1 97.88 409 HIS A CA 1
ATOM 3235 C C . HIS A 1 409 ? -1.78 -24.938 9.531 1 97.88 409 HIS A C 1
ATOM 3237 O O . HIS A 1 409 ? -0.761 -24.812 8.852 1 97.88 409 HIS A O 1
ATOM 3243 N N . GLY A 1 410 ? -2.338 -26.062 9.711 1 98.25 410 GLY A N 1
ATOM 3244 C CA . GLY A 1 410 ? -1.74 -27.344 9.32 1 98.25 410 GLY A CA 1
ATOM 3245 C C . GLY A 1 410 ? -1.794 -27.578 7.824 1 98.25 410 GLY A C 1
ATOM 3246 O O . GLY A 1 410 ? -1.819 -26.641 7.031 1 98.25 410 GLY A O 1
ATOM 3247 N N . GLY A 1 411 ? -1.626 -28.875 7.43 1 98.25 411 GLY A N 1
ATOM 3248 C CA . GLY A 1 411 ? -1.535 -29.266 6.031 1 98.25 411 GLY A CA 1
ATOM 3249 C C . GLY A 1 411 ? -2.889 -29.422 5.367 1 98.25 411 GLY A C 1
ATOM 3250 O O . GLY A 1 411 ? -3.926 -29.344 6.031 1 98.25 411 GLY A O 1
ATOM 3251 N N . TYR A 1 412 ? -2.869 -29.594 4.09 1 98.25 412 TYR A N 1
ATOM 3252 C CA . TYR A 1 412 ? -4.062 -29.812 3.283 1 98.25 412 TYR A CA 1
ATOM 3253 C C . TYR A 1 412 ? -4.488 -31.281 3.34 1 98.25 412 TYR A C 1
ATOM 3255 O O . TYR A 1 412 ? -3.756 -32.156 2.898 1 98.25 412 TYR A O 1
ATOM 3263 N N . TYR A 1 413 ? -5.664 -31.516 3.838 1 98.5 413 TYR A N 1
ATOM 3264 C CA . TYR A 1 413 ? -6.184 -32.875 3.941 1 98.5 413 TYR A CA 1
ATOM 3265 C C . TYR A 1 413 ? -6.461 -33.469 2.562 1 98.5 413 TYR A C 1
ATOM 3267 O O . TYR A 1 413 ? -7.211 -32.875 1.772 1 98.5 413 TYR A O 1
ATOM 3275 N N . VAL A 1 414 ? -5.852 -34.656 2.301 1 97.94 414 VAL A N 1
ATOM 3276 C CA . VAL A 1 414 ? -5.969 -35.188 0.95 1 97.94 414 VAL A CA 1
ATOM 3277 C C . VAL A 1 414 ? -6.859 -36.438 0.959 1 97.94 414 VAL A C 1
ATOM 3279 O O . VAL A 1 414 ? -7.242 -36.938 -0.098 1 97.94 414 VAL A O 1
ATOM 3282 N N . GLY A 1 415 ? -7.281 -36.906 2.098 1 95.31 415 GLY A N 1
ATOM 3283 C CA . GLY A 1 415 ? -8.008 -38.156 2.227 1 95.31 415 GLY A CA 1
ATOM 3284 C C . GLY A 1 415 ? -9.32 -38.156 1.467 1 95.31 415 GLY A C 1
ATOM 3285 O O . GLY A 1 415 ? -9.789 -39.219 1.033 1 95.31 415 GLY A O 1
ATOM 3286 N N . SER A 1 416 ? -9.906 -37 1.302 1 94.62 416 SER A N 1
ATOM 3287 C CA . SER A 1 416 ? -11.164 -36.906 0.574 1 94.62 416 SER A CA 1
ATOM 3288 C C . SER A 1 416 ? -10.969 -37.188 -0.913 1 94.62 416 SER A C 1
ATOM 3290 O O . SER A 1 416 ? -11.875 -37.688 -1.586 1 94.62 416 SER A O 1
ATOM 3292 N N . HIS A 1 417 ? -9.797 -36.938 -1.417 1 96.19 417 HIS A N 1
ATOM 3293 C CA . HIS A 1 417 ? -9.477 -37.094 -2.832 1 96.19 417 HIS A CA 1
ATOM 3294 C C . HIS A 1 417 ? -8.805 -38.438 -3.104 1 96.19 417 HIS A C 1
ATOM 3296 O O . HIS A 1 417 ? -8.969 -39 -4.184 1 96.19 417 HIS A O 1
ATOM 3302 N N . PHE A 1 418 ? -8.039 -38.875 -2.105 1 97 418 PHE A N 1
ATOM 3303 C CA . PHE A 1 418 ? -7.273 -40.125 -2.205 1 97 418 PHE A CA 1
ATOM 3304 C C . PHE A 1 418 ? -7.492 -41 -0.974 1 97 418 PHE A C 1
ATOM 3306 O O . PHE A 1 418 ? -6.59 -41.125 -0.147 1 97 418 PHE A O 1
ATOM 3313 N N . PRO A 1 419 ? -8.609 -41.625 -0.957 1 95.88 419 PRO A N 1
ATOM 3314 C CA . PRO A 1 419 ? -8.922 -42.438 0.231 1 95.88 419 PRO A CA 1
ATOM 3315 C C . PRO A 1 419 ? -7.879 -43.531 0.506 1 95.88 419 PRO A C 1
ATOM 3317 O O . PRO A 1 419 ? -7.68 -43.906 1.659 1 95.88 419 PRO A O 1
ATOM 3320 N N . GLU A 1 420 ? -7.227 -43.969 -0.542 1 94.88 420 GLU A N 1
ATOM 3321 C CA . GLU A 1 420 ? -6.23 -45.031 -0.406 1 94.88 420 GLU A CA 1
ATOM 3322 C C . GLU A 1 420 ? -5.035 -44.562 0.417 1 94.88 420 GLU A C 1
ATOM 3324 O O . GLU A 1 420 ? -4.246 -45.375 0.899 1 94.88 420 GLU A O 1
ATOM 3329 N N . LEU A 1 421 ? -4.926 -43.281 0.667 1 96.62 421 LEU A N 1
ATOM 3330 C CA . LEU A 1 421 ? -3.799 -42.719 1.417 1 96.62 421 LEU A CA 1
ATOM 3331 C C . LEU A 1 421 ? -4.156 -42.562 2.891 1 96.62 421 LEU A C 1
ATOM 3333 O O . LEU A 1 421 ? -3.303 -42.188 3.705 1 96.62 421 LEU A O 1
ATOM 3337 N N . GLY A 1 422 ? -5.367 -42.844 3.262 1 96.44 422 GLY A N 1
ATOM 3338 C CA . GLY A 1 422 ? -5.789 -42.719 4.648 1 96.44 422 GLY A CA 1
ATOM 3339 C C . GLY A 1 422 ? -5.832 -41.281 5.137 1 96.44 422 GLY A C 1
ATOM 3340 O O . GLY A 1 422 ? -6.238 -40.375 4.402 1 96.44 422 GLY A O 1
ATOM 3341 N N . GLU A 1 423 ? -5.551 -41.125 6.457 1 97.75 423 GLU A N 1
ATOM 3342 C CA . GLU A 1 423 ? -5.539 -39.812 7.066 1 97.75 423 GLU A CA 1
ATOM 3343 C C . GLU A 1 423 ? -4.227 -39.094 6.777 1 97.75 423 GLU A C 1
ATOM 3345 O O . GLU A 1 423 ? -3.34 -39.031 7.633 1 97.75 423 GLU A O 1
ATOM 3350 N N . ALA A 1 424 ? -4.23 -38.562 5.57 1 98.19 424 ALA A N 1
ATOM 3351 C CA . ALA A 1 424 ? -2.992 -37.938 5.109 1 98.19 424 ALA A CA 1
ATOM 3352 C C . ALA A 1 424 ? -3.221 -36.469 4.738 1 98.19 424 ALA A C 1
ATOM 3354 O O . ALA A 1 424 ? -4.32 -36.094 4.332 1 98.19 424 ALA A O 1
ATOM 3355 N N . ALA A 1 425 ? -2.199 -35.656 4.957 1 98.56 425 ALA A N 1
ATOM 3356 C CA . ALA A 1 425 ? -2.252 -34.25 4.629 1 98.56 425 ALA A CA 1
ATOM 3357 C C . ALA A 1 425 ? -0.938 -33.781 4.016 1 98.56 425 ALA A C 1
ATOM 3359 O O . ALA A 1 425 ? 0.123 -34.344 4.297 1 98.56 425 ALA A O 1
ATOM 3360 N N . LEU A 1 426 ? -1.036 -32.781 3.145 1 98.69 426 LEU A N 1
ATOM 3361 C CA . LEU A 1 426 ? 0.14 -32.188 2.535 1 98.69 426 LEU A CA 1
ATOM 3362 C C . LEU A 1 426 ? 0.613 -30.984 3.354 1 98.69 426 LEU A C 1
ATOM 3364 O O . LEU A 1 426 ? -0.101 -29.984 3.469 1 98.69 426 LEU A O 1
ATOM 3368 N N . PHE A 1 427 ? 1.8 -31.078 3.893 1 98.81 427 PHE A N 1
ATOM 3369 C CA . PHE A 1 427 ? 2.447 -29.969 4.586 1 98.81 427 PHE A CA 1
ATOM 3370 C C . PHE A 1 427 ? 3.484 -29.297 3.689 1 98.81 427 PHE A C 1
ATOM 3372 O O . PHE A 1 427 ? 4.262 -29.984 3.016 1 98.81 427 PHE A O 1
ATOM 3379 N N . ALA A 1 428 ? 3.484 -28.016 3.713 1 98.69 428 ALA A N 1
ATOM 3380 C CA . ALA A 1 428 ? 4.324 -27.328 2.73 1 98.69 428 ALA A CA 1
ATOM 3381 C C . ALA A 1 428 ? 5.355 -26.438 3.414 1 98.69 428 ALA A C 1
ATOM 3383 O O . ALA A 1 428 ? 5.113 -25.938 4.516 1 98.69 428 ALA A O 1
ATOM 3384 N N . ALA A 1 429 ? 6.473 -26.25 2.768 1 98.62 429 ALA A N 1
ATOM 3385 C CA . ALA A 1 429 ? 7.516 -25.281 3.129 1 98.62 429 ALA A CA 1
ATOM 3386 C C . ALA A 1 429 ? 7.996 -24.516 1.905 1 98.62 429 ALA A C 1
ATOM 3388 O O . ALA A 1 429 ? 8 -25.047 0.79 1 98.62 429 ALA A O 1
ATOM 3389 N N . THR A 1 430 ? 8.297 -23.297 2.068 1 98.44 430 THR A N 1
ATOM 3390 C CA . THR A 1 430 ? 8.922 -22.438 1.061 1 98.44 430 THR A CA 1
ATOM 3391 C C . THR A 1 430 ? 10.188 -21.797 1.607 1 98.44 430 THR A C 1
ATOM 3393 O O . THR A 1 430 ? 10.742 -22.25 2.611 1 98.44 430 THR A O 1
ATOM 3396 N N . GLU A 1 431 ? 10.664 -20.797 0.907 1 97.94 431 GLU A N 1
ATOM 3397 C CA . GLU A 1 431 ? 11.859 -20.094 1.354 1 97.94 431 GLU A CA 1
ATOM 3398 C C . GLU A 1 431 ? 11.57 -19.219 2.566 1 97.94 431 GLU A C 1
ATOM 3400 O O . GLU A 1 431 ? 12.484 -18.797 3.273 1 97.94 431 GLU A O 1
ATOM 3405 N N . THR A 1 432 ? 10.273 -19.031 2.816 1 97.25 432 THR A N 1
ATOM 3406 C CA . THR A 1 432 ? 9.883 -18.141 3.898 1 97.25 432 THR A CA 1
ATOM 3407 C C . THR A 1 432 ? 9.617 -18.922 5.18 1 97.25 432 THR A C 1
ATOM 3409 O O . THR A 1 432 ? 9.398 -18.328 6.242 1 97.25 432 THR A O 1
ATOM 3412 N N . THR A 1 433 ? 9.594 -20.25 5.02 1 97.75 433 THR A N 1
ATOM 3413 C CA . THR A 1 433 ? 9.312 -21.078 6.184 1 97.75 433 THR A CA 1
ATOM 3414 C C . THR A 1 433 ? 10.445 -20.984 7.203 1 97.75 433 THR A C 1
ATOM 3416 O O . THR A 1 433 ? 11.609 -21.188 6.855 1 97.75 433 THR A O 1
ATOM 3419 N N . ARG A 1 434 ? 10.109 -20.781 8.414 1 95.31 434 ARG A N 1
ATOM 3420 C CA . ARG A 1 434 ? 11.086 -20.562 9.469 1 95.31 434 ARG A CA 1
ATOM 3421 C C . ARG A 1 434 ? 11.25 -21.812 10.336 1 95.31 434 ARG A C 1
ATOM 3423 O O . ARG A 1 434 ? 10.281 -22.547 10.562 1 95.31 434 ARG A O 1
ATOM 3430 N N . LYS A 1 435 ? 12.445 -21.906 10.828 1 97.12 435 LYS A N 1
ATOM 3431 C CA . LYS A 1 435 ? 12.75 -23.031 11.695 1 97.12 435 LYS A CA 1
ATOM 3432 C C . LYS A 1 435 ? 11.852 -23.047 12.922 1 97.12 435 LYS A C 1
ATOM 3434 O O . LYS A 1 435 ? 11.367 -24.109 13.336 1 97.12 435 LYS A O 1
ATOM 3439 N N . GLU A 1 436 ? 11.617 -21.859 13.445 1 96.25 436 GLU A N 1
ATOM 3440 C CA . GLU A 1 436 ? 10.805 -21.766 14.656 1 96.25 436 GLU A CA 1
ATOM 3441 C C . GLU A 1 436 ? 9.367 -22.203 14.391 1 96.25 436 GLU A C 1
ATOM 3443 O O . GLU A 1 436 ? 8.703 -22.75 15.281 1 96.25 436 GLU A O 1
ATOM 3448 N N . TRP A 1 437 ? 8.883 -21.953 13.18 1 97.69 437 TRP A N 1
ATOM 3449 C CA . TRP A 1 437 ? 7.543 -22.391 12.82 1 97.69 437 TRP A CA 1
ATOM 3450 C C . TRP A 1 437 ? 7.465 -23.922 12.773 1 97.69 437 TRP A C 1
ATOM 3452 O O . TRP A 1 437 ? 6.512 -24.516 13.281 1 97.69 437 TRP A O 1
ATOM 3462 N N . VAL A 1 438 ? 8.461 -24.531 12.18 1 98.62 438 VAL A N 1
ATOM 3463 C CA . VAL A 1 438 ? 8.508 -25.984 12.062 1 98.62 438 VAL A CA 1
ATOM 3464 C C . VAL A 1 438 ? 8.617 -26.625 13.445 1 98.62 438 VAL A C 1
ATOM 3466 O O . VAL A 1 438 ? 7.93 -27.594 13.75 1 98.62 438 VAL A O 1
ATOM 3469 N N . ASP A 1 439 ? 9.492 -26.047 14.258 1 98.19 439 ASP A N 1
ATOM 3470 C CA . ASP A 1 439 ? 9.656 -26.562 15.617 1 98.19 439 ASP A CA 1
ATOM 3471 C C . ASP A 1 439 ? 8.344 -26.5 16.391 1 98.19 439 ASP A C 1
ATOM 3473 O O . ASP A 1 439 ? 8 -27.438 17.109 1 98.19 439 ASP A O 1
ATOM 3477 N N . ALA A 1 440 ? 7.68 -25.406 16.234 1 98.19 440 ALA A N 1
ATOM 3478 C CA . ALA A 1 440 ? 6.387 -25.25 16.906 1 98.19 440 ALA A CA 1
ATOM 3479 C C . ALA A 1 440 ? 5.383 -26.281 16.375 1 98.19 440 ALA A C 1
ATOM 3481 O O . ALA A 1 440 ? 4.605 -26.844 17.156 1 98.19 440 ALA A O 1
ATOM 3482 N N . LEU A 1 441 ? 5.371 -26.484 15.117 1 98.69 441 LEU A N 1
ATOM 3483 C CA . LEU A 1 441 ? 4.496 -27.469 14.5 1 98.69 441 LEU A CA 1
ATOM 3484 C C . LEU A 1 441 ? 4.77 -28.859 15.07 1 98.69 441 LEU A C 1
ATOM 3486 O O . LEU A 1 441 ? 3.838 -29.562 15.469 1 98.69 441 LEU A O 1
ATOM 3490 N N . ILE A 1 442 ? 6.031 -29.25 15.156 1 98.62 442 ILE A N 1
ATOM 3491 C CA . ILE A 1 442 ? 6.422 -30.578 15.609 1 98.62 442 ILE A CA 1
ATOM 3492 C C . ILE A 1 442 ? 6.047 -30.75 17.078 1 98.62 442 ILE A C 1
ATOM 3494 O O . ILE A 1 442 ? 5.531 -31.797 17.484 1 98.62 442 ILE A O 1
ATOM 3498 N N . SER A 1 443 ? 6.34 -29.734 17.828 1 98.31 443 SER A N 1
ATOM 3499 C CA . SER A 1 443 ? 5.973 -29.781 19.234 1 98.31 443 SER A CA 1
ATOM 3500 C C . SER A 1 443 ? 4.469 -29.969 19.406 1 98.31 443 SER A C 1
ATOM 3502 O O . SER A 1 443 ? 4.027 -30.766 20.234 1 98.31 443 SER A O 1
ATOM 3504 N N . ALA A 1 444 ? 3.736 -29.25 18.656 1 98.31 444 ALA A N 1
ATOM 3505 C CA . ALA A 1 444 ? 2.281 -29.359 18.719 1 98.31 444 ALA A CA 1
ATOM 3506 C C . ALA A 1 444 ? 1.803 -30.734 18.297 1 98.31 444 ALA A C 1
ATOM 3508 O O . ALA A 1 444 ? 0.926 -31.328 18.938 1 98.31 444 ALA A O 1
ATOM 3509 N N . LEU A 1 445 ? 2.357 -31.281 17.234 1 98.25 445 LEU A N 1
ATOM 3510 C CA . LEU A 1 445 ? 1.962 -32.594 16.719 1 98.25 445 LEU A CA 1
ATOM 3511 C C . LEU A 1 445 ? 2.287 -33.688 17.734 1 98.25 445 LEU A C 1
ATOM 3513 O O . LEU A 1 445 ? 1.515 -34.625 17.891 1 98.25 445 LEU A O 1
ATOM 3517 N N . LYS A 1 446 ? 3.404 -33.594 18.406 1 97.25 446 LYS A N 1
ATOM 3518 C CA . LYS A 1 446 ? 3.785 -34.562 19.438 1 97.25 446 LYS A CA 1
ATOM 3519 C C . LYS A 1 446 ? 2.744 -34.625 20.547 1 97.25 446 LYS A C 1
ATOM 3521 O O . LYS A 1 446 ? 2.473 -35.688 21.078 1 97.25 446 LYS A O 1
ATOM 3526 N N . GLU A 1 447 ? 2.189 -33.531 20.812 1 96.44 447 GLU A N 1
ATOM 3527 C CA . GLU A 1 447 ? 1.195 -33.438 21.875 1 96.44 447 GLU A CA 1
ATOM 3528 C C . GLU A 1 447 ? -0.157 -33.969 21.406 1 96.44 447 GLU A C 1
ATOM 3530 O O . GLU A 1 447 ? -0.907 -34.562 22.188 1 96.44 447 GLU A O 1
ATOM 3535 N N . VAL A 1 448 ? -0.438 -33.75 20.203 1 94.94 448 VAL A N 1
ATOM 3536 C CA . VAL A 1 448 ? -1.785 -34 19.703 1 94.94 448 VAL A CA 1
ATOM 3537 C C . VAL A 1 448 ? -1.902 -35.469 19.234 1 94.94 448 VAL A C 1
ATOM 3539 O O . VAL A 1 448 ? -2.982 -36.062 19.281 1 94.94 448 VAL A O 1
ATOM 3542 N N . ILE A 1 449 ? -0.836 -36.031 18.719 1 90.75 449 ILE A N 1
ATOM 3543 C CA . ILE A 1 449 ? -0.918 -37.344 18.109 1 90.75 449 ILE A CA 1
ATOM 3544 C C . ILE A 1 449 ? -0.614 -38.438 19.141 1 90.75 449 ILE A C 1
ATOM 3546 O O . ILE A 1 449 ? -1.217 -39.5 19.125 1 90.75 449 ILE A O 1
ATOM 3550 N N . MET B 1 1 ? 23 -12.836 1.118 1 32.31 1 MET B N 1
ATOM 3551 C CA . MET B 1 1 ? 22.703 -11.406 1.228 1 32.31 1 MET B CA 1
ATOM 3552 C C . MET B 1 1 ? 22.891 -10.711 -0.113 1 32.31 1 MET B C 1
ATOM 3554 O O . MET B 1 1 ? 23.953 -10.828 -0.735 1 32.31 1 MET B O 1
ATOM 3558 N N . GLY B 1 2 ? 21.875 -10.547 -0.75 1 42.97 2 GLY B N 1
ATOM 3559 C CA . GLY B 1 2 ? 21.938 -9.977 -2.088 1 42.97 2 GLY B CA 1
ATOM 3560 C C . GLY B 1 2 ? 22.812 -8.742 -2.174 1 42.97 2 GLY B C 1
ATOM 3561 O O . GLY B 1 2 ? 22.797 -7.898 -1.274 1 42.97 2 GLY B O 1
ATOM 3562 N N . ASN B 1 3 ? 23.891 -9 -2.723 1 47.09 3 ASN B N 1
ATOM 3563 C CA . ASN B 1 3 ? 24.781 -7.902 -3.08 1 47.09 3 ASN B CA 1
ATOM 3564 C C . ASN B 1 3 ? 24.016 -6.746 -3.721 1 47.09 3 ASN B C 1
ATOM 3566 O O . ASN B 1 3 ? 23.047 -6.969 -4.449 1 47.09 3 ASN B O 1
ATOM 3570 N N . HIS B 1 4 ? 23.953 -5.727 -2.92 1 50.31 4 HIS B N 1
ATOM 3571 C CA . HIS B 1 4 ? 23.578 -4.445 -3.504 1 50.31 4 HIS B CA 1
ATOM 3572 C C . HIS B 1 4 ? 24.047 -4.34 -4.953 1 50.31 4 HIS B C 1
ATOM 3574 O O . HIS B 1 4 ? 25.109 -4.844 -5.301 1 50.31 4 HIS B O 1
ATOM 3580 N N . TYR B 1 5 ? 23.094 -4.352 -5.723 1 53.94 5 TYR B N 1
ATOM 3581 C CA . TYR B 1 5 ? 23.516 -4.055 -7.086 1 53.94 5 TYR B CA 1
ATOM 3582 C C . TYR B 1 5 ? 24.422 -2.828 -7.129 1 53.94 5 TYR B C 1
ATOM 3584 O O . TYR B 1 5 ? 23.984 -1.723 -6.785 1 53.94 5 TYR B O 1
ATOM 3592 N N . ILE B 1 6 ? 25.578 -3.102 -6.992 1 60.91 6 ILE B N 1
ATOM 3593 C CA . ILE B 1 6 ? 26.531 -2.039 -7.277 1 60.91 6 ILE B CA 1
ATOM 3594 C C . ILE B 1 6 ? 26.906 -2.061 -8.758 1 60.91 6 ILE B C 1
ATOM 3596 O O . ILE B 1 6 ? 27.562 -2.994 -9.227 1 60.91 6 ILE B O 1
ATOM 3600 N N . PRO B 1 7 ? 26.375 -1.066 -9.273 1 63 7 PRO B N 1
ATOM 3601 C CA . PRO B 1 7 ? 26.75 -1.024 -10.688 1 63 7 PRO B CA 1
ATOM 3602 C C . PRO B 1 7 ? 28.266 -1.171 -10.898 1 63 7 PRO B C 1
ATOM 3604 O O . PRO B 1 7 ? 29.047 -0.764 -10.039 1 63 7 PRO B O 1
ATOM 3607 N N . ASN B 1 8 ? 28.734 -1.938 -11.711 1 69.5 8 ASN B N 1
ATOM 3608 C CA . ASN B 1 8 ? 30.094 -2.035 -12.227 1 69.5 8 ASN B CA 1
ATOM 3609 C C . ASN B 1 8 ? 30.969 -2.924 -11.352 1 69.5 8 ASN B C 1
ATOM 3611 O O . ASN B 1 8 ? 32.188 -2.918 -11.477 1 69.5 8 ASN B O 1
ATOM 3615 N N . SER B 1 9 ? 30.312 -3.502 -10.352 1 74.12 9 SER B N 1
ATOM 3616 C CA . SER B 1 9 ? 31.078 -4.379 -9.477 1 74.12 9 SER B CA 1
ATOM 3617 C C . SER B 1 9 ? 31.891 -5.398 -10.281 1 74.12 9 SER B C 1
ATOM 3619 O O . SER B 1 9 ? 33 -5.746 -9.906 1 74.12 9 SER B O 1
ATOM 3621 N N . ALA B 1 10 ? 31.438 -5.703 -11.398 1 73.38 10 ALA B N 1
ATOM 3622 C CA . ALA B 1 10 ? 32.094 -6.691 -12.25 1 73.38 10 ALA B CA 1
ATOM 3623 C C . ALA B 1 10 ? 33.344 -6.102 -12.914 1 73.38 10 ALA B C 1
ATOM 3625 O O . ALA B 1 10 ? 34.219 -6.836 -13.383 1 73.38 10 ALA B O 1
ATOM 3626 N N . HIS B 1 11 ? 33.375 -4.82 -12.812 1 82.62 11 HIS B N 1
ATOM 3627 C CA . HIS B 1 11 ? 34.469 -4.145 -13.531 1 82.62 11 HIS B CA 1
ATOM 3628 C C . HIS B 1 11 ? 35.5 -3.58 -12.562 1 82.62 11 HIS B C 1
ATOM 3630 O O . HIS B 1 11 ? 36.344 -2.781 -12.953 1 82.62 11 HIS B O 1
ATOM 3636 N N . LYS B 1 12 ? 35.406 -3.98 -11.398 1 86.06 12 LYS B N 1
ATOM 3637 C CA . LYS B 1 12 ? 36.25 -3.418 -10.359 1 86.06 12 LYS B CA 1
ATOM 3638 C C . LYS B 1 12 ? 37.719 -3.566 -10.711 1 86.06 12 LYS B C 1
ATOM 3640 O O . LYS B 1 12 ? 38.5 -2.605 -10.617 1 86.06 12 LYS B O 1
ATOM 3645 N N . GLU B 1 13 ? 38.156 -4.746 -11.125 1 88.62 13 GLU B N 1
ATOM 3646 C CA . GLU B 1 13 ? 39.531 -5.008 -11.438 1 88.62 13 GLU B CA 1
ATOM 3647 C C . GLU B 1 13 ? 40 -4.168 -12.625 1 88.62 13 GLU B C 1
ATOM 3649 O O . GLU B 1 13 ? 41.125 -3.631 -12.617 1 88.62 13 GLU B O 1
ATOM 3654 N N . GLU B 1 14 ? 39.094 -4.129 -13.516 1 91.62 14 GLU B N 1
ATOM 3655 C CA . GLU B 1 14 ? 39.375 -3.322 -14.695 1 91.62 14 GLU B CA 1
ATOM 3656 C C . GLU B 1 14 ? 39.562 -1.852 -14.328 1 91.62 14 GLU B C 1
ATOM 3658 O O . GLU B 1 14 ? 40.469 -1.182 -14.836 1 91.62 14 GLU B O 1
ATOM 3663 N N . MET B 1 15 ? 38.688 -1.384 -13.492 1 90.69 15 MET B N 1
ATOM 3664 C CA . MET B 1 15 ? 38.75 0.013 -13.078 1 90.69 15 MET B CA 1
ATOM 3665 C C . MET B 1 15 ? 40 0.298 -12.273 1 90.69 15 MET B C 1
ATOM 3667 O O . MET B 1 15 ? 40.656 1.328 -12.477 1 90.69 15 MET B O 1
ATOM 3671 N N . LEU B 1 16 ? 40.375 -0.619 -11.453 1 92.5 16 LEU B N 1
ATOM 3672 C CA . LEU B 1 16 ? 41.562 -0.47 -10.641 1 92.5 16 LEU B CA 1
ATOM 3673 C C . LEU B 1 16 ? 42.812 -0.457 -11.523 1 92.5 16 LEU B C 1
ATOM 3675 O O . LEU B 1 16 ? 43.688 0.4 -11.359 1 92.5 16 LEU B O 1
ATOM 3679 N N . LYS B 1 17 ? 42.844 -1.368 -12.445 1 92.88 17 LYS B N 1
ATOM 3680 C CA . LYS B 1 17 ? 44 -1.447 -13.359 1 92.88 17 LYS B CA 1
ATOM 3681 C C . LYS B 1 17 ? 44.156 -0.155 -14.156 1 92.88 17 LYS B C 1
ATOM 3683 O O . LYS B 1 17 ? 45.25 0.329 -14.352 1 92.88 17 LYS B O 1
ATOM 3688 N N . GLU B 1 18 ? 43.062 0.32 -14.555 1 94.06 18 GLU B N 1
ATOM 3689 C CA . GLU B 1 18 ? 43.062 1.538 -15.359 1 94.06 18 GLU B CA 1
ATOM 3690 C C . GLU B 1 18 ? 43.656 2.707 -14.586 1 94.06 18 GLU B C 1
ATOM 3692 O O . GLU B 1 18 ? 44.312 3.564 -15.172 1 94.06 18 GLU B O 1
ATOM 3697 N N . ILE B 1 19 ? 43.438 2.674 -13.375 1 93 19 ILE B N 1
ATOM 3698 C CA . ILE B 1 19 ? 43.938 3.812 -12.609 1 93 19 ILE B CA 1
ATOM 3699 C C . ILE B 1 19 ? 45.25 3.443 -11.938 1 93 19 ILE B C 1
ATOM 3701 O O . ILE B 1 19 ? 45.781 4.195 -11.102 1 93 19 ILE B O 1
ATOM 3705 N N . GLY B 1 20 ? 45.781 2.303 -12.242 1 92.88 20 GLY B N 1
ATOM 3706 C CA . GLY B 1 20 ? 47.094 1.89 -11.812 1 92.88 20 GLY B CA 1
ATOM 3707 C C . GLY B 1 20 ? 47.125 1.375 -10.383 1 92.88 20 GLY B C 1
ATOM 3708 O O . GLY B 1 20 ? 48.125 1.518 -9.68 1 92.88 20 GLY B O 1
ATOM 3709 N N . LEU B 1 21 ? 45.969 0.961 -9.984 1 92.94 21 LEU B N 1
ATOM 3710 C CA . LEU B 1 21 ? 45.875 0.421 -8.633 1 92.94 21 LEU B CA 1
ATOM 3711 C C . LEU B 1 21 ? 45.656 -1.085 -8.656 1 92.94 21 LEU B C 1
ATOM 3713 O O . LEU B 1 21 ? 45.156 -1.623 -9.656 1 92.94 21 LEU B O 1
ATOM 3717 N N . SER B 1 22 ? 46.156 -1.733 -7.535 1 91.62 22 SER B N 1
ATOM 3718 C CA . SER B 1 22 ? 46.031 -3.188 -7.484 1 91.62 22 SER B CA 1
ATOM 3719 C C . SER B 1 22 ? 44.938 -3.619 -6.52 1 91.62 22 SER B C 1
ATOM 3721 O O . SER B 1 22 ? 44.5 -4.77 -6.555 1 91.62 22 SER B O 1
ATOM 3723 N N . SER B 1 23 ? 44.594 -2.646 -5.703 1 90.38 23 SER B N 1
ATOM 3724 C CA . SER B 1 23 ? 43.531 -2.953 -4.723 1 90.38 23 SER B CA 1
ATOM 3725 C C . SER B 1 23 ? 42.75 -1.707 -4.359 1 90.38 23 SER B C 1
ATOM 3727 O O . SER B 1 23 ? 43.188 -0.583 -4.578 1 90.38 23 SER B O 1
ATOM 3729 N N . ILE B 1 24 ? 41.5 -1.967 -3.914 1 86.31 24 ILE B N 1
ATOM 3730 C CA . ILE B 1 24 ? 40.625 -0.885 -3.48 1 86.31 24 ILE B CA 1
ATOM 3731 C C . ILE B 1 24 ? 41.25 -0.14 -2.311 1 86.31 24 ILE B C 1
ATOM 3733 O O . ILE B 1 24 ? 41.125 1.078 -2.188 1 86.31 24 ILE B O 1
ATOM 3737 N N . GLU B 1 25 ? 42.031 -0.863 -1.569 1 86.69 25 GLU B N 1
ATOM 3738 C CA . GLU B 1 25 ? 42.688 -0.259 -0.411 1 86.69 25 GLU B CA 1
ATOM 3739 C C . GLU B 1 25 ? 43.688 0.82 -0.836 1 86.69 25 GLU B C 1
ATOM 3741 O O . GLU B 1 25 ? 43.844 1.835 -0.153 1 86.69 25 GLU B O 1
ATOM 3746 N N . GLU B 1 26 ? 44.156 0.541 -1.927 1 89.19 26 GLU B N 1
ATOM 3747 C CA . GLU B 1 26 ? 45.156 1.493 -2.428 1 89.19 26 GLU B CA 1
ATOM 3748 C C . GLU B 1 26 ? 44.5 2.826 -2.785 1 89.19 26 GLU B C 1
ATOM 3750 O O . GLU B 1 26 ? 45.156 3.873 -2.729 1 89.19 26 GLU B O 1
ATOM 3755 N N . LEU B 1 27 ? 43.219 2.734 -3.174 1 87.5 27 LEU B N 1
ATOM 3756 C CA . LEU B 1 27 ? 42.5 3.947 -3.5 1 87.5 27 LEU B CA 1
ATOM 3757 C C . LEU B 1 27 ? 42.375 4.867 -2.287 1 87.5 27 LEU B C 1
ATOM 3759 O O . LEU B 1 27 ? 42.312 6.09 -2.434 1 87.5 27 LEU B O 1
ATOM 3763 N N . PHE B 1 28 ? 42.469 4.238 -1.081 1 86.88 28 PHE B N 1
ATOM 3764 C CA . PHE B 1 28 ? 42.25 5 0.139 1 86.88 28 PHE B CA 1
ATOM 3765 C C . PHE B 1 28 ? 43.531 5.152 0.934 1 86.88 28 PHE B C 1
ATOM 3767 O O . PHE B 1 28 ? 43.5 5.457 2.127 1 86.88 28 PHE B O 1
ATOM 3774 N N . ALA B 1 29 ? 44.656 5.012 0.269 1 86.94 29 ALA B N 1
ATOM 3775 C CA . ALA B 1 29 ? 45.969 5.031 0.911 1 86.94 29 ALA B CA 1
ATOM 3776 C C . ALA B 1 29 ? 46.25 6.383 1.559 1 86.94 29 ALA B C 1
ATOM 3778 O O . ALA B 1 29 ? 47 6.473 2.523 1 86.94 29 ALA B O 1
ATOM 3779 N N . ASP B 1 30 ? 45.594 7.391 1.026 1 89 30 ASP B N 1
ATOM 3780 C CA . ASP B 1 30 ? 45.812 8.734 1.547 1 89 30 ASP B CA 1
ATOM 3781 C C . ASP B 1 30 ? 45.094 8.938 2.875 1 89 30 ASP B C 1
ATOM 3783 O O . ASP B 1 30 ? 45.375 9.891 3.605 1 89 30 ASP B O 1
ATOM 3787 N N . ILE B 1 31 ? 44.125 8.148 3.094 1 87.94 31 ILE B N 1
ATOM 3788 C CA . ILE B 1 31 ? 43.375 8.227 4.355 1 87.94 31 ILE B CA 1
ATOM 3789 C C . ILE B 1 31 ? 44.219 7.566 5.461 1 87.94 31 ILE B C 1
ATOM 3791 O O . ILE B 1 31 ? 44.594 6.406 5.344 1 87.94 31 ILE B O 1
ATOM 3795 N N . PRO B 1 32 ? 44.594 8.352 6.465 1 89.62 32 PRO B N 1
ATOM 3796 C CA . PRO B 1 32 ? 45.344 7.75 7.578 1 89.62 32 PRO B CA 1
ATOM 3797 C C . PRO B 1 32 ? 44.688 6.473 8.102 1 89.62 32 PRO B C 1
ATOM 3799 O O . PRO B 1 32 ? 43.469 6.402 8.195 1 89.62 32 PRO B O 1
ATOM 3802 N N . GLU B 1 33 ? 45.469 5.492 8.352 1 82.94 33 GLU B N 1
ATOM 3803 C CA . GLU B 1 33 ? 45.031 4.156 8.742 1 82.94 33 GLU B CA 1
ATOM 3804 C C . GLU B 1 33 ? 44.062 4.215 9.93 1 82.94 33 GLU B C 1
ATOM 3806 O O . GLU B 1 33 ? 43.156 3.398 10.039 1 82.94 33 GLU B O 1
ATOM 3811 N N . LYS B 1 34 ? 44.281 5.27 10.727 1 83.62 34 LYS B N 1
ATOM 3812 C CA . LYS B 1 34 ? 43.5 5.367 11.953 1 83.62 34 LYS B CA 1
ATOM 3813 C C . LYS B 1 34 ? 42.031 5.613 11.641 1 83.62 34 LYS B C 1
ATOM 3815 O O . LYS B 1 34 ? 41.156 5.34 12.469 1 83.62 34 LYS B O 1
ATOM 3820 N N . PHE B 1 35 ? 41.875 6.137 10.477 1 83.19 35 PHE B N 1
ATOM 3821 C CA . PHE B 1 35 ? 40.5 6.461 10.117 1 83.19 35 PHE B CA 1
ATOM 3822 C C . PHE B 1 35 ? 39.844 5.324 9.32 1 83.19 35 PHE B C 1
ATOM 3824 O O . PHE B 1 35 ? 38.656 5.359 9.023 1 83.19 35 PHE B O 1
ATOM 3831 N N . ILE B 1 36 ? 40.656 4.453 8.898 1 77.81 36 ILE B N 1
ATOM 3832 C CA . ILE B 1 36 ? 40.156 3.303 8.156 1 77.81 36 ILE B CA 1
ATOM 3833 C C . ILE B 1 36 ? 39.719 2.219 9.133 1 77.81 36 ILE B C 1
ATOM 3835 O O . ILE B 1 36 ? 40.531 1.678 9.883 1 77.81 36 ILE B O 1
ATOM 3839 N N . LYS B 1 37 ? 38.344 2.262 9.32 1 73 37 LYS B N 1
ATOM 3840 C CA . LYS B 1 37 ? 37.812 1.206 10.18 1 73 37 LYS B CA 1
ATOM 3841 C C . LYS B 1 37 ? 37.5 -0.049 9.375 1 73 37 LYS B C 1
ATOM 3843 O O . LYS B 1 37 ? 36.875 0.032 8.305 1 73 37 LYS B O 1
ATOM 3848 N N . GLU B 1 38 ? 38.219 -1.148 9.68 1 68.94 38 GLU B N 1
ATOM 3849 C CA . GLU B 1 38 ? 38 -2.396 8.953 1 68.94 38 GLU B CA 1
ATOM 3850 C C . GLU B 1 38 ? 36.594 -2.916 9.141 1 68.94 38 GLU B C 1
ATOM 3852 O O . GLU B 1 38 ? 35.969 -3.377 8.188 1 68.94 38 GLU B O 1
ATOM 3857 N N . GLU B 1 39 ? 36.156 -2.895 10.406 1 73.75 39 GLU B N 1
ATOM 3858 C CA . GLU B 1 39 ? 34.812 -3.396 10.688 1 73.75 39 GLU B CA 1
ATOM 3859 C C . GLU B 1 39 ? 34.031 -2.432 11.57 1 73.75 39 GLU B C 1
ATOM 3861 O O . GLU B 1 39 ? 34.594 -1.845 12.5 1 73.75 39 GLU B O 1
ATOM 3866 N N . LEU B 1 40 ? 32.969 -1.915 11.016 1 78.44 40 LEU B N 1
ATOM 3867 C CA . LEU B 1 40 ? 32.062 -1.138 11.859 1 78.44 40 LEU B CA 1
ATOM 3868 C C . LEU B 1 40 ? 31.297 -2.045 12.805 1 78.44 40 LEU B C 1
ATOM 3870 O O . LEU B 1 40 ? 31.031 -3.207 12.492 1 78.44 40 LEU B O 1
ATOM 3874 N N . ASN B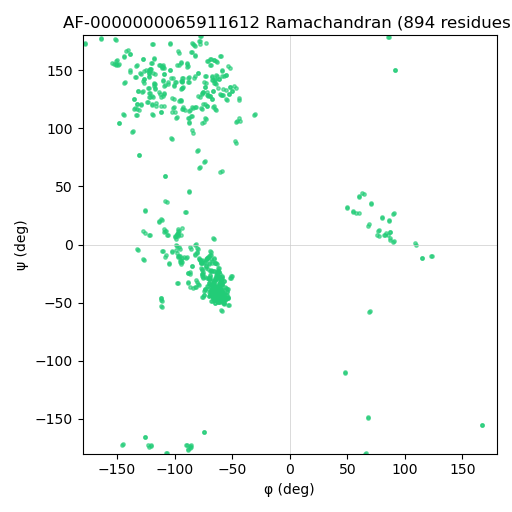 1 41 ? 31.344 -1.679 14.016 1 86.94 41 ASN B N 1
ATOM 3875 C CA . ASN B 1 41 ? 30.531 -2.418 14.992 1 86.94 41 ASN B CA 1
ATOM 3876 C C . ASN B 1 41 ? 29.047 -2.379 14.641 1 86.94 41 ASN B C 1
ATOM 3878 O O . ASN B 1 41 ? 28.25 -1.761 15.344 1 86.94 41 ASN B O 1
ATOM 3882 N N . LEU B 1 42 ? 28.75 -2.953 13.5 1 87.88 42 LEU B N 1
ATOM 3883 C CA . LEU B 1 42 ? 27.375 -3.1 13.031 1 87.88 42 LEU B CA 1
ATOM 3884 C C . LEU B 1 42 ? 27 -4.57 12.875 1 87.88 42 LEU B C 1
ATOM 3886 O O . LEU B 1 42 ? 27.859 -5.398 12.562 1 87.88 42 LEU B O 1
ATOM 3890 N N . PRO B 1 43 ? 25.812 -4.879 13.281 1 86.81 43 PRO B N 1
ATOM 3891 C CA . PRO B 1 43 ? 25.406 -6.258 13.008 1 86.81 43 PRO B CA 1
ATOM 3892 C C . PRO B 1 43 ? 25.547 -6.641 11.539 1 86.81 43 PRO B C 1
ATOM 3894 O O . PRO B 1 43 ? 25.625 -5.766 10.672 1 86.81 43 PRO B O 1
ATOM 3897 N N . GLU B 1 44 ? 25.734 -7.906 11.305 1 87.56 44 GLU B N 1
ATOM 3898 C CA . GLU B 1 44 ? 25.766 -8.391 9.93 1 87.56 44 GLU B CA 1
ATOM 3899 C C . GLU B 1 44 ? 24.484 -8.047 9.18 1 87.56 44 GLU B C 1
ATOM 3901 O O . GLU B 1 44 ? 23.422 -7.957 9.789 1 87.56 44 GLU B O 1
ATOM 3906 N N . GLY B 1 45 ? 24.609 -7.766 7.953 1 86.81 45 GLY B N 1
ATOM 3907 C CA . GLY B 1 45 ? 23.453 -7.512 7.109 1 86.81 45 GLY B CA 1
ATOM 3908 C C . GLY B 1 45 ? 22.453 -8.648 7.117 1 86.81 45 GLY B C 1
ATOM 3909 O O . GLY B 1 45 ? 22.828 -9.812 7.293 1 86.81 45 GLY B O 1
ATOM 3910 N N . LYS B 1 46 ? 21.172 -8.297 7.008 1 89.69 46 LYS B N 1
ATOM 3911 C CA . LYS B 1 46 ? 20.094 -9.266 6.93 1 89.69 46 LYS B CA 1
ATOM 3912 C C . LYS B 1 46 ? 19.422 -9.227 5.559 1 89.69 46 LYS B C 1
ATOM 3914 O O . LYS B 1 46 ? 19.547 -8.25 4.828 1 89.69 46 LYS B O 1
ATOM 3919 N N . SER B 1 47 ? 18.812 -10.375 5.191 1 88.81 47 SER B N 1
ATOM 3920 C CA . SER B 1 47 ? 18.031 -10.383 3.961 1 88.81 47 SER B CA 1
ATOM 3921 C C . SER B 1 47 ? 16.812 -9.469 4.074 1 88.81 47 SER B C 1
ATOM 3923 O O . SER B 1 47 ? 16.375 -9.133 5.18 1 88.81 47 SER B O 1
ATOM 3925 N N . GLU B 1 48 ? 16.297 -9.055 2.932 1 91.38 48 GLU B N 1
ATOM 3926 C CA . GLU B 1 48 ? 15.086 -8.242 2.918 1 91.38 48 GLU B CA 1
ATOM 3927 C C . GLU B 1 48 ? 13.953 -8.906 3.697 1 91.38 48 GLU B C 1
ATOM 3929 O O . GLU B 1 48 ? 13.227 -8.242 4.438 1 91.38 48 GLU B O 1
ATOM 3934 N N . TYR B 1 49 ? 13.836 -10.164 3.596 1 91.56 49 TYR B N 1
ATOM 3935 C CA . TYR B 1 49 ? 12.789 -10.906 4.289 1 91.56 49 TYR B CA 1
ATOM 3936 C C . TYR B 1 49 ? 12.984 -10.844 5.801 1 91.56 49 TYR B C 1
ATOM 3938 O O . TYR B 1 49 ? 12.023 -10.664 6.551 1 91.56 49 TYR B O 1
ATOM 3946 N N . GLU B 1 50 ? 14.172 -11 6.234 1 92.75 50 GLU B N 1
ATOM 3947 C CA . GLU B 1 50 ? 14.477 -10.945 7.66 1 92.75 50 GLU B CA 1
ATOM 3948 C C . GLU B 1 50 ? 14.172 -9.562 8.234 1 92.75 50 GLU B C 1
ATOM 3950 O O . GLU B 1 50 ? 13.625 -9.453 9.336 1 92.75 50 GLU B O 1
ATOM 3955 N N . VAL B 1 51 ? 14.602 -8.609 7.461 1 94.56 51 VAL B N 1
ATOM 3956 C CA . VAL B 1 51 ? 14.328 -7.242 7.895 1 94.56 51 VAL B CA 1
ATOM 3957 C C . VAL B 1 51 ? 12.82 -7.008 7.949 1 94.56 51 VAL B C 1
ATOM 3959 O O . VAL B 1 51 ? 12.32 -6.418 8.906 1 94.56 51 VAL B O 1
ATOM 3962 N N . PHE B 1 52 ? 12.141 -7.438 6.961 1 94.12 52 PHE B N 1
ATOM 3963 C CA . PHE B 1 52 ? 10.688 -7.352 6.898 1 94.12 52 PHE B CA 1
ATOM 3964 C C . PHE B 1 52 ? 10.055 -7.977 8.133 1 94.12 52 PHE B C 1
ATOM 3966 O O . PHE B 1 52 ? 9.172 -7.383 8.75 1 94.12 52 PHE B O 1
ATOM 3973 N N . LEU B 1 53 ? 10.461 -9.133 8.562 1 93.25 53 LEU B N 1
ATOM 3974 C CA . LEU B 1 53 ? 9.938 -9.828 9.727 1 93.25 53 LEU B CA 1
ATOM 3975 C C . LEU B 1 53 ? 10.195 -9.031 11 1 93.25 53 LEU B C 1
ATOM 3977 O O . LEU B 1 53 ? 9.297 -8.883 11.836 1 93.25 53 LEU B O 1
ATOM 3981 N N . GLU B 1 54 ? 11.406 -8.57 11.086 1 94.12 54 GLU B N 1
ATOM 3982 C CA . GLU B 1 54 ? 11.781 -7.805 12.266 1 94.12 54 GLU B CA 1
ATOM 3983 C C . GLU B 1 54 ? 10.969 -6.52 12.375 1 94.12 54 GLU B C 1
ATOM 3985 O O . GLU B 1 54 ? 10.523 -6.145 13.461 1 94.12 54 GLU B O 1
ATOM 3990 N N . MET B 1 55 ? 10.797 -5.902 11.266 1 95 55 MET B N 1
ATOM 3991 C CA . MET B 1 55 ? 10.023 -4.664 11.25 1 95 55 MET B CA 1
ATOM 3992 C C . MET B 1 55 ? 8.562 -4.926 11.609 1 95 55 MET B C 1
ATOM 3994 O O . MET B 1 55 ? 7.941 -4.141 12.32 1 95 55 MET B O 1
ATOM 3998 N N . ASN B 1 56 ? 8.055 -5.965 11.078 1 93.06 56 ASN B N 1
ATOM 3999 C CA . ASN B 1 56 ? 6.68 -6.316 11.406 1 93.06 56 ASN B CA 1
ATOM 4000 C C . ASN B 1 56 ? 6.516 -6.609 12.898 1 93.06 56 ASN B C 1
ATOM 4002 O O . ASN B 1 56 ? 5.496 -6.254 13.492 1 93.06 56 ASN B O 1
ATOM 4006 N N . GLU B 1 57 ? 7.473 -7.246 13.516 1 92.5 57 GLU B N 1
ATOM 4007 C CA . GLU B 1 57 ? 7.438 -7.523 14.953 1 92.5 57 GLU B CA 1
ATOM 4008 C C . GLU B 1 57 ? 7.418 -6.234 15.766 1 92.5 57 GLU B C 1
ATOM 4010 O O . GLU B 1 57 ? 6.703 -6.137 16.766 1 92.5 57 GLU B O 1
ATOM 4015 N N . ILE B 1 58 ? 8.141 -5.328 15.305 1 93.94 58 ILE B N 1
ATOM 4016 C CA . ILE B 1 58 ? 8.195 -4.035 15.977 1 93.94 58 ILE B CA 1
ATOM 4017 C C . ILE B 1 58 ? 6.867 -3.305 15.797 1 93.94 58 ILE B C 1
ATOM 4019 O O . ILE B 1 58 ? 6.32 -2.758 16.766 1 93.94 58 ILE B O 1
ATOM 4023 N N . LEU B 1 59 ? 6.328 -3.312 14.602 1 91.81 59 LEU B N 1
ATOM 4024 C CA . LEU B 1 59 ? 5.082 -2.617 14.289 1 91.81 59 LEU B CA 1
ATOM 4025 C C . LEU B 1 59 ? 3.916 -3.219 15.07 1 91.81 59 LEU B C 1
ATOM 4027 O O . LEU B 1 59 ? 2.98 -2.508 15.445 1 91.81 59 LEU B O 1
ATOM 4031 N N . GLU B 1 60 ? 4.008 -4.48 15.367 1 90.25 60 GLU B N 1
ATOM 4032 C CA . GLU B 1 60 ? 2.936 -5.191 16.062 1 90.25 60 GLU B CA 1
ATOM 4033 C C . GLU B 1 60 ? 2.814 -4.73 17.516 1 90.25 60 GLU B C 1
ATOM 4035 O O . GLU B 1 60 ? 1.807 -4.996 18.172 1 90.25 60 GLU B O 1
ATOM 4040 N N . LYS B 1 61 ? 3.822 -4.074 17.984 1 92 61 LYS B N 1
ATOM 4041 C CA . LYS B 1 61 ? 3.783 -3.555 19.344 1 92 61 LYS B CA 1
ATOM 4042 C C . LYS B 1 61 ? 2.924 -2.297 19.422 1 92 61 LYS B C 1
ATOM 4044 O O . LYS B 1 61 ? 2.533 -1.876 20.516 1 92 61 LYS B O 1
ATOM 4049 N N . ASN B 1 62 ? 2.643 -1.722 18.328 1 91.31 62 ASN B N 1
ATOM 4050 C CA . ASN B 1 62 ? 1.812 -0.523 18.281 1 91.31 62 ASN B CA 1
ATOM 4051 C C . ASN B 1 62 ? 0.347 -0.868 18.031 1 91.31 62 ASN B C 1
ATOM 4053 O O . ASN B 1 62 ? 0.037 -1.949 17.516 1 91.31 62 ASN B O 1
ATOM 4057 N N . LYS B 1 63 ? -0.525 0.019 18.422 1 91.56 63 LYS B N 1
ATOM 4058 C CA . LYS B 1 63 ? -1.948 -0.101 18.109 1 91.56 63 LYS B CA 1
ATOM 4059 C C . LYS B 1 63 ? -2.389 0.958 17.109 1 91.56 63 LYS B C 1
ATOM 4061 O O . LYS B 1 63 ? -1.91 2.094 17.141 1 91.56 63 LYS B O 1
ATOM 4066 N N . THR B 1 64 ? -3.223 0.533 16.25 1 90.44 64 THR B N 1
ATOM 4067 C CA . THR B 1 64 ? -3.82 1.492 15.336 1 90.44 64 THR B CA 1
ATOM 4068 C C . THR B 1 64 ? -5.043 2.156 15.961 1 90.44 64 THR B C 1
ATOM 4070 O O . THR B 1 64 ? -5.582 1.663 16.953 1 90.44 64 THR B O 1
ATOM 4073 N N . VAL B 1 65 ? -5.516 3.24 15.383 1 92.69 65 VAL B N 1
ATOM 4074 C CA . VAL B 1 65 ? -6.672 3.98 15.875 1 92.69 65 VAL B CA 1
ATOM 4075 C C . VAL B 1 65 ? -7.918 3.102 15.789 1 92.69 65 VAL B C 1
ATOM 4077 O O . VAL B 1 65 ? -8.828 3.225 16.609 1 92.69 65 VAL B O 1
ATOM 4080 N N . LEU B 1 66 ? -7.977 2.164 14.859 1 90.62 66 LEU B N 1
ATOM 4081 C CA . LEU B 1 66 ? -9.141 1.295 14.703 1 90.62 66 LEU B CA 1
ATOM 4082 C C . LEU B 1 66 ? -9.18 0.238 15.797 1 90.62 66 LEU B C 1
ATOM 4084 O O . LEU B 1 66 ? -10.258 -0.193 16.219 1 90.62 66 LEU B O 1
ATOM 4088 N N . GLU B 1 67 ? -8 -0.108 16.297 1 90.75 67 GLU B N 1
ATOM 4089 C CA . GLU B 1 67 ? -7.895 -1.074 17.375 1 90.75 67 GLU B CA 1
ATOM 4090 C C . GLU B 1 67 ? -8.133 -0.407 18.734 1 90.75 67 GLU B C 1
ATOM 4092 O O . GLU B 1 67 ? -8.703 -1.018 19.641 1 90.75 67 GLU B O 1
ATOM 4097 N N . MET B 1 68 ? -7.668 0.765 18.828 1 95.25 68 MET B N 1
ATOM 4098 C CA . MET B 1 68 ? -7.797 1.577 20.047 1 95.25 68 MET B CA 1
ATOM 4099 C C . MET B 1 68 ? -8.188 3.01 19.688 1 95.25 68 MET B C 1
ATOM 4101 O O . MET B 1 68 ? -7.324 3.84 19.406 1 95.25 68 MET B O 1
ATOM 4105 N N . PRO B 1 69 ? -9.469 3.246 19.797 1 95.69 69 PRO B N 1
ATOM 4106 C CA . PRO B 1 69 ? -9.891 4.625 19.531 1 95.69 69 PRO B CA 1
ATOM 4107 C C . PRO B 1 69 ? -9.102 5.648 20.344 1 95.69 69 PRO B C 1
ATOM 4109 O O . PRO B 1 69 ? -8.805 5.414 21.516 1 95.69 69 PRO B O 1
ATOM 4112 N N . THR B 1 70 ? -8.734 6.672 19.641 1 96.88 70 THR B N 1
ATOM 4113 C CA . THR B 1 70 ? -7.91 7.672 20.312 1 96.88 70 THR B CA 1
ATOM 4114 C C . THR B 1 70 ? -8.633 9.016 20.375 1 96.88 70 THR B C 1
ATOM 4116 O O . THR B 1 70 ? -9.281 9.422 19.406 1 96.88 70 THR B O 1
ATOM 4119 N N . PHE B 1 71 ? -8.602 9.641 21.547 1 98.56 71 PHE B N 1
ATOM 4120 C CA . PHE B 1 71 ? -9.133 10.984 21.75 1 98.56 71 PHE B CA 1
ATOM 4121 C C . PHE B 1 71 ? -8.008 11.969 22.078 1 98.56 71 PHE B C 1
ATOM 4123 O O . PHE B 1 71 ? -8.242 13.016 22.672 1 98.56 71 PHE B O 1
ATOM 4130 N N . LEU B 1 72 ? -6.816 11.523 21.703 1 97.25 72 LEU B N 1
ATOM 4131 C CA . LEU B 1 72 ? -5.641 12.352 21.969 1 97.25 72 LEU B CA 1
ATOM 4132 C C . LEU B 1 72 ? -5.707 13.656 21.188 1 97.25 72 LEU B C 1
ATOM 4134 O O . LEU B 1 72 ? -5.688 13.648 19.953 1 97.25 72 LEU B O 1
ATOM 4138 N N . GLY B 1 73 ? -5.801 14.797 21.906 1 96.75 73 GLY B N 1
ATOM 4139 C CA . GLY B 1 73 ? -5.809 16.109 21.297 1 96.75 73 GLY B CA 1
ATOM 4140 C C . GLY B 1 73 ? -4.418 16.703 21.125 1 96.75 73 GLY B C 1
ATOM 4141 O O . GLY B 1 73 ? -3.432 15.961 21.062 1 96.75 73 GLY B O 1
ATOM 4142 N N . ALA B 1 74 ? -4.352 17.906 20.734 1 95.88 74 ALA B N 1
ATOM 4143 C CA . ALA B 1 74 ? -3.127 18.703 20.75 1 95.88 74 ALA B CA 1
ATOM 4144 C C . ALA B 1 74 ? -2.369 18.562 19.438 1 95.88 74 ALA B C 1
ATOM 4146 O O . ALA B 1 74 ? -1.137 18.562 19.422 1 95.88 74 ALA B O 1
ATOM 4147 N N . GLY B 1 75 ? -2.941 18.297 18.391 1 93.88 75 GLY B N 1
ATOM 4148 C CA . GLY B 1 75 ? -2.289 18.703 17.172 1 93.88 75 GLY B CA 1
ATOM 4149 C C . GLY B 1 75 ? -2.037 17.547 16.219 1 93.88 75 GLY B C 1
ATOM 4150 O O . GLY B 1 75 ? -1.571 17.75 15.086 1 93.88 75 GLY B O 1
ATOM 4151 N N . THR B 1 76 ? -2.219 16.266 16.609 1 94.5 76 THR B N 1
ATOM 4152 C CA . THR B 1 76 ? -2.188 15.125 15.703 1 94.5 76 THR B CA 1
ATOM 4153 C C . THR B 1 76 ? -3.527 14.398 15.703 1 94.5 76 THR B C 1
ATOM 4155 O O . THR B 1 76 ? -3.891 13.766 16.703 1 94.5 76 THR B O 1
ATOM 4158 N N . TYR B 1 77 ? -4.195 14.508 14.586 1 97.19 77 TYR B N 1
ATOM 4159 C CA . TYR B 1 77 ? -5.574 14.023 14.555 1 97.19 77 TYR B CA 1
ATOM 4160 C C . TYR B 1 77 ? -5.754 12.945 13.492 1 97.19 77 TYR B C 1
ATOM 4162 O O . TYR B 1 77 ? -5.07 12.961 12.461 1 97.19 77 TYR B O 1
ATOM 4170 N N . PHE B 1 78 ? -6.664 12.102 13.773 1 96.38 78 PHE B N 1
ATOM 4171 C CA . PHE B 1 78 ? -7.023 11.078 12.805 1 96.38 78 PHE B CA 1
ATOM 4172 C C . PHE B 1 78 ? -8.086 11.594 11.844 1 96.38 78 PHE B C 1
ATOM 4174 O O . PHE B 1 78 ? -9.242 11.805 12.234 1 96.38 78 PHE B O 1
ATOM 4181 N N . HIS B 1 79 ? -7.699 11.891 10.672 1 97.19 79 HIS B N 1
ATOM 4182 C CA . HIS B 1 79 ? -8.578 12.25 9.562 1 97.19 79 HIS B CA 1
ATOM 4183 C C . HIS B 1 79 ? -8.625 11.141 8.516 1 97.19 79 HIS B C 1
ATOM 4185 O O . HIS B 1 79 ? -7.633 10.438 8.305 1 97.19 79 HIS B O 1
ATOM 4191 N N . TYR B 1 80 ? -9.766 11.023 7.922 1 95.75 80 TYR B N 1
ATOM 4192 C CA . TYR B 1 80 ? -9.875 10.039 6.852 1 95.75 80 TYR B CA 1
ATOM 4193 C C . TYR B 1 80 ? -9.148 10.516 5.598 1 95.75 80 TYR B C 1
ATOM 4195 O O . TYR B 1 80 ? -9.25 11.688 5.227 1 95.75 80 TYR B O 1
ATOM 4203 N N . ILE B 1 81 ? -8.414 9.688 4.992 1 96.5 81 ILE B N 1
ATOM 4204 C CA . ILE B 1 81 ? -7.711 9.969 3.742 1 96.5 81 ILE B CA 1
ATOM 4205 C C . ILE B 1 81 ? -8.312 9.141 2.611 1 96.5 81 ILE B C 1
ATOM 4207 O O . ILE B 1 81 ? -8.203 7.91 2.607 1 96.5 81 ILE B O 1
ATOM 4211 N N . PRO B 1 82 ? -8.898 9.805 1.708 1 95 82 PRO B N 1
ATOM 4212 C CA . PRO B 1 82 ? -9.453 9.062 0.573 1 95 82 PRO B CA 1
ATOM 4213 C C . PRO B 1 82 ? -8.391 8.258 -0.178 1 95 82 PRO B C 1
ATOM 4215 O O . PRO B 1 82 ? -7.25 8.719 -0.319 1 95 82 PRO B O 1
ATOM 4218 N N . ALA B 1 83 ? -8.766 7.133 -0.775 1 92.38 83 ALA B N 1
ATOM 4219 C CA . ALA B 1 83 ? -7.852 6.18 -1.406 1 92.38 83 ALA B CA 1
ATOM 4220 C C . ALA B 1 83 ? -7.102 6.824 -2.568 1 92.38 83 ALA B C 1
ATOM 4222 O O . ALA B 1 83 ? -5.938 6.512 -2.814 1 92.38 83 ALA B O 1
ATOM 4223 N N . HIS B 1 84 ? -7.777 7.684 -3.299 1 92.19 84 HIS B N 1
ATOM 4224 C CA . HIS B 1 84 ? -7.164 8.25 -4.496 1 92.19 84 HIS B CA 1
ATOM 4225 C C . HIS B 1 84 ? -6.027 9.195 -4.133 1 92.19 84 HIS B C 1
ATOM 4227 O O . HIS B 1 84 ? -5.137 9.445 -4.953 1 92.19 84 HIS B O 1
ATOM 4233 N N . VAL B 1 85 ? -6.023 9.766 -2.873 1 95.88 85 VAL B N 1
ATOM 4234 C CA . VAL B 1 85 ? -4.938 10.648 -2.455 1 95.88 85 VAL B CA 1
ATOM 4235 C C . VAL B 1 85 ? -3.631 9.859 -2.385 1 95.88 85 VAL B C 1
ATOM 4237 O O . VAL B 1 85 ? -2.633 10.242 -2.998 1 95.88 85 VAL B O 1
ATOM 4240 N N . LYS B 1 86 ? -3.705 8.758 -1.7 1 91.62 86 LYS B N 1
ATOM 4241 C CA . LYS B 1 86 ? -2.533 7.895 -1.576 1 91.62 86 LYS B CA 1
ATOM 4242 C C . LYS B 1 86 ? -2.062 7.406 -2.943 1 91.62 86 LYS B C 1
ATOM 4244 O O . LYS B 1 86 ? -0.865 7.426 -3.236 1 91.62 86 LYS B O 1
ATOM 4249 N N . HIS B 1 87 ? -2.957 7 -3.715 1 89.69 87 HIS B N 1
ATOM 4250 C CA . HIS B 1 87 ? -2.627 6.465 -5.031 1 89.69 87 HIS B CA 1
ATOM 4251 C C . HIS B 1 87 ? -1.911 7.504 -5.887 1 89.69 87 HIS B C 1
ATOM 4253 O O . HIS B 1 87 ? -0.921 7.188 -6.555 1 89.69 87 HIS B O 1
ATOM 4259 N N . LEU B 1 88 ? -2.352 8.68 -5.859 1 90.81 88 LEU B N 1
ATOM 4260 C CA . LEU B 1 88 ? -1.826 9.727 -6.727 1 90.81 88 LEU B CA 1
ATOM 4261 C C . LEU B 1 88 ? -0.446 10.18 -6.258 1 90.81 88 LEU B C 1
ATOM 4263 O O . LEU B 1 88 ? 0.455 10.375 -7.078 1 90.81 88 LEU B O 1
ATOM 4267 N N . ILE B 1 89 ? -0.236 10.258 -4.992 1 92.69 89 ILE B N 1
ATOM 4268 C CA . ILE B 1 89 ? 1.04 10.797 -4.535 1 92.69 89 ILE B CA 1
ATOM 4269 C C . ILE B 1 89 ? 2.129 9.734 -4.688 1 92.69 89 ILE B C 1
ATOM 4271 O O . ILE B 1 89 ? 3.32 10.039 -4.586 1 92.69 89 ILE B O 1
ATOM 4275 N N . GLU B 1 90 ? 1.729 8.484 -4.871 1 89.19 90 GLU B N 1
ATOM 4276 C CA . GLU B 1 90 ? 2.697 7.406 -5.023 1 89.19 90 GLU B CA 1
ATOM 4277 C C . GLU B 1 90 ? 3.244 7.352 -6.449 1 89.19 90 GLU B C 1
ATOM 4279 O O . GLU B 1 90 ? 4.191 6.613 -6.727 1 89.19 90 GLU B O 1
ATOM 4284 N N . ARG B 1 91 ? 2.697 8.125 -7.273 1 85.56 91 ARG B N 1
ATOM 4285 C CA . ARG B 1 91 ? 3.262 8.227 -8.617 1 85.56 91 ARG B CA 1
ATOM 4286 C C . ARG B 1 91 ? 4.695 8.742 -8.57 1 85.56 91 ARG B C 1
ATOM 4288 O O . ARG B 1 91 ? 5.02 9.625 -7.777 1 85.56 91 ARG B O 1
ATOM 4295 N N . SER B 1 92 ? 5.512 8.227 -9.422 1 81.94 92 SER B N 1
ATOM 4296 C CA . SER B 1 92 ? 6.941 8.516 -9.398 1 81.94 92 SER B CA 1
ATOM 4297 C C . SER B 1 92 ? 7.203 10 -9.656 1 81.94 92 SER B C 1
ATOM 4299 O O . SER B 1 92 ? 8.18 10.555 -9.156 1 81.94 92 SER B O 1
ATOM 4301 N N . GLU B 1 93 ? 6.289 10.633 -10.43 1 82.62 93 GLU B N 1
ATOM 4302 C CA . GLU B 1 93 ? 6.43 12.047 -10.75 1 82.62 93 GLU B CA 1
ATOM 4303 C C . GLU B 1 93 ? 6.391 12.906 -9.484 1 82.62 93 GLU B C 1
ATOM 4305 O O . GLU B 1 93 ? 6.922 14.016 -9.469 1 82.62 93 GLU B O 1
ATOM 4310 N N . PHE B 1 94 ? 5.809 12.312 -8.383 1 88.25 94 PHE B N 1
ATOM 4311 C CA . PHE B 1 94 ? 5.695 13.055 -7.129 1 88.25 94 PHE B CA 1
ATOM 4312 C C . PHE B 1 94 ? 6.609 12.461 -6.062 1 88.25 94 PHE B C 1
ATOM 4314 O O . PHE B 1 94 ? 7.371 13.18 -5.418 1 88.25 94 PHE B O 1
ATOM 4321 N N . LEU B 1 95 ? 6.543 11.188 -5.984 1 85.75 95 LEU B N 1
ATOM 4322 C CA . LEU B 1 95 ? 7.188 10.484 -4.879 1 85.75 95 LEU B CA 1
ATOM 4323 C C . LEU B 1 95 ? 8.703 10.625 -4.953 1 85.75 95 LEU B C 1
ATOM 4325 O O . LEU B 1 95 ? 9.367 10.797 -3.928 1 85.75 95 LEU B O 1
ATOM 4329 N N . THR B 1 96 ? 9.297 10.531 -6.137 1 78.56 96 THR B N 1
ATOM 4330 C CA . THR B 1 96 ? 10.75 10.516 -6.254 1 78.56 96 THR B CA 1
ATOM 4331 C C . THR B 1 96 ? 11.266 11.836 -6.82 1 78.56 96 THR B C 1
ATOM 4333 O O . THR B 1 96 ? 12.438 11.945 -7.191 1 78.56 96 THR B O 1
ATOM 4336 N N . SER B 1 97 ? 10.375 12.789 -6.867 1 78.62 97 SER B N 1
ATOM 4337 C CA . SER B 1 97 ? 10.781 14.07 -7.434 1 78.62 97 SER B CA 1
ATOM 4338 C C . SER B 1 97 ? 11.648 14.859 -6.457 1 78.62 97 SER B C 1
ATOM 4340 O O . SER B 1 97 ? 11.383 14.867 -5.254 1 78.62 97 SER B O 1
ATOM 4342 N N . TYR B 1 98 ? 12.688 15.312 -6.914 1 77.44 98 TYR B N 1
ATOM 4343 C CA . TYR B 1 98 ? 13.516 16.234 -6.156 1 77.44 98 TYR B CA 1
ATOM 4344 C C . TYR B 1 98 ? 13.086 17.688 -6.398 1 77.44 98 TYR B C 1
ATOM 4346 O O . TYR B 1 98 ? 12.102 17.922 -7.102 1 77.44 98 TYR B O 1
ATOM 4354 N N . THR B 1 99 ? 13.898 18.625 -5.762 1 77 99 THR B N 1
ATOM 4355 C CA . THR B 1 99 ? 13.586 20.031 -5.953 1 77 99 THR B CA 1
ATOM 4356 C C . THR B 1 99 ? 13.531 20.375 -7.438 1 77 99 THR B C 1
ATOM 4358 O O . THR B 1 99 ? 14.461 20.062 -8.188 1 77 99 THR B O 1
ATOM 4361 N N . PRO B 1 100 ? 12.484 20.891 -7.855 1 83.31 100 PRO B N 1
ATOM 4362 C CA . PRO B 1 100 ? 12.266 21.109 -9.289 1 83.31 100 PRO B CA 1
ATOM 4363 C C . PRO B 1 100 ? 13.008 22.328 -9.82 1 83.31 100 PRO B C 1
ATOM 4365 O O . PRO B 1 100 ? 12.391 23.234 -10.383 1 83.31 100 PRO B O 1
ATOM 4368 N N . TYR B 1 101 ? 14.32 22.219 -9.805 1 79.88 101 TYR B N 1
ATOM 4369 C CA . TYR B 1 101 ? 15.164 23.328 -10.25 1 79.88 101 TYR B CA 1
ATOM 4370 C C . TYR B 1 101 ? 15.164 23.422 -11.773 1 79.88 101 TYR B C 1
ATOM 4372 O O . TYR B 1 101 ? 15.477 24.484 -12.328 1 79.88 101 TYR B O 1
ATOM 4380 N N . GLN B 1 102 ? 14.898 22.312 -12.383 1 84.38 102 GLN B N 1
ATOM 4381 C CA . GLN B 1 102 ? 14.82 22.297 -13.836 1 84.38 102 GLN B CA 1
ATOM 4382 C C . GLN B 1 102 ? 13.367 22.266 -14.305 1 84.38 102 GLN B C 1
ATOM 4384 O O . GLN B 1 102 ? 12.797 21.188 -14.531 1 84.38 102 GLN B O 1
ATOM 4389 N N . PRO B 1 103 ? 12.891 23.484 -14.5 1 87.69 103 PRO B N 1
ATOM 4390 C CA . PRO B 1 103 ? 11.461 23.562 -14.797 1 87.69 103 PRO B CA 1
ATOM 4391 C C . PRO B 1 103 ? 11.086 22.828 -16.094 1 87.69 103 PRO B C 1
ATOM 4393 O O . PRO B 1 103 ? 9.953 22.375 -16.234 1 87.69 103 PRO B O 1
ATOM 4396 N N . GLU B 1 104 ? 12.008 22.641 -17.016 1 86.5 104 GLU B N 1
ATOM 4397 C CA . GLU B 1 104 ? 11.727 22.031 -18.312 1 86.5 104 GLU B CA 1
ATOM 4398 C C . GLU B 1 104 ? 11.25 20.594 -18.156 1 86.5 104 GLU B C 1
ATOM 4400 O O . GLU B 1 104 ? 10.492 20.094 -18.984 1 86.5 104 GLU B O 1
ATOM 4405 N N . ILE B 1 105 ? 11.68 20.016 -17.047 1 84.5 105 ILE B N 1
ATOM 4406 C CA . ILE B 1 105 ? 11.359 18.594 -16.906 1 84.5 105 ILE B CA 1
ATOM 4407 C C . ILE B 1 105 ? 10.562 18.359 -15.617 1 84.5 105 ILE B C 1
ATOM 4409 O O . ILE B 1 105 ? 10.328 17.219 -15.219 1 84.5 105 ILE B O 1
ATOM 4413 N N . SER B 1 106 ? 10.172 19.422 -14.977 1 89.12 106 SER B N 1
ATOM 4414 C CA . SER B 1 106 ? 9.516 19.281 -13.68 1 89.12 106 SER B CA 1
ATOM 4415 C C . SER B 1 106 ? 8.172 19.984 -13.664 1 89.12 106 SER B C 1
ATOM 4417 O O . SER B 1 106 ? 7.707 20.438 -12.609 1 89.12 106 SER B O 1
ATOM 4419 N N . GLN B 1 107 ? 7.531 20.094 -14.758 1 90.94 107 GLN B N 1
ATOM 4420 C CA . GLN B 1 107 ? 6.312 20.875 -14.867 1 90.94 107 GLN B CA 1
ATOM 4421 C C . GLN B 1 107 ? 5.18 20.266 -14.047 1 90.94 107 GLN B C 1
ATOM 4423 O O . GLN B 1 107 ? 4.348 20.969 -13.492 1 90.94 107 GLN B O 1
ATOM 4428 N N . GLY B 1 108 ? 5.152 18.938 -13.969 1 90.44 108 GLY B N 1
ATOM 4429 C CA . GLY B 1 108 ? 4.121 18.281 -13.172 1 90.44 108 GLY B CA 1
ATOM 4430 C C . GLY B 1 108 ? 4.172 18.656 -11.711 1 90.44 108 GLY B C 1
ATOM 4431 O O . GLY B 1 108 ? 3.164 19.078 -11.133 1 90.44 108 GLY B O 1
ATOM 4432 N N . MET B 1 109 ? 5.336 18.562 -11.211 1 93 109 MET B N 1
ATOM 4433 C CA . MET B 1 109 ? 5.52 18.906 -9.805 1 93 109 MET B CA 1
ATOM 4434 C C . MET B 1 109 ? 5.305 20.391 -9.57 1 93 109 MET B C 1
ATOM 4436 O O . MET B 1 109 ? 4.656 20.781 -8.602 1 93 109 MET B O 1
ATOM 4440 N N . LEU B 1 110 ? 5.859 21.219 -10.453 1 94.69 110 LEU B N 1
ATOM 4441 C CA . LEU B 1 110 ? 5.719 22.656 -10.336 1 94.69 110 LEU B CA 1
ATOM 4442 C C . LEU B 1 110 ? 4.25 23.062 -10.375 1 94.69 110 LEU B C 1
ATOM 4444 O O . LEU B 1 110 ? 3.805 23.891 -9.562 1 94.69 110 LEU B O 1
ATOM 4448 N N . GLN B 1 111 ? 3.541 22.5 -11.227 1 94.94 111 GLN B N 1
ATOM 4449 C CA . GLN B 1 111 ? 2.119 22.812 -11.305 1 94.94 111 GLN B CA 1
ATOM 4450 C C . GLN B 1 111 ? 1.382 22.344 -10.047 1 94.94 111 GLN B C 1
ATOM 4452 O O . GLN B 1 111 ? 0.492 23.047 -9.555 1 94.94 111 GLN B O 1
ATOM 4457 N N . ALA B 1 112 ? 1.715 21.156 -9.609 1 95.62 112 ALA B N 1
ATOM 4458 C CA . ALA B 1 112 ? 1.074 20.641 -8.406 1 95.62 112 ALA B CA 1
ATOM 4459 C C . ALA B 1 112 ? 1.29 21.578 -7.223 1 95.62 112 ALA B C 1
ATOM 4461 O O . ALA B 1 112 ? 0.364 21.844 -6.449 1 95.62 112 ALA B O 1
ATOM 4462 N N . LEU B 1 113 ? 2.449 22.078 -7.098 1 96.06 113 LEU B N 1
ATOM 4463 C CA . LEU B 1 113 ? 2.766 22.969 -6 1 96.06 113 LEU B CA 1
ATOM 4464 C C . LEU B 1 113 ? 2.092 24.328 -6.195 1 96.06 113 LEU B C 1
ATOM 4466 O O . LEU B 1 113 ? 1.693 24.969 -5.223 1 96.06 113 LEU B O 1
ATOM 4470 N N . PHE B 1 114 ? 2.016 24.734 -7.461 1 97.12 114 PHE B N 1
ATOM 4471 C CA . PHE B 1 114 ? 1.272 25.953 -7.762 1 97.12 114 PHE B CA 1
ATOM 4472 C C . PHE B 1 114 ? -0.19 25.812 -7.359 1 97.12 114 PHE B C 1
ATOM 4474 O O . PHE B 1 114 ? -0.779 26.734 -6.801 1 97.12 114 PHE B O 1
ATOM 4481 N N . GLU B 1 115 ? -0.741 24.688 -7.641 1 97.25 115 GLU B N 1
ATOM 4482 C CA . GLU B 1 115 ? -2.119 24.422 -7.242 1 97.25 115 GLU B CA 1
ATOM 4483 C C . GLU B 1 115 ? -2.266 24.406 -5.727 1 97.25 115 GLU B C 1
ATOM 4485 O O . GLU B 1 115 ? -3.24 24.938 -5.188 1 97.25 115 GLU B O 1
ATOM 4490 N N . TYR B 1 116 ? -1.317 23.797 -5.105 1 97.88 116 TYR B N 1
ATOM 4491 C CA . TYR B 1 116 ? -1.31 23.828 -3.646 1 97.88 116 TYR B CA 1
ATOM 4492 C C . TYR B 1 116 ? -1.373 25.266 -3.145 1 97.88 116 TYR B C 1
ATOM 4494 O O . TYR B 1 116 ? -2.211 25.609 -2.305 1 97.88 116 TYR B O 1
ATOM 4502 N N . GLN B 1 117 ? -0.476 26.109 -3.648 1 98.38 117 GLN B N 1
ATOM 4503 C CA . GLN B 1 117 ? -0.417 27.516 -3.273 1 98.38 117 GLN B CA 1
ATOM 4504 C C . GLN B 1 117 ? -1.763 28.203 -3.492 1 98.38 117 GLN B C 1
ATOM 4506 O O . GLN B 1 117 ? -2.242 28.938 -2.623 1 98.38 117 GLN B O 1
ATOM 4511 N N . SER B 1 118 ? -2.357 27.922 -4.598 1 98.19 118 SER B N 1
ATOM 4512 C CA . SER B 1 118 ? -3.611 28.562 -4.977 1 98.19 118 SER B CA 1
ATOM 4513 C C . SER B 1 118 ? -4.754 28.141 -4.062 1 98.19 118 SER B C 1
ATOM 4515 O O . SER B 1 118 ? -5.562 28.969 -3.641 1 98.19 118 SER B O 1
ATOM 4517 N N . LEU B 1 119 ? -4.777 26.891 -3.809 1 98.5 119 LEU B N 1
ATOM 4518 C CA . LEU B 1 119 ? -5.828 26.344 -2.951 1 98.5 119 LEU B CA 1
ATOM 4519 C C . LEU B 1 119 ? -5.707 26.906 -1.533 1 98.5 119 LEU B C 1
ATOM 4521 O O . LEU B 1 119 ? -6.703 27.312 -0.938 1 98.5 119 LEU B O 1
ATOM 4525 N N . ILE B 1 120 ? -4.547 26.938 -1.021 1 98.75 120 ILE B N 1
ATOM 4526 C CA . ILE B 1 120 ? -4.32 27.438 0.326 1 98.75 120 ILE B CA 1
ATOM 4527 C C . ILE B 1 120 ? -4.617 28.938 0.365 1 98.75 120 ILE B C 1
ATOM 4529 O O . ILE B 1 120 ? -5.199 29.438 1.333 1 98.75 120 ILE B O 1
ATOM 4533 N N . ALA B 1 121 ? -4.18 29.656 -0.666 1 98.62 121 ALA B N 1
ATOM 4534 C CA . ALA B 1 121 ? -4.445 31.078 -0.751 1 98.62 121 ALA B CA 1
ATOM 4535 C C . ALA B 1 121 ? -5.938 31.375 -0.623 1 98.62 121 ALA B C 1
ATOM 4537 O O . ALA B 1 121 ? -6.34 32.25 0.131 1 98.62 121 ALA B O 1
ATOM 4538 N N . GLU B 1 122 ? -6.676 30.609 -1.316 1 97.88 122 GLU B N 1
ATOM 4539 C CA . GLU B 1 122 ? -8.125 30.781 -1.266 1 97.88 122 GLU B CA 1
ATOM 4540 C C . GLU B 1 122 ? -8.672 30.438 0.117 1 97.88 122 GLU B C 1
ATOM 4542 O O . GLU B 1 122 ? -9.562 31.109 0.624 1 97.88 122 GLU B O 1
ATOM 4547 N N . LEU B 1 123 ? -8.164 29.5 0.675 1 98.19 123 LEU B N 1
ATOM 4548 C CA . LEU B 1 123 ? -8.664 29 1.953 1 98.19 123 LEU B CA 1
ATOM 4549 C C . LEU B 1 123 ? -8.375 30 3.072 1 98.19 123 LEU B C 1
ATOM 4551 O O . LEU B 1 123 ? -9.242 30.25 3.908 1 98.19 123 LEU B O 1
ATOM 4555 N N . VAL B 1 124 ? -7.195 30.547 3.09 1 98.62 124 VAL B N 1
ATOM 4556 C CA . VAL B 1 124 ? -6.773 31.328 4.246 1 98.62 124 VAL B CA 1
ATOM 4557 C C . VAL B 1 124 ? -7.074 32.812 4.008 1 98.62 124 VAL B C 1
ATOM 4559 O O . VAL B 1 124 ? -7.012 33.625 4.934 1 98.62 124 VAL B O 1
ATOM 4562 N N . GLY B 1 125 ? -7.355 33.219 2.756 1 98.38 125 GLY B N 1
ATOM 4563 C CA . GLY B 1 125 ? -7.746 34.594 2.432 1 98.38 125 GLY B CA 1
ATOM 4564 C C . GLY B 1 125 ? -6.559 35.5 2.205 1 98.38 125 GLY B C 1
ATOM 4565 O O . GLY B 1 125 ? -6.637 36.688 2.475 1 98.38 125 GLY B O 1
ATOM 4566 N N . LEU B 1 126 ? -5.418 34.969 1.905 1 98.69 126 LEU B N 1
ATOM 4567 C CA . LEU B 1 126 ? -4.234 35.719 1.514 1 98.69 126 LEU B CA 1
ATOM 4568 C C . LEU B 1 126 ? -3.674 35.219 0.192 1 98.69 126 LEU B C 1
ATOM 4570 O O . LEU B 1 126 ? -3.635 34 -0.045 1 98.69 126 LEU B O 1
ATOM 4574 N N . PRO B 1 127 ? -3.221 36.031 -0.599 1 97.75 127 PRO B N 1
ATOM 4575 C CA . PRO B 1 127 ? -3.016 35.656 -1.998 1 97.75 127 PRO B CA 1
ATOM 4576 C C . PRO B 1 127 ? -1.663 35 -2.236 1 97.75 127 PRO B C 1
ATOM 4578 O O . PRO B 1 127 ? -1.476 34.312 -3.248 1 97.75 127 PRO B O 1
ATOM 4581 N N . VAL B 1 128 ? -0.663 35.25 -1.38 1 98.12 128 VAL B N 1
ATOM 4582 C CA . VAL B 1 128 ? 0.67 34.719 -1.642 1 98.12 128 VAL B CA 1
ATOM 4583 C C . VAL B 1 128 ? 1.004 33.656 -0.618 1 98.12 128 VAL B C 1
ATOM 4585 O O . VAL B 1 128 ? 1.027 33.906 0.587 1 98.12 128 VAL B O 1
ATOM 4588 N N . VAL B 1 129 ? 1.213 32.5 -1.146 1 98.25 129 VAL B N 1
ATOM 4589 C CA . VAL B 1 129 ? 1.506 31.328 -0.311 1 98.25 129 VAL B CA 1
ATOM 4590 C C . VAL B 1 129 ? 2.793 30.656 -0.788 1 98.25 129 VAL B C 1
ATOM 4592 O O . VAL B 1 129 ? 3.035 30.562 -1.993 1 98.25 129 VAL B O 1
ATOM 4595 N N . ASN B 1 130 ? 3.605 30.234 0.107 1 95.94 130 ASN B N 1
ATOM 4596 C CA . ASN B 1 130 ? 4.773 29.453 -0.294 1 95.94 130 ASN B CA 1
ATOM 4597 C C . ASN B 1 130 ? 4.426 27.969 -0.47 1 95.94 130 ASN B C 1
ATOM 4599 O O . ASN B 1 130 ? 3.295 27.562 -0.207 1 95.94 130 ASN B O 1
ATOM 4603 N N . SER B 1 131 ? 5.414 27.25 -0.978 1 94.06 131 SER B N 1
ATOM 4604 C CA . SER B 1 131 ? 5.18 25.828 -1.281 1 94.06 131 SER B CA 1
ATOM 4605 C C . SER B 1 131 ? 5.453 24.953 -0.067 1 94.06 131 SER B C 1
ATOM 4607 O O . SER B 1 131 ? 6.215 23.984 -0.152 1 94.06 131 SER B O 1
ATOM 4609 N N . SER B 1 132 ? 4.941 25.375 1.078 1 94.19 132 SER B N 1
ATOM 4610 C CA . SER B 1 132 ? 4.891 24.641 2.342 1 94.19 132 SER B CA 1
ATOM 4611 C C . SER B 1 132 ? 6.121 24.938 3.197 1 94.19 132 SER B C 1
ATOM 4613 O O . SER B 1 132 ? 7.191 25.234 2.668 1 94.19 132 SER B O 1
ATOM 4615 N N . MET B 1 133 ? 5.902 24.859 4.449 1 95.31 133 MET B N 1
ATOM 4616 C CA . MET B 1 133 ? 6.914 24.812 5.5 1 95.31 133 MET B CA 1
ATOM 4617 C C . MET B 1 133 ? 7.008 23.406 6.094 1 95.31 133 MET B C 1
ATOM 4619 O O . MET B 1 133 ? 6.316 22.484 5.641 1 95.31 133 MET B O 1
ATOM 4623 N N . TYR B 1 134 ? 7.875 23.203 7.078 1 94.69 134 TYR B N 1
ATOM 4624 C CA . TYR B 1 134 ? 8.016 21.906 7.715 1 94.69 134 TYR B CA 1
ATOM 4625 C C . TYR B 1 134 ? 6.77 21.547 8.523 1 94.69 134 TYR B C 1
ATOM 4627 O O . TYR B 1 134 ? 6.281 20.422 8.461 1 94.69 134 TYR B O 1
ATOM 4635 N N . ASP B 1 135 ? 6.371 22.438 9.281 1 95.81 135 ASP B N 1
ATOM 4636 C CA . ASP B 1 135 ? 5.219 22.25 10.164 1 95.81 135 ASP B CA 1
ATOM 4637 C C . ASP B 1 135 ? 4.711 23.594 10.688 1 95.81 135 ASP B C 1
ATOM 4639 O O . ASP B 1 135 ? 5.242 24.656 10.328 1 95.81 135 ASP B O 1
ATOM 4643 N N . TRP B 1 136 ? 3.648 23.531 11.438 1 97.31 136 TRP B N 1
ATOM 4644 C CA . TRP B 1 136 ? 3.018 24.719 12 1 97.31 136 TRP B CA 1
ATOM 4645 C C . TRP B 1 136 ? 3.977 25.453 12.93 1 97.31 136 TRP B C 1
ATOM 4647 O O . TRP B 1 136 ? 4.043 26.688 12.914 1 97.31 136 TRP B O 1
ATOM 4657 N N . GLY B 1 137 ? 4.723 24.75 13.734 1 97.19 137 GLY B N 1
ATOM 4658 C CA . GLY B 1 137 ? 5.664 25.359 14.664 1 97.19 137 GLY B CA 1
ATOM 4659 C C . GLY B 1 137 ? 6.75 26.156 13.969 1 97.19 137 GLY B C 1
ATOM 4660 O O . GLY B 1 137 ? 7.016 27.312 14.328 1 97.19 137 GLY B O 1
ATOM 4661 N N . THR B 1 138 ? 7.359 25.578 12.992 1 96.38 138 THR B N 1
ATOM 4662 C CA . THR B 1 138 ? 8.422 26.266 12.266 1 96.38 138 THR B CA 1
ATOM 4663 C C . THR B 1 138 ? 7.855 27.438 11.469 1 96.38 138 THR B C 1
ATOM 4665 O O . THR B 1 138 ? 8.523 28.453 11.297 1 96.38 138 THR B O 1
ATOM 4668 N N . ALA B 1 139 ? 6.656 27.281 10.953 1 97.44 139 ALA B N 1
ATOM 4669 C CA . ALA B 1 139 ? 6.012 28.391 10.25 1 97.44 139 ALA B CA 1
ATOM 4670 C C . ALA B 1 139 ? 5.797 29.578 11.18 1 97.44 139 ALA B C 1
ATOM 4672 O O . ALA B 1 139 ? 6.059 30.719 10.797 1 97.44 139 ALA B O 1
ATOM 4673 N N . MET B 1 140 ? 5.332 29.281 12.344 1 98.38 140 MET B N 1
ATOM 4674 C CA . MET B 1 140 ? 5.125 30.344 13.336 1 98.38 140 MET B CA 1
ATOM 4675 C C . MET B 1 140 ? 6.441 31.031 13.68 1 98.38 140 MET B C 1
ATOM 4677 O O . MET B 1 140 ? 6.504 32.25 13.758 1 98.38 140 MET B O 1
ATOM 4681 N N . ALA B 1 141 ? 7.457 30.25 13.875 1 97.88 141 ALA B N 1
ATOM 4682 C CA . ALA B 1 141 ? 8.766 30.797 14.219 1 97.88 141 ALA B CA 1
ATOM 4683 C C . ALA B 1 141 ? 9.312 31.688 13.102 1 97.88 141 ALA B C 1
ATOM 4685 O O . ALA B 1 141 ? 9.859 32.75 13.359 1 97.88 141 ALA B O 1
ATOM 4686 N N . GLU B 1 142 ? 9.188 31.234 11.93 1 96.94 142 GLU B N 1
ATOM 4687 C CA . GLU B 1 142 ? 9.641 32 10.781 1 96.94 142 GLU B CA 1
ATOM 4688 C C . GLU B 1 142 ? 8.836 33.312 10.641 1 96.94 142 GLU B C 1
ATOM 4690 O O . GLU B 1 142 ? 9.375 34.312 10.203 1 96.94 142 GLU B O 1
ATOM 4695 N N . ALA B 1 143 ? 7.543 33.219 10.945 1 98.31 143 ALA B N 1
ATOM 4696 C CA . ALA B 1 143 ? 6.727 34.438 10.93 1 98.31 143 ALA B CA 1
ATOM 4697 C C . ALA B 1 143 ? 7.238 35.469 11.945 1 98.31 143 ALA B C 1
ATOM 4699 O O . ALA B 1 143 ? 7.312 36.656 11.648 1 98.31 143 ALA B O 1
ATOM 4700 N N . ALA B 1 144 ? 7.547 35 13.102 1 98.38 144 ALA B N 1
ATOM 4701 C CA . ALA B 1 144 ? 8.102 35.875 14.117 1 98.38 144 ALA B CA 1
ATOM 4702 C C . ALA B 1 144 ? 9.367 36.562 13.617 1 98.38 144 ALA B C 1
ATOM 4704 O O . ALA B 1 144 ? 9.5 37.812 13.719 1 98.38 144 ALA B O 1
ATOM 4705 N N . LEU B 1 145 ? 10.266 35.812 13.094 1 96.94 145 LEU B N 1
ATOM 4706 C CA . LEU B 1 145 ? 11.516 36.344 12.57 1 96.94 145 LEU B CA 1
ATOM 4707 C C . LEU B 1 145 ? 11.242 37.344 11.438 1 96.94 145 LEU B C 1
ATOM 4709 O O . LEU B 1 145 ? 11.898 38.375 11.344 1 96.94 145 LEU B O 1
ATOM 4713 N N . MET B 1 146 ? 10.328 37 10.633 1 96.62 146 MET B N 1
ATOM 4714 C CA . MET B 1 146 ? 9.961 37.844 9.508 1 96.62 146 MET B CA 1
ATOM 4715 C C . MET B 1 146 ? 9.469 39.219 9.992 1 96.62 146 MET B C 1
ATOM 4717 O O . MET B 1 146 ? 9.844 40.25 9.438 1 96.62 146 MET B O 1
ATOM 4721 N N . THR B 1 147 ? 8.609 39.25 11.008 1 98.12 147 THR B N 1
ATOM 4722 C CA . THR B 1 147 ? 8.086 40.531 11.516 1 98.12 147 THR B CA 1
ATOM 4723 C C . THR B 1 147 ? 9.211 41.406 12.055 1 98.12 147 THR B C 1
ATOM 4725 O O . THR B 1 147 ? 9.203 42.625 11.867 1 98.12 147 THR B O 1
ATOM 4728 N N . VAL B 1 148 ? 10.195 40.812 12.648 1 97.25 148 VAL B N 1
ATOM 4729 C CA . VAL B 1 148 ? 11.344 41.531 13.164 1 97.25 148 VAL B CA 1
ATOM 4730 C C . VAL B 1 148 ? 12.141 42.125 12 1 97.25 148 VAL B C 1
ATOM 4732 O O . VAL B 1 148 ? 12.531 43.312 12.047 1 97.25 148 VAL B O 1
ATOM 4735 N N . ARG B 1 149 ? 12.336 41.281 11.016 1 95.25 149 ARG B N 1
ATOM 4736 C CA . ARG B 1 149 ? 13.07 41.75 9.852 1 95.25 149 ARG B CA 1
ATOM 4737 C C . ARG B 1 149 ? 12.32 42.906 9.164 1 95.25 149 ARG B C 1
ATOM 4739 O O . ARG B 1 149 ? 12.945 43.812 8.625 1 95.25 149 ARG B O 1
ATOM 4746 N N . LEU B 1 150 ? 11.062 42.812 9.148 1 96.75 150 LEU B N 1
ATOM 4747 C CA . LEU B 1 150 ? 10.242 43.812 8.492 1 96.75 150 LEU B CA 1
ATOM 4748 C C . LEU B 1 150 ? 10.359 45.156 9.203 1 96.75 150 LEU B C 1
ATOM 4750 O O . LEU B 1 150 ? 10.117 46.219 8.602 1 96.75 150 LEU B O 1
ATOM 4754 N N . HIS B 1 151 ? 10.75 45.156 10.477 1 97.19 151 HIS B N 1
ATOM 4755 C CA . HIS B 1 151 ? 11.008 46.375 11.242 1 97.19 151 HIS B CA 1
ATOM 4756 C C . HIS B 1 151 ? 12.492 46.719 11.258 1 97.19 151 HIS B C 1
ATOM 4758 O O . HIS B 1 151 ? 12.953 47.469 12.102 1 97.19 151 HIS B O 1
ATOM 4764 N N . LYS B 1 152 ? 13.258 46.062 10.484 1 94.75 152 LYS B N 1
ATOM 4765 C CA . LYS B 1 152 ? 14.695 46.281 10.344 1 94.75 152 LYS B CA 1
ATOM 4766 C C . LYS B 1 152 ? 15.414 46.062 11.672 1 94.75 152 LYS B C 1
ATOM 4768 O O . LYS B 1 152 ? 16.375 46.75 11.984 1 94.75 152 LYS B O 1
ATOM 4773 N N . GLY B 1 153 ? 14.781 45.25 12.422 1 93 153 GLY B N 1
ATOM 4774 C CA . GLY B 1 153 ? 15.406 44.875 13.68 1 93 153 GLY B CA 1
ATOM 4775 C C . GLY B 1 153 ? 15.18 45.906 14.781 1 93 153 GLY B C 1
ATOM 4776 O O . GLY B 1 153 ? 15.688 45.75 15.891 1 93 153 GLY B O 1
ATOM 4777 N N . LYS B 1 154 ? 14.391 46.875 14.594 1 96.06 154 LYS B N 1
ATOM 4778 C CA . LYS B 1 154 ? 14.148 47.938 15.578 1 96.06 154 LYS B CA 1
ATOM 4779 C C . LYS B 1 154 ? 13.148 47.5 16.641 1 96.06 154 LYS B C 1
ATOM 4781 O O . LYS B 1 154 ? 13.18 47.969 17.766 1 96.06 154 LYS B O 1
ATOM 4786 N N . ARG B 1 155 ? 12.25 46.625 16.203 1 96.88 155 ARG B N 1
ATOM 4787 C CA . ARG B 1 155 ? 11.305 46 17.109 1 96.88 155 ARG B CA 1
ATOM 4788 C C . ARG B 1 155 ? 11.602 44.5 17.25 1 96.88 155 ARG B C 1
ATOM 4790 O O . ARG B 1 155 ? 11.656 43.781 16.25 1 96.88 155 ARG B O 1
ATOM 4797 N N . LYS B 1 156 ? 11.75 44 18.438 1 96.62 156 LYS B N 1
ATOM 4798 C CA . LYS B 1 156 ? 12.172 42.625 18.625 1 96.62 156 LYS B CA 1
ATOM 4799 C C . LYS B 1 156 ? 11.195 41.875 19.516 1 96.62 156 LYS B C 1
ATOM 4801 O O . LYS B 1 156 ? 11.461 40.719 19.906 1 96.62 156 LYS B O 1
ATOM 4806 N N . LYS B 1 157 ? 10.109 42.5 19.766 1 98.06 157 LYS B N 1
ATOM 4807 C CA . LYS B 1 157 ? 9.109 41.906 20.641 1 98.06 157 LYS B CA 1
ATOM 4808 C C . LYS B 1 157 ? 8.055 41.156 19.812 1 98.06 157 LYS B C 1
ATOM 4810 O O . LYS B 1 157 ? 7.516 41.719 18.844 1 98.06 157 LYS B O 1
ATOM 4815 N N . PHE B 1 158 ? 7.859 39.938 20.078 1 98.69 158 PHE B N 1
ATOM 4816 C CA . PHE B 1 158 ? 6.809 39.094 19.484 1 98.69 158 PHE B CA 1
ATOM 4817 C C . PHE B 1 158 ? 5.824 38.625 20.547 1 98.69 158 PHE B C 1
ATOM 4819 O O . PHE B 1 158 ? 6.215 37.938 21.5 1 98.69 158 PHE B O 1
ATOM 4826 N N . VAL B 1 159 ? 4.523 39 20.406 1 98.88 159 VAL B N 1
ATOM 4827 C CA . VAL B 1 159 ? 3.506 38.75 21.422 1 98.88 159 VAL B CA 1
ATOM 4828 C C . VAL B 1 159 ? 2.67 37.531 21.031 1 98.88 159 VAL B C 1
ATOM 4830 O O . VAL B 1 159 ? 2.152 37.469 19.906 1 98.88 159 VAL B O 1
ATOM 4833 N N . VAL B 1 160 ? 2.57 36.562 21.891 1 98.81 160 VAL B N 1
ATOM 4834 C CA . VAL B 1 160 ? 1.81 35.344 21.625 1 98.81 160 VAL B CA 1
ATOM 4835 C C . VAL B 1 160 ? 0.912 35.031 22.828 1 98.81 160 VAL B C 1
ATOM 4837 O O . VAL B 1 160 ? 1.212 35.406 23.953 1 98.81 160 VAL B O 1
ATOM 4840 N N . PRO B 1 161 ? -0.199 34.312 22.578 1 98.56 161 PRO B N 1
ATOM 4841 C CA . PRO B 1 161 ? -0.999 33.875 23.719 1 98.56 161 PRO B CA 1
ATOM 4842 C C . PRO B 1 161 ? -0.249 32.906 24.625 1 98.56 161 PRO B C 1
ATOM 4844 O O . PRO B 1 161 ? 0.488 32.031 24.125 1 98.56 161 PRO B O 1
ATOM 4847 N N . LYS B 1 162 ? -0.515 33 25.891 1 97.88 162 LYS B N 1
ATOM 4848 C CA . LYS B 1 162 ? 0.043 32.031 26.859 1 97.88 162 LYS B CA 1
ATOM 4849 C C . LYS B 1 162 ? -0.411 30.625 26.562 1 97.88 162 LYS B C 1
ATOM 4851 O O . LYS B 1 162 ? 0.34 29.656 26.766 1 97.88 162 LYS B O 1
ATOM 4856 N N . HIS B 1 163 ? -1.615 30.516 26.031 1 97.56 163 HIS B N 1
ATOM 4857 C CA . HIS B 1 163 ? -2.17 29.203 25.719 1 97.56 163 HIS B CA 1
ATOM 4858 C C . HIS B 1 163 ? -1.832 28.781 24.297 1 97.56 163 HIS B C 1
ATOM 4860 O O . HIS B 1 163 ? -2.625 28.109 23.641 1 97.56 163 HIS B O 1
ATOM 4866 N N . THR B 1 164 ? -0.726 29.266 23.766 1 97.38 164 THR B N 1
ATOM 4867 C CA . THR B 1 164 ? -0.199 28.703 22.531 1 97.38 164 THR B CA 1
ATOM 4868 C C . THR B 1 164 ? 0.297 27.266 22.75 1 97.38 164 THR B C 1
ATOM 4870 O O . THR B 1 164 ? 0.777 26.938 23.844 1 97.38 164 THR B O 1
ATOM 4873 N N . HIS B 1 165 ? 0.11 26.438 21.75 1 97.19 165 HIS B N 1
ATOM 4874 C CA . HIS B 1 165 ? 0.592 25.062 21.844 1 97.19 165 HIS B CA 1
ATOM 4875 C C . HIS B 1 165 ? 2.006 25.016 22.422 1 97.19 165 HIS B C 1
ATOM 4877 O O . HIS B 1 165 ? 2.92 25.641 21.875 1 97.19 165 HIS B O 1
ATOM 4883 N N . PRO B 1 166 ? 2.229 24.266 23.5 1 97.12 166 PRO B N 1
ATOM 4884 C CA . PRO B 1 166 ? 3.52 24.281 24.188 1 97.12 166 PRO B CA 1
ATOM 4885 C C . PRO B 1 166 ? 4.68 23.875 23.297 1 97.12 166 PRO B C 1
ATOM 4887 O O . PRO B 1 166 ? 5.766 24.453 23.375 1 97.12 166 PRO B O 1
ATOM 4890 N N . GLU B 1 167 ? 4.488 22.906 22.484 1 95.25 167 GLU B N 1
ATOM 4891 C CA . GLU B 1 167 ? 5.559 22.484 21.578 1 95.25 167 GLU B CA 1
ATOM 4892 C C . GLU B 1 167 ? 5.852 23.531 20.516 1 95.25 167 GLU B C 1
ATOM 4894 O O . GLU B 1 167 ? 7.004 23.734 20.141 1 95.25 167 GLU B O 1
ATOM 4899 N N . ARG B 1 168 ? 4.875 24.141 20.031 1 97.19 168 ARG B N 1
ATOM 4900 C CA . ARG B 1 168 ? 5.078 25.234 19.078 1 97.19 168 ARG B CA 1
ATOM 4901 C C . ARG B 1 168 ? 5.824 26.391 19.734 1 97.19 168 ARG B C 1
ATOM 4903 O O . ARG B 1 168 ? 6.664 27.031 19.094 1 97.19 168 ARG B O 1
ATOM 4910 N N . LEU B 1 169 ? 5.473 26.656 20.938 1 97.62 169 LEU B N 1
ATOM 4911 C CA . LEU B 1 169 ? 6.172 27.688 21.688 1 97.62 169 LEU B CA 1
ATOM 4912 C C . LEU B 1 169 ? 7.648 27.344 21.859 1 97.62 169 LEU B C 1
ATOM 4914 O O . LEU B 1 169 ? 8.508 28.219 21.812 1 97.62 169 LEU B O 1
ATOM 4918 N N . GLN B 1 170 ? 7.891 26.062 22.109 1 97.56 170 GLN B N 1
ATOM 4919 C CA . GLN B 1 170 ? 9.273 25.625 22.234 1 97.56 170 GLN B CA 1
ATOM 4920 C C . GLN B 1 170 ? 10.047 25.859 20.938 1 97.56 170 GLN B C 1
ATOM 4922 O O . GLN B 1 170 ? 11.203 26.281 20.953 1 97.56 170 GLN B O 1
ATOM 4927 N N . VAL B 1 171 ? 9.43 25.562 19.859 1 97.31 171 VAL B N 1
ATOM 4928 C CA . VAL B 1 171 ? 10.055 25.797 18.562 1 97.31 171 VAL B CA 1
ATOM 4929 C C . VAL B 1 171 ? 10.305 27.297 18.391 1 97.31 171 VAL B C 1
ATOM 4931 O O . VAL B 1 171 ? 11.391 27.703 17.953 1 97.31 171 VAL B O 1
ATOM 4934 N N . LEU B 1 172 ? 9.328 28.141 18.719 1 98.06 172 LEU B N 1
ATOM 4935 C CA . LEU B 1 172 ? 9.453 29.594 18.625 1 98.06 172 LEU B CA 1
ATOM 4936 C C . LEU B 1 172 ? 10.656 30.094 19.422 1 98.06 172 LEU B C 1
ATOM 4938 O O . LEU B 1 172 ? 11.469 30.859 18.906 1 98.06 172 LEU B O 1
ATOM 4942 N N . ARG B 1 173 ? 10.773 29.594 20.609 1 97.75 173 ARG B N 1
ATOM 4943 C CA . ARG B 1 173 ? 11.859 30.016 21.484 1 97.75 173 ARG B CA 1
ATOM 4944 C C . ARG B 1 173 ? 13.211 29.609 20.906 1 97.75 173 ARG B C 1
ATOM 4946 O O . ARG B 1 173 ? 14.18 30.375 20.969 1 97.75 173 ARG B O 1
ATOM 4953 N N . THR B 1 174 ? 13.219 28.469 20.391 1 96.75 174 THR B N 1
ATOM 4954 C CA . THR B 1 174 ? 14.461 27.984 19.812 1 96.75 174 THR B CA 1
ATOM 4955 C C . THR B 1 174 ? 14.883 28.828 18.625 1 96.75 174 THR B C 1
ATOM 4957 O O . THR B 1 174 ? 16.031 29.25 18.531 1 96.75 174 THR B O 1
ATOM 4960 N N . TYR B 1 175 ? 14.016 29.109 17.75 1 95.25 175 TYR B N 1
ATOM 4961 C CA . TYR B 1 175 ? 14.305 29.859 16.516 1 95.25 175 TYR B CA 1
ATOM 4962 C C . TYR B 1 175 ? 14.695 31.297 16.844 1 95.25 175 TYR B C 1
ATOM 4964 O O . TYR B 1 175 ? 15.477 31.906 16.109 1 95.25 175 TYR B O 1
ATOM 4972 N N . THR B 1 176 ? 14.172 31.875 17.906 1 95.25 176 THR B N 1
ATOM 4973 C CA . THR B 1 176 ? 14.281 33.312 18.141 1 95.25 176 THR B CA 1
ATOM 4974 C C . THR B 1 176 ? 15.438 33.625 19.094 1 95.25 176 THR B C 1
ATOM 4976 O O . THR B 1 176 ? 15.812 34.781 19.266 1 95.25 176 THR B O 1
ATOM 4979 N N . ARG B 1 177 ? 15.93 32.562 19.641 1 94.75 177 ARG B N 1
ATOM 4980 C CA . ARG B 1 177 ? 17 32.75 20.609 1 94.75 177 ARG B CA 1
ATOM 4981 C C . ARG B 1 177 ? 18.188 33.469 19.969 1 94.75 177 ARG B C 1
ATOM 4983 O O . ARG B 1 177 ? 18.719 34.438 20.547 1 94.75 177 ARG B O 1
ATOM 4990 N N . GLY B 1 178 ? 18.609 33.062 18.875 1 90.69 178 GLY B N 1
ATOM 4991 C CA . GLY B 1 178 ? 19.75 33.688 18.188 1 90.69 178 GLY B CA 1
ATOM 4992 C C . GLY B 1 178 ? 19.531 35.156 17.875 1 90.69 178 GLY B C 1
ATOM 4993 O O . GLY B 1 178 ? 20.297 36 18.344 1 90.69 178 GLY B O 1
ATOM 4994 N N . PRO B 1 179 ? 18.547 35.438 17.203 1 91.75 179 PRO B N 1
ATOM 4995 C CA . PRO B 1 179 ? 18.234 36.844 16.844 1 91.75 179 PRO B CA 1
ATOM 4996 C C . PRO B 1 179 ? 17.812 37.688 18.047 1 91.75 179 PRO B C 1
ATOM 4998 O O . PRO B 1 179 ? 17.547 38.875 17.906 1 91.75 179 PRO B O 1
ATOM 5001 N N . GLU B 1 180 ? 17.656 37.062 19.203 1 95 180 GLU B N 1
ATOM 5002 C CA . GLU B 1 180 ? 17.328 37.719 20.453 1 95 180 GLU B CA 1
ATOM 5003 C C . GLU B 1 180 ? 15.961 38.406 20.375 1 95 180 GLU B C 1
ATOM 5005 O O . GLU B 1 180 ? 15.828 39.562 20.719 1 95 180 GLU B O 1
ATOM 5010 N N . VAL B 1 181 ? 15.008 37.719 19.828 1 97.06 181 VAL B N 1
ATOM 5011 C CA . VAL B 1 181 ? 13.617 38.156 19.828 1 97.06 181 VAL B CA 1
ATOM 5012 C C . VAL B 1 181 ? 12.992 37.938 21.188 1 97.06 181 VAL B C 1
ATOM 5014 O O . VAL B 1 181 ? 13.133 36.844 21.781 1 97.06 181 VAL B O 1
ATOM 5017 N N . GLU B 1 182 ? 12.367 38.906 21.719 1 98.12 182 GLU B N 1
ATOM 5018 C CA . GLU B 1 182 ? 11.672 38.812 23 1 98.12 182 GLU B CA 1
ATOM 5019 C C . GLU B 1 182 ? 10.266 38.25 22.812 1 98.12 182 GLU B C 1
ATOM 5021 O O . GLU B 1 182 ? 9.43 38.844 22.125 1 98.12 182 GLU B O 1
ATOM 5026 N N . ILE B 1 183 ? 10.023 37.125 23.422 1 98.44 183 ILE B N 1
ATOM 5027 C CA . ILE B 1 183 ? 8.695 36.5 23.375 1 98.44 183 ILE B CA 1
ATOM 5028 C C . ILE B 1 183 ? 7.883 36.938 24.594 1 98.44 183 ILE B C 1
ATOM 5030 O O . ILE B 1 183 ? 8.258 36.656 25.734 1 98.44 183 ILE B O 1
ATOM 5034 N N . VAL B 1 184 ? 6.801 37.625 24.375 1 98.62 184 VAL B N 1
ATOM 5035 C CA . VAL B 1 184 ? 5.918 38.094 25.438 1 98.62 184 VAL B CA 1
ATOM 5036 C C . VAL B 1 184 ? 4.578 37.375 25.359 1 98.62 184 VAL B C 1
ATOM 5038 O O . VAL B 1 184 ? 3.969 37.281 24.281 1 98.62 184 VAL B O 1
ATOM 5041 N N . THR B 1 185 ? 4.109 36.812 26.469 1 98.38 185 THR B N 1
ATOM 5042 C CA . THR B 1 185 ? 2.863 36.062 26.453 1 98.38 185 THR B CA 1
ATOM 5043 C C . THR B 1 185 ? 1.719 36.906 27.016 1 98.38 185 THR B C 1
ATOM 5045 O O . THR B 1 185 ? 1.923 37.719 27.922 1 98.38 185 THR B O 1
ATOM 5048 N N . VAL B 1 186 ? 0.578 36.719 26.422 1 98.5 186 VAL B N 1
ATOM 5049 C CA . VAL B 1 186 ? -0.67 37.312 26.859 1 98.5 186 VAL B CA 1
ATOM 5050 C C . VAL B 1 186 ? -1.552 36.281 27.531 1 98.5 186 VAL B C 1
ATOM 5052 O O . VAL B 1 186 ? -1.64 35.125 27.062 1 98.5 186 VAL B O 1
ATOM 5055 N N . ASN B 1 187 ? -2.199 36.625 28.609 1 98.06 187 ASN B N 1
ATOM 5056 C CA . ASN B 1 187 ? -3.057 35.719 29.344 1 98.06 187 ASN B CA 1
ATOM 5057 C C . ASN B 1 187 ? -4.344 35.406 28.578 1 98.06 187 ASN B C 1
ATOM 5059 O O . ASN B 1 187 ? -4.703 36.125 27.656 1 98.06 187 ASN B O 1
ATOM 5063 N N . TRP B 1 188 ? -4.922 34.312 28.922 1 97.94 188 TRP B N 1
ATOM 5064 C CA . TRP B 1 188 ? -6.277 34.062 28.438 1 97.94 188 TRP B CA 1
ATOM 5065 C C . TRP B 1 188 ? -7.309 34.656 29.406 1 97.94 188 TRP B C 1
ATOM 5067 O O . TRP B 1 188 ? -7.02 34.844 30.594 1 97.94 188 TRP B O 1
ATOM 5077 N N . ASN B 1 189 ? -8.461 35 28.922 1 97 189 ASN B N 1
ATOM 5078 C CA . ASN B 1 189 ? -9.547 35.531 29.734 1 97 189 ASN B CA 1
ATOM 5079 C C . ASN B 1 189 ? -10.398 34.406 30.344 1 97 189 ASN B C 1
ATOM 5081 O O . ASN B 1 189 ? -10.023 33.25 30.281 1 97 189 ASN B O 1
ATOM 5085 N N . GLU B 1 190 ? -11.5 34.75 30.984 1 95.25 190 GLU B N 1
ATOM 5086 C CA . GLU B 1 190 ? -12.359 33.812 31.688 1 95.25 190 GLU B CA 1
ATOM 5087 C C . GLU B 1 190 ? -13 32.812 30.734 1 95.25 190 GLU B C 1
ATOM 5089 O O . GLU B 1 190 ? -13.43 31.734 31.156 1 95.25 190 GLU B O 1
ATOM 5094 N N . ARG B 1 191 ? -12.969 33.125 29.469 1 96.19 191 ARG B N 1
ATOM 5095 C CA . ARG B 1 191 ? -13.578 32.25 28.469 1 96.19 191 ARG B CA 1
ATOM 5096 C C . ARG B 1 191 ? -12.523 31.391 27.781 1 96.19 191 ARG B C 1
ATOM 5098 O O . ARG B 1 191 ? -12.836 30.656 26.844 1 96.19 191 ARG B O 1
ATOM 5105 N N . GLY B 1 192 ? -11.312 31.453 28.25 1 97.31 192 GLY B N 1
ATOM 5106 C CA . GLY B 1 192 ? -10.234 30.688 27.656 1 97.31 192 GLY B CA 1
ATOM 5107 C C . GLY B 1 192 ? -9.711 31.281 26.359 1 97.31 192 GLY B C 1
ATOM 5108 O O . GLY B 1 192 ? -9.039 30.594 25.594 1 97.31 192 GLY B O 1
ATOM 5109 N N . GLN B 1 193 ? -10.086 32.5 26.031 1 97.94 193 GLN B N 1
ATOM 5110 C CA . GLN B 1 193 ? -9.664 33.219 24.828 1 97.94 193 GLN B CA 1
ATOM 5111 C C . GLN B 1 193 ? -8.617 34.281 25.156 1 97.94 193 GLN B C 1
ATOM 5113 O O . GLN B 1 193 ? -8.328 34.531 26.328 1 97.94 193 GLN B O 1
ATOM 5118 N N . VAL B 1 194 ? -8.062 34.875 24.203 1 98.19 194 VAL B N 1
ATOM 5119 C CA . VAL B 1 194 ? -7.039 35.906 24.406 1 98.19 194 VAL B CA 1
ATOM 5120 C C . VAL B 1 194 ? -7.609 37.062 25.234 1 98.19 194 VAL B C 1
ATOM 5122 O O . VAL B 1 194 ? -8.711 37.562 24.953 1 98.19 194 VAL B O 1
ATOM 5125 N N . ASP B 1 195 ? -6.891 37.438 26.297 1 98.25 195 ASP B N 1
ATOM 5126 C CA . ASP B 1 195 ? -7.273 38.625 27.078 1 98.25 195 ASP B CA 1
ATOM 5127 C C . ASP B 1 195 ? -6.914 39.906 26.328 1 98.25 195 ASP B C 1
ATOM 5129 O O . ASP B 1 195 ? -5.77 40.344 26.391 1 98.25 195 ASP B O 1
ATOM 5133 N N . VAL B 1 196 ? -7.895 40.531 25.812 1 98 196 VAL B N 1
ATOM 5134 C CA . VAL B 1 196 ? -7.711 41.719 24.953 1 98 196 VAL B CA 1
ATOM 5135 C C . VAL B 1 196 ? -7.086 42.844 25.75 1 98 196 VAL B C 1
ATOM 5137 O O . VAL B 1 196 ? -6.258 43.594 25.234 1 98 196 VAL B O 1
ATOM 5140 N N . GLU B 1 197 ? -7.484 43 26.984 1 97.94 197 GLU B N 1
ATOM 5141 C CA . GLU B 1 197 ? -6.93 44.062 27.812 1 97.94 197 GLU B CA 1
ATOM 5142 C C . GLU B 1 197 ? -5.453 43.844 28.109 1 97.94 197 GLU B C 1
ATOM 5144 O O . GLU B 1 197 ? -4.645 44.75 28.078 1 97.94 197 GLU B O 1
ATOM 5149 N N . ASP B 1 198 ? -5.16 42.625 28.453 1 98.38 198 ASP B N 1
ATOM 5150 C CA . ASP B 1 198 ? -3.758 42.281 28.672 1 98.38 198 ASP B CA 1
ATOM 5151 C C . ASP B 1 198 ? -2.943 42.5 27.391 1 98.38 198 ASP B C 1
ATOM 5153 O O . ASP B 1 198 ? -1.802 42.969 27.453 1 98.38 198 ASP B O 1
ATOM 5157 N N . LEU B 1 199 ? -3.516 42.188 26.266 1 98.75 199 LEU B N 1
ATOM 5158 C CA . LEU B 1 199 ? -2.857 42.375 24.969 1 98.75 199 LEU B CA 1
ATOM 5159 C C . LEU B 1 199 ? -2.549 43.844 24.734 1 98.75 199 LEU B C 1
ATOM 5161 O O . LEU B 1 199 ? -1.454 44.188 24.281 1 98.75 199 LEU B O 1
ATOM 5165 N N . LYS B 1 200 ? -3.459 44.719 25.031 1 98.31 200 LYS B N 1
ATOM 5166 C CA . LYS B 1 200 ? -3.283 46.156 24.828 1 98.31 200 LYS B CA 1
ATOM 5167 C C . LYS B 1 200 ? -2.08 46.688 25.609 1 98.31 200 LYS B C 1
ATOM 5169 O O . LYS B 1 200 ? -1.367 47.562 25.125 1 98.31 200 LYS B O 1
ATOM 5174 N N . GLU B 1 201 ? -1.883 46.125 26.703 1 97.5 201 GLU B N 1
ATOM 5175 C CA . GLU B 1 201 ? -0.788 46.562 27.547 1 97.5 201 GLU B CA 1
ATOM 5176 C C . GLU B 1 201 ? 0.558 46.062 27.031 1 97.5 201 GLU B C 1
ATOM 5178 O O . GLU B 1 201 ? 1.588 46.719 27.25 1 97.5 201 GLU B O 1
ATOM 5183 N N . LYS B 1 202 ? 0.538 45.031 26.344 1 98.25 202 LYS B N 1
ATOM 5184 C CA . LYS B 1 202 ? 1.797 44.344 26.062 1 98.25 202 LYS B CA 1
ATOM 5185 C C . LYS B 1 202 ? 2.199 44.531 24.594 1 98.25 202 LYS B C 1
ATOM 5187 O O . LYS B 1 202 ? 3.34 44.25 24.219 1 98.25 202 LYS B O 1
ATOM 5192 N N . VAL B 1 203 ? 1.346 45.031 23.812 1 98.5 203 VAL B N 1
ATOM 5193 C CA . VAL B 1 203 ? 1.544 45.062 22.359 1 98.5 203 VAL B CA 1
ATOM 5194 C C . VAL B 1 203 ? 2.512 46.188 22.016 1 98.5 203 VAL B C 1
ATOM 5196 O O . VAL B 1 203 ? 3.057 46.219 20.906 1 98.5 203 VAL B O 1
ATOM 5199 N N . LYS B 1 204 ? 2.818 47.125 22.969 1 96.81 204 LYS B N 1
ATOM 5200 C CA . LYS B 1 204 ? 3.672 48.281 22.688 1 96.81 204 LYS B CA 1
ATOM 5201 C C . LYS B 1 204 ? 5.039 47.844 22.188 1 96.81 204 LYS B C 1
ATOM 5203 O O . LYS B 1 204 ? 5.676 46.969 22.766 1 96.81 204 LYS B O 1
ATOM 5208 N N . ASP B 1 205 ? 5.492 48.375 21.078 1 96.5 205 ASP B N 1
ATOM 5209 C CA . ASP B 1 205 ? 6.793 48.156 20.438 1 96.5 205 ASP B CA 1
ATOM 5210 C C . ASP B 1 205 ? 6.926 46.75 19.906 1 96.5 205 ASP B C 1
ATOM 5212 O O . ASP B 1 205 ? 8.039 46.281 19.672 1 96.5 205 ASP B O 1
ATOM 5216 N N . ALA B 1 206 ? 5.816 46.062 19.797 1 98.69 206 ALA B N 1
ATOM 5217 C CA . ALA B 1 206 ? 5.855 44.688 19.266 1 98.69 206 ALA B CA 1
ATOM 5218 C C . ALA B 1 206 ? 6.121 44.688 17.766 1 98.69 206 ALA B C 1
ATOM 5220 O O . ALA B 1 206 ? 5.629 45.562 17.031 1 98.69 206 ALA B O 1
ATOM 5221 N N . ALA B 1 207 ? 6.934 43.781 17.328 1 98.62 207 ALA B N 1
ATOM 5222 C CA . ALA B 1 207 ? 7.117 43.531 15.898 1 98.62 207 ALA B CA 1
ATOM 5223 C C . ALA B 1 207 ? 5.906 42.812 15.305 1 98.62 207 ALA B C 1
ATOM 5225 O O . ALA B 1 207 ? 5.504 43.125 14.172 1 98.62 207 ALA B O 1
ATOM 5226 N N . GLY B 1 208 ? 5.379 41.906 16.047 1 98.75 208 GLY B N 1
ATOM 5227 C CA . GLY B 1 208 ? 4.234 41.125 15.602 1 98.75 208 GLY B CA 1
ATOM 5228 C C . GLY B 1 208 ? 3.395 40.594 16.75 1 98.75 208 GLY B C 1
ATOM 5229 O O . GLY B 1 208 ? 3.873 40.469 17.875 1 98.75 208 GLY B O 1
ATOM 5230 N N . VAL B 1 209 ? 2.146 40.312 16.5 1 98.94 209 VAL B N 1
ATOM 5231 C CA . VAL B 1 209 ? 1.188 39.688 17.406 1 98.94 209 VAL B CA 1
ATOM 5232 C C . VAL B 1 209 ? 0.643 38.406 16.766 1 98.94 209 VAL B C 1
ATOM 5234 O O . VAL B 1 209 ? 0.226 38.438 15.602 1 98.94 209 VAL B O 1
ATOM 5237 N N . TYR B 1 210 ? 0.664 37.344 17.516 1 98.81 210 TYR B N 1
ATOM 5238 C CA . TYR B 1 210 ? 0.241 36.031 17.031 1 98.81 210 TYR B CA 1
ATOM 5239 C C . TYR B 1 210 ? -0.96 35.531 17.812 1 98.81 210 TYR B C 1
ATOM 5241 O O . TYR B 1 210 ? -1.019 35.656 19.031 1 98.81 210 TYR B O 1
ATOM 5249 N N . ILE B 1 211 ? -1.945 34.938 17.141 1 98.62 211 ILE B N 1
ATOM 5250 C CA . ILE B 1 211 ? -3.008 34.188 17.781 1 98.62 211 ILE B CA 1
ATOM 5251 C C . ILE B 1 211 ? -3.346 32.969 16.906 1 98.62 211 ILE B C 1
ATOM 5253 O O . ILE B 1 211 ? -2.869 32.844 15.781 1 98.62 211 ILE B O 1
ATOM 5257 N N . GLU B 1 212 ? -4.109 32 17.469 1 97.81 212 GLU B N 1
ATOM 5258 C CA . GLU B 1 212 ? -4.473 30.797 16.75 1 97.81 212 GLU B CA 1
ATOM 5259 C C . GLU B 1 212 ? -5.984 30.594 16.734 1 97.81 212 GLU B C 1
ATOM 5261 O O . GLU B 1 212 ? -6.672 30.969 17.688 1 97.81 212 GLU B O 1
ATOM 5266 N N . ILE B 1 213 ? -6.457 29.969 15.703 1 97.75 213 ILE B N 1
ATOM 5267 C CA . ILE B 1 213 ? -7.855 29.547 15.633 1 97.75 213 ILE B CA 1
ATOM 5268 C C . ILE B 1 213 ? -7.941 28.125 15.102 1 97.75 213 ILE B C 1
ATOM 5270 O O . ILE B 1 213 ? -7.531 27.844 13.969 1 97.75 213 ILE B O 1
ATOM 5274 N N . PRO B 1 214 ? -8.562 27.219 15.758 1 97.88 214 PRO B N 1
ATOM 5275 C CA . PRO B 1 214 ? -8.859 27.391 17.172 1 97.88 214 PRO B CA 1
ATOM 5276 C C . PRO B 1 214 ? -7.602 27.578 18.031 1 97.88 214 PRO B C 1
ATOM 5278 O O . PRO B 1 214 ? -6.488 27.328 17.547 1 97.88 214 PRO B O 1
ATOM 5281 N N . ASN B 1 215 ? -7.801 28.094 19.219 1 98.25 215 ASN B N 1
ATOM 5282 C CA . ASN B 1 215 ? -6.648 28.188 20.109 1 98.25 215 ASN B CA 1
ATOM 5283 C C . ASN B 1 215 ? -6.324 26.828 20.719 1 98.25 215 ASN B C 1
ATOM 5285 O O . ASN B 1 215 ? -6.934 25.812 20.375 1 98.25 215 ASN B O 1
ATOM 5289 N N . PHE B 1 216 ? -5.316 26.703 21.547 1 98.25 216 PHE B N 1
ATOM 5290 C CA . PHE B 1 216 ? -4.793 25.438 22.047 1 98.25 216 PHE B CA 1
ATOM 5291 C C . PHE B 1 216 ? -5.863 24.672 22.812 1 98.25 216 PHE B C 1
ATOM 5293 O O . PHE B 1 216 ? -5.875 23.438 22.812 1 98.25 216 PHE B O 1
ATOM 5300 N N . PHE B 1 217 ? -6.816 25.391 23.453 1 98.38 217 PHE B N 1
ATOM 5301 C CA . PHE B 1 217 ? -7.875 24.766 24.234 1 98.38 217 PHE B CA 1
ATOM 5302 C C . PHE B 1 217 ? -9.008 24.297 23.328 1 98.38 217 PHE B C 1
ATOM 5304 O O . PHE B 1 217 ? -10.016 23.781 23.812 1 98.38 217 PHE B O 1
ATOM 5311 N N . GLY B 1 218 ? -8.875 24.5 22.047 1 98.31 218 GLY B N 1
ATOM 5312 C CA . GLY B 1 218 ? -9.883 24.078 21.078 1 98.31 218 GLY B CA 1
ATOM 5313 C C . GLY B 1 218 ? -10.969 25.125 20.875 1 98.31 218 GLY B C 1
ATOM 5314 O O . GLY B 1 218 ? -11.961 24.875 20.188 1 98.31 218 GLY B O 1
ATOM 5315 N N . LEU B 1 219 ? -10.766 26.328 21.406 1 98.38 219 LEU B N 1
ATOM 5316 C CA . LEU B 1 219 ? -11.789 27.359 21.375 1 98.38 219 LEU B CA 1
ATOM 5317 C C . LEU B 1 219 ? -11.617 28.266 20.172 1 98.38 219 LEU B C 1
ATOM 5319 O O . LEU B 1 219 ? -10.492 28.594 19.797 1 98.38 219 LEU B O 1
ATOM 5323 N N . LEU B 1 220 ? -12.711 28.641 19.578 1 97.38 220 LEU B N 1
ATOM 5324 C CA . LEU B 1 220 ? -12.68 29.672 18.547 1 97.38 220 LEU B CA 1
ATOM 5325 C C . LEU B 1 220 ? -12.414 31.047 19.156 1 97.38 220 LEU B C 1
ATOM 5327 O O . LEU B 1 220 ? -13.148 31.5 20.031 1 97.38 220 LEU B O 1
ATOM 5331 N N . GLU B 1 221 ? -11.359 31.641 18.75 1 96.06 221 GLU B N 1
ATOM 5332 C CA . GLU B 1 221 ? -11.133 33.031 19.125 1 96.06 221 GLU B CA 1
ATOM 5333 C C . GLU B 1 221 ? -12.164 33.938 18.484 1 96.06 221 GLU B C 1
ATOM 5335 O O . GLU B 1 221 ? -12.234 34.062 17.266 1 96.06 221 GLU B O 1
ATOM 5340 N N . GLU B 1 222 ? -12.922 34.594 19.219 1 93.12 222 GLU B N 1
ATOM 5341 C CA . GLU B 1 222 ? -14.047 35.375 18.688 1 93.12 222 GLU B CA 1
ATOM 5342 C C . GLU B 1 222 ? -13.609 36.781 18.312 1 93.12 222 GLU B C 1
ATOM 5344 O O . GLU B 1 222 ? -14.211 37.406 17.438 1 93.12 222 GLU B O 1
ATOM 5349 N N . GLU B 1 223 ? -12.57 37.312 18.891 1 95.62 223 GLU B N 1
ATOM 5350 C CA . GLU B 1 223 ? -12.195 38.719 18.703 1 95.62 223 GLU B CA 1
ATOM 5351 C C . GLU B 1 223 ? -10.953 38.844 17.812 1 95.62 223 GLU B C 1
ATOM 5353 O O . GLU B 1 223 ? -10.078 39.656 18.094 1 95.62 223 GLU B O 1
ATOM 5358 N N . ILE B 1 224 ? -10.883 38 16.859 1 97.44 224 ILE B N 1
ATOM 5359 C CA . ILE B 1 224 ? -9.703 37.969 15.992 1 97.44 224 ILE B CA 1
ATOM 5360 C C . ILE B 1 224 ? -9.516 39.312 15.312 1 97.44 224 ILE B C 1
ATOM 5362 O O . ILE B 1 224 ? -8.398 39.844 15.25 1 97.44 224 ILE B O 1
ATOM 5366 N N . ARG B 1 225 ? -10.625 39.938 14.828 1 97.38 225 ARG B N 1
ATOM 5367 C CA . ARG B 1 225 ? -10.555 41.219 14.164 1 97.38 225 ARG B CA 1
ATOM 5368 C C . ARG B 1 225 ? -10.039 42.312 15.109 1 97.38 225 ARG B C 1
ATOM 5370 O O . ARG B 1 225 ? -9.203 43.125 14.734 1 97.38 225 ARG B O 1
ATOM 5377 N N . GLU B 1 226 ? -10.562 42.281 16.266 1 97.94 226 GLU B N 1
ATOM 5378 C CA . GLU B 1 226 ? -10.141 43.25 17.266 1 97.94 226 GLU B CA 1
ATOM 5379 C C . GLU B 1 226 ? -8.664 43.125 17.594 1 97.94 226 GLU B C 1
ATOM 5381 O O . GLU B 1 226 ? -7.941 44.094 17.734 1 97.94 226 GLU B O 1
ATOM 5386 N N . VAL B 1 227 ? -8.211 41.938 17.75 1 98.56 227 VAL B N 1
ATOM 5387 C CA . VAL B 1 227 ? -6.801 41.656 18.016 1 98.56 227 VAL B CA 1
ATOM 5388 C C . VAL B 1 227 ? -5.945 42.219 16.891 1 98.56 227 VAL B C 1
ATOM 5390 O O . VAL B 1 227 ? -4.902 42.844 17.141 1 98.56 227 VAL B O 1
ATOM 5393 N N . GLY B 1 228 ? -6.379 42 15.664 1 98.5 228 GLY B N 1
ATOM 5394 C CA . GLY B 1 228 ? -5.676 42.531 14.516 1 98.5 228 GLY B CA 1
ATOM 5395 C C . GLY B 1 228 ? -5.602 44.062 14.539 1 98.5 228 GLY B C 1
ATOM 5396 O O . GLY B 1 228 ? -4.562 44.625 14.219 1 98.5 228 GLY B O 1
ATOM 5397 N N . GLU B 1 229 ? -6.691 44.688 14.906 1 98.5 229 GLU B N 1
ATOM 5398 C CA . GLU B 1 229 ? -6.73 46.156 14.992 1 98.5 229 GLU B CA 1
ATOM 5399 C C . GLU B 1 229 ? -5.77 46.656 16.062 1 98.5 229 GLU B C 1
ATOM 5401 O O . GLU B 1 229 ? -5.047 47.656 15.828 1 98.5 229 GLU B O 1
ATOM 5406 N N . ILE B 1 230 ? -5.75 46 17.188 1 98.62 230 ILE B N 1
ATOM 5407 C CA . ILE B 1 230 ? -4.852 46.375 18.266 1 98.62 230 ILE B CA 1
ATOM 5408 C C . ILE B 1 230 ? -3.402 46.25 17.797 1 98.62 230 ILE B C 1
ATOM 5410 O O . ILE B 1 230 ? -2.586 47.156 18.047 1 98.62 230 ILE B O 1
ATOM 5414 N N . ALA B 1 231 ? -3.068 45.156 17.141 1 98.69 231 ALA B N 1
ATOM 5415 C CA . ALA B 1 231 ? -1.724 44.938 16.609 1 98.69 231 ALA B CA 1
ATOM 5416 C C . ALA B 1 231 ? -1.333 46.062 15.641 1 98.69 231 ALA B C 1
ATOM 5418 O O . ALA B 1 231 ? -0.268 46.656 15.781 1 98.69 231 ALA B O 1
ATOM 5419 N N . HIS B 1 232 ? -2.209 46.406 14.734 1 98.5 232 HIS B N 1
ATOM 5420 C CA . HIS B 1 232 ? -1.933 47.406 13.711 1 98.5 232 HIS B CA 1
ATOM 5421 C C . HIS B 1 232 ? -1.806 48.812 14.312 1 98.5 232 HIS B C 1
ATOM 5423 O O . HIS B 1 232 ? -0.961 49.594 13.883 1 98.5 232 HIS B O 1
ATOM 5429 N N . GLU B 1 233 ? -2.666 49.062 15.227 1 98.31 233 GLU B N 1
ATOM 5430 C CA . GLU B 1 233 ? -2.594 50.344 15.898 1 98.31 233 GLU B CA 1
ATOM 5431 C C . GLU B 1 233 ? -1.246 50.531 16.594 1 98.31 233 GLU B C 1
ATOM 5433 O O . GLU B 1 233 ? -0.731 51.656 16.656 1 98.31 233 GLU B O 1
ATOM 5438 N N . ALA B 1 234 ? -0.691 49.5 17.031 1 98.31 234 ALA B N 1
ATOM 5439 C CA . ALA B 1 234 ? 0.606 49.531 17.703 1 98.31 234 ALA B CA 1
ATOM 5440 C C . ALA B 1 234 ? 1.748 49.469 16.703 1 98.31 234 ALA B C 1
ATOM 5442 O O . ALA B 1 234 ? 2.922 49.5 17.078 1 98.31 234 ALA B O 1
ATOM 5443 N N . GLY B 1 235 ? 1.431 49.312 15.414 1 98.12 235 GLY B N 1
ATOM 5444 C CA . GLY B 1 235 ? 2.436 49.25 14.367 1 98.12 235 GLY B CA 1
ATOM 5445 C C . GLY B 1 235 ? 2.996 47.844 14.18 1 98.12 235 GLY B C 1
ATOM 5446 O O . GLY B 1 235 ? 3.994 47.656 13.484 1 98.12 235 GLY B O 1
ATOM 5447 N N . ALA B 1 236 ? 2.416 46.875 14.82 1 98.75 236 ALA B N 1
ATOM 5448 C CA . ALA B 1 236 ? 2.871 45.5 14.727 1 98.75 236 ALA B CA 1
ATOM 5449 C C . ALA B 1 236 ? 2.18 44.781 13.578 1 98.75 236 ALA B C 1
ATOM 5451 O O . ALA B 1 236 ? 1.115 45.188 13.117 1 98.75 236 ALA B O 1
ATOM 5452 N N . TYR B 1 237 ? 2.809 43.719 13.055 1 98.81 237 TYR B N 1
ATOM 5453 C CA . TYR B 1 237 ? 2.17 42.844 12.094 1 98.81 237 TYR B CA 1
ATOM 5454 C C . TYR B 1 237 ? 1.292 41.812 12.789 1 98.81 237 TYR B C 1
ATOM 5456 O O . TYR B 1 237 ? 1.602 41.375 13.906 1 98.81 237 TYR B O 1
ATOM 5464 N N . PHE B 1 238 ? 0.215 41.469 12.203 1 98.88 238 PHE B N 1
ATOM 5465 C CA . PHE B 1 238 ? -0.747 40.531 12.766 1 98.88 238 PHE B CA 1
ATOM 5466 C C . PHE B 1 238 ? -0.604 39.156 12.117 1 98.88 238 PHE B C 1
ATOM 5468 O O . PHE B 1 238 ? -0.842 39 10.922 1 98.88 238 PHE B O 1
ATOM 5475 N N . VAL B 1 239 ? -0.199 38.156 12.875 1 98.94 239 VAL B N 1
ATOM 5476 C CA . VAL B 1 239 ? 0.013 36.781 12.43 1 98.94 239 VAL B CA 1
ATOM 5477 C C . VAL B 1 239 ? -1.072 35.875 13.016 1 98.94 239 VAL B C 1
ATOM 5479 O O . VAL B 1 239 ? -1.327 35.906 14.219 1 98.94 239 VAL B O 1
ATOM 5482 N N . VAL B 1 240 ? -1.714 35.062 12.188 1 98.88 240 VAL B N 1
ATOM 5483 C CA . VAL B 1 240 ? -2.748 34.156 12.672 1 98.88 240 VAL B CA 1
ATOM 5484 C C . VAL B 1 240 ? -2.393 32.719 12.281 1 98.88 240 VAL B C 1
ATOM 5486 O O . VAL B 1 240 ? -2.096 32.438 11.117 1 98.88 240 VAL B O 1
ATOM 5489 N N . GLY B 1 241 ? -2.291 31.828 13.281 1 98.62 241 GLY B N 1
ATOM 5490 C CA . GLY B 1 241 ? -2.203 30.406 13.039 1 98.62 241 GLY B CA 1
ATOM 5491 C C . GLY B 1 241 ? -3.559 29.734 12.938 1 98.62 241 GLY B C 1
ATOM 5492 O O . GLY B 1 241 ? -4.465 30.031 13.719 1 98.62 241 GLY B O 1
ATOM 5493 N N . VAL B 1 242 ? -3.701 28.781 11.992 1 98.38 242 VAL B N 1
ATOM 5494 C CA . VAL B 1 242 ? -5.047 28.25 11.812 1 98.38 242 VAL B CA 1
ATOM 5495 C C . VAL B 1 242 ? -4.98 26.766 11.5 1 98.38 242 VAL B C 1
ATOM 5497 O O . VAL B 1 242 ? -4.059 26.312 10.82 1 98.38 242 VAL B O 1
ATOM 5500 N N . ASP B 1 243 ? -5.895 25.953 12.078 1 98.31 243 ASP B N 1
ATOM 5501 C CA . ASP B 1 243 ? -6.305 24.672 11.531 1 98.31 243 ASP B CA 1
ATOM 5502 C C . ASP B 1 243 ? -7.191 24.859 10.297 1 98.31 243 ASP B C 1
ATOM 5504 O O . ASP B 1 243 ? -8.352 25.25 10.414 1 98.31 243 ASP B O 1
ATOM 5508 N N . PRO B 1 244 ? -6.688 24.578 9.203 1 98.38 244 PRO B N 1
ATOM 5509 C CA . PRO B 1 244 ? -7.406 24.969 7.988 1 98.38 244 PRO B CA 1
ATOM 5510 C C . PRO B 1 244 ? -8.703 24.203 7.781 1 98.38 244 PRO B C 1
ATOM 5512 O O . PRO B 1 244 ? -9.539 24.594 6.965 1 98.38 244 PRO B O 1
ATOM 5515 N N . THR B 1 245 ? -8.938 23.125 8.523 1 98.38 245 THR B N 1
ATOM 5516 C CA . THR B 1 245 ? -10.156 22.344 8.359 1 98.38 245 THR B CA 1
ATOM 5517 C C . THR B 1 245 ? -11.375 23.109 8.875 1 98.38 245 THR B C 1
ATOM 5519 O O . THR B 1 245 ? -12.516 22.734 8.609 1 98.38 245 THR B O 1
ATOM 5522 N N . ILE B 1 246 ? -11.133 24.188 9.57 1 98.12 246 ILE B N 1
ATOM 5523 C CA . ILE B 1 246 ? -12.242 24.969 10.109 1 98.12 246 ILE B CA 1
ATOM 5524 C C . ILE B 1 246 ? -12.68 26.031 9.086 1 98.12 246 ILE B C 1
ATOM 5526 O O . ILE B 1 246 ? -13.734 26.641 9.242 1 98.12 246 ILE B O 1
ATOM 5530 N N . LEU B 1 247 ? -11.961 26.234 8.086 1 98.31 247 LEU B N 1
ATOM 5531 C CA . LEU B 1 247 ? -12.102 27.406 7.227 1 98.31 247 LEU B CA 1
ATOM 5532 C C . LEU B 1 247 ? -13.258 27.234 6.254 1 98.31 247 LEU B C 1
ATOM 5534 O O . LEU B 1 247 ? -13.586 28.156 5.496 1 98.31 247 LEU B O 1
ATOM 5538 N N . GLY B 1 248 ? -13.859 26.062 6.312 1 96.88 248 GLY B N 1
ATOM 5539 C CA . GLY B 1 248 ? -15.109 25.891 5.59 1 96.88 248 GLY B CA 1
ATOM 5540 C C . GLY B 1 248 ? -16.297 26.5 6.305 1 96.88 248 GLY B C 1
ATOM 5541 O O . GLY B 1 248 ? -17.359 26.703 5.699 1 96.88 248 GLY B O 1
ATOM 5542 N N . ILE B 1 249 ? -16.078 26.844 7.582 1 97.12 249 ILE B N 1
ATOM 5543 C CA . ILE B 1 249 ? -17.266 27.25 8.344 1 97.12 249 ILE B CA 1
ATOM 5544 C C . ILE B 1 249 ? -16.984 28.547 9.078 1 97.12 249 ILE B C 1
ATOM 5546 O O . ILE B 1 249 ? -17.875 29.109 9.719 1 97.12 249 ILE B O 1
ATOM 5550 N N . VAL B 1 250 ? -15.789 29.062 9.031 1 97.12 250 VAL B N 1
ATOM 5551 C CA . VAL B 1 250 ? -15.469 30.359 9.625 1 97.12 250 VAL B CA 1
ATOM 5552 C C . VAL B 1 250 ? -14.789 31.25 8.586 1 97.12 250 VAL B C 1
ATOM 5554 O O . VAL B 1 250 ? -14.281 30.75 7.574 1 97.12 250 VAL B O 1
ATOM 5557 N N . GLU B 1 251 ? -14.844 32.531 8.867 1 97.12 251 GLU B N 1
ATOM 5558 C CA . GLU B 1 251 ? -14.203 33.5 7.977 1 97.12 251 GLU B CA 1
ATOM 5559 C C . GLU B 1 251 ? -12.688 33.312 7.965 1 97.12 251 GLU B C 1
ATOM 5561 O O . GLU B 1 251 ? -12.07 33.094 9.016 1 97.12 251 GLU B O 1
ATOM 5566 N N . ALA B 1 252 ? -12.094 33.406 6.812 1 98.06 252 ALA B N 1
ATOM 5567 C CA . ALA B 1 252 ? -10.648 33.219 6.66 1 98.06 252 ALA B CA 1
ATOM 5568 C C . ALA B 1 252 ? -9.883 34.312 7.395 1 98.06 252 ALA B C 1
ATOM 5570 O O . ALA B 1 252 ? -10.297 35.5 7.387 1 98.06 252 ALA B O 1
ATOM 5571 N N . PRO B 1 253 ? -8.758 33.969 8.016 1 98.44 253 PRO B N 1
ATOM 5572 C CA . PRO B 1 253 ? -7.977 34.969 8.758 1 98.44 253 PRO B CA 1
ATOM 5573 C C . PRO B 1 253 ? -7.57 36.156 7.898 1 98.44 253 PRO B C 1
ATOM 5575 O O . PRO B 1 253 ? -7.508 37.312 8.391 1 98.44 253 PRO B O 1
ATOM 5578 N N . GLY B 1 254 ? -7.27 35.875 6.645 1 98.44 254 GLY B N 1
ATOM 5579 C CA . GLY B 1 254 ? -6.922 36.969 5.754 1 98.44 254 GLY B CA 1
ATOM 5580 C C . GLY B 1 254 ? -8.008 38.031 5.652 1 98.44 254 GLY B C 1
ATOM 5581 O O . GLY B 1 254 ? -7.707 39.219 5.527 1 98.44 254 GLY B O 1
ATOM 5582 N N . GLU B 1 255 ? -9.203 37.625 5.773 1 97.69 255 GLU B N 1
ATOM 5583 C CA . GLU B 1 255 ? -10.352 38.531 5.699 1 97.69 255 GLU B CA 1
ATOM 5584 C C . GLU B 1 255 ? -10.594 39.219 7.039 1 97.69 255 GLU B C 1
ATOM 5586 O O . GLU B 1 255 ? -11.383 40.156 7.121 1 97.69 255 GLU B O 1
ATOM 5591 N N . LEU B 1 256 ? -9.883 38.75 8.008 1 97.88 256 LEU B N 1
ATOM 5592 C CA . LEU B 1 256 ? -10.07 39.281 9.352 1 97.88 256 LEU B CA 1
ATOM 5593 C C . LEU B 1 256 ? -8.898 40.188 9.75 1 97.88 256 LEU B C 1
ATOM 5595 O O . LEU B 1 256 ? -8.734 40.5 10.93 1 97.88 256 LEU B O 1
ATOM 5599 N N . GLY B 1 257 ? -8.07 40.438 8.781 1 97.88 257 GLY B N 1
ATOM 5600 C CA . GLY B 1 257 ? -7.051 41.438 9.008 1 97.88 257 GLY B CA 1
ATOM 5601 C C . GLY B 1 257 ? -5.656 40.875 9.133 1 97.88 257 GLY B C 1
ATOM 5602 O O . GLY B 1 257 ? -4.676 41.625 9.25 1 97.88 257 GLY B O 1
ATOM 5603 N N . ALA B 1 258 ? -5.465 39.625 9.047 1 98.81 258 ALA B N 1
ATOM 5604 C CA . ALA B 1 258 ? -4.148 39 9.18 1 98.81 258 ALA B CA 1
ATOM 5605 C C . ALA B 1 258 ? -3.199 39.469 8.086 1 98.81 258 ALA B C 1
ATOM 5607 O O . ALA B 1 258 ? -3.6 39.625 6.93 1 98.81 258 ALA B O 1
ATOM 5608 N N . ASP B 1 259 ? -1.949 39.812 8.469 1 98.81 259 ASP B N 1
ATOM 5609 C CA . ASP B 1 259 ? -0.888 40.094 7.512 1 98.81 259 ASP B CA 1
ATOM 5610 C C . ASP B 1 259 ? -0.203 38.812 7.035 1 98.81 259 ASP B C 1
ATOM 5612 O O . ASP B 1 259 ? 0.252 38.75 5.895 1 98.81 259 ASP B O 1
ATOM 5616 N N . ILE B 1 260 ? -0.068 37.906 7.949 1 98.88 260 ILE B N 1
ATOM 5617 C CA . ILE B 1 260 ? 0.564 36.594 7.754 1 98.88 260 ILE B CA 1
ATOM 5618 C C . ILE B 1 260 ? -0.328 35.5 8.328 1 98.88 260 ILE B C 1
ATOM 5620 O O . ILE B 1 260 ? -0.864 35.656 9.43 1 98.88 260 ILE B O 1
ATOM 5624 N N . VAL B 1 261 ? -0.544 34.469 7.582 1 98.94 261 VAL B N 1
ATOM 5625 C CA . VAL B 1 261 ? -1.279 33.312 8.078 1 98.94 261 VAL B CA 1
ATOM 5626 C C . VAL B 1 261 ? -0.387 32.094 8.023 1 98.94 261 VAL B C 1
ATOM 5628 O O . VAL B 1 261 ? 0.255 31.812 7 1 98.94 261 VAL B O 1
ATOM 5631 N N . VAL B 1 262 ? -0.262 31.375 9.117 1 98.81 262 VAL B N 1
ATOM 5632 C CA . VAL B 1 262 ? 0.451 30.109 9.195 1 98.81 262 VAL B CA 1
ATOM 5633 C C . VAL B 1 262 ? -0.511 29 9.625 1 98.81 262 VAL B C 1
ATOM 5635 O O . VAL B 1 262 ? -1.688 29.266 9.891 1 98.81 262 VAL B O 1
ATOM 5638 N N . GLY B 1 263 ? -0.085 27.797 9.602 1 98.31 263 GLY B N 1
ATOM 5639 C CA . GLY B 1 263 ? -0.97 26.703 9.977 1 98.31 263 GLY B CA 1
ATOM 5640 C C . GLY B 1 263 ? -0.424 25.344 9.602 1 98.31 263 GLY B C 1
ATOM 5641 O O . GLY B 1 263 ? 0.792 25.141 9.57 1 98.31 263 GLY B O 1
ATOM 5642 N N . GLU B 1 264 ? -1.353 24.359 9.438 1 98 264 GLU B N 1
ATOM 5643 C CA . GLU B 1 264 ? -0.974 22.969 9.172 1 98 264 GLU B CA 1
ATOM 5644 C C . GLU B 1 264 ? -1.788 22.391 8.023 1 98 264 GLU B C 1
ATOM 5646 O O . GLU B 1 264 ? -2.953 22.031 8.195 1 98 264 GLU B O 1
ATOM 5651 N N . ALA B 1 265 ? -1.105 22.156 6.957 1 98.06 265 ALA B N 1
ATOM 5652 C CA . ALA B 1 265 ? -1.81 21.672 5.777 1 98.06 265 ALA B CA 1
ATOM 5653 C C . ALA B 1 265 ? -1.972 20.156 5.824 1 98.06 265 ALA B C 1
ATOM 5655 O O . ALA B 1 265 ? -2.836 19.594 5.145 1 98.06 265 ALA B O 1
ATOM 5656 N N . SER B 1 266 ? -1.161 19.469 6.66 1 97.62 266 SER B N 1
ATOM 5657 C CA . SER B 1 266 ? -1.122 18.016 6.676 1 97.62 266 SER B CA 1
ATOM 5658 C C . SER B 1 266 ? -2.418 17.438 7.23 1 97.62 266 SER B C 1
ATOM 5660 O O . SER B 1 266 ? -2.662 16.234 7.117 1 97.62 266 SER B O 1
ATOM 5662 N N . TYR B 1 267 ? -3.301 18.25 7.785 1 98 267 TYR B N 1
ATOM 5663 C CA . TYR B 1 267 ? -4.59 17.766 8.258 1 98 267 TYR B CA 1
ATOM 5664 C C . TYR B 1 267 ? -5.461 17.312 7.086 1 98 267 TYR B C 1
ATOM 5666 O O . TYR B 1 267 ? -6.473 16.641 7.281 1 98 267 TYR B O 1
ATOM 5674 N N . PHE B 1 268 ? -5.02 17.75 5.902 1 98 268 PHE B N 1
ATOM 5675 C CA . PHE B 1 268 ? -5.672 17.281 4.688 1 98 268 PHE B CA 1
ATOM 5676 C C . PHE B 1 268 ? -4.859 16.172 4.031 1 98 268 PHE B C 1
ATOM 5678 O O . PHE B 1 268 ? -3.717 16.391 3.623 1 98 268 PHE B O 1
ATOM 5685 N N . GLY B 1 269 ? -5.398 15.07 3.928 1 97.19 269 GLY B N 1
ATOM 5686 C CA . GLY B 1 269 ? -4.906 14.047 3.012 1 97.19 269 GLY B CA 1
ATOM 5687 C C . GLY B 1 269 ? -3.656 13.352 3.512 1 97.19 269 GLY B C 1
ATOM 5688 O O . GLY B 1 269 ? -3.008 12.617 2.766 1 97.19 269 GLY B O 1
ATOM 5689 N N . ASN B 1 270 ? -3.238 13.602 4.758 1 97.62 270 ASN B N 1
ATOM 5690 C CA . ASN B 1 270 ? -2.041 12.969 5.301 1 97.62 270 ASN B CA 1
ATOM 5691 C C . ASN B 1 270 ? -2.352 12.172 6.57 1 97.62 270 ASN B C 1
ATOM 5693 O O . ASN B 1 270 ? -3.244 12.547 7.332 1 97.62 270 ASN B O 1
ATOM 5697 N N . PRO B 1 271 ? -1.616 11.133 6.785 1 95.56 271 PRO B N 1
ATOM 5698 C CA . PRO B 1 271 ? -1.818 10.352 8.008 1 95.56 271 PRO B CA 1
ATOM 5699 C C . PRO B 1 271 ? -1.184 10.992 9.234 1 95.56 271 PRO B C 1
ATOM 5701 O O . PRO B 1 271 ? -0.512 12.023 9.117 1 95.56 271 PRO B O 1
ATOM 5704 N N . MET B 1 272 ? -1.395 10.406 10.383 1 94.69 272 MET B N 1
ATOM 5705 C CA . MET B 1 272 ? -0.875 10.922 11.648 1 94.69 272 MET B CA 1
ATOM 5706 C C . MET B 1 272 ? 0.64 10.766 11.719 1 94.69 272 MET B C 1
ATOM 5708 O O . MET B 1 272 ? 1.329 11.586 12.32 1 94.69 272 MET B O 1
ATOM 5712 N N . ASN B 1 273 ? 1.19 9.672 11.102 1 90.25 273 ASN B N 1
ATOM 5713 C CA . ASN B 1 273 ? 2.619 9.406 10.969 1 90.25 273 ASN B CA 1
ATOM 5714 C C . ASN B 1 273 ? 3.342 9.547 12.305 1 90.25 273 ASN B C 1
ATOM 5716 O O . ASN B 1 273 ? 4.465 10.047 12.359 1 90.25 273 ASN B O 1
ATOM 5720 N N . PHE B 1 274 ? 2.705 9.25 13.445 1 87.56 274 PHE B N 1
ATOM 5721 C CA . PHE B 1 274 ? 3.279 9.383 14.773 1 87.56 274 PHE B CA 1
ATOM 5722 C C . PHE B 1 274 ? 3.801 10.797 15 1 87.56 274 PHE B C 1
ATOM 5724 O O . PHE B 1 274 ? 4.871 10.984 15.586 1 87.56 274 PHE B O 1
ATOM 5731 N N . GLY B 1 275 ? 3.178 11.75 14.336 1 90.19 275 GLY B N 1
ATOM 5732 C CA . GLY B 1 275 ? 3.492 13.141 14.602 1 90.19 275 GLY B CA 1
ATOM 5733 C C . GLY B 1 275 ? 4.125 13.844 13.414 1 90.19 275 GLY B C 1
ATOM 5734 O O . GLY B 1 275 ? 4.277 15.07 13.414 1 90.19 275 GLY B O 1
ATOM 5735 N N . GLY B 1 276 ? 4.559 13.117 12.352 1 90.5 276 GLY B N 1
ATOM 5736 C CA . GLY B 1 276 ? 5.156 13.734 11.172 1 90.5 276 GLY B CA 1
ATOM 5737 C C . GLY B 1 276 ? 5.523 12.734 10.094 1 90.5 276 GLY B C 1
ATOM 5738 O O . GLY B 1 276 ? 5.449 11.523 10.312 1 90.5 276 GLY B O 1
ATOM 5739 N N . PRO B 1 277 ? 5.934 13.188 8.961 1 93.38 277 PRO B N 1
ATOM 5740 C CA . PRO B 1 277 ? 6.125 14.594 8.578 1 93.38 277 PRO B CA 1
ATOM 5741 C C . PRO B 1 277 ? 4.812 15.359 8.477 1 93.38 277 PRO B C 1
ATOM 5743 O O . PRO B 1 277 ? 3.742 14.758 8.391 1 93.38 277 PRO B O 1
ATOM 5746 N N . ARG B 1 278 ? 4.926 16.672 8.555 1 95.56 278 ARG B N 1
ATOM 5747 C CA . ARG B 1 278 ? 3.826 17.625 8.453 1 95.56 278 ARG B CA 1
ATOM 5748 C C . ARG B 1 278 ? 4.043 18.594 7.289 1 95.56 278 ARG B C 1
ATOM 5750 O O . ARG B 1 278 ? 4.805 18.297 6.363 1 95.56 278 ARG B O 1
ATOM 5757 N N . ALA B 1 279 ? 3.168 19.625 7.172 1 96.38 279 ALA B N 1
ATOM 5758 C CA . ALA B 1 279 ? 3.324 20.672 6.168 1 96.38 279 ALA B CA 1
ATOM 5759 C C . ALA B 1 279 ? 2.775 22.016 6.672 1 96.38 279 ALA B C 1
ATOM 5761 O O . ALA B 1 279 ? 1.564 22.25 6.637 1 96.38 279 ALA B O 1
ATOM 5762 N N . GLY B 1 280 ? 3.674 22.844 7.012 1 97.25 280 GLY B N 1
ATOM 5763 C CA . GLY B 1 280 ? 3.256 24.156 7.496 1 97.25 280 GLY B CA 1
ATOM 5764 C C . GLY B 1 280 ? 2.738 25.047 6.391 1 97.25 280 GLY B C 1
ATOM 5765 O O . GLY B 1 280 ? 3.26 25.047 5.273 1 97.25 280 GLY B O 1
ATOM 5766 N N . ILE B 1 281 ? 1.753 25.859 6.691 1 98.56 281 ILE B N 1
ATOM 5767 C CA . ILE B 1 281 ? 1.217 26.891 5.812 1 98.56 281 ILE B CA 1
ATOM 5768 C C . ILE B 1 281 ? 1.913 28.219 6.094 1 98.56 281 ILE B C 1
ATOM 5770 O O . ILE B 1 281 ? 2.182 28.562 7.25 1 98.56 281 ILE B O 1
ATOM 5774 N N . PHE B 1 282 ? 2.186 28.938 5.066 1 98.5 282 PHE B N 1
ATOM 5775 C CA . PHE B 1 282 ? 2.697 30.312 5.191 1 98.5 282 PHE B CA 1
ATOM 5776 C C . PHE B 1 282 ? 2.15 31.188 4.078 1 98.5 282 PHE B C 1
ATOM 5778 O O . PHE B 1 282 ? 2.477 31 2.906 1 98.5 282 PHE B O 1
ATOM 5785 N N . ALA B 1 283 ? 1.337 32.094 4.441 1 98.81 283 ALA B N 1
ATOM 5786 C CA . ALA B 1 283 ? 0.682 33 3.488 1 98.81 283 ALA B CA 1
ATOM 5787 C C . ALA B 1 283 ? 0.831 34.438 3.908 1 98.81 283 ALA B C 1
ATOM 5789 O O . ALA B 1 283 ? 0.848 34.75 5.102 1 98.81 283 ALA B O 1
ATOM 5790 N N . VAL B 1 284 ? 0.924 35.375 2.955 1 98.75 284 VAL B N 1
ATOM 5791 C CA . VAL B 1 284 ? 1.055 36.781 3.271 1 98.75 284 VAL B CA 1
ATOM 5792 C C . VAL B 1 284 ? 0.177 37.625 2.332 1 98.75 284 VAL B C 1
ATOM 5794 O O . VAL B 1 284 ? -0.283 37.125 1.303 1 98.75 284 VAL B O 1
ATOM 5797 N N . LYS B 1 285 ? -0.031 38.844 2.736 1 98.19 285 LYS B N 1
ATOM 5798 C CA . LYS B 1 285 ? -0.697 39.812 1.875 1 98.19 285 LYS B CA 1
ATOM 5799 C C . LYS B 1 285 ? 0.132 40.094 0.626 1 98.19 285 LYS B C 1
ATOM 5801 O O . LYS B 1 285 ? 1.343 39.875 0.612 1 98.19 285 LYS B O 1
ATOM 5806 N N . ASN B 1 286 ? -0.604 40.562 -0.35 1 96.5 286 ASN B N 1
ATOM 5807 C CA . ASN B 1 286 ? 0.084 40.969 -1.573 1 96.5 286 ASN B CA 1
ATOM 5808 C C . ASN B 1 286 ? 0.825 42.281 -1.394 1 96.5 286 ASN B C 1
ATOM 5810 O O . ASN B 1 286 ? 0.375 43.312 -1.878 1 96.5 286 ASN B O 1
ATOM 5814 N N . ASP B 1 287 ? 1.82 42.25 -0.701 1 96.75 287 ASP B N 1
ATOM 5815 C CA . ASP B 1 287 ? 2.742 43.344 -0.409 1 96.75 287 ASP B CA 1
ATOM 5816 C C . ASP B 1 287 ? 4.191 42.906 -0.593 1 96.75 287 ASP B C 1
ATOM 5818 O O . ASP B 1 287 ? 4.664 42 0.098 1 96.75 287 ASP B O 1
ATOM 5822 N N . MET B 1 288 ? 4.859 43.625 -1.505 1 95.38 288 MET B N 1
ATOM 5823 C CA . MET B 1 288 ? 6.215 43.219 -1.866 1 95.38 288 MET B CA 1
ATOM 5824 C C . MET B 1 288 ? 7.133 43.219 -0.648 1 95.38 288 MET B C 1
ATOM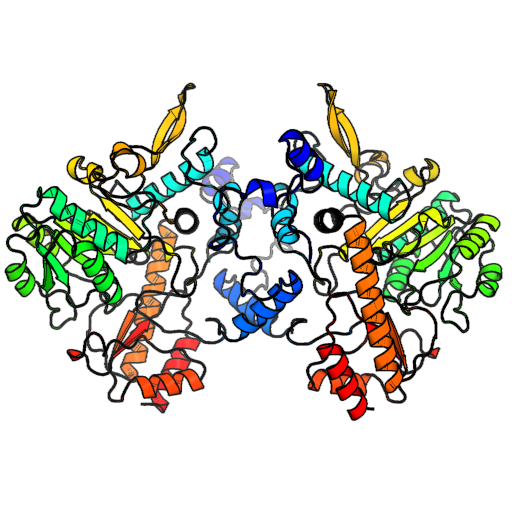 5826 O O . MET B 1 288 ? 8.078 42.438 -0.562 1 95.38 288 MET B O 1
ATOM 5830 N N . LYS B 1 289 ? 6.855 44.125 0.261 1 95.31 289 LYS B N 1
ATOM 5831 C CA . LYS B 1 289 ? 7.637 44.125 1.495 1 95.31 289 LYS B CA 1
ATOM 5832 C C . LYS B 1 289 ? 7.516 42.812 2.25 1 95.31 289 LYS B C 1
ATOM 5834 O O . LYS B 1 289 ? 8.492 42.312 2.812 1 95.31 289 LYS B O 1
ATOM 5839 N N . LEU B 1 290 ? 6.324 42.312 2.258 1 97.06 290 LEU B N 1
ATOM 5840 C CA . LEU B 1 290 ? 6.074 41.031 2.922 1 97.06 290 LEU B CA 1
ATOM 5841 C C . LEU B 1 290 ? 6.605 39.875 2.084 1 97.06 290 LEU B C 1
ATOM 5843 O O . LEU B 1 290 ? 7.281 38.969 2.607 1 97.06 290 LEU B O 1
ATOM 5847 N N . ILE B 1 291 ? 6.367 39.875 0.84 1 96 291 ILE B N 1
ATOM 5848 C CA . ILE B 1 291 ? 6.688 38.812 -0.08 1 96 291 ILE B CA 1
ATOM 5849 C C . ILE B 1 291 ? 8.203 38.562 -0.111 1 96 291 ILE B C 1
ATOM 5851 O O . ILE B 1 291 ? 8.664 37.438 -0.113 1 96 291 ILE B O 1
ATOM 5855 N N . ARG B 1 292 ? 8.969 39.594 -0.074 1 93.44 292 ARG B N 1
ATOM 5856 C CA . ARG B 1 292 ? 10.422 39.5 -0.166 1 93.44 292 ARG B CA 1
ATOM 5857 C C . ARG B 1 292 ? 11.016 38.906 1.109 1 93.44 292 ARG B C 1
ATOM 5859 O O . ARG B 1 292 ? 12.141 38.406 1.102 1 93.44 292 ARG B O 1
ATOM 5866 N N . GLN B 1 293 ? 10.25 39 2.158 1 94.19 293 GLN B N 1
ATOM 5867 C CA . GLN B 1 293 ? 10.766 38.5 3.434 1 94.19 293 GLN B CA 1
ATOM 5868 C C . GLN B 1 293 ? 10.188 37.156 3.768 1 94.19 293 GLN B C 1
ATOM 5870 O O . GLN B 1 293 ? 10.602 36.5 4.742 1 94.19 293 GLN B O 1
ATOM 5875 N N . MET B 1 294 ? 9.273 36.719 2.971 1 93.81 294 MET B N 1
ATOM 5876 C CA . MET B 1 294 ? 8.609 35.438 3.236 1 93.81 294 MET B CA 1
ATOM 5877 C C . MET B 1 294 ? 9.578 34.281 3.076 1 93.81 294 MET B C 1
ATOM 5879 O O . MET B 1 294 ? 10.398 34.281 2.156 1 93.81 294 MET B O 1
ATOM 5883 N N . PRO B 1 295 ? 9.508 33.281 3.883 1 93 295 PRO B N 1
ATOM 5884 C CA . PRO B 1 295 ? 10.359 32.125 3.742 1 93 295 PRO B CA 1
ATOM 5885 C C . PRO B 1 295 ? 9.828 31.125 2.705 1 93 295 PRO B C 1
ATOM 5887 O O . PRO B 1 295 ? 8.648 31.188 2.338 1 93 295 PRO B O 1
ATOM 5890 N N . GLY B 1 296 ? 10.727 30.234 2.27 1 90.31 296 GLY B N 1
ATOM 5891 C CA . GLY B 1 296 ? 10.312 29.078 1.484 1 90.31 296 GLY B CA 1
ATOM 5892 C C . GLY B 1 296 ? 10.219 29.375 -0.001 1 90.31 296 GLY B C 1
ATOM 5893 O O . GLY B 1 296 ? 10.344 30.531 -0.421 1 90.31 296 GLY B O 1
ATOM 5894 N N . ARG B 1 297 ? 9.898 28.422 -0.755 1 91.69 297 ARG B N 1
ATOM 5895 C CA . ARG B 1 297 ? 9.859 28.484 -2.213 1 91.69 297 ARG B CA 1
ATOM 5896 C C . ARG B 1 297 ? 8.5 28.969 -2.701 1 91.69 297 ARG B C 1
ATOM 5898 O O . ARG B 1 297 ? 7.465 28.641 -2.113 1 91.69 297 ARG B O 1
ATOM 5905 N N . ILE B 1 298 ? 8.547 29.75 -3.779 1 94.06 298 ILE B N 1
ATOM 5906 C CA . ILE B 1 298 ? 7.324 30.219 -4.426 1 94.06 298 ILE B CA 1
ATOM 5907 C C . ILE B 1 298 ? 7.305 29.766 -5.883 1 94.06 298 ILE B C 1
ATOM 5909 O O . ILE B 1 298 ? 8.281 29.953 -6.609 1 94.06 298 ILE B O 1
ATOM 5913 N N . ILE B 1 299 ? 6.242 29.125 -6.234 1 96 299 ILE B N 1
ATOM 5914 C CA . ILE B 1 299 ? 6.055 28.719 -7.625 1 96 299 ILE B CA 1
ATOM 5915 C C . ILE B 1 299 ? 5.219 29.766 -8.359 1 96 299 ILE B C 1
ATOM 5917 O O . ILE B 1 299 ? 4.121 30.109 -7.91 1 96 299 ILE B O 1
ATOM 5921 N N . GLY B 1 300 ? 5.695 30.266 -9.383 1 95.56 300 GLY B N 1
ATOM 5922 C CA . GLY B 1 300 ? 4.996 31.25 -10.211 1 95.56 300 GLY B CA 1
ATOM 5923 C C . GLY B 1 300 ? 4.594 30.688 -11.562 1 95.56 300 GLY B C 1
ATOM 5924 O O . GLY B 1 300 ? 5.148 29.688 -12.023 1 95.56 300 GLY B O 1
ATOM 5925 N N . MET B 1 301 ? 3.559 31.266 -12.102 1 95.31 301 MET B N 1
ATOM 5926 C CA . MET B 1 301 ? 3.105 30.922 -13.445 1 95.31 301 MET B CA 1
ATOM 5927 C C . MET B 1 301 ? 3.719 31.859 -14.484 1 95.31 301 MET B C 1
ATOM 5929 O O . MET B 1 301 ? 3.816 33.062 -14.258 1 95.31 301 MET B O 1
ATOM 5933 N N . THR B 1 302 ? 4.207 31.344 -15.578 1 94.38 302 THR B N 1
ATOM 5934 C CA . THR B 1 302 ? 4.809 32.094 -16.672 1 94.38 302 THR B CA 1
ATOM 5935 C C . THR B 1 302 ? 4.504 31.422 -18.016 1 94.38 302 THR B C 1
ATOM 5937 O O . THR B 1 302 ? 3.514 30.703 -18.141 1 94.38 302 THR B O 1
ATOM 5940 N N . LYS B 1 303 ? 5.137 31.953 -18.984 1 94.31 303 LYS B N 1
ATOM 5941 C CA . LYS B 1 303 ? 5.027 31.359 -20.312 1 94.31 303 LYS B CA 1
ATOM 5942 C C . LYS B 1 303 ? 6.383 30.844 -20.812 1 94.31 303 LYS B C 1
ATOM 5944 O O . LYS B 1 303 ? 7.418 31.453 -20.516 1 94.31 303 LYS B O 1
ATOM 5949 N N . ASP B 1 304 ? 6.312 29.719 -21.594 1 91.75 304 ASP B N 1
ATOM 5950 C CA . ASP B 1 304 ? 7.551 29.219 -22.188 1 91.75 304 ASP B CA 1
ATOM 5951 C C . ASP B 1 304 ? 7.848 29.906 -23.516 1 91.75 304 ASP B C 1
ATOM 5953 O O . ASP B 1 304 ? 7.195 30.891 -23.875 1 91.75 304 ASP B O 1
ATOM 5957 N N . ALA B 1 305 ? 8.859 29.484 -24.188 1 91.44 305 ALA B N 1
ATOM 5958 C CA . ALA B 1 305 ? 9.336 30.109 -25.422 1 91.44 305 ALA B CA 1
ATOM 5959 C C . ALA B 1 305 ? 8.273 30.047 -26.516 1 91.44 305 ALA B C 1
ATOM 5961 O O . ALA B 1 305 ? 8.266 30.891 -27.422 1 91.44 305 ALA B O 1
ATOM 5962 N N . GLU B 1 306 ? 7.363 29.172 -26.438 1 94.19 306 GLU B N 1
ATOM 5963 C CA . GLU B 1 306 ? 6.312 29 -27.438 1 94.19 306 GLU B CA 1
ATOM 5964 C C . GLU B 1 306 ? 5.02 29.688 -27 1 94.19 306 GLU B C 1
ATOM 5966 O O . GLU B 1 306 ? 3.98 29.531 -27.641 1 94.19 306 GLU B O 1
ATOM 5971 N N . GLY B 1 307 ? 5.055 30.297 -25.828 1 93.56 307 GLY B N 1
ATOM 5972 C CA . GLY B 1 307 ? 3.9 31.031 -25.344 1 93.56 307 GLY B CA 1
ATOM 5973 C C . GLY B 1 307 ? 2.945 30.172 -24.531 1 93.56 307 GLY B C 1
ATOM 5974 O O . GLY B 1 307 ? 1.877 30.641 -24.125 1 93.56 307 GLY B O 1
ATOM 5975 N N . LYS B 1 308 ? 3.359 28.906 -24.359 1 92.62 308 LYS B N 1
ATOM 5976 C CA . LYS B 1 308 ? 2.516 28.016 -23.562 1 92.62 308 LYS B CA 1
ATOM 5977 C C . LYS B 1 308 ? 2.713 28.25 -22.078 1 92.62 308 LYS B C 1
ATOM 5979 O O . LYS B 1 308 ? 3.822 28.547 -21.625 1 92.62 308 LYS B O 1
ATOM 5984 N N . ARG B 1 309 ? 1.661 28.062 -21.281 1 95.5 309 ARG B N 1
ATOM 5985 C CA . ARG B 1 309 ? 1.707 28.188 -19.828 1 95.5 309 ARG B CA 1
ATOM 5986 C C . ARG B 1 309 ? 2.771 27.281 -19.234 1 95.5 309 ARG B C 1
ATOM 5988 O O . ARG B 1 309 ? 2.895 26.109 -19.625 1 95.5 309 ARG B O 1
ATOM 5995 N N . ALA B 1 310 ? 3.561 27.875 -18.344 1 95.69 310 ALA B N 1
ATOM 5996 C CA . ALA B 1 310 ? 4.602 27.125 -17.656 1 95.69 310 ALA B CA 1
ATOM 5997 C C . ALA B 1 310 ? 4.75 27.609 -16.203 1 95.69 310 ALA B C 1
ATOM 5999 O O . ALA B 1 310 ? 4.242 28.672 -15.852 1 95.69 310 ALA B O 1
ATOM 6000 N N . PHE B 1 311 ? 5.352 26.797 -15.438 1 96.44 311 PHE B N 1
ATOM 6001 C CA . PHE B 1 311 ? 5.566 27.094 -14.023 1 96.44 311 PHE B CA 1
ATOM 6002 C C . PHE B 1 311 ? 7.051 27.062 -13.688 1 96.44 311 PHE B C 1
ATOM 6004 O O . PHE B 1 311 ? 7.812 26.281 -14.273 1 96.44 311 PHE B O 1
ATOM 6011 N N . VAL B 1 312 ? 7.453 27.953 -12.781 1 94.75 312 VAL B N 1
ATOM 6012 C CA . VAL B 1 312 ? 8.852 28.031 -12.391 1 94.75 312 VAL B CA 1
ATOM 6013 C C . VAL B 1 312 ? 8.961 28.469 -10.93 1 94.75 312 VAL B C 1
ATOM 6015 O O . VAL B 1 312 ? 8.031 29.078 -10.391 1 94.75 312 VAL B O 1
ATOM 6018 N N . MET B 1 313 ? 10.039 28.109 -10.312 1 91.88 313 MET B N 1
ATOM 6019 C CA . MET B 1 313 ? 10.359 28.719 -9.023 1 91.88 313 MET B CA 1
ATOM 6020 C C . MET B 1 313 ? 10.727 30.188 -9.195 1 91.88 313 MET B C 1
ATOM 6022 O O . MET B 1 313 ? 11.562 30.531 -10.031 1 91.88 313 MET B O 1
ATOM 6026 N N . THR B 1 314 ? 10.055 31.031 -8.43 1 91.12 314 THR B N 1
ATOM 6027 C CA . THR B 1 314 ? 10.266 32.469 -8.594 1 91.12 314 THR B CA 1
ATOM 6028 C C . THR B 1 314 ? 10.766 33.094 -7.289 1 91.12 314 THR B C 1
ATOM 6030 O O . THR B 1 314 ? 10.641 32.5 -6.223 1 91.12 314 THR B O 1
ATOM 6033 N N . LEU B 1 315 ? 11.461 34.25 -7.391 1 89.31 315 LEU B N 1
ATOM 6034 C CA . LEU B 1 315 ? 11.969 35.031 -6.273 1 89.31 315 LEU B CA 1
ATOM 6035 C C . LEU B 1 315 ? 12.938 34.219 -5.426 1 89.31 315 LEU B C 1
ATOM 6037 O O . LEU B 1 315 ? 12.867 34.25 -4.195 1 89.31 315 LEU B O 1
ATOM 6041 N N . GLN B 1 316 ? 13.773 33.469 -6.078 1 84.31 316 GLN B N 1
ATOM 6042 C CA . GLN B 1 316 ? 14.695 32.562 -5.398 1 84.31 316 GLN B CA 1
ATOM 6043 C C . GLN B 1 316 ? 15.828 33.344 -4.727 1 84.31 316 GLN B C 1
ATOM 6045 O O . GLN B 1 316 ? 16.531 32.812 -3.871 1 84.31 316 GLN B O 1
ATOM 6050 N N . THR B 1 317 ? 15.992 34.656 -5.105 1 78.44 317 THR B N 1
ATOM 6051 C CA . THR B 1 317 ? 17.047 35.469 -4.531 1 78.44 317 THR B CA 1
ATOM 6052 C C . THR B 1 317 ? 16.797 35.719 -3.045 1 78.44 317 THR B C 1
ATOM 6054 O O . THR B 1 317 ? 17.641 36.312 -2.355 1 78.44 317 THR B O 1
ATOM 6057 N N . ARG B 1 318 ? 15.797 35.094 -2.52 1 79.12 318 ARG B N 1
ATOM 6058 C CA . ARG B 1 318 ? 15.484 35.125 -1.095 1 79.12 318 ARG B CA 1
ATOM 6059 C C . ARG B 1 318 ? 16.094 33.938 -0.356 1 79.12 318 ARG B C 1
ATOM 6061 O O . ARG B 1 318 ? 16.234 33.969 0.867 1 79.12 318 ARG B O 1
ATOM 6068 N N . GLU B 1 319 ? 16.469 32.969 -1.165 1 76.31 319 GLU B N 1
ATOM 6069 C CA . GLU B 1 319 ? 16.719 31.656 -0.58 1 76.31 319 GLU B CA 1
ATOM 6070 C C . GLU B 1 319 ? 18.203 31.453 -0.301 1 76.31 319 GLU B C 1
ATOM 6072 O O . GLU B 1 319 ? 19.047 32.156 -0.844 1 76.31 319 GLU B O 1
ATOM 6077 N N . GLN B 1 320 ? 18.375 30.484 0.464 1 75.31 320 GLN B N 1
ATOM 6078 C CA . GLN B 1 320 ? 19.703 30.297 1.042 1 75.31 320 GLN B CA 1
ATOM 6079 C C . GLN B 1 320 ? 20.703 29.812 -0.009 1 75.31 320 GLN B C 1
ATOM 6081 O O . GLN B 1 320 ? 21.906 30.078 0.1 1 75.31 320 GLN B O 1
ATOM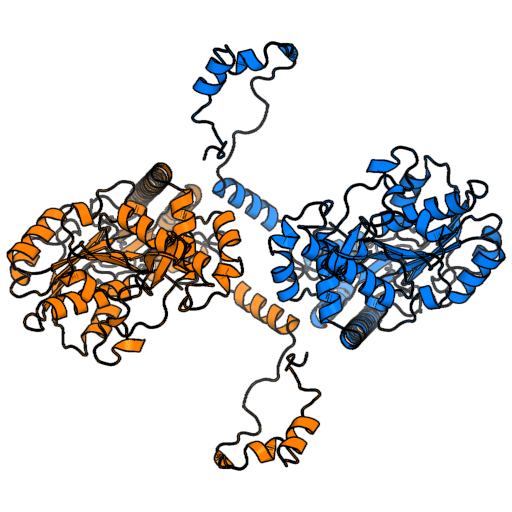 6086 N N . HIS B 1 321 ? 20.188 29.094 -0.995 1 72.06 321 HIS B N 1
ATOM 6087 C CA . HIS B 1 321 ? 21.141 28.578 -1.972 1 72.06 321 HIS B CA 1
ATOM 6088 C C . HIS B 1 321 ? 21.703 29.703 -2.846 1 72.06 321 HIS B C 1
ATOM 6090 O O . HIS B 1 321 ? 22.734 29.516 -3.502 1 72.06 321 HIS B O 1
ATOM 6096 N N . ILE B 1 322 ? 21.094 30.875 -2.748 1 71.94 322 ILE B N 1
ATOM 6097 C CA . ILE B 1 322 ? 21.562 32.031 -3.494 1 71.94 322 ILE B CA 1
ATOM 6098 C C . ILE B 1 322 ? 22.141 33.062 -2.529 1 71.94 322 ILE B C 1
ATOM 6100 O O . ILE B 1 322 ? 23.281 33.5 -2.682 1 71.94 322 ILE B O 1
ATOM 6104 N N . ARG B 1 323 ? 21.359 33.344 -1.428 1 71.69 323 ARG B N 1
ATOM 6105 C CA . ARG B 1 323 ? 21.719 34.438 -0.553 1 71.69 323 ARG B CA 1
ATOM 6106 C C . ARG B 1 323 ? 22.484 33.938 0.666 1 71.69 323 ARG B C 1
ATOM 6108 O O . ARG B 1 323 ? 23.031 34.75 1.431 1 71.69 323 ARG B O 1
ATOM 6115 N N . ARG B 1 324 ? 22.609 32.719 0.875 1 69.38 324 ARG B N 1
ATOM 6116 C CA . ARG B 1 324 ? 23.422 32.094 1.931 1 69.38 324 ARG B CA 1
ATOM 6117 C C . ARG B 1 324 ? 23.141 32.781 3.277 1 69.38 324 ARG B C 1
ATOM 6119 O O . ARG B 1 324 ? 21.984 32.875 3.695 1 69.38 324 ARG B O 1
ATOM 6126 N N . ALA B 1 325 ? 24.016 33.469 3.777 1 70.25 325 ALA B N 1
ATOM 6127 C CA . ALA B 1 325 ? 23.891 34.031 5.117 1 70.25 325 ALA B CA 1
ATOM 6128 C C . ALA B 1 325 ? 22.875 35.188 5.121 1 70.25 325 ALA B C 1
ATOM 6130 O O . ALA B 1 325 ? 22.344 35.562 6.176 1 70.25 325 ALA B O 1
ATOM 6131 N N . LYS B 1 326 ? 22.562 35.719 4.098 1 73.62 326 LYS B N 1
ATOM 6132 C CA . LYS B 1 326 ? 21.641 36.844 4.004 1 73.62 326 LYS B CA 1
ATOM 6133 C C . LYS B 1 326 ? 20.234 36.375 3.641 1 73.62 326 LYS B C 1
ATOM 6135 O O . LYS B 1 326 ? 19.328 37.219 3.436 1 73.62 326 LYS B O 1
ATOM 6140 N N . ALA B 1 327 ? 20.094 35.062 3.668 1 75.5 327 ALA B N 1
ATOM 6141 C CA . ALA B 1 327 ? 18.797 34.5 3.295 1 75.5 327 ALA B CA 1
ATOM 6142 C C . ALA B 1 327 ? 17.734 34.844 4.352 1 75.5 327 ALA B C 1
ATOM 6144 O O . ALA B 1 327 ? 18.062 35.031 5.523 1 75.5 327 ALA B O 1
ATOM 6145 N N . THR B 1 328 ? 16.516 34.875 3.936 1 74.5 328 THR B N 1
ATOM 6146 C CA . THR B 1 328 ? 15.391 35.156 4.824 1 74.5 328 THR B CA 1
ATOM 6147 C C . THR B 1 328 ? 15.172 33.969 5.789 1 74.5 328 THR B C 1
ATOM 6149 O O . THR B 1 328 ? 14.602 34.156 6.867 1 74.5 328 THR B O 1
ATOM 6152 N N . SER B 1 329 ? 15.57 32.781 5.242 1 77.94 329 SER B N 1
ATOM 6153 C CA . SER B 1 329 ? 15.43 31.594 6.059 1 77.94 329 SER B CA 1
ATOM 6154 C C . SER B 1 329 ? 16.484 30.562 5.699 1 77.94 329 SER B C 1
ATOM 6156 O O . SER B 1 329 ? 17.062 30.594 4.605 1 77.94 329 SER B O 1
ATOM 6158 N N . ASN B 1 330 ? 16.688 29.719 6.68 1 75.44 330 ASN B N 1
ATOM 6159 C CA . ASN B 1 330 ? 17.656 28.656 6.43 1 75.44 330 ASN B CA 1
ATOM 6160 C C . ASN B 1 330 ? 16.984 27.359 5.984 1 75.44 330 ASN B C 1
ATOM 6162 O O . ASN B 1 330 ? 17.641 26.328 5.84 1 75.44 330 ASN B O 1
ATOM 6166 N N . ILE B 1 331 ? 15.797 27.531 5.699 1 79.12 331 ILE B N 1
ATOM 6167 C CA . ILE B 1 331 ? 15.078 26.328 5.262 1 79.12 331 ILE B CA 1
ATOM 6168 C C . ILE B 1 331 ? 15.57 25.922 3.875 1 79.12 331 ILE B C 1
ATOM 6170 O O . ILE B 1 331 ? 15.719 26.75 2.986 1 79.12 331 ILE B O 1
ATOM 6174 N N . CYS B 1 332 ? 15.961 24.641 3.732 1 76.12 332 CYS B N 1
ATOM 6175 C CA . CYS B 1 332 ? 16.391 24.094 2.451 1 76.12 332 CYS B CA 1
ATOM 6176 C C . CYS B 1 332 ? 15.383 23.078 1.921 1 76.12 332 CYS B C 1
ATOM 6178 O O . CYS B 1 332 ? 14.977 23.156 0.76 1 76.12 332 CYS B O 1
ATOM 6180 N N . SER B 1 333 ? 15.055 22.109 2.699 1 79.62 333 SER B N 1
ATOM 6181 C CA . SER B 1 333 ? 14.086 21.078 2.336 1 79.62 333 SER B CA 1
ATOM 6182 C C . SER B 1 333 ? 12.688 21.453 2.816 1 79.62 333 SER B C 1
ATOM 6184 O O . SER B 1 333 ? 12.531 22.188 3.795 1 79.62 333 SER B O 1
ATOM 6186 N N . ASN B 1 334 ? 11.789 21.125 2.029 1 79.81 334 ASN B N 1
ATOM 6187 C CA . ASN B 1 334 ? 10.398 21.312 2.434 1 79.81 334 ASN B CA 1
ATOM 6188 C C . ASN B 1 334 ? 9.609 20.016 2.393 1 79.81 334 ASN B C 1
ATOM 6190 O O . ASN B 1 334 ? 10.195 18.938 2.352 1 79.81 334 ASN B O 1
ATOM 6194 N N . GLU B 1 335 ? 8.305 20.156 2.602 1 92 335 GLU B N 1
ATOM 6195 C CA . GLU B 1 335 ? 7.426 18.984 2.656 1 92 335 GLU B CA 1
ATOM 6196 C C . GLU B 1 335 ? 6.535 18.906 1.42 1 92 335 GLU B C 1
ATOM 6198 O O . GLU B 1 335 ? 5.312 18.812 1.536 1 92 335 GLU B O 1
ATOM 6203 N N . ALA B 1 336 ? 7.211 18.844 0.274 1 92.56 336 ALA B N 1
ATOM 6204 C CA . ALA B 1 336 ? 6.512 18.953 -1.003 1 92.56 336 ALA B CA 1
ATOM 6205 C C . ALA B 1 336 ? 5.492 17.844 -1.174 1 92.56 336 ALA B C 1
ATOM 6207 O O . ALA B 1 336 ? 4.363 18.078 -1.604 1 92.56 336 ALA B O 1
ATOM 6208 N N . LEU B 1 337 ? 5.848 16.625 -0.861 1 94.94 337 LEU B N 1
ATOM 6209 C CA . LEU B 1 337 ? 4.941 15.492 -1.05 1 94.94 337 LEU B CA 1
ATOM 6210 C C . LEU B 1 337 ? 3.721 15.617 -0.144 1 94.94 337 LEU B C 1
ATOM 6212 O O . LEU B 1 337 ? 2.6 15.312 -0.561 1 94.94 337 LEU B O 1
ATOM 6216 N N . VAL B 1 338 ? 3.904 16.078 1.124 1 96.75 338 VAL B N 1
ATOM 6217 C CA . VAL B 1 338 ? 2.822 16.281 2.082 1 96.75 338 VAL B CA 1
ATOM 6218 C C . VAL B 1 338 ? 1.897 17.391 1.583 1 96.75 338 VAL B C 1
ATOM 6220 O O . VAL B 1 338 ? 0.673 17.281 1.685 1 96.75 338 VAL B O 1
ATOM 6223 N N . ALA B 1 339 ? 2.5 18.359 1.048 1 96.94 339 ALA B N 1
ATOM 6224 C CA . ALA B 1 339 ? 1.729 19.469 0.495 1 96.94 339 ALA B CA 1
ATOM 6225 C C . ALA B 1 339 ? 0.902 19.031 -0.707 1 96.94 339 ALA B C 1
ATOM 6227 O O . ALA B 1 339 ? -0.247 19.438 -0.868 1 96.94 339 ALA B O 1
ATOM 6228 N N . VAL B 1 340 ? 1.498 18.25 -1.556 1 96.88 340 VAL B N 1
ATOM 6229 C CA . VAL B 1 340 ? 0.79 17.75 -2.727 1 96.88 340 VAL B CA 1
ATOM 6230 C C . VAL B 1 340 ? -0.394 16.891 -2.283 1 96.88 340 VAL B C 1
ATOM 6232 O O . VAL B 1 340 ? -1.486 16.984 -2.846 1 96.88 340 VAL B O 1
ATOM 6235 N N . ALA B 1 341 ? -0.208 16.047 -1.283 1 97.69 341 ALA B N 1
ATOM 6236 C CA . ALA B 1 341 ? -1.303 15.25 -0.729 1 97.69 341 ALA B CA 1
ATOM 6237 C C . ALA B 1 341 ? -2.439 16.141 -0.243 1 97.69 341 ALA B C 1
ATOM 6239 O O . ALA B 1 341 ? -3.611 15.867 -0.507 1 97.69 341 ALA B O 1
ATOM 6240 N N . ALA B 1 342 ? -2.062 17.188 0.413 1 98.31 342 ALA B N 1
ATOM 6241 C CA . ALA B 1 342 ? -3.055 18.141 0.901 1 98.31 342 ALA B CA 1
ATOM 6242 C C . ALA B 1 342 ? -3.816 18.781 -0.256 1 98.31 342 ALA B C 1
ATOM 6244 O O . ALA B 1 342 ? -5.043 18.891 -0.214 1 98.31 342 ALA B O 1
ATOM 6245 N N . ALA B 1 343 ? -3.092 19.156 -1.272 1 97.88 343 ALA B N 1
ATOM 6246 C CA . ALA B 1 343 ? -3.705 19.781 -2.439 1 97.88 343 ALA B CA 1
ATOM 6247 C C . ALA B 1 343 ? -4.711 18.844 -3.104 1 97.88 343 ALA B C 1
ATOM 6249 O O . ALA B 1 343 ? -5.812 19.266 -3.463 1 97.88 343 ALA B O 1
ATOM 6250 N N . ILE B 1 344 ? -4.324 17.594 -3.268 1 97.12 344 ILE B N 1
ATOM 6251 C CA . ILE B 1 344 ? -5.199 16.594 -3.889 1 97.12 344 ILE B CA 1
ATOM 6252 C C . ILE B 1 344 ? -6.473 16.438 -3.059 1 97.12 344 ILE B C 1
ATOM 6254 O O . ILE B 1 344 ? -7.578 16.422 -3.602 1 97.12 344 ILE B O 1
ATOM 6258 N N . HIS B 1 345 ? -6.32 16.359 -1.79 1 97.81 345 HIS B N 1
ATOM 6259 C CA . HIS B 1 345 ? -7.469 16.188 -0.907 1 97.81 345 HIS B CA 1
ATOM 6260 C C . HIS B 1 345 ? -8.383 17.406 -0.939 1 97.81 345 HIS B C 1
ATOM 6262 O O . HIS B 1 345 ? -9.594 17.281 -1.08 1 97.81 345 HIS B O 1
ATOM 6268 N N . ILE B 1 346 ? -7.82 18.594 -0.813 1 98 346 ILE B N 1
ATOM 6269 C CA . ILE B 1 346 ? -8.602 19.812 -0.834 1 98 346 ILE B CA 1
ATOM 6270 C C . ILE B 1 346 ? -9.352 19.938 -2.16 1 98 346 ILE B C 1
ATOM 6272 O O . ILE B 1 346 ? -10.539 20.25 -2.182 1 98 346 ILE B O 1
ATOM 6276 N N . ALA B 1 347 ? -8.648 19.656 -3.225 1 96.19 347 ALA B N 1
ATOM 6277 C CA . ALA B 1 347 ? -9.266 19.719 -4.547 1 96.19 347 ALA B CA 1
ATOM 6278 C C . ALA B 1 347 ?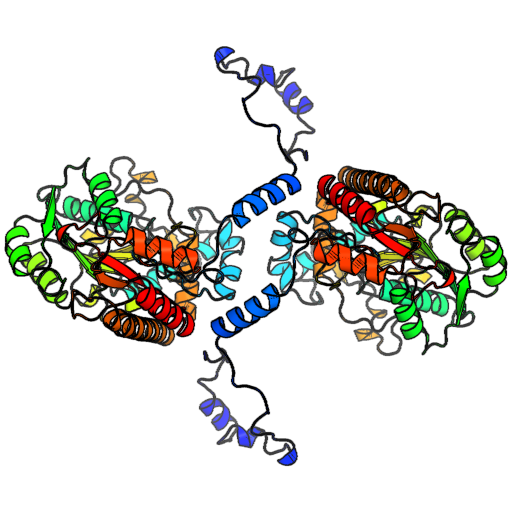 -10.43 18.734 -4.645 1 96.19 347 ALA B C 1
ATOM 6280 O O . ALA B 1 347 ? -11.438 19.031 -5.297 1 96.19 347 ALA B O 1
ATOM 6281 N N . SER B 1 348 ? -10.234 17.594 -4.016 1 93.62 348 SER B N 1
ATOM 6282 C CA . SER B 1 348 ? -11.289 16.578 -4.035 1 93.62 348 SER B CA 1
ATOM 6283 C C . SER B 1 348 ? -12.5 17.016 -3.219 1 93.62 348 SER B C 1
ATOM 6285 O O . SER B 1 348 ? -13.633 16.688 -3.561 1 93.62 348 SER B O 1
ATOM 6287 N N . LEU B 1 349 ? -12.32 17.719 -2.184 1 94.88 349 LEU B N 1
ATOM 6288 C CA . LEU B 1 349 ? -13.398 18.188 -1.319 1 94.88 349 LEU B CA 1
ATOM 6289 C C . LEU B 1 349 ? -14.164 19.328 -1.978 1 94.88 349 LEU B C 1
ATOM 6291 O O . LEU B 1 349 ? -15.398 19.328 -1.988 1 94.88 349 LEU B O 1
ATOM 6295 N N . GLY B 1 350 ? -13.367 20.281 -2.588 1 93.69 350 GLY B N 1
ATOM 6296 C CA . GLY B 1 350 ? -14 21.484 -3.088 1 93.69 350 GLY B CA 1
ATOM 6297 C C . GLY B 1 350 ? -14.594 22.344 -1.989 1 93.69 350 GLY B C 1
ATOM 6298 O O . GLY B 1 350 ? -14.516 22 -0.809 1 93.69 350 GLY B O 1
ATOM 6299 N N . PRO B 1 351 ? -15.188 23.453 -2.344 1 94.12 351 PRO B N 1
ATOM 6300 C CA . PRO B 1 351 ? -15.742 24.359 -1.337 1 94.12 351 PRO B CA 1
ATOM 6301 C C . PRO B 1 351 ? -16.859 23.719 -0.511 1 94.12 351 PRO B C 1
ATOM 6303 O O . PRO B 1 351 ? -16.906 23.906 0.707 1 94.12 351 PRO B O 1
ATOM 6306 N N . LYS B 1 352 ? -17.656 22.984 -1.181 1 94.25 352 LYS B N 1
ATOM 6307 C CA . LYS B 1 352 ? -18.75 22.328 -0.47 1 94.25 352 LYS B CA 1
ATOM 6308 C C . LYS B 1 352 ? -18.219 21.25 0.477 1 94.25 352 LYS B C 1
ATOM 6310 O O . LYS B 1 352 ? -18.672 21.141 1.614 1 94.25 352 LYS B O 1
ATOM 6315 N N . GLY B 1 353 ? -17.266 20.484 0.001 1 95.81 353 GLY B N 1
ATOM 6316 C CA . GLY B 1 353 ? -16.703 19.422 0.82 1 95.81 353 GLY B CA 1
ATOM 6317 C C . GLY B 1 353 ? -15.961 19.953 2.039 1 95.81 353 GLY B C 1
ATOM 6318 O O . GLY B 1 353 ? -16.031 19.359 3.115 1 95.81 353 GLY B O 1
ATOM 6319 N N . ILE B 1 354 ? -15.281 21.031 1.849 1 97.5 354 ILE B N 1
ATOM 6320 C CA . ILE B 1 354 ? -14.555 21.625 2.963 1 97.5 354 ILE B CA 1
ATOM 6321 C C . ILE B 1 354 ? -15.539 22.125 4.02 1 97.5 354 ILE B C 1
ATOM 6323 O O . ILE B 1 354 ? -15.297 21.969 5.219 1 97.5 354 ILE B O 1
ATOM 6327 N N . ARG B 1 355 ? -16.609 22.703 3.58 1 97.88 355 ARG B N 1
ATOM 6328 C CA . ARG B 1 355 ? -17.641 23.156 4.508 1 97.88 355 ARG B CA 1
ATOM 6329 C C . ARG B 1 355 ? -18.25 21.969 5.262 1 97.88 355 ARG B C 1
ATOM 6331 O O . ARG B 1 355 ? -18.391 22.016 6.484 1 97.88 355 ARG B O 1
ATOM 6338 N N . GLU B 1 356 ? -18.547 20.953 4.539 1 97.19 356 GLU B N 1
ATOM 6339 C CA . GLU B 1 356 ? -19.141 19.766 5.156 1 97.19 356 GLU B CA 1
ATOM 6340 C C . GLU B 1 356 ? -18.172 19.141 6.156 1 97.19 356 GLU B C 1
ATOM 6342 O O . GLU B 1 356 ? -18.594 18.688 7.227 1 97.19 356 GLU B O 1
ATOM 6347 N N . LEU B 1 357 ? -16.953 19.094 5.793 1 97.75 357 LEU B N 1
ATOM 6348 C CA . LEU B 1 357 ? -15.93 18.578 6.699 1 97.75 357 LEU B CA 1
ATOM 6349 C C . LEU B 1 357 ? -15.914 19.359 8.008 1 97.75 357 LEU B C 1
ATOM 6351 O O . LEU B 1 357 ? -15.945 18.766 9.086 1 97.75 357 LEU B O 1
ATOM 6355 N N . GLY B 1 358 ? -15.852 20.703 7.887 1 98.38 358 GLY B N 1
ATOM 6356 C CA . GLY B 1 358 ? -15.883 21.547 9.07 1 98.38 358 GLY B CA 1
ATOM 6357 C C . GLY B 1 358 ? -17.125 21.344 9.914 1 98.38 358 GLY B C 1
ATOM 6358 O O . GLY B 1 358 ? -17.047 21.297 11.148 1 98.38 358 GLY B O 1
ATOM 6359 N N . GLU B 1 359 ? -18.219 21.172 9.258 1 98.44 359 GLU B N 1
ATOM 6360 C CA . GLU B 1 359 ? -19.484 21 9.953 1 98.44 359 GLU B CA 1
ATOM 6361 C C . GLU B 1 359 ? -19.516 19.703 10.734 1 98.44 359 GLU B C 1
ATOM 6363 O O . GLU B 1 359 ? -19.969 19.656 11.883 1 98.44 359 GLU B O 1
ATOM 6368 N N . VAL B 1 360 ? -19.094 18.656 10.094 1 98.06 360 VAL B N 1
ATOM 6369 C CA . VAL B 1 360 ? -19.109 17.359 10.75 1 98.06 360 VAL B CA 1
ATOM 6370 C C . VAL B 1 360 ? -18.156 17.359 11.945 1 98.06 360 VAL B C 1
ATOM 6372 O O . VAL B 1 360 ? -18.484 16.812 13.008 1 98.06 360 VAL B O 1
ATOM 6375 N N . ILE B 1 361 ? -17.016 17.969 11.773 1 98.69 361 ILE B N 1
ATOM 6376 C CA . ILE B 1 361 ? -16.078 18.062 12.883 1 98.69 361 ILE B CA 1
ATOM 6377 C C . ILE B 1 361 ? -16.688 18.859 14.031 1 98.69 361 ILE B C 1
ATOM 6379 O O . ILE B 1 361 ? -16.594 18.453 15.195 1 98.69 361 ILE B O 1
ATOM 6383 N N . LEU B 1 362 ? -17.266 19.953 13.641 1 98.56 362 LEU B N 1
ATOM 6384 C CA . LEU B 1 362 ? -17.922 20.797 14.648 1 98.56 362 LEU B CA 1
ATOM 6385 C C . LEU B 1 362 ? -19 20.016 15.391 1 98.56 362 LEU B C 1
ATOM 6387 O O . LEU B 1 362 ? -19.094 20.078 16.609 1 98.56 362 LEU B O 1
ATOM 6391 N N . LYS B 1 363 ? -19.797 19.312 14.672 1 98.38 363 LYS B N 1
ATOM 6392 C CA . LYS B 1 363 ? -20.875 18.516 15.258 1 98.38 363 LYS B CA 1
ATOM 6393 C C . LYS B 1 363 ? -20.328 17.438 16.188 1 98.38 363 LYS B C 1
ATOM 6395 O O . LYS B 1 363 ? -20.828 17.266 17.297 1 98.38 363 LYS B O 1
ATOM 6400 N N . ASN B 1 364 ? -19.359 16.703 15.711 1 98.69 364 ASN B N 1
ATOM 6401 C CA . ASN B 1 364 ? -18.766 15.641 16.531 1 98.69 364 ASN B CA 1
ATOM 6402 C C . ASN B 1 364 ? -18.078 16.203 17.766 1 98.69 364 ASN B C 1
ATOM 6404 O O . ASN B 1 364 ? -18.109 15.594 18.828 1 98.69 364 ASN B O 1
ATOM 6408 N N . THR B 1 365 ? -17.469 17.359 17.594 1 98.81 365 THR B N 1
ATOM 6409 C CA . THR B 1 365 ? -16.828 18.031 18.719 1 98.81 365 THR B CA 1
ATOM 6410 C C . THR B 1 365 ? -17.875 18.453 19.75 1 98.81 365 THR B C 1
ATOM 6412 O O . THR B 1 365 ? -17.672 18.281 20.953 1 98.81 365 THR B O 1
ATOM 6415 N N . ALA B 1 366 ? -18.922 19.016 19.25 1 98.56 366 ALA B N 1
ATOM 6416 C CA . ALA B 1 366 ? -20 19.438 20.141 1 98.56 366 ALA B CA 1
ATOM 6417 C C . ALA B 1 366 ? -20.594 18.25 20.891 1 98.56 366 ALA B C 1
ATOM 6419 O O . ALA B 1 366 ? -20.906 18.344 22.078 1 98.56 366 ALA B O 1
ATOM 6420 N N . TYR B 1 367 ? -20.766 17.172 20.203 1 98.69 367 TYR B N 1
ATOM 6421 C CA . TYR B 1 367 ? -21.281 15.961 20.812 1 98.69 367 TYR B CA 1
ATOM 6422 C C . TYR B 1 367 ? -20.328 15.461 21.891 1 98.69 367 TYR B C 1
ATOM 6424 O O . TYR B 1 367 ? -20.75 15.117 23 1 98.69 367 TYR B O 1
ATOM 6432 N N . LEU B 1 368 ? -19.047 15.406 21.578 1 98.81 368 LEU B N 1
ATOM 6433 C CA . LEU B 1 368 ? -18.031 14.977 22.531 1 98.81 368 LEU B CA 1
ATOM 6434 C C . LEU B 1 368 ? -18.062 15.867 23.781 1 98.81 368 LEU B C 1
ATOM 6436 O O . LEU B 1 368 ? -18.031 15.367 24.906 1 98.81 368 LEU B O 1
ATOM 6440 N N . LYS B 1 369 ? -18.078 17.156 23.531 1 98.81 369 LYS B N 1
ATOM 6441 C CA . LYS B 1 369 ? -18.109 18.125 24.625 1 98.81 369 LYS B CA 1
ATOM 6442 C C . LYS B 1 369 ? -19.312 17.906 25.516 1 98.81 369 LYS B C 1
ATOM 6444 O O . LYS B 1 369 ? -19.188 17.891 26.75 1 98.81 369 LYS B O 1
ATOM 6449 N N . LYS B 1 370 ? -20.422 17.75 24.906 1 98.62 370 LYS B N 1
ATOM 6450 C CA . LYS B 1 370 ? -21.656 17.531 25.656 1 98.62 370 LYS B CA 1
ATOM 6451 C C . LYS B 1 370 ? -21.562 16.266 26.5 1 98.62 370 LYS B C 1
ATOM 6453 O O . LYS B 1 370 ? -21.891 16.297 27.688 1 98.62 370 LYS B O 1
ATOM 6458 N N . ARG B 1 371 ? -21.141 15.211 25.953 1 98.69 371 ARG B N 1
ATOM 6459 C CA . ARG B 1 371 ? -21.062 13.938 26.656 1 98.69 371 ARG B CA 1
ATOM 6460 C C . ARG B 1 371 ? -20.016 13.977 27.766 1 98.69 371 ARG B C 1
ATOM 6462 O O . ARG B 1 371 ? -20.219 13.422 28.844 1 98.69 371 ARG B O 1
ATOM 6469 N N . LEU B 1 372 ? -18.891 14.641 27.484 1 98.69 372 LEU B N 1
ATOM 6470 C CA . LEU B 1 372 ? -17.844 14.781 28.484 1 98.69 372 LEU B CA 1
ATOM 6471 C C . LEU B 1 372 ? -18.344 15.617 29.672 1 98.69 372 LEU B C 1
ATOM 6473 O O . LEU B 1 372 ? -17.953 15.375 30.812 1 98.69 372 LEU B O 1
ATOM 6477 N N . SER B 1 373 ? -19.172 16.609 29.375 1 98.38 373 SER B N 1
ATOM 6478 C CA . SER B 1 373 ? -19.688 17.484 30.422 1 98.38 373 SER B CA 1
ATOM 6479 C C . SER B 1 373 ? -20.562 16.719 31.406 1 98.38 373 SER B C 1
ATOM 6481 O O . SER B 1 373 ? -20.812 17.203 32.531 1 98.38 373 SER B O 1
ATOM 6483 N N . GLU B 1 374 ? -20.969 15.586 31.047 1 97.69 374 GLU B N 1
ATOM 6484 C CA . GLU B 1 374 ? -21.797 14.75 31.906 1 97.69 374 GLU B CA 1
ATOM 6485 C C . GLU B 1 374 ? -20.953 14.078 33 1 97.69 374 GLU B C 1
ATOM 6487 O O . GLU B 1 374 ? -21.484 13.641 34.031 1 97.69 374 GLU B O 1
ATOM 6492 N N . VAL B 1 375 ? -19.688 14.016 32.75 1 97.62 375 VAL B N 1
ATOM 6493 C CA . VAL B 1 375 ? -18.906 13.172 33.656 1 97.62 375 VAL B CA 1
ATOM 6494 C C . VAL B 1 375 ? -17.719 13.969 34.219 1 97.62 375 VAL B C 1
ATOM 6496 O O . VAL B 1 375 ? -17.094 13.562 35.188 1 97.62 375 VAL B O 1
ATOM 6499 N N . ALA B 1 376 ? -17.422 15.086 33.688 1 97.94 376 ALA B N 1
ATOM 6500 C CA . ALA B 1 376 ? -16.312 15.922 34.125 1 97.94 376 ALA B CA 1
ATOM 6501 C C . ALA B 1 376 ? -16.594 17.391 33.844 1 97.94 376 ALA B C 1
ATOM 6503 O O . ALA B 1 376 ? -17.625 17.75 33.281 1 97.94 376 ALA B O 1
ATOM 6504 N N . GLU B 1 377 ? -15.703 18.25 34.25 1 98.06 377 GLU B N 1
ATOM 6505 C CA . GLU B 1 377 ? -15.938 19.688 34.125 1 98.06 377 GLU B CA 1
ATOM 6506 C C . GLU B 1 377 ? -15.359 20.234 32.844 1 98.06 377 GLU B C 1
ATOM 6508 O O . GLU B 1 377 ? -14.234 19.906 32.469 1 98.06 377 GLU B O 1
ATOM 6513 N N . ILE B 1 378 ? -16.109 21.031 32.188 1 98.38 378 ILE B N 1
ATOM 6514 C CA . ILE B 1 378 ? -15.648 21.828 31.062 1 98.38 378 ILE B CA 1
ATOM 6515 C C . ILE B 1 378 ? -15.312 23.25 31.531 1 98.38 378 ILE B C 1
ATOM 6517 O O . ILE B 1 378 ? -16.203 24.062 31.781 1 98.38 378 ILE B O 1
ATOM 6521 N N . PRO B 1 379 ? -14.062 23.531 31.531 1 97.5 379 PRO B N 1
ATOM 6522 C CA . PRO B 1 379 ? -13.664 24.781 32.188 1 97.5 379 PRO B CA 1
ATOM 6523 C C . PRO B 1 379 ? -14.094 26.016 31.422 1 97.5 379 PRO B C 1
ATOM 6525 O O . PRO B 1 379 ? -14.273 27.094 32 1 97.5 379 PRO B O 1
ATOM 6528 N N . PHE B 1 380 ? -14.195 25.938 30.094 1 97.38 380 PHE B N 1
ATOM 6529 C CA . PHE B 1 380 ? -14.523 27.094 29.266 1 97.38 380 PHE B CA 1
ATOM 6530 C C . PHE B 1 380 ? -15.766 26.828 28.438 1 97.38 380 PHE B C 1
ATOM 6532 O O . PHE B 1 380 ? -15.922 25.734 27.859 1 97.38 380 PHE B O 1
ATOM 6539 N N . ASP B 1 381 ? -16.75 27.75 28.328 1 90.94 381 ASP B N 1
ATOM 6540 C CA . ASP B 1 381 ? -18.031 27.562 27.672 1 90.94 381 ASP B CA 1
ATOM 6541 C C . ASP B 1 381 ? -17.984 28.031 26.234 1 90.94 381 ASP B C 1
ATOM 6543 O O . ASP B 1 381 ? -19.016 28.031 25.531 1 90.94 381 ASP B O 1
ATOM 6547 N N . GLY B 1 382 ? -16.953 28.281 25.609 1 94.94 382 GLY B N 1
ATOM 6548 C CA . GLY B 1 382 ? -16.891 28.734 24.234 1 94.94 382 GLY B CA 1
ATOM 6549 C C . GLY B 1 382 ? -17.094 27.625 23.219 1 94.94 382 GLY B C 1
ATOM 6550 O O . GLY B 1 382 ? -17.312 26.469 23.609 1 94.94 382 GLY B O 1
ATOM 6551 N N . VAL B 1 383 ? -17.219 27.922 21.922 1 97.19 383 VAL B N 1
ATOM 6552 C CA . VAL B 1 383 ? -17.359 26.953 20.828 1 97.19 383 VAL B CA 1
ATOM 6553 C C . VAL B 1 383 ? -16.016 26.266 20.562 1 97.19 383 VAL B C 1
ATOM 6555 O O . VAL B 1 383 ? -15.016 26.938 20.328 1 97.19 383 VAL B O 1
ATOM 6558 N N . ASN B 1 384 ? -16.031 24.953 20.688 1 98.5 384 ASN B N 1
ATOM 6559 C CA . ASN B 1 384 ? -14.812 24.188 20.438 1 98.5 384 ASN B CA 1
ATOM 6560 C C . ASN B 1 384 ? -14.805 23.609 19.016 1 98.5 384 ASN B C 1
ATOM 6562 O O . ASN B 1 384 ? -15.867 23.375 18.438 1 98.5 384 ASN B O 1
ATOM 6566 N N . PHE B 1 385 ? -13.617 23.391 18.531 1 98.62 385 PHE B N 1
ATOM 6567 C CA . PHE B 1 385 ? -13.383 22.672 17.281 1 98.62 385 PHE B CA 1
ATOM 6568 C C . PHE B 1 385 ? -12.258 21.656 17.438 1 98.62 385 PHE B C 1
ATOM 6570 O O . PHE B 1 385 ? -11.117 22.016 17.703 1 98.62 385 PHE B O 1
ATOM 6577 N N . LYS B 1 386 ? -12.469 20.375 17.297 1 98.5 386 LYS B N 1
ATOM 6578 C CA . LYS B 1 386 ? -11.633 19.188 17.484 1 98.5 386 LYS B CA 1
ATOM 6579 C C . LYS B 1 386 ? -11.305 18.969 18.953 1 98.5 386 LYS B C 1
ATOM 6581 O O . LYS B 1 386 ? -11.797 18.016 19.562 1 98.5 386 LYS B O 1
ATOM 6586 N N . ASP B 1 387 ? -10.688 19.938 19.625 1 98.81 387 ASP B N 1
ATOM 6587 C CA . ASP B 1 387 ? -10.195 19.734 20.984 1 98.81 387 ASP B CA 1
ATOM 6588 C C . ASP B 1 387 ? -11.18 20.297 22.016 1 98.81 387 ASP B C 1
ATOM 6590 O O . ASP B 1 387 ? -11.758 21.359 21.812 1 98.81 387 ASP B O 1
ATOM 6594 N N . VAL B 1 388 ? -11.328 19.562 23.062 1 98.75 388 VAL B N 1
ATOM 6595 C CA . VAL B 1 388 ? -12.125 19.969 24.219 1 98.75 388 VAL B CA 1
ATOM 6596 C C . VAL B 1 388 ? -11.312 19.797 25.5 1 98.75 388 VAL B C 1
ATOM 6598 O O . VAL B 1 388 ? -10.875 18.688 25.812 1 98.75 388 VAL B O 1
ATOM 6601 N N . LEU B 1 389 ? -11.133 20.891 26.188 1 98.75 389 LEU B N 1
ATOM 6602 C CA . LEU B 1 389 ? -10.445 20.828 27.484 1 98.75 389 LEU B CA 1
ATOM 6603 C C . LEU B 1 389 ? -11.383 20.312 28.562 1 98.75 389 LEU B C 1
ATOM 6605 O O . LEU B 1 389 ? -12.492 20.828 28.734 1 98.75 389 LEU B O 1
ATOM 6609 N N . VAL B 1 390 ? -10.945 19.297 29.25 1 98.69 390 VAL B N 1
ATOM 6610 C CA . VAL B 1 390 ? -11.742 18.672 30.297 1 98.69 390 VAL B CA 1
ATOM 6611 C C . VAL B 1 390 ? -10.938 18.594 31.594 1 98.69 390 VAL B C 1
ATOM 6613 O O . VAL B 1 390 ? -9.773 18.188 31.578 1 98.69 390 VAL B O 1
ATOM 6616 N N . ARG B 1 391 ? -11.531 18.984 32.656 1 98.19 391 ARG B N 1
ATOM 6617 C CA . ARG B 1 391 ? -10.875 18.969 33.969 1 98.19 391 ARG B CA 1
ATOM 6618 C C . ARG B 1 391 ? -11.461 17.875 34.875 1 98.19 391 ARG B C 1
ATOM 6620 O O . ARG B 1 391 ? -12.68 17.703 34.906 1 98.19 391 ARG B O 1
ATOM 6627 N N . PHE B 1 392 ? -10.586 17.234 35.5 1 98.12 392 PHE B N 1
ATOM 6628 C CA . PHE B 1 392 ? -10.984 16.125 36.375 1 98.12 392 PHE B CA 1
ATOM 6629 C C . PHE B 1 392 ? -10.609 16.391 37.812 1 98.12 392 PHE B C 1
ATOM 6631 O O . PHE B 1 392 ? -9.734 17.219 38.094 1 98.12 392 PHE B O 1
ATOM 6638 N N . ASP B 1 393 ? -11.266 15.68 38.781 1 95.44 393 ASP B N 1
ATOM 6639 C CA . ASP B 1 393 ? -11 15.812 40.188 1 95.44 393 ASP B CA 1
ATOM 6640 C C . ASP B 1 393 ? -9.953 14.805 40.656 1 95.44 393 ASP B C 1
ATOM 6642 O O . ASP B 1 393 ? -9.469 14.883 41.781 1 95.44 393 ASP B O 1
ATOM 6646 N N . LYS B 1 394 ? -9.656 13.891 39.812 1 95.88 394 LYS B N 1
ATOM 6647 C CA . LYS B 1 394 ? -8.633 12.867 40.062 1 95.88 394 LYS B CA 1
ATOM 6648 C C . LYS B 1 394 ? -7.426 13.078 39.156 1 95.88 394 LYS B C 1
ATOM 6650 O O . LYS B 1 394 ? -7.551 13.656 38.062 1 95.88 394 LYS B O 1
ATOM 6655 N N . PRO B 1 395 ? -6.277 12.594 39.719 1 97.25 395 PRO B N 1
ATOM 6656 C CA . PRO B 1 395 ? -5.117 12.688 38.812 1 97.25 395 PRO B CA 1
ATOM 6657 C C . PRO B 1 395 ? -5.375 12.055 37.469 1 97.25 395 PRO B C 1
ATOM 6659 O O . PRO B 1 395 ? -5.77 10.891 37.375 1 97.25 395 PRO B O 1
ATOM 6662 N N . TYR B 1 396 ? -5.102 12.781 36.438 1 97.94 396 TYR B N 1
ATOM 6663 C CA . TYR B 1 396 ? -5.465 12.328 35.094 1 97.94 396 TYR B CA 1
ATOM 6664 C C . TYR B 1 396 ? -4.672 11.094 34.688 1 97.94 396 TYR B C 1
ATOM 6666 O O . TYR B 1 396 ? -5.176 10.227 33.969 1 97.94 396 TYR B O 1
ATOM 6674 N N . ARG B 1 397 ? -3.457 11 35.156 1 97.62 397 ARG B N 1
ATOM 6675 C CA . ARG B 1 397 ? -2.625 9.836 34.844 1 97.62 397 ARG B CA 1
ATOM 6676 C C . ARG B 1 397 ? -3.328 8.547 35.219 1 97.62 397 ARG B C 1
ATOM 6678 O O . ARG B 1 397 ? -3.266 7.555 34.5 1 97.62 397 ARG B O 1
ATOM 6685 N N . GLU B 1 398 ? -3.994 8.523 36.344 1 98 398 GLU B N 1
ATOM 6686 C CA . GLU B 1 398 ? -4.73 7.348 36.812 1 98 398 GLU B CA 1
ATOM 6687 C C . GLU B 1 398 ? -5.934 7.066 35.938 1 98 398 GLU B C 1
ATOM 6689 O O . GLU B 1 398 ? -6.223 5.91 35.594 1 98 398 GLU B O 1
ATOM 6694 N N . ILE B 1 399 ? -6.559 8.148 35.594 1 98.31 399 ILE B N 1
ATOM 6695 C CA . ILE B 1 399 ? -7.715 8.023 34.719 1 98.31 399 ILE B CA 1
ATOM 6696 C C . ILE B 1 399 ? -7.277 7.445 33.375 1 98.31 399 ILE B C 1
ATOM 6698 O O . ILE B 1 399 ? -7.891 6.504 32.844 1 98.31 399 ILE B O 1
ATOM 6702 N N . HIS B 1 400 ? -6.195 7.977 32.844 1 98.44 400 HIS B N 1
ATOM 6703 C CA . HIS B 1 400 ? -5.707 7.562 31.516 1 98.44 400 HIS B CA 1
ATOM 6704 C C . HIS B 1 400 ? -5.266 6.102 31.531 1 98.44 400 HIS B C 1
ATOM 6706 O O . HIS B 1 400 ? -5.516 5.363 30.578 1 98.44 400 HIS B O 1
ATOM 6712 N N . GLU B 1 401 ? -4.605 5.695 32.562 1 98.12 401 GLU B N 1
ATOM 6713 C CA . GLU B 1 401 ? -4.176 4.305 32.688 1 98.12 401 GLU B CA 1
ATOM 6714 C C . GLU B 1 401 ? -5.371 3.354 32.688 1 98.12 401 GLU B C 1
ATOM 6716 O O . GLU B 1 401 ? -5.309 2.285 32.062 1 98.12 401 GLU B O 1
ATOM 6721 N N . GLU B 1 402 ? -6.438 3.742 33.344 1 98.06 402 GLU B N 1
ATOM 6722 C CA . GLU B 1 402 ? -7.645 2.924 33.375 1 98.06 402 GLU B CA 1
ATOM 6723 C C . GLU B 1 402 ? -8.297 2.875 31.984 1 98.06 402 GLU B C 1
ATOM 6725 O O . GLU B 1 402 ? -8.867 1.85 31.609 1 98.06 402 GLU B O 1
ATOM 6730 N N . LEU B 1 403 ? -8.266 4.008 31.297 1 98.44 403 LEU B N 1
ATOM 6731 C CA . LEU B 1 403 ? -8.789 4.043 29.938 1 98.44 403 LEU B CA 1
ATOM 6732 C C . LEU B 1 403 ? -8 3.109 29.031 1 98.44 403 LEU B C 1
ATOM 6734 O O . LEU B 1 403 ? -8.594 2.367 28.234 1 98.44 403 LEU B O 1
ATOM 6738 N N . LEU B 1 404 ? -6.664 3.111 29.156 1 97.69 404 LEU B N 1
ATOM 6739 C CA . LEU B 1 404 ? -5.801 2.273 28.328 1 97.69 404 LEU B CA 1
ATOM 6740 C C . LEU B 1 404 ? -6.094 0.795 28.562 1 97.69 404 LEU B C 1
ATOM 6742 O O . LEU B 1 404 ? -6.074 -0.001 27.625 1 97.69 404 LEU B O 1
ATOM 6746 N N . LYS B 1 405 ? -6.406 0.433 29.797 1 97.12 405 LYS B N 1
ATOM 6747 C CA . LYS B 1 405 ? -6.766 -0.946 30.125 1 97.12 405 LYS B CA 1
ATOM 6748 C C . LYS B 1 405 ? -8.031 -1.368 29.375 1 97.12 405 LYS B C 1
ATOM 6750 O O . LYS B 1 405 ? -8.234 -2.555 29.109 1 97.12 405 LYS B O 1
ATOM 6755 N N . ARG B 1 406 ? -8.797 -0.385 29.109 1 96.69 406 ARG B N 1
ATOM 6756 C CA . ARG B 1 406 ? -10.062 -0.633 28.406 1 96.69 406 ARG B CA 1
ATOM 6757 C C . ARG B 1 406 ? -9.914 -0.388 26.906 1 96.69 406 ARG B C 1
ATOM 6759 O O . ARG B 1 406 ? -10.914 -0.294 26.188 1 96.69 406 ARG B O 1
ATOM 6766 N N . ASN B 1 407 ? -8.695 -0.15 26.422 1 96.25 407 ASN B N 1
ATOM 6767 C CA . ASN B 1 407 ? -8.344 0.023 25.016 1 96.25 407 ASN B CA 1
ATOM 6768 C C . ASN B 1 407 ? -8.875 1.342 24.469 1 96.25 407 ASN B C 1
ATOM 6770 O O . ASN B 1 407 ? -9.383 1.391 23.344 1 96.25 407 ASN B O 1
ATOM 6774 N N . ILE B 1 408 ? -8.883 2.34 25.266 1 98.19 408 ILE B N 1
ATOM 6775 C CA . ILE B 1 408 ? -9.234 3.697 24.875 1 98.19 408 ILE B CA 1
ATOM 6776 C C . ILE B 1 408 ? -8.055 4.633 25.125 1 98.19 408 ILE B C 1
ATOM 6778 O O . ILE B 1 408 ? -7.531 4.691 26.25 1 98.19 408 ILE B O 1
ATOM 6782 N N . HIS B 1 409 ? -7.602 5.254 24.125 1 97.88 409 HIS B N 1
ATOM 6783 C CA . HIS B 1 409 ? -6.562 6.266 24.297 1 97.88 409 HIS B CA 1
ATOM 6784 C C . HIS B 1 409 ? -7.168 7.625 24.625 1 97.88 409 HIS B C 1
ATOM 6786 O O . HIS B 1 409 ? -7.77 8.273 23.766 1 97.88 409 HIS B O 1
ATOM 6792 N N . GLY B 1 410 ? -6.984 8.07 25.812 1 98.25 410 GLY B N 1
ATOM 6793 C CA . GLY B 1 410 ? -7.617 9.266 26.328 1 98.25 410 GLY B CA 1
ATOM 6794 C C . GLY B 1 410 ? -7.016 10.547 25.781 1 98.25 410 GLY B C 1
ATOM 6795 O O . GLY B 1 410 ? -6.469 10.562 24.672 1 98.25 410 GLY B O 1
ATOM 6796 N N . GLY B 1 411 ? -7.281 11.68 26.5 1 98.25 411 GLY B N 1
ATOM 6797 C CA . GLY B 1 411 ? -6.875 13 26.031 1 98.25 411 GLY B CA 1
ATOM 6798 C C . GLY B 1 411 ? -5.434 13.328 26.375 1 98.25 411 GLY B C 1
ATOM 6799 O O . GLY B 1 411 ? -4.762 12.562 27.062 1 98.25 411 GLY B O 1
ATOM 6800 N N . TYR B 1 412 ? -4.969 14.406 25.844 1 98.25 412 TYR B N 1
ATOM 6801 C CA . TYR B 1 412 ? -3.629 14.914 26.094 1 98.25 412 TYR B CA 1
ATOM 6802 C C . TYR B 1 412 ? -3.574 15.688 27.406 1 98.25 412 TYR B C 1
ATOM 6804 O O . TYR B 1 412 ? -4.234 16.719 27.562 1 98.25 412 TYR B O 1
ATOM 6812 N N . TYR B 1 413 ? -2.775 15.219 28.328 1 98.5 413 TYR B N 1
ATOM 6813 C CA . TYR B 1 413 ? -2.637 15.867 29.625 1 98.5 413 TYR B CA 1
ATOM 6814 C C . TYR B 1 413 ? -1.96 17.219 29.484 1 98.5 413 TYR B C 1
ATOM 6816 O O . TYR B 1 413 ? -0.856 17.328 28.938 1 98.5 413 TYR B O 1
ATOM 6824 N N . VAL B 1 414 ? -2.641 18.281 30 1 97.94 414 VAL B N 1
ATOM 6825 C CA . VAL B 1 414 ? -2.105 19.609 29.781 1 97.94 414 VAL B CA 1
ATOM 6826 C C . VAL B 1 414 ? -1.566 20.188 31.094 1 97.94 414 VAL B C 1
ATOM 6828 O O . VAL B 1 414 ? -0.905 21.219 31.094 1 97.94 414 VAL B O 1
ATOM 6831 N N . GLY B 1 415 ? -1.748 19.516 32.188 1 95.38 415 GLY B N 1
ATOM 6832 C CA . GLY B 1 415 ? -1.403 20.047 33.5 1 95.38 415 GLY B CA 1
ATOM 6833 C C . GLY B 1 415 ? 0.073 20.359 33.656 1 95.38 415 GLY B C 1
ATOM 6834 O O . GLY B 1 415 ? 0.448 21.25 34.438 1 95.38 415 GLY B O 1
ATOM 6835 N N . SER B 1 416 ? 0.893 19.656 32.938 1 94.69 416 SER B N 1
ATOM 6836 C CA . SER B 1 416 ? 2.328 19.906 33 1 94.69 416 SER B CA 1
ATOM 6837 C C . SER B 1 416 ? 2.689 21.25 32.375 1 94.69 416 SER B C 1
ATOM 6839 O O . SER B 1 416 ? 3.67 21.891 32.781 1 94.69 416 SER B O 1
ATOM 6841 N N . HIS B 1 417 ? 1.897 21.719 31.469 1 96.12 417 HIS B N 1
ATOM 6842 C CA . HIS B 1 417 ? 2.148 22.953 30.734 1 96.12 417 HIS B CA 1
ATOM 6843 C C . HIS B 1 417 ? 1.38 24.125 31.344 1 96.12 417 HIS B C 1
ATOM 6845 O O . HIS B 1 417 ? 1.841 25.266 31.297 1 96.12 417 HIS B O 1
ATOM 6851 N N . PHE B 1 418 ? 0.204 23.797 31.875 1 96.94 418 PHE B N 1
ATOM 6852 C CA . PHE B 1 418 ? -0.695 24.781 32.469 1 96.94 418 PHE B CA 1
ATOM 6853 C C . PHE B 1 418 ? -1.182 24.344 33.844 1 96.94 418 PHE B C 1
ATOM 6855 O O . PHE B 1 418 ? -2.352 23.984 34 1 96.94 418 PHE B O 1
ATOM 6862 N N . PRO B 1 419 ? -0.333 24.484 34.812 1 95.88 419 PRO B N 1
ATOM 6863 C CA . PRO B 1 419 ? -0.702 24.016 36.125 1 95.88 419 PRO B CA 1
ATOM 6864 C C . PRO B 1 419 ? -1.964 24.688 36.656 1 95.88 419 PRO B C 1
ATOM 6866 O O . PRO B 1 419 ? -2.691 24.094 37.469 1 95.88 419 PRO B O 1
ATOM 6869 N N . GLU B 1 420 ? -2.207 25.891 36.219 1 94.88 420 GLU B N 1
ATOM 6870 C CA . GLU B 1 420 ? -3.367 26.641 36.688 1 94.88 420 GLU B CA 1
ATOM 6871 C C . GLU B 1 420 ? -4.668 25.984 36.25 1 94.88 420 GLU B C 1
ATOM 6873 O O . GLU B 1 420 ? -5.734 26.281 36.812 1 94.88 420 GLU B O 1
ATOM 6878 N N . LEU B 1 421 ? -4.602 25.016 35.344 1 96.62 421 LEU B N 1
ATOM 6879 C CA . LEU B 1 421 ? -5.793 24.344 34.875 1 96.62 421 LEU B CA 1
ATOM 6880 C C . LEU B 1 421 ? -6.039 23.047 35.625 1 96.62 421 LEU B C 1
ATOM 6882 O O . LEU B 1 421 ? -7.055 22.375 35.406 1 96.62 421 LEU B O 1
ATOM 6886 N N . GLY B 1 422 ? -5.168 22.672 36.531 1 96.44 422 GLY B N 1
ATOM 6887 C CA . GLY B 1 422 ? -5.328 21.469 37.312 1 96.44 422 GLY B CA 1
ATOM 6888 C C . GLY B 1 422 ? -5.188 20.203 36.469 1 96.44 422 GLY B C 1
ATOM 6889 O O . GLY B 1 422 ? -4.344 20.125 35.594 1 96.44 422 GLY B O 1
ATOM 6890 N N . GLU B 1 423 ? -5.934 19.156 36.938 1 97.75 423 GLU B N 1
ATOM 6891 C CA . GLU B 1 423 ? -5.914 17.891 36.219 1 97.75 423 GLU B CA 1
ATOM 6892 C C . GLU B 1 423 ? -6.816 17.922 35 1 97.75 423 GLU B C 1
ATOM 6894 O O . GLU B 1 423 ? -7.945 17.422 35.031 1 97.75 423 GLU B O 1
ATOM 6899 N N . ALA B 1 424 ? -6.219 18.516 33.969 1 98.19 424 ALA B N 1
ATOM 6900 C CA . ALA B 1 424 ? -7.008 18.734 32.75 1 98.19 424 ALA B CA 1
ATOM 6901 C C . ALA B 1 424 ? -6.348 1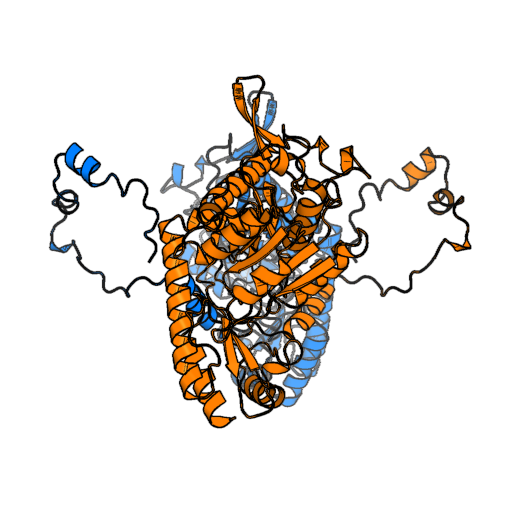8.062 31.547 1 98.19 424 ALA B C 1
ATOM 6903 O O . ALA B 1 424 ? -5.125 17.922 31.5 1 98.19 424 ALA B O 1
ATOM 6904 N N . ALA B 1 425 ? -7.172 17.609 30.641 1 98.62 425 ALA B N 1
ATOM 6905 C CA . ALA B 1 425 ? -6.699 16.969 29.406 1 98.62 425 ALA B CA 1
ATOM 6906 C C . ALA B 1 425 ? -7.523 17.422 28.203 1 98.62 425 ALA B C 1
ATOM 6908 O O . ALA B 1 425 ? -8.695 17.766 28.344 1 98.62 425 ALA B O 1
ATOM 6909 N N . LEU B 1 426 ? -6.883 17.469 27.062 1 98.69 426 LEU B N 1
ATOM 6910 C CA . LEU B 1 426 ? -7.555 17.797 25.812 1 98.69 426 LEU B CA 1
ATOM 6911 C C . LEU B 1 426 ? -8.062 16.531 25.125 1 98.69 426 LEU B C 1
ATOM 6913 O O . LEU B 1 426 ? -7.262 15.68 24.703 1 98.69 426 LEU B O 1
ATOM 6917 N N . PHE B 1 427 ? -9.359 16.406 24.984 1 98.81 427 PHE B N 1
ATOM 6918 C CA . PHE B 1 427 ? -9.984 15.336 24.234 1 98.81 427 PHE B CA 1
ATOM 6919 C C . PHE B 1 427 ? -10.414 15.82 22.844 1 98.81 427 PHE B C 1
ATOM 6921 O O . PHE B 1 427 ? -10.977 16.906 22.703 1 98.81 427 PHE B O 1
ATOM 6928 N N . ALA B 1 428 ? -10.148 15.008 21.875 1 98.69 428 ALA B N 1
ATOM 6929 C CA . ALA B 1 428 ? -10.359 15.508 20.516 1 98.69 428 ALA B CA 1
ATOM 6930 C C . ALA B 1 428 ? -11.367 14.648 19.766 1 98.69 428 ALA B C 1
ATOM 6932 O O . ALA B 1 428 ? -11.492 13.445 20.031 1 98.69 428 ALA B O 1
ATOM 6933 N N . ALA B 1 429 ? -12.062 15.242 18.844 1 98.62 429 ALA B N 1
ATOM 6934 C CA . ALA B 1 429 ? -12.938 14.594 17.859 1 98.62 429 ALA B CA 1
ATOM 6935 C C . ALA B 1 429 ? -12.703 15.148 16.453 1 98.62 429 ALA B C 1
ATOM 6937 O O . ALA B 1 429 ? -12.359 16.312 16.297 1 98.62 429 ALA B O 1
ATOM 6938 N N . THR B 1 430 ? -12.789 14.336 15.492 1 98.44 430 THR B N 1
ATOM 6939 C CA . THR B 1 430 ? -12.758 14.703 14.086 1 98.44 430 THR B CA 1
ATOM 6940 C C . THR B 1 430 ? -13.977 14.148 13.352 1 98.44 430 THR B C 1
ATOM 6942 O O . THR B 1 430 ? -14.969 13.781 13.984 1 98.44 430 THR B O 1
ATOM 6945 N N . GLU B 1 431 ? -13.906 14.172 12.055 1 97.94 431 GLU B N 1
ATOM 6946 C CA . GLU B 1 431 ? -15.016 13.641 11.258 1 97.94 431 GLU B CA 1
ATOM 6947 C C . GLU B 1 431 ? -15.055 12.117 11.32 1 97.94 431 GLU B C 1
ATOM 6949 O O . GLU B 1 431 ? -16.062 11.508 10.984 1 97.94 431 GLU B O 1
ATOM 6954 N N . THR B 1 432 ? -13.969 11.547 11.836 1 97.25 432 THR B N 1
ATOM 6955 C CA . THR B 1 432 ? -13.859 10.094 11.859 1 97.25 432 THR B CA 1
ATOM 6956 C C . THR B 1 432 ? -14.305 9.547 13.211 1 97.25 432 THR B C 1
ATOM 6958 O O . THR B 1 432 ? -14.422 8.328 13.383 1 97.25 432 THR B O 1
ATOM 6961 N N . THR B 1 433 ? -14.492 10.469 14.148 1 97.75 433 THR B N 1
ATOM 6962 C CA . THR B 1 433 ? -14.883 10.039 15.484 1 97.75 433 THR B CA 1
ATOM 6963 C C . THR B 1 433 ? -16.281 9.438 15.469 1 97.75 433 THR B C 1
ATOM 6965 O O . THR B 1 433 ? -17.219 10.055 14.969 1 97.75 433 THR B O 1
ATOM 6968 N N . ARG B 1 434 ? -16.438 8.32 16.062 1 95.31 434 ARG B N 1
ATOM 6969 C CA . ARG B 1 434 ? -17.688 7.578 16.031 1 95.31 434 ARG B CA 1
ATOM 6970 C C . ARG B 1 434 ? -18.438 7.723 17.359 1 95.31 434 ARG B C 1
ATOM 6972 O O . ARG B 1 434 ? -17.828 7.809 18.422 1 95.31 434 ARG B O 1
ATOM 6979 N N . LYS B 1 435 ? -19.719 7.637 17.172 1 97.12 435 LYS B N 1
ATOM 6980 C CA . LYS B 1 435 ? -20.578 7.738 18.359 1 97.12 435 LYS B CA 1
ATOM 6981 C C . LYS B 1 435 ? -20.281 6.625 19.359 1 97.12 435 LYS B C 1
ATOM 6983 O O . LYS B 1 435 ? -20.234 6.863 20.562 1 97.12 435 LYS B O 1
ATOM 6988 N N . GLU B 1 436 ? -20.031 5.449 18.812 1 96.19 436 GLU B N 1
ATOM 6989 C CA . GLU B 1 436 ? -19.781 4.305 19.672 1 96.19 436 GLU B CA 1
ATOM 6990 C C . GLU B 1 436 ? -18.484 4.484 20.469 1 96.19 436 GLU B C 1
ATOM 6992 O O . GLU B 1 436 ? -18.359 4.008 21.594 1 96.19 436 GLU B O 1
ATOM 6997 N N . TRP B 1 437 ? -17.516 5.16 19.844 1 97.69 437 TRP B N 1
ATOM 6998 C CA . TRP B 1 437 ? -16.266 5.434 20.547 1 97.69 437 TRP B CA 1
ATOM 6999 C C . TRP B 1 437 ? -16.484 6.387 21.719 1 97.69 437 TRP B C 1
ATOM 7001 O O . TRP B 1 437 ? -15.961 6.176 22.812 1 97.69 437 TRP B O 1
ATOM 7011 N N . VAL B 1 438 ? -17.266 7.414 21.484 1 98.62 438 VAL B N 1
ATOM 7012 C CA . VAL B 1 438 ? -17.562 8.414 22.516 1 98.62 438 VAL B CA 1
ATOM 7013 C C . VAL B 1 438 ? -18.359 7.766 23.641 1 98.62 438 VAL B C 1
ATOM 7015 O O . VAL B 1 438 ? -18.078 8 24.828 1 98.62 438 VAL B O 1
ATOM 7018 N N . ASP B 1 439 ? -19.344 6.969 23.266 1 98.19 439 ASP B N 1
ATOM 7019 C CA . ASP B 1 439 ? -20.156 6.285 24.281 1 98.19 439 ASP B CA 1
ATOM 7020 C C . ASP B 1 439 ? -19.281 5.395 25.156 1 98.19 439 ASP B C 1
ATOM 7022 O O . ASP B 1 439 ? -19.469 5.355 26.375 1 98.19 439 ASP B O 1
ATOM 7026 N N . ALA B 1 440 ? -18.406 4.699 24.516 1 98.19 440 ALA B N 1
ATOM 7027 C CA . ALA B 1 440 ? -17.484 3.842 25.266 1 98.19 440 ALA B CA 1
ATOM 7028 C C . ALA B 1 440 ? -16.594 4.664 26.203 1 98.19 440 ALA B C 1
ATOM 7030 O O . ALA B 1 440 ? -16.328 4.266 27.328 1 98.19 440 ALA B O 1
ATOM 7031 N N . LEU B 1 441 ? -16.109 5.75 25.719 1 98.69 441 LEU B N 1
ATOM 7032 C CA . LEU B 1 441 ? -15.297 6.652 26.516 1 98.69 441 LEU B CA 1
ATOM 7033 C C . LEU B 1 441 ? -16.062 7.129 27.75 1 98.69 441 LEU B C 1
ATOM 7035 O O . LEU B 1 441 ? -15.531 7.078 28.859 1 98.69 441 LEU B O 1
ATOM 7039 N N . ILE B 1 442 ? -17.297 7.551 27.562 1 98.62 442 ILE B N 1
ATOM 7040 C CA . ILE B 1 442 ? -18.109 8.102 28.641 1 98.62 442 ILE B CA 1
ATOM 7041 C C . ILE B 1 442 ? -18.406 7.012 29.672 1 98.62 442 ILE B C 1
ATOM 7043 O O . ILE B 1 442 ? -18.328 7.25 30.875 1 98.62 442 ILE B O 1
ATOM 7047 N N . SER B 1 443 ? -18.766 5.887 29.156 1 98.31 443 SER B N 1
ATOM 7048 C CA . SER B 1 443 ? -19.016 4.762 30.062 1 98.31 443 SER B CA 1
ATOM 7049 C C . SER B 1 443 ? -17.781 4.441 30.906 1 98.31 443 SER B C 1
ATOM 7051 O O . SER B 1 443 ? -17.891 4.223 32.125 1 98.31 443 SER B O 1
ATOM 7053 N N . ALA B 1 444 ? -16.672 4.434 30.281 1 98.31 444 ALA B N 1
ATOM 7054 C CA . ALA B 1 444 ? -15.422 4.148 30.969 1 98.31 444 ALA B CA 1
ATOM 7055 C C . ALA B 1 444 ? -15.117 5.227 32 1 98.31 444 ALA B C 1
ATOM 7057 O O . ALA B 1 444 ? -14.719 4.918 33.125 1 98.31 444 ALA B O 1
ATOM 7058 N N . LEU B 1 445 ? -15.297 6.48 31.656 1 98.25 445 LEU B N 1
ATOM 7059 C CA . LEU B 1 445 ? -15.008 7.598 32.562 1 98.25 445 LEU B CA 1
ATOM 7060 C C . LEU B 1 445 ? -15.938 7.57 33.75 1 98.25 445 LEU B C 1
ATOM 7062 O O . LEU B 1 445 ? -15.516 7.871 34.875 1 98.25 445 LEU B O 1
ATOM 7066 N N . LYS B 1 446 ? -17.172 7.207 33.562 1 97.25 446 LYS B N 1
ATOM 7067 C CA . LYS B 1 446 ? -18.141 7.105 34.656 1 97.25 446 LYS B CA 1
ATOM 7068 C C . LYS B 1 446 ? -17.672 6.086 35.688 1 97.25 446 LYS B C 1
ATOM 7070 O O . LYS B 1 446 ? -17.875 6.281 36.906 1 97.25 446 LYS B O 1
ATOM 7075 N N . GLU B 1 447 ? -17.047 5.109 35.219 1 96.5 447 GLU B N 1
ATOM 7076 C CA . GLU B 1 447 ? -16.578 4.051 36.125 1 96.5 447 GLU B CA 1
ATOM 7077 C C . GLU B 1 447 ? -15.305 4.461 36.844 1 96.5 447 GLU B C 1
ATOM 7079 O O . GLU B 1 447 ? -15.07 4.07 38 1 96.5 447 GLU B O 1
ATOM 7084 N N . VAL B 1 448 ? -14.523 5.176 36.188 1 95 448 VAL B N 1
ATOM 7085 C CA . VAL B 1 448 ? -13.172 5.438 36.688 1 95 448 VAL B CA 1
ATOM 7086 C C . VAL B 1 448 ? -13.18 6.664 37.594 1 95 448 VAL B C 1
ATOM 7088 O O . VAL B 1 448 ? -12.359 6.766 38.5 1 95 448 VAL B O 1
ATOM 7091 N N . ILE B 1 449 ? -14.023 7.625 37.344 1 91.06 449 ILE B N 1
ATOM 7092 C CA . ILE B 1 449 ? -13.977 8.891 38.062 1 91.06 449 ILE B CA 1
ATOM 7093 C C . ILE B 1 449 ? -14.875 8.805 39.281 1 91.06 449 ILE B C 1
ATOM 7095 O O . ILE B 1 449 ? -14.547 9.352 40.344 1 91.06 449 ILE B O 1
#

InterPro domains:
  IPR015421 Pyridoxal phosphate-dependent transferase, major domain [G3DSA:3.40.640.10] (82-352)
  IPR015422 Pyridoxal phosphate-dependent transferase, small domain [G3DSA:3.90.1150.10] (71-441)
  IPR015424 Pyridoxal phosphate-dependent transferase [SSF53383] (4-448)
  IPR020581 Glycine cleavage system P protein [cd00613] (48-445)
  IPR023010 Probable glycine dehydrogenase (decarboxylating) subunit 1 [MF_00712] (3-448)
  IPR023010 Probable glycine dehydrogenase (decarboxylating) subunit 1 [PIRSF006815] (4-448)
  IPR023010 Probable glycine dehydrogenase (decarboxylating) subunit 1 [PTHR42806] (3-448)
  IPR049315 Glycine cleavage system P-protein, N-terminal domain [PF02347] (5-445)

Secondary structure (DSSP, 8-state):
------TTGGGHHHHHHHTT-SSHHHHTTTS-GGG--SS-S-PPP--HHHHHHHHHHHHTTS--TTTS-B-B-SS-------HHHHHHHTSHHHHT------GGG-HHHHHHHHHHHHHHHHHHT-SEE-S-BS-HHHHHHHHHHHHHHHTTTS--EEEEETTS-HHHHHHHHHHHHTTTPEEEEE-B-TTSSB-HHHHHHH-TTEEEEEEEES-TTSBPPTTHHHHHHHHHHTT-EEEEEE-GGGTTTS--GGGGT-SEEEEEGGGTT---GGG-S--EEEEE-S-HHHHTT--S-EEEEEE-TTS-EEEEEE-GGGSHHHHGGG-S-------HHHHHHHHHHHHHHHHHHHHHHHHHHHHHHHHHHHHHHTTSB-S--SPBSSEEEEEESS-HHHHHHHHHHTT-B-PEE-TTT-GGG-EEEEEE--TT--HHHHHHHHHHHHHH-/------TTGGGHHHHHHHTT-SSHHHHTTTS-GGG--SS-S-PPP--HHHHHHHHHHHHTTS--TTTS-B-B-SS-------HHHHHHHTSHHHHT------GGG-HHHHHHHHHHHHHHHHHHT-SEE-S-BS-HHHHHHHHHHHHHHHTTTS--EEEEETTS-HHHHHHHHHHHHTTTPEEEEE-B-TTSSB-HHHHHHH-TTEEEEEEEES-TTSBPPTTHHHHHHHHHHTT-EEEEEE-GGGTTTS--GGGGT-SEEEEEGGGTT---GGG-S--EEEEE-S-HHHHTT--S-EEEEEE-TTS-EEEEEE-GGGSHHHHGGG-S-------HHHHHHHHHHHHHHHHHHHHHHHHHHHHHHHHHHHHHHTTSB-S--SPBSSEEEEEESS-HHHHHHHHHHTT-B-PEE-TTT-GGG-EEEEEE--TT--HHHHHHHHHHHHHH-

Nearest PDB structures (foldseek):
  1wyv-assembly2_E  TM=9.489E-01  e=1.231E-44  Thermus thermophilus HB8
  6i33-assembly1_A  TM=9.177E-01  e=5.522E-33  Homo sapiens
  6i33-assembly1_B  TM=9.027E-01  e=1.135E-32  Homo sapiens
  6i35-assembly2_C  TM=8.943E-01  e=5.522E-33  Homo sapiens
  5b7s-assembly1_B  TM=7.226E-01  e=2.019E-16  Thermococcus onnurineus NA1